Protein 3GKB (pdb70)

Nearest PDB structures (foldseek):
  3gkb-assembly1_A  TM=1.004E+00  e=5.497E-57  Streptomyces avermitilis
  2ppy-assembly1_A  TM=7.517E-01  e=9.935E-19  Geobacillus kaustophilus HTA426
  1q52-assembly1_B  TM=7.472E-01  e=8.617E-15  Mycobacterium tuberculosis H37Rv
  3t8a-assembly1_C-2  TM=7.532E-01  e=3.541E-14  Mycobacterium tuberculosis
  4qii-assembly1_B  TM=7.222E-01  e=2.487E-14  Mycobacterium tuberculosis H37Rv

Organism: Streptomyces avermitilis (strain ATCC 31267 / DSM 46492 / JCM 5070 / NBRC 14893 / NCIMB 12804 / NRRL 8165 / MA-4680) (NCBI:txid227882)

Sequence (830 aa):
AYSTLRVSSEHGVARIILDNPPVNVIGATMMRELRRTVLTTLADDSSVRRVIVFSSADPEFFLAHVDMRIGEKMDALQQELAASAPADVNVFQAVGELIRHQPQVTIVKLAGKARGGGAEFVAAADMAFAAAETAGLGQIEALMGIIPGGGGTQYLRGRVGRNRALEVVLTADLFDAETAASSYGWINRALPADELDEYVDRVARNIAALPDGVIEAAKRSLPADDLKEGLLGENDAWAATFSLPAAQQLISGGLKDGAQTPAGERDLEGLMRSVAREYSTLRVSSEHGVARIILDNPPVNVIGATMMRELRTVLTTLADDSSVRVIVFSSADPEFFLAHVDMRIGEKMDALQELAASAPADVNVFQAVGELIRHQPQVTIVKLAGKARGGGAEFVAAADMAFAAAETAGLGQIEALMGIIPGGGGTQYLRGRVGRNRALEVVLTADLFDAETAASYGWINRALPADELDEYVDRVARNIAALPDGVIEAAKRSLPADDLKEGLLGENDAWAATFSLPAAQQLISGGLKDGAQTPAGERDLEGLMRSVAREGHHHHHHNDAYSTLRVSSEHGVARIILDNPPVNVIGATMMRRELRTVLTTLADDSSVRRVIVFSSADPEFFLAHVDMRIGEKMDALQELAASAPADVNVFQAVGELIRHQPQVTIVKLAGKARGGGAEFVAAADMAFAAAETAGLGQIEALMGIIPGGGGTQYLRGRVGRNRALEVVLTADLFDAETAASSYGWINRALPADELDEYVDDRVARNIAALPDGVIEAAKRSLPADDLKEGLLGENDAWAATFSLPAAQQLISGGLKDGAQTPAGERDLEGLLMRSVARE

CATH classification: 3.90.226.10

Solvent-accessible surface area: 31412 Å² total; per-residue (Å²): 148,77,84,6,7,139,52,64,64,117,78,15,10,0,104,0,39,0,34,29,101,83,1,2,17,4,8,16,50,0,6,104,24,4,106,71,3,2,88,88,16,40,138,53,110,74,4,49,0,0,9,0,11,34,43,27,132,77,1,1,0,1,5,37,30,23,115,20,42,114,158,88,127,36,12,90,124,11,36,87,55,25,74,90,70,26,27,16,32,1,18,21,2,11,54,1,20,106,6,66,9,0,0,0,0,25,1,57,11,44,0,1,1,10,0,0,10,1,0,6,4,0,1,0,0,0,0,1,42,124,79,8,4,2,0,1,2,12,0,10,12,3,19,0,0,6,2,0,1,0,13,10,0,57,55,37,15,32,25,20,22,0,0,1,0,0,0,4,0,26,60,10,75,3,58,25,0,14,77,10,8,0,0,0,45,29,20,51,38,135,89,4,88,136,38,2,64,91,1,2,111,26,0,16,75,12,24,79,17,0,5,93,7,0,32,132,4,0,72,32,55,132,30,110,125,24,4,56,27,0,37,76,0,44,48,40,4,91,88,70,99,26,0,103,121,13,15,58,18,0,28,184,83,20,5,27,60,56,87,8,0,148,64,0,12,29,28,0,31,53,20,56,182,123,139,83,7,3,121,51,57,62,122,111,7,14,0,138,0,47,0,38,30,103,81,0,1,19,4,10,17,54,0,8,106,22,4,81,63,5,1,74,84,13,40,133,49,115,72,6,76,0,0,9,0,16,33,46,26,139,39,2,1,0,1,5,37,31,22,119,22,45,125,148,110,110,32,14,59,67,12,51,89,69,23,71,87,67,26,26,16,32,0,22,24,2,10,53,0,24,111,5,69,9,0,0,0,0,45,1,54,10,35,0,1,2,11,0,0,11,1,0,5,3,0,0,0,0,0,0,0,45,123,74,8,2,2,0,1,2,14,0,8,11,4,18,0,0,5,4,0,1,0,13,10,1,56,66,38,17,29,22,21,20,0,0,2,0,0,0,3,0,28,62,11,76,2,63,23,0,13,70,9,9,0,0,0,49,28,21,55,32,149,101,3,87,147,44,3,86,99,2,2,104,32,0,2,80,11,29,122,26,0,11,107,6,0,31,191,3,0,73,31,69,133,32,108,126,23,4,54,25,0,36,68,0,39,48,42,3,96,95,72,99,21,2,115,75,15,21,60,17,0,32,154,57,20,5,24,58,58,80,10,0,127,86,0,11,27,32,0,36,33,10,43,180,101,34,115,96,150,148,157,243,153,136,80,69,81,4,7,120,50,56,64,103,156,8,8,0,76,0,32,0,63,30,99,79,0,1,17,4,10,17,50,0,6,85,23,3,76,68,5,2,69,84,14,40,124,52,110,71,7,82,0,0,9,0,13,34,58,26,127,80,2,2,0,1,4,34,32,26,112,20,39,120,158,95,127,38,17,101,98,11,42,90,54,24,73,92,75,26,26,18,30,1,21,23,3,11,52,0,23,110,6,69,9,0,0,0,0,43,1,54,8,42,0,1,2,12,0,0,10,2,0,6,4,0,0,0,0,0,0,1,44,125,75,9,3,2,0,2,2,12,0,12,11,5,14,0,0,6,4,0,1,0,14,10,1,54,56,40,15,31,24,20,18,0,0,2,0,0,1,5,0,32,58,11,76,2,60,25,1,14,77,9,9,1,0,0,47,26,19,58,33,151,99,3,87,72,55,2,59,88,1,1,126,17,0,4,74,10,25,120,21,0,9,114,5,0,32,134,4,0,74,34,58,117,28,101,117,23,4,64,32,0,37,96,10,39,44,60,8,71,79,80,92,48,0,92,124,14,17,69,16,0,32,181,68,21,5,21,57,59,89,10,0,138,64,0,12,27,32,0,64,64,17,60,96,115

Structure (mmCIF, N/CA/C/O backbone):
data_3GKB
#
_entry.id   3GKB
#
_cell.length_a   58.461
_cell.length_b   87.502
_cell.length_c   154.447
_cell.angle_alpha   90.000
_cell.angle_beta   90.000
_cell.angle_gamma   90.000
#
_symmetry.space_group_name_H-M   'P 21 21 21'
#
loop_
_entity.id
_entity.type
_entity.pdbx_description
1 polymer 'Putative enoyl-CoA hydratase'
2 non-polymer GLYCEROL
3 water water
#
loop_
_atom_site.group_PDB
_atom_site.id
_atom_site.type_symbol
_atom_site.label_atom_id
_atom_site.label_alt_id
_atom_site.label_comp_id
_atom_site.label_asym_id
_atom_site.label_entity_id
_atom_site.label_seq_id
_atom_site.pdbx_PDB_ins_code
_atom_site.Cartn_x
_atom_site.Cartn_y
_atom_site.Cartn_z
_atom_site.occupancy
_atom_site.B_iso_or_equiv
_atom_site.auth_seq_id
_atom_site.auth_comp_id
_atom_site.auth_asym_id
_atom_site.auth_atom_id
_atom_site.pdbx_PDB_model_num
ATOM 1 N N . ALA A 1 7 ? 23.314 64.512 -11.456 1.00 32.76 5 ALA A N 1
ATOM 2 C CA . ALA A 1 7 ? 22.293 63.676 -10.770 1.00 31.25 5 ALA A CA 1
ATOM 3 C C . ALA A 1 7 ? 22.850 63.156 -9.442 1.00 30.45 5 ALA A C 1
ATOM 4 O O . ALA A 1 7 ? 24.032 62.789 -9.307 1.00 31.72 5 ALA A O 1
ATOM 6 N N . TYR A 1 8 ? 21.985 63.195 -8.443 1.00 27.66 6 TYR A N 1
ATOM 7 C CA . TYR A 1 8 ? 22.317 62.766 -7.108 1.00 26.19 6 TYR A CA 1
ATOM 8 C C . TYR A 1 8 ? 21.272 61.735 -6.761 1.00 24.75 6 TYR A C 1
ATOM 9 O O . TYR A 1 8 ? 20.164 61.738 -7.323 1.00 25.52 6 TYR A O 1
ATOM 18 N N . SER A 1 9 ? 21.610 60.818 -5.873 1.00 22.46 7 SER A N 1
ATOM 19 C CA . SER A 1 9 ? 20.661 59.798 -5.491 1.00 20.84 7 SER A CA 1
ATOM 20 C C . SER A 1 9 ? 19.735 60.178 -4.319 1.00 19.34 7 SER A C 1
ATOM 21 O O . SER A 1 9 ? 18.713 59.492 -4.084 1.00 18.97 7 SER A O 1
ATOM 24 N N . THR A 1 10 ? 20.093 61.211 -3.549 1.00 16.39 8 THR A N 1
ATOM 25 C CA . THR A 1 10 ? 19.293 61.604 -2.371 1.00 16.06 8 THR A CA 1
ATOM 26 C C . THR A 1 10 ? 18.770 63.033 -2.399 1.00 16.63 8 THR A C 1
ATOM 27 O O . THR A 1 10 ? 18.137 63.446 -1.435 1.00 15.90 8 THR A O 1
ATOM 31 N N . LEU A 1 11 ? 19.041 63.747 -3.493 1.00 17.38 9 LEU A N 1
ATOM 32 C CA . LEU A 1 11 ? 18.827 65.204 -3.636 1.00 18.04 9 LEU A CA 1
ATOM 33 C C . LEU A 1 11 ? 18.419 65.482 -5.087 1.00 18.48 9 LEU A C 1
ATOM 34 O O . LEU A 1 11 ? 18.884 64.796 -6.021 1.00 17.70 9 LEU A O 1
ATOM 39 N N . ARG A 1 12 ? 17.584 66.504 -5.281 1.00 16.26 10 ARG A N 1
ATOM 40 C CA . ARG A 1 12 ? 17.337 67.067 -6.601 1.00 17.60 10 ARG A CA 1
ATOM 41 C C . ARG A 1 12 ? 17.756 68.512 -6.529 1.00 17.15 10 ARG A C 1
ATOM 42 O O . ARG A 1 12 ? 17.323 69.215 -5.633 1.00 17.04 10 ARG A O 1
ATOM 50 N N . VAL A 1 13 ? 18.605 68.966 -7.450 1.00 16.47 11 VAL A N 1
ATOM 51 C CA . VAL A 1 13 ? 19.090 70.338 -7.420 1.00 17.83 11 VAL A CA 1
ATOM 52 C C . VAL A 1 13 ? 18.718 71.079 -8.706 1.00 18.46 11 VAL A C 1
ATOM 53 O O . VAL A 1 13 ? 18.852 70.534 -9.799 1.00 18.66 11 VAL A O 1
ATOM 57 N N . SER A 1 14 ? 18.223 72.299 -8.587 1.00 18.41 12 SER A N 1
ATOM 58 C CA . SER A 1 14 ? 17.997 73.155 -9.749 1.00 19.09 12 SER A CA 1
ATOM 59 C C . SER A 1 14 ? 18.242 74.609 -9.346 1.00 19.55 12 SER A C 1
ATOM 60 O O . SER A 1 14 ? 18.422 74.920 -8.160 1.00 16.99 12 SER A O 1
ATOM 63 N N . SER A 1 15 ? 18.225 75.503 -10.317 1.00 20.05 13 SER A N 1
ATOM 64 C CA . SER A 1 15 ? 18.292 76.913 -9.996 1.00 20.87 13 SER A CA 1
ATOM 65 C C . SER A 1 15 ? 17.671 77.790 -11.072 1.00 21.99 13 SER A C 1
ATOM 66 O O . SER A 1 15 ? 17.625 77.427 -12.252 1.00 22.08 13 SER A O 1
ATOM 69 N N . GLU A 1 16 ? 17.162 78.924 -10.622 1.00 21.36 14 GLU A N 1
ATOM 70 C CA . GLU A 1 16 ? 16.704 79.971 -11.496 1.00 21.53 14 GLU A CA 1
ATOM 71 C C . GLU A 1 16 ? 16.632 81.271 -10.729 1.00 20.72 14 GLU A C 1
ATOM 72 O O . GLU A 1 16 ? 16.500 81.254 -9.514 1.00 18.82 14 GLU A O 1
ATOM 78 N N . HIS A 1 17 ? 16.738 82.390 -11.461 1.00 19.99 15 HIS A N 1
ATOM 79 C CA . HIS A 1 17 ? 16.668 83.740 -10.894 1.00 20.11 15 HIS A CA 1
ATOM 80 C C . HIS A 1 17 ? 17.505 83.910 -9.598 1.00 18.48 15 HIS A C 1
ATOM 81 O O . HIS A 1 17 ? 17.131 84.620 -8.667 1.00 19.11 15 HIS A O 1
ATOM 88 N N . GLY A 1 18 ? 18.669 83.267 -9.592 1.00 17.12 16 GLY A N 1
ATOM 89 C CA . GLY A 1 18 ? 19.633 83.416 -8.504 1.00 16.20 16 GLY A CA 1
ATOM 90 C C . GLY A 1 18 ? 19.313 82.601 -7.262 1.00 14.84 16 GLY A C 1
ATOM 91 O O . GLY A 1 18 ? 19.997 82.759 -6.260 1.00 14.74 16 GLY A O 1
ATOM 92 N N . VAL A 1 19 ? 18.319 81.720 -7.341 1.00 13.37 17 VAL A N 1
ATOM 93 C CA . VAL A 1 19 ? 17.913 80.847 -6.225 1.00 13.26 17 VAL A CA 1
ATOM 94 C C . VAL A 1 19 ? 18.066 79.376 -6.641 1.00 13.13 17 VAL A C 1
ATOM 95 O O . VAL A 1 19 ? 17.458 78.943 -7.636 1.00 13.79 17 VAL A O 1
ATOM 99 N N . ALA A 1 20 ? 18.912 78.647 -5.912 1.00 12.40 18 ALA A N 1
ATOM 100 C CA . ALA A 1 20 ? 19.034 77.179 -6.025 1.00 13.61 18 ALA A CA 1
ATOM 101 C C . ALA A 1 20 ? 18.048 76.508 -5.089 1.00 14.62 18 ALA A C 1
ATOM 102 O O . ALA A 1 20 ? 17.888 76.939 -3.957 1.00 14.18 18 ALA A O 1
ATOM 104 N N . ARG A 1 21 ? 17.389 75.465 -5.582 1.00 15.19 19 ARG A N 1
ATOM 105 C CA . ARG A 1 21 ? 16.507 74.650 -4.764 1.00 16.94 19 ARG A CA 1
ATOM 106 C C . ARG A 1 21 ? 17.225 73.339 -4.541 1.00 16.12 19 ARG A C 1
ATOM 107 O O . ARG A 1 21 ? 17.688 72.715 -5.492 1.00 18.31 19 ARG A O 1
ATOM 115 N N . ILE A 1 22 ? 17.303 72.902 -3.295 1.00 15.10 20 ILE A N 1
ATOM 116 C CA . ILE A 1 22 ? 17.786 71.561 -2.989 1.00 14.45 20 ILE A CA 1
ATOM 117 C C . ILE A 1 22 ? 16.599 70.820 -2.358 1.00 14.76 20 ILE A C 1
ATOM 118 O O . ILE A 1 22 ? 16.103 71.202 -1.276 1.00 12.59 20 ILE A O 1
ATOM 123 N N . ILE A 1 23 ? 16.123 69.794 -3.070 1.00 13.18 21 ILE A N 1
ATOM 124 C CA . ILE A 1 23 ? 14.989 69.013 -2.606 1.00 15.30 21 ILE A CA 1
ATOM 125 C C . ILE A 1 23 ? 15.529 67.717 -2.078 1.00 14.07 21 ILE A C 1
ATOM 126 O O . ILE A 1 23 ? 16.172 66.934 -2.815 1.00 14.07 21 ILE A O 1
ATOM 131 N N . LEU A 1 24 ? 15.255 67.473 -0.804 1.00 14.05 22 LEU A N 1
ATOM 132 C CA . LEU A 1 24 ? 15.737 66.314 -0.125 1.00 14.69 22 LEU A CA 1
ATOM 133 C C . LEU A 1 24 ? 14.810 65.056 -0.425 1.00 15.48 22 LEU A C 1
ATOM 134 O O . LEU A 1 24 ? 13.603 65.101 -0.274 1.00 16.40 22 LEU A O 1
ATOM 139 N N . ASP A 1 25 ? 15.412 63.963 -0.857 1.00 15.82 23 ASP A N 1
ATOM 140 C CA . ASP A 1 25 ? 14.629 62.843 -1.398 1.00 16.59 23 ASP A CA 1
ATOM 141 C C . ASP A 1 25 ? 15.368 61.552 -1.181 1.00 16.62 23 ASP A C 1
ATOM 142 O O . ASP A 1 25 ? 16.058 61.071 -2.081 1.00 17.25 23 ASP A O 1
ATOM 147 N N . ASN A 1 26 ? 15.192 60.979 0.008 1.00 16.20 24 ASN A N 1
ATOM 148 C CA . ASN A 1 26 ? 15.836 59.748 0.374 1.00 16.21 24 ASN A CA 1
ATOM 149 C C . ASN A 1 26 ? 14.842 58.772 1.010 1.00 16.50 24 ASN A C 1
ATOM 150 O O . ASN A 1 26 ? 14.783 58.631 2.239 1.00 15.72 24 ASN A O 1
ATOM 155 N N . PRO A 1 27 ? 14.010 58.106 0.177 1.00 18.11 25 PRO A N 1
ATOM 156 C CA . PRO A 1 27 ? 12.968 57.231 0.774 1.00 17.95 25 PRO A CA 1
ATOM 157 C C . PRO A 1 27 ? 13.532 56.088 1.620 1.00 18.10 25 PRO A C 1
ATOM 158 O O . PRO A 1 27 ? 14.687 55.703 1.423 1.00 18.25 25 PRO A O 1
ATOM 162 N N . PRO A 1 28 ? 12.728 55.540 2.547 1.00 17.06 26 PRO A N 1
ATOM 163 C CA . PRO A 1 28 ? 11.315 55.874 2.740 1.00 16.88 26 PRO A CA 1
ATOM 164 C C . PRO A 1 28 ? 10.964 57.023 3.688 1.00 15.91 26 PRO A C 1
ATOM 165 O O . PRO A 1 28 ? 9.816 57.443 3.692 1.00 16.32 26 PRO A O 1
ATOM 169 N N . VAL A 1 29 ? 11.895 57.517 4.505 1.00 15.18 27 VAL A N 1
ATOM 170 C CA . VAL A 1 29 ? 11.573 58.568 5.469 1.00 14.72 27 VAL A CA 1
ATOM 171 C C . VAL A 1 29 ? 12.595 59.721 5.529 1.00 14.17 27 VAL A C 1
ATOM 172 O O . VAL A 1 29 ? 12.598 60.494 6.483 1.00 14.23 27 VAL A O 1
ATOM 176 N N . ASN A 1 30 ? 13.423 59.865 4.501 1.00 14.16 28 ASN A N 1
ATOM 177 C CA . ASN A 1 30 ? 14.409 60.952 4.456 1.00 13.90 28 ASN A CA 1
ATOM 178 C C . ASN A 1 30 ? 15.392 60.931 5.623 1.00 14.02 28 ASN A C 1
ATOM 179 O O . ASN A 1 30 ? 15.662 61.978 6.248 1.00 13.52 28 ASN A O 1
ATOM 184 N N . VAL A 1 31 ? 15.940 59.750 5.939 1.00 14.43 29 VAL A N 1
ATOM 185 C CA . VAL A 1 31 ? 17.072 59.723 6.899 1.00 14.21 29 VAL A CA 1
ATOM 186 C C . VAL A 1 31 ? 18.292 60.394 6.264 1.00 13.91 29 VAL A C 1
ATOM 187 O O . VAL A 1 31 ? 18.417 60.463 5.030 1.00 13.89 29 VAL A O 1
ATOM 191 N N . ILE A 1 32 ? 19.182 60.899 7.108 1.00 13.16 30 ILE A N 1
ATOM 192 C CA . ILE A 1 32 ? 20.466 61.422 6.640 1.00 13.36 30 ILE A CA 1
ATOM 193 C C . ILE A 1 32 ? 21.440 60.246 6.759 1.00 13.90 30 ILE A C 1
ATOM 194 O O . ILE A 1 32 ? 21.810 59.874 7.846 1.00 13.14 30 ILE A O 1
ATOM 199 N N . GLY A 1 33 ? 21.801 59.630 5.638 1.00 13.37 31 GLY A N 1
ATOM 200 C CA . GLY A 1 33 ? 22.744 58.543 5.648 1.00 13.85 31 GLY A CA 1
ATOM 201 C C . GLY A 1 33 ? 24.064 59.011 5.064 1.00 13.63 31 GLY A C 1
ATOM 202 O O . GLY A 1 33 ? 24.217 60.171 4.657 1.00 14.74 31 GLY A O 1
ATOM 203 N N . ALA A 1 34 ? 25.015 58.102 4.995 1.00 13.32 32 ALA A N 1
ATOM 204 C CA . ALA A 1 34 ? 26.343 58.435 4.462 1.00 14.22 32 ALA A CA 1
ATOM 205 C C . ALA A 1 34 ? 26.297 58.989 3.028 1.00 14.60 32 ALA A C 1
ATOM 206 O O . ALA A 1 34 ? 27.035 59.920 2.710 1.00 14.19 32 ALA A O 1
ATOM 208 N N . THR A 1 35 ? 25.433 58.427 2.173 1.00 14.65 33 THR A N 1
ATOM 209 C CA . THR A 1 35 ? 25.324 58.915 0.804 1.00 14.80 33 THR A CA 1
ATOM 210 C C . THR A 1 35 ? 24.885 60.382 0.771 1.00 14.02 33 THR A C 1
ATOM 211 O O . THR A 1 35 ? 25.506 61.199 0.092 1.00 14.26 33 THR A O 1
ATOM 215 N N . MET A 1 36 ? 23.832 60.716 1.515 1.00 14.36 34 MET A N 1
ATOM 216 C CA . MET A 1 36 ? 23.341 62.073 1.534 1.00 14.11 34 MET A CA 1
ATOM 217 C C . MET A 1 36 ? 24.424 63.019 2.077 1.00 13.32 34 MET A C 1
ATOM 218 O O . MET A 1 36 ? 24.593 64.130 1.594 1.00 14.75 34 MET A O 1
ATOM 223 N N . MET A 1 37 ? 25.156 62.583 3.095 1.00 13.34 35 MET A N 1
ATOM 224 C CA . MET A 1 37 ? 26.206 63.437 3.664 1.00 13.17 35 MET A CA 1
ATOM 225 C C . MET A 1 37 ? 27.287 63.792 2.613 1.00 13.68 35 MET A C 1
ATOM 226 O O . MET A 1 37 ? 27.767 64.944 2.526 1.00 13.26 35 MET A O 1
ATOM 231 N N . ARG A 1 38 ? 27.664 62.802 1.813 1.00 13.84 36 ARG A N 1
ATOM 232 C CA . ARG A 1 38 ? 28.635 62.955 0.751 1.00 14.32 36 ARG A CA 1
ATOM 233 C C . ARG A 1 38 ? 28.088 63.836 -0.352 1.00 14.84 36 ARG A C 1
ATOM 234 O O . ARG A 1 38 ? 28.768 64.763 -0.808 1.00 15.06 36 ARG A O 1
ATOM 242 N N . GLU A 1 39 ? 26.855 63.579 -0.774 1.00 15.37 37 GLU A N 1
ATOM 243 C CA . GLU A 1 39 ? 26.235 64.418 -1.827 1.00 15.97 37 GLU A CA 1
ATOM 244 C C . GLU A 1 39 ? 26.031 65.907 -1.453 1.00 14.88 37 GLU A C 1
ATOM 245 O O . GLU A 1 39 ? 26.248 66.785 -2.271 1.00 14.99 37 GLU A O 1
ATOM 251 N N . LEU A 1 40 ? 25.594 66.173 -0.228 1.00 15.85 38 LEU A N 1
ATOM 252 C CA . LEU A 1 40 ? 25.471 67.488 0.319 1.00 15.45 38 LEU A CA 1
ATOM 253 C C . LEU A 1 40 ? 26.814 68.207 0.302 1.00 15.11 38 LEU A C 1
ATOM 254 O O . LEU A 1 40 ? 26.857 69.361 -0.107 1.00 14.09 38 LEU A O 1
ATOM 259 N N . ARG A 1 41 ? 27.908 67.547 0.716 1.00 15.24 39 ARG A N 1
ATOM 260 C CA A ARG A 1 41 ? 29.246 68.176 0.630 0.50 15.61 39 ARG A CA 1
ATOM 261 C CA B ARG A 1 41 ? 29.240 68.183 0.637 0.50 15.31 39 ARG A CA 1
ATOM 262 C C . ARG A 1 41 ? 29.549 68.584 -0.796 1.00 14.82 39 ARG A C 1
ATOM 263 O O . ARG A 1 41 ? 29.990 69.715 -1.051 1.00 14.95 39 ARG A O 1
ATOM 278 N N . THR A 1 42 ? 29.289 67.680 -1.740 1.00 14.43 40 THR A N 1
ATOM 279 C CA . THR A 1 42 ? 29.597 67.984 -3.134 1.00 14.78 40 THR A CA 1
ATOM 280 C C . THR A 1 42 ? 28.756 69.154 -3.672 1.00 14.74 40 THR A C 1
ATOM 281 O O . THR A 1 42 ? 29.289 70.084 -4.286 1.00 13.86 40 THR A O 1
ATOM 285 N N . VAL A 1 43 ? 27.445 69.088 -3.455 1.00 14.45 41 VAL A N 1
ATOM 286 C CA . VAL A 1 43 ? 26.519 70.077 -4.024 1.00 14.83 41 VAL A CA 1
ATOM 287 C C . VAL A 1 43 ? 26.724 71.454 -3.414 1.00 13.88 41 VAL A C 1
ATOM 288 O O . VAL A 1 43 ? 26.811 72.465 -4.126 1.00 14.00 41 VAL A O 1
ATOM 292 N N . LEU A 1 44 ? 26.871 71.521 -2.099 1.00 13.42 42 LEU A N 1
ATOM 293 C CA . LEU A 1 44 ? 27.059 72.819 -1.437 1.00 13.24 42 LEU A CA 1
ATOM 294 C C . LEU A 1 44 ? 28.436 73.432 -1.733 1.00 14.03 42 LEU A C 1
ATOM 295 O O . LEU A 1 44 ? 28.574 74.643 -1.831 1.00 14.49 42 LEU A O 1
ATOM 300 N N . THR A 1 45 ? 29.464 72.589 -1.853 1.00 13.57 43 THR A N 1
ATOM 301 C CA . THR A 1 45 ? 30.792 73.080 -2.247 1.00 15.05 43 THR A CA 1
ATOM 302 C C . THR A 1 45 ? 30.769 73.624 -3.688 1.00 14.59 43 THR A C 1
ATOM 303 O O . THR A 1 45 ? 31.349 74.685 -3.969 1.00 15.99 43 THR A O 1
ATOM 307 N N . THR A 1 46 ? 30.110 72.912 -4.597 1.00 15.25 44 THR A N 1
ATOM 308 C CA . THR A 1 46 ? 29.929 73.375 -5.979 1.00 15.73 44 THR A CA 1
ATOM 309 C C . THR A 1 46 ? 29.183 74.712 -6.017 1.00 15.67 44 THR A C 1
ATOM 310 O O . THR A 1 46 ? 29.654 75.683 -6.609 1.00 15.91 44 THR A O 1
ATOM 314 N N . LEU A 1 47 ? 28.030 74.772 -5.354 1.00 15.52 45 LEU A N 1
ATOM 315 C CA . LEU A 1 47 ? 27.248 76.011 -5.310 1.00 15.27 45 LEU A CA 1
ATOM 316 C C . LEU A 1 47 ? 27.956 77.224 -4.658 1.00 14.74 45 LEU A C 1
ATOM 317 O O . LEU A 1 47 ? 27.737 78.346 -5.099 1.00 14.65 45 LEU A O 1
ATOM 322 N N . ALA A 1 48 ? 28.822 76.987 -3.677 1.00 15.42 46 ALA A N 1
ATOM 323 C CA . ALA A 1 48 ? 29.550 78.031 -2.955 1.00 16.04 46 ALA A CA 1
ATOM 324 C C . ALA A 1 48 ? 30.362 78.901 -3.898 1.00 17.88 46 ALA A C 1
ATOM 325 O O . ALA A 1 48 ? 30.543 80.065 -3.613 1.00 17.34 46 ALA A O 1
ATOM 327 N N . ASP A 1 49 ? 30.835 78.353 -5.019 1.00 19.39 47 ASP A N 1
ATOM 328 C CA . ASP A 1 49 ? 31.622 79.142 -5.979 1.00 21.46 47 ASP A CA 1
ATOM 329 C C . ASP A 1 49 ? 30.829 79.576 -7.224 1.00 21.80 47 ASP A C 1
ATOM 330 O O . ASP A 1 49 ? 31.409 80.137 -8.166 1.00 22.40 47 ASP A O 1
ATOM 335 N N . ASP A 1 50 ? 29.519 79.335 -7.227 1.00 21.76 48 ASP A N 1
ATOM 336 C CA . ASP A 1 50 ? 28.639 79.653 -8.369 1.00 23.01 48 ASP A CA 1
ATOM 337 C C . ASP A 1 50 ? 28.076 81.064 -8.216 1.00 23.37 48 ASP A C 1
ATOM 338 O O . ASP A 1 50 ? 27.175 81.309 -7.397 1.00 22.81 48 ASP A O 1
ATOM 343 N N . SER A 1 51 ? 28.620 81.987 -9.016 1.00 24.70 49 SER A N 1
ATOM 344 C CA . SER A 1 51 ? 28.221 83.387 -9.022 1.00 26.23 49 SER A CA 1
ATOM 345 C C . SER A 1 51 ? 26.760 83.616 -9.439 1.00 25.72 49 SER A C 1
ATOM 346 O O . SER A 1 51 ? 26.190 84.647 -9.120 1.00 28.32 49 SER A O 1
ATOM 349 N N . SER A 1 52 ? 26.143 82.673 -10.142 1.00 25.23 50 SER A N 1
ATOM 350 C CA . SER A 1 52 ? 24.741 82.820 -10.546 1.00 25.02 50 SER A CA 1
ATOM 351 C C . SER A 1 52 ? 23.768 82.519 -9.372 1.00 23.48 50 SER A C 1
ATOM 352 O O . SER A 1 52 ? 22.593 82.829 -9.478 1.00 25.06 50 SER A O 1
ATOM 355 N N . VAL A 1 53 ? 24.260 81.965 -8.260 1.00 20.11 51 VAL A N 1
ATOM 356 C CA . VAL A 1 53 ? 23.391 81.527 -7.151 1.00 17.79 51 VAL A CA 1
ATOM 357 C C . VAL A 1 53 ? 23.693 82.356 -5.902 1.00 16.06 51 VAL A C 1
ATOM 358 O O . VAL A 1 53 ? 24.843 82.381 -5.420 1.00 16.05 51 VAL A O 1
ATOM 362 N N . ARG A 1 54 ? 22.654 83.007 -5.381 1.00 14.49 52 ARG A N 1
ATOM 363 C CA A ARG A 1 54 ? 22.723 83.930 -4.229 0.50 14.48 52 ARG A CA 1
ATOM 364 C CA B ARG A 1 54 ? 22.816 83.857 -4.208 0.50 14.78 52 ARG A CA 1
ATOM 365 C C . ARG A 1 54 ? 22.047 83.366 -2.970 1.00 13.81 52 ARG A C 1
ATOM 366 O O . ARG A 1 54 ? 22.349 83.782 -1.867 1.00 13.30 52 ARG A O 1
ATOM 381 N N . VAL A 1 55 ? 21.077 82.469 -3.175 1.00 13.25 53 VAL A N 1
ATOM 382 C CA . VAL A 1 55 ? 20.208 81.956 -2.141 1.00 11.57 53 VAL A CA 1
ATOM 383 C C . VAL A 1 55 ? 20.000 80.461 -2.438 1.00 11.52 53 VAL A C 1
ATOM 384 O O . VAL A 1 55 ? 19.863 80.065 -3.621 1.00 10.42 53 VAL A O 1
ATOM 388 N N . ILE A 1 56 ? 20.009 79.652 -1.388 1.00 11.51 54 ILE A N 1
ATOM 389 C CA . ILE A 1 56 ? 19.756 78.217 -1.489 1.00 12.17 54 ILE A CA 1
ATOM 390 C C . ILE A 1 56 ? 18.559 77.907 -0.583 1.00 13.34 54 ILE A C 1
ATOM 391 O O . ILE A 1 56 ? 18.581 78.225 0.603 1.00 13.64 54 ILE A O 1
ATOM 396 N N . VAL A 1 57 ? 17.530 77.289 -1.153 1.00 13.12 55 VAL A N 1
ATOM 397 C CA . VAL A 1 57 ? 16.332 76.907 -0.398 1.00 12.61 55 VAL A CA 1
ATOM 398 C C . VAL A 1 57 ? 16.274 75.402 -0.336 1.00 12.63 55 VAL A C 1
ATOM 399 O O . VAL A 1 57 ? 16.282 74.719 -1.383 1.00 13.36 55 VAL A O 1
ATOM 403 N N . PHE A 1 58 ? 16.246 74.884 0.892 1.00 12.01 56 PHE A N 1
ATOM 404 C CA . PHE A 1 58 ? 16.073 73.470 1.151 1.00 12.37 56 PHE A CA 1
ATOM 405 C C . PHE A 1 58 ? 14.609 73.138 1.437 1.00 12.58 56 PHE A C 1
ATOM 406 O O . PHE A 1 58 ? 13.968 73.794 2.276 1.00 12.11 56 PHE A O 1
ATOM 414 N N . SER A 1 59 ? 14.098 72.116 0.760 1.00 12.73 57 SER A N 1
ATOM 415 C CA . SER A 1 59 ? 12.791 71.554 1.062 1.00 13.50 57 SER A CA 1
ATOM 416 C C . SER A 1 59 ? 12.838 70.055 0.873 1.00 14.05 57 SER A C 1
ATOM 417 O O . SER A 1 59 ? 13.885 69.465 0.479 1.00 13.27 57 SER A O 1
ATOM 420 N N . SER A 1 60 ? 11.734 69.409 1.219 1.00 13.82 58 SER A N 1
ATOM 421 C CA . SER A 1 60 ? 11.649 67.929 1.185 1.00 13.83 58 SER A CA 1
ATOM 422 C C . SER A 1 60 ? 10.627 67.383 0.193 1.00 14.48 58 SER A C 1
ATOM 423 O O . SER A 1 60 ? 9.494 67.896 0.103 1.00 15.70 58 SER A O 1
ATOM 426 N N . ALA A 1 61 ? 11.012 66.340 -0.544 1.00 13.67 59 ALA A N 1
ATOM 427 C CA . ALA A 1 61 ? 10.068 65.592 -1.382 1.00 14.35 59 ALA A CA 1
ATOM 428 C C . ALA A 1 61 ? 9.152 64.622 -0.619 1.00 15.39 59 ALA A C 1
ATOM 429 O O . ALA A 1 61 ? 8.213 64.079 -1.210 1.00 16.34 59 ALA A O 1
ATOM 431 N N . ASP A 1 62 ? 9.458 64.340 0.645 1.00 15.57 60 ASP A N 1
ATOM 432 C CA . ASP A 1 62 ? 8.639 63.406 1.446 1.00 15.92 60 ASP A CA 1
ATOM 433 C C . ASP A 1 62 ? 7.478 64.208 2.082 1.00 16.17 60 ASP A C 1
ATOM 434 O O . ASP A 1 62 ? 7.685 65.251 2.676 1.00 14.98 60 ASP A O 1
ATOM 439 N N . PRO A 1 63 ? 6.247 63.721 1.936 1.00 16.10 61 PRO A N 1
ATOM 440 C CA . PRO A 1 63 ? 5.118 64.495 2.420 1.00 17.54 61 PRO A CA 1
ATOM 441 C C . PRO A 1 63 ? 4.905 64.448 3.926 1.00 17.51 61 PRO A C 1
ATOM 442 O O . PRO A 1 63 ? 3.964 65.100 4.398 1.00 18.83 61 PRO A O 1
ATOM 446 N N . GLU A 1 64 ? 5.716 63.681 4.666 1.00 15.82 62 GLU A N 1
ATOM 447 C CA . GLU A 1 64 ? 5.634 63.686 6.130 1.00 16.17 62 GLU A CA 1
ATOM 448 C C . GLU A 1 64 ? 6.894 64.200 6.851 1.00 15.19 62 GLU A C 1
ATOM 449 O O . GLU A 1 64 ? 6.795 64.794 7.915 1.00 14.71 62 GLU A O 1
ATOM 455 N N . PHE A 1 65 ? 8.062 63.946 6.277 1.00 14.36 63 PHE A N 1
ATOM 456 C CA . PHE A 1 65 ? 9.341 64.136 6.954 1.00 13.93 63 PHE A CA 1
ATOM 457 C C . PHE A 1 65 ? 10.221 65.053 6.131 1.00 14.03 63 PHE A C 1
ATOM 458 O O . PHE A 1 65 ? 10.416 64.842 4.935 1.00 14.51 63 PHE A O 1
ATOM 466 N N . PHE A 1 66 ? 10.792 66.048 6.791 1.00 13.77 64 PHE A N 1
ATOM 467 C CA . PHE A 1 66 ? 11.838 66.867 6.189 1.00 12.81 64 PHE A CA 1
ATOM 468 C C . PHE A 1 66 ? 13.142 66.066 6.115 1.00 13.34 64 PHE A C 1
ATOM 469 O O . PHE A 1 66 ? 13.632 65.756 5.031 1.00 14.02 64 PHE A O 1
ATOM 477 N N . LEU A 1 67 ? 13.685 65.738 7.290 1.00 12.91 65 LEU A N 1
ATOM 478 C CA . LEU A 1 67 ? 14.805 64.812 7.483 1.00 13.17 65 LEU A CA 1
ATOM 479 C C . LEU A 1 67 ? 14.504 64.101 8.794 1.00 13.71 65 LEU A C 1
ATOM 480 O O . LEU A 1 67 ? 14.390 64.756 9.845 1.00 12.76 65 LEU A O 1
ATOM 485 N N . ALA A 1 68 ? 14.318 62.784 8.742 1.00 13.15 66 ALA A N 1
ATOM 486 C CA . ALA A 1 68 ? 13.846 62.036 9.904 1.00 14.16 66 ALA A CA 1
ATOM 487 C C . ALA A 1 68 ? 14.778 62.150 11.090 1.00 14.42 66 ALA A C 1
ATOM 488 O O . ALA A 1 68 ? 14.330 62.392 12.210 1.00 15.20 66 ALA A O 1
ATOM 490 N N . HIS A 1 69 ? 16.068 61.999 10.812 1.00 13.63 67 HIS A N 1
ATOM 491 C CA . HIS A 1 69 ? 17.165 61.875 11.768 1.00 13.72 67 HIS A CA 1
ATOM 492 C C . HIS A 1 69 ? 18.317 61.186 10.998 1.00 14.02 67 HIS A C 1
ATOM 493 O O . HIS A 1 69 ? 18.174 60.819 9.847 1.00 13.98 67 HIS A O 1
ATOM 500 N N . VAL A 1 70 ? 19.461 61.032 11.632 1.00 15.01 68 VAL A N 1
ATOM 501 C CA . VAL A 1 70 ? 20.554 60.267 11.033 1.00 14.31 68 VAL A CA 1
ATOM 502 C C . VAL A 1 70 ? 20.159 58.770 10.909 1.00 14.01 68 VAL A C 1
ATOM 503 O O . VAL A 1 70 ? 19.527 58.206 11.789 1.00 12.90 68 VAL A O 1
ATOM 507 N N . ASP A 1 71 ? 20.503 58.157 9.776 1.00 14.22 69 ASP A N 1
ATOM 508 C CA . ASP A 1 71 ? 20.287 56.713 9.555 1.00 15.22 69 ASP A CA 1
ATOM 509 C C . ASP A 1 71 ? 20.808 55.898 10.755 1.00 15.33 69 ASP A C 1
ATOM 510 O O . ASP A 1 71 ? 22.015 55.889 11.040 1.00 15.35 69 ASP A O 1
ATOM 515 N N . MET A 1 72 ? 19.916 55.165 11.397 1.00 15.78 70 MET A N 1
ATOM 516 C CA . MET A 1 72 ? 20.261 54.373 12.583 1.00 16.71 70 MET A CA 1
ATOM 517 C C . MET A 1 72 ? 21.146 53.163 12.227 1.00 17.66 70 MET A C 1
ATOM 518 O O . MET A 1 72 ? 21.722 52.537 13.119 1.00 19.26 70 MET A O 1
ATOM 523 N N . ARG A 1 73 ? 21.192 52.831 10.939 1.00 17.81 71 ARG A N 1
ATOM 524 C CA . ARG A 1 73 ? 22.070 51.769 10.400 1.00 18.49 71 ARG A CA 1
ATOM 525 C C . ARG A 1 73 ? 23.379 52.293 9.783 1.00 18.27 71 ARG A C 1
ATOM 526 O O . ARG A 1 73 ? 24.114 51.532 9.139 1.00 18.04 71 ARG A O 1
ATOM 534 N N . ILE A 1 74 ? 23.705 53.565 10.007 1.00 17.68 72 ILE A N 1
ATOM 535 C CA . ILE A 1 74 ? 24.889 54.167 9.386 1.00 17.68 72 ILE A CA 1
ATOM 536 C C . ILE A 1 74 ? 26.210 53.513 9.849 1.00 19.18 72 ILE A C 1
ATOM 537 O O . ILE A 1 74 ? 27.197 53.507 9.110 1.00 18.83 72 ILE A O 1
ATOM 542 N N . GLY A 1 75 ? 26.204 52.953 11.056 1.00 20.28 73 GLY A N 1
ATOM 543 C CA . GLY A 1 75 ? 27.365 52.241 11.606 1.00 22.54 73 GLY A CA 1
ATOM 544 C C . GLY A 1 75 ? 27.565 50.837 11.075 1.00 23.62 73 GLY A C 1
ATOM 545 O O . GLY A 1 75 ? 28.609 50.219 11.331 1.00 24.40 73 GLY A O 1
ATOM 546 N N . GLU A 1 76 ? 26.586 50.321 10.336 1.00 24.74 74 GLU A N 1
ATOM 547 C CA . GLU A 1 76 ? 26.705 49.028 9.673 1.00 26.82 74 GLU A CA 1
ATOM 548 C C . GLU A 1 76 ? 27.649 49.087 8.473 1.00 27.83 74 GLU A C 1
ATOM 549 O O . GLU A 1 76 ? 28.171 48.065 8.064 1.00 29.61 74 GLU A O 1
ATOM 555 N N . LYS A 1 77 ? 27.867 50.277 7.928 1.00 29.09 75 LYS A N 1
ATOM 556 C CA . LYS A 1 77 ? 28.788 50.486 6.805 1.00 29.43 75 LYS A CA 1
ATOM 557 C C . LYS A 1 77 ? 29.819 51.503 7.210 1.00 28.04 75 LYS A C 1
ATOM 558 O O . LYS A 1 77 ? 29.819 52.660 6.757 1.00 29.05 75 LYS A O 1
ATOM 564 N N . MET A 1 78 ? 30.702 51.079 8.094 1.00 25.98 76 MET A N 1
ATOM 565 C CA . MET A 1 78 ? 31.578 52.034 8.732 1.00 25.11 76 MET A CA 1
ATOM 566 C C . MET A 1 78 ? 32.505 52.697 7.714 1.00 23.12 76 MET A C 1
ATOM 567 O O . MET A 1 78 ? 32.929 53.818 7.940 1.00 21.66 76 MET A O 1
ATOM 572 N N . ASP A 1 79 ? 32.824 52.034 6.595 1.00 21.08 77 ASP A N 1
ATOM 573 C CA . ASP A 1 79 ? 33.857 52.585 5.706 1.00 20.04 77 ASP A CA 1
ATOM 574 C C . ASP A 1 79 ? 33.450 53.924 5.044 1.00 18.04 77 ASP A C 1
ATOM 575 O O . ASP A 1 79 ? 34.258 54.850 4.998 1.00 18.08 77 ASP A O 1
ATOM 580 N N . ALA A 1 80 ? 32.211 54.039 4.572 1.00 16.90 78 ALA A N 1
ATOM 581 C CA . ALA A 1 80 ? 31.770 55.321 3.994 1.00 16.09 78 ALA A CA 1
ATOM 582 C C . ALA A 1 80 ? 31.769 56.421 5.087 1.00 16.02 78 ALA A C 1
ATOM 583 O O . ALA A 1 80 ? 32.162 57.555 4.831 1.00 14.71 78 ALA A O 1
ATOM 585 N N . LEU A 1 81 ? 31.349 56.073 6.301 1.00 16.62 79 LEU A N 1
ATOM 586 C CA . LEU A 1 81 ? 31.270 57.089 7.377 1.00 16.67 79 LEU A CA 1
ATOM 587 C C . LEU A 1 81 ? 32.681 57.507 7.801 1.00 16.72 79 LEU A C 1
ATOM 588 O O . LEU A 1 81 ? 32.968 58.681 8.058 1.00 16.22 79 LEU A O 1
ATOM 593 N N . GLN A 1 82 ? 33.571 56.526 7.829 1.00 16.48 80 GLN A N 1
ATOM 594 C CA A GLN A 1 82 ? 34.958 56.785 8.210 0.50 16.74 80 GLN A CA 1
ATOM 595 C CA B GLN A 1 82 ? 34.965 56.759 8.197 0.50 16.59 80 GLN A CA 1
ATOM 596 C C . GLN A 1 82 ? 35.683 57.689 7.208 1.00 15.93 80 GLN A C 1
ATOM 597 O O . GLN A 1 82 ? 36.491 58.546 7.617 1.00 15.08 80 GLN A O 1
ATOM 608 N N . GLU A 1 83 ? 35.379 57.541 5.910 1.00 15.82 81 GLU A N 1
ATOM 609 C CA . GLU A 1 83 ? 35.964 58.412 4.903 1.00 15.69 81 GLU A CA 1
ATOM 610 C C . GLU A 1 83 ? 35.459 59.847 5.105 1.00 15.59 81 GLU A C 1
ATOM 611 O O . GLU A 1 83 ? 36.238 60.791 5.024 1.00 16.76 81 GLU A O 1
ATOM 617 N N . LEU A 1 84 ? 34.162 60.011 5.373 1.00 15.05 82 LEU A N 1
ATOM 618 C CA . LEU A 1 84 ? 33.610 61.340 5.674 1.00 15.25 82 LEU A CA 1
ATOM 619 C C . LEU A 1 84 ? 34.239 61.935 6.950 1.00 15.62 82 LEU A C 1
ATOM 620 O O . LEU A 1 84 ? 34.553 63.136 6.983 1.00 15.89 82 LEU A O 1
ATOM 625 N N . ALA A 1 85 ? 34.447 61.098 7.977 1.00 15.93 83 ALA A N 1
ATOM 626 C CA . ALA A 1 85 ? 35.045 61.571 9.211 1.00 16.48 83 ALA A CA 1
ATOM 627 C C . ALA A 1 85 ? 36.475 62.049 8.984 1.00 18.33 83 ALA A C 1
ATOM 628 O O . ALA A 1 85 ? 36.870 63.091 9.510 1.00 18.82 83 ALA A O 1
ATOM 630 N N . ALA A 1 86 ? 37.231 61.302 8.176 1.00 19.76 84 ALA A N 1
ATOM 631 C CA . ALA A 1 86 ? 38.641 61.639 7.866 1.00 21.54 84 ALA A CA 1
ATOM 632 C C . ALA A 1 86 ? 38.794 62.957 7.120 1.00 22.74 84 ALA A C 1
ATOM 633 O O . ALA A 1 86 ? 39.844 63.615 7.202 1.00 24.71 84 ALA A O 1
ATOM 635 N N . SER A 1 87 ? 37.750 63.369 6.407 1.00 23.10 85 SER A N 1
ATOM 636 C CA . SER A 1 87 ? 37.798 64.580 5.640 1.00 23.66 85 SER A CA 1
ATOM 637 C C . SER A 1 87 ? 37.008 65.724 6.279 1.00 23.33 85 SER A C 1
ATOM 638 O O . SER A 1 87 ? 36.908 66.793 5.683 1.00 24.25 85 SER A O 1
ATOM 641 N N . ALA A 1 88 ? 36.476 65.522 7.495 1.00 21.66 86 ALA A N 1
ATOM 642 C CA . ALA A 1 88 ? 35.763 66.594 8.221 1.00 21.41 86 ALA A CA 1
ATOM 643 C C . ALA A 1 88 ? 36.707 67.744 8.621 1.00 20.31 86 ALA A C 1
ATOM 644 O O . ALA A 1 88 ? 37.920 67.536 8.752 1.00 18.77 86 ALA A O 1
ATOM 646 N N . PRO A 1 89 ? 36.165 68.954 8.812 1.00 19.57 87 PRO A N 1
ATOM 647 C CA . PRO A 1 89 ? 37.031 70.065 9.228 1.00 20.06 87 PRO A CA 1
ATOM 648 C C . PRO A 1 89 ? 37.687 69.797 10.565 1.00 19.52 87 PRO A C 1
ATOM 649 O O . PRO A 1 89 ? 37.180 69.014 11.352 1.00 18.61 87 PRO A O 1
ATOM 653 N N . ALA A 1 90 ? 38.808 70.455 10.828 1.00 19.95 88 ALA A N 1
ATOM 654 C CA . ALA A 1 90 ? 39.443 70.382 12.152 1.00 20.38 88 ALA A CA 1
ATOM 655 C C . ALA A 1 90 ? 38.439 70.706 13.258 1.00 20.45 88 ALA A C 1
ATOM 656 O O . ALA A 1 90 ? 37.665 71.645 13.108 1.00 19.74 88 ALA A O 1
ATOM 658 N N . ASP A 1 91 ? 38.455 69.894 14.324 1.00 19.68 89 ASP A N 1
ATOM 659 C CA . ASP A 1 91 ? 37.675 70.114 15.561 1.00 20.37 89 ASP A CA 1
ATOM 660 C C . ASP A 1 91 ? 36.157 70.026 15.381 1.00 18.58 89 ASP A C 1
ATOM 661 O O . ASP A 1 91 ? 35.390 70.480 16.246 1.00 18.88 89 ASP A O 1
ATOM 666 N N . VAL A 1 92 ? 35.740 69.450 14.262 1.00 16.81 90 VAL A N 1
ATOM 667 C CA . VAL A 1 92 ? 34.342 69.205 13.947 1.00 15.90 90 VAL A CA 1
ATOM 668 C C . VAL A 1 92 ? 34.178 67.709 13.675 1.00 15.62 90 VAL A C 1
ATOM 669 O O . VAL A 1 92 ? 34.906 67.151 12.845 1.00 15.31 90 VAL A O 1
ATOM 673 N N . ASN A 1 93 ? 33.258 67.041 14.381 1.00 15.15 91 ASN A N 1
ATOM 674 C CA . ASN A 1 93 ? 33.025 65.626 14.116 1.00 14.89 91 ASN A CA 1
ATOM 675 C C . ASN A 1 93 ? 32.219 65.426 12.823 1.00 14.06 91 ASN A C 1
ATOM 676 O O . ASN A 1 93 ? 31.711 66.380 12.222 1.00 13.50 91 ASN A O 1
ATOM 681 N N . VAL A 1 94 ? 32.113 64.172 12.408 1.00 14.21 92 VAL A N 1
ATOM 682 C CA . VAL A 1 94 ? 31.517 63.875 11.097 1.00 13.88 92 VAL A CA 1
ATOM 683 C C . VAL A 1 94 ? 30.030 64.284 10.977 1.00 14.64 92 VAL A C 1
ATOM 684 O O . VAL A 1 94 ? 29.580 64.681 9.890 1.00 14.12 92 VAL A O 1
ATOM 688 N N . PHE A 1 95 ? 29.301 64.244 12.093 1.00 13.88 93 PHE A N 1
ATOM 689 C CA . PHE A 1 95 ? 27.895 64.630 12.129 1.00 14.46 93 PHE A CA 1
ATOM 690 C C . PHE A 1 95 ? 27.725 66.122 12.210 1.00 13.88 93 PHE A C 1
ATOM 691 O O . PHE A 1 95 ? 26.904 66.685 11.493 1.00 13.83 93 PHE A O 1
ATOM 699 N N . GLN A 1 96 ? 28.555 66.762 13.026 1.00 13.51 94 GLN A N 1
ATOM 700 C CA . GLN A 1 96 ? 28.575 68.221 13.126 1.00 12.30 94 GLN A CA 1
ATOM 701 C C . GLN A 1 96 ? 28.965 68.852 11.801 1.00 12.58 94 GLN A C 1
ATOM 702 O O . GLN A 1 96 ? 28.594 69.956 11.544 1.00 13.25 94 GLN A O 1
ATOM 708 N N . ALA A 1 97 ? 29.743 68.149 10.984 1.00 12.04 95 ALA A N 1
ATOM 709 C CA . ALA A 1 97 ? 30.207 68.702 9.721 1.00 12.73 95 ALA A CA 1
ATOM 710 C C . ALA A 1 97 ? 29.041 69.049 8.771 1.00 12.35 95 ALA A C 1
ATOM 711 O O . ALA A 1 97 ? 29.192 69.939 7.914 1.00 13.45 95 ALA A O 1
ATOM 713 N N . VAL A 1 98 ? 27.914 68.361 8.907 1.00 13.07 96 VAL A N 1
ATOM 714 C CA . VAL A 1 98 ? 26.719 68.698 8.091 1.00 13.29 96 VAL A CA 1
ATOM 715 C C . VAL A 1 98 ? 26.242 70.106 8.419 1.00 13.62 96 VAL A C 1
ATOM 716 O O . VAL A 1 98 ? 26.207 70.983 7.554 1.00 12.95 96 VAL A O 1
ATOM 720 N N . GLY A 1 99 ? 25.893 70.338 9.682 1.00 12.86 97 GLY A N 1
ATOM 721 C CA . GLY A 1 99 ? 25.429 71.660 10.074 1.00 12.72 97 GLY A CA 1
ATOM 722 C C . GLY A 1 99 ? 26.481 72.747 9.855 1.00 13.19 97 GLY A C 1
ATOM 723 O O . GLY A 1 99 ? 26.158 73.880 9.501 1.00 12.31 97 GLY A O 1
ATOM 724 N N . GLU A 1 100 ? 27.752 72.401 10.041 1.00 13.19 98 GLU A N 1
ATOM 725 C CA . GLU A 1 100 ? 28.810 73.376 9.970 1.00 13.53 98 GLU A CA 1
ATOM 726 C C . GLU A 1 100 ? 29.002 73.812 8.517 1.00 14.04 98 GLU A C 1
ATOM 727 O O . GLU A 1 100 ? 29.233 74.988 8.273 1.00 15.19 98 GLU A O 1
ATOM 733 N N . LEU A 1 101 ? 28.815 72.890 7.570 1.00 14.86 99 LEU A N 1
ATOM 734 C CA . LEU A 1 101 ? 28.908 73.227 6.141 1.00 15.19 99 LEU A CA 1
ATOM 735 C C . LEU A 1 101 ? 27.783 74.229 5.801 1.00 15.02 99 LEU A C 1
ATOM 736 O O . LEU A 1 101 ? 28.025 75.281 5.189 1.00 14.59 99 LEU A O 1
ATOM 741 N N . ILE A 1 102 ? 26.568 73.915 6.234 1.00 14.68 100 ILE A N 1
ATOM 742 C CA . ILE A 1 102 ? 25.421 74.815 6.052 1.00 14.98 100 ILE A CA 1
ATOM 743 C C . ILE A 1 102 ? 25.701 76.183 6.722 1.00 15.10 100 ILE A C 1
ATOM 744 O O . ILE A 1 102 ? 25.543 77.241 6.089 1.00 14.69 100 ILE A O 1
ATOM 749 N N . ARG A 1 103 ? 26.148 76.178 7.974 1.00 14.85 101 ARG A N 1
ATOM 750 C CA . ARG A 1 103 ? 26.385 77.439 8.713 1.00 15.84 101 ARG A CA 1
ATOM 751 C C . ARG A 1 103 ? 27.372 78.401 8.060 1.00 15.95 101 ARG A C 1
ATOM 752 O O . ARG A 1 103 ? 27.270 79.622 8.256 1.00 15.70 101 ARG A O 1
ATOM 760 N N . HIS A 1 104 ? 28.331 77.862 7.317 1.00 14.65 102 HIS A N 1
ATOM 761 C CA . HIS A 1 104 ? 29.383 78.675 6.701 1.00 14.83 102 HIS A CA 1
ATOM 762 C C . HIS A 1 104 ? 29.218 78.909 5.201 1.00 14.70 102 HIS A C 1
ATOM 763 O O . HIS A 1 104 ? 30.070 79.520 4.571 1.00 14.74 102 HIS A O 1
ATOM 770 N N . GLN A 1 105 ? 28.115 78.422 4.639 1.00 15.09 103 GLN A N 1
ATOM 771 C CA . GLN A 1 105 ? 27.811 78.596 3.208 1.00 15.19 103 GLN A CA 1
ATOM 772 C C . GLN A 1 105 ? 27.790 80.079 2.849 1.00 15.14 103 GLN A C 1
ATOM 773 O O . GLN A 1 105 ? 27.249 80.905 3.615 1.00 14.49 103 GLN A O 1
ATOM 779 N N . PRO A 1 106 ? 28.331 80.446 1.680 1.00 14.44 104 PRO A N 1
ATOM 780 C CA . PRO A 1 106 ? 28.305 81.883 1.371 1.00 15.16 104 PRO A CA 1
ATOM 781 C C . PRO A 1 106 ? 26.910 82.458 1.017 1.00 14.91 104 PRO A C 1
ATOM 782 O O . PRO A 1 106 ? 26.571 83.596 1.419 1.00 14.90 104 PRO A O 1
ATOM 786 N N . GLN A 1 107 ? 26.124 81.692 0.271 1.00 13.67 105 GLN A N 1
ATOM 787 C CA . GLN A 1 107 ? 24.752 82.073 -0.042 1.00 14.09 105 GLN A CA 1
ATOM 788 C C . GLN A 1 107 ? 23.920 82.147 1.210 1.00 13.13 105 GLN A C 1
ATOM 789 O O . GLN A 1 107 ? 24.203 81.475 2.203 1.00 14.02 105 GLN A O 1
ATOM 795 N N . VAL A 1 108 ? 22.859 82.935 1.157 1.00 12.55 106 VAL A N 1
ATOM 796 C CA . VAL A 1 108 ? 21.808 82.834 2.180 1.00 12.26 106 VAL A CA 1
ATOM 797 C C . VAL A 1 108 ? 21.142 81.465 2.078 1.00 12.79 106 VAL A C 1
ATOM 798 O O . VAL A 1 108 ? 20.702 81.069 1.015 1.00 12.38 106 VAL A O 1
ATOM 802 N N . THR A 1 109 ? 21.076 80.762 3.193 1.00 12.51 107 THR A N 1
ATOM 803 C CA . THR A 1 109 ? 20.492 79.428 3.235 1.00 13.10 107 THR A CA 1
ATOM 804 C C . THR A 1 109 ? 19.118 79.536 3.952 1.00 13.45 107 THR A C 1
ATOM 805 O O . THR A 1 109 ? 19.005 80.094 5.040 1.00 13.18 107 THR A O 1
ATOM 809 N N . ILE A 1 110 ? 18.098 78.988 3.315 1.00 13.03 108 ILE A N 1
ATOM 810 C CA . ILE A 1 110 ? 16.735 79.043 3.829 1.00 13.60 108 ILE A CA 1
ATOM 811 C C . ILE A 1 110 ? 16.170 77.631 3.872 1.00 13.16 108 ILE A C 1
ATOM 812 O O . ILE A 1 110 ? 16.210 76.897 2.886 1.00 12.41 108 ILE A O 1
ATOM 817 N N . VAL A 1 111 ? 15.608 77.262 5.018 1.00 12.66 109 VAL A N 1
ATOM 818 C CA . VAL A 1 111 ? 14.908 75.984 5.129 1.00 12.44 109 VAL A CA 1
ATOM 819 C C . VAL A 1 111 ? 13.409 76.252 5.085 1.00 12.80 109 VAL A C 1
ATOM 820 O O . VAL A 1 111 ? 12.902 77.078 5.832 1.00 12.45 109 VAL A O 1
ATOM 824 N N . LYS A 1 112 ? 12.721 75.523 4.216 1.00 12.23 110 LYS A N 1
ATOM 825 C CA . LYS A 1 112 ? 11.260 75.498 4.183 1.00 12.86 110 LYS A CA 1
ATOM 826 C C . LYS A 1 112 ? 10.791 74.181 4.790 1.00 13.08 110 LYS A C 1
ATOM 827 O O . LYS A 1 112 ? 10.938 73.114 4.170 1.00 13.35 110 LYS A O 1
ATOM 833 N N . LEU A 1 113 ? 10.265 74.254 6.007 1.00 13.66 111 LEU A N 1
ATOM 834 C CA . LEU A 1 113 ? 9.945 73.088 6.825 1.00 14.02 111 LEU A CA 1
ATOM 835 C C . LEU A 1 113 ? 8.430 72.858 6.832 1.00 13.96 111 LEU A C 1
ATOM 836 O O . LEU A 1 113 ? 7.681 73.599 7.480 1.00 14.38 111 LEU A O 1
ATOM 841 N N . ALA A 1 114 ? 7.987 71.843 6.109 1.00 14.93 112 ALA A N 1
ATOM 842 C CA . ALA A 1 114 ? 6.565 71.507 6.011 1.00 15.62 112 ALA A CA 1
ATOM 843 C C . ALA A 1 114 ? 6.196 70.378 6.968 1.00 16.50 112 ALA A C 1
ATOM 844 O O . ALA A 1 114 ? 5.121 70.425 7.589 1.00 18.49 112 ALA A O 1
ATOM 846 N N . GLY A 1 115 ? 7.124 69.447 7.197 1.00 16.00 113 GLY A N 1
ATOM 847 C CA . GLY A 1 115 ? 6.871 68.268 7.986 1.00 14.80 113 GLY A CA 1
ATOM 848 C C . GLY A 1 115 ? 7.758 68.155 9.210 1.00 15.00 113 GLY A C 1
ATOM 849 O O . GLY A 1 115 ? 8.141 69.140 9.803 1.00 14.40 113 GLY A O 1
ATOM 850 N N . LYS A 1 116 ? 8.040 66.924 9.596 1.00 14.77 114 LYS A N 1
ATOM 851 C CA . LYS A 1 116 ? 8.778 66.634 10.820 1.00 14.38 114 LYS A CA 1
ATOM 852 C C . LYS A 1 116 ? 10.281 66.504 10.573 1.00 14.08 114 LYS A C 1
ATOM 853 O O . LYS A 1 116 ? 10.707 65.900 9.577 1.00 14.74 114 LYS A O 1
ATOM 859 N N . ALA A 1 117 ? 11.081 67.074 11.482 1.00 13.00 115 ALA A N 1
ATOM 860 C CA . ALA A 1 117 ? 12.535 66.942 11.440 1.00 13.13 115 ALA A CA 1
ATOM 861 C C . ALA A 1 117 ? 12.977 66.619 12.855 1.00 13.01 115 ALA A C 1
ATOM 862 O O . ALA A 1 117 ? 12.646 67.363 13.766 1.00 13.90 115 ALA A O 1
ATOM 864 N N . ARG A 1 118 ? 13.682 65.509 13.035 1.00 13.00 116 ARG A N 1
ATOM 865 C CA . ARG A 1 118 ? 14.227 65.138 14.330 1.00 13.63 116 ARG A CA 1
ATOM 866 C C . ARG A 1 118 ? 15.719 64.846 14.293 1.00 13.82 116 ARG A C 1
ATOM 867 O O . ARG A 1 118 ? 16.310 64.571 13.252 1.00 14.17 116 ARG A O 1
ATOM 875 N N . GLY A 1 119 ? 16.344 64.957 15.456 1.00 14.48 117 GLY A N 1
ATOM 876 C CA . GLY A 1 119 ? 17.751 64.645 15.607 1.00 13.96 117 GLY A CA 1
ATOM 877 C C . GLY A 1 119 ? 18.609 65.486 14.700 1.00 13.57 117 GLY A C 1
ATOM 878 O O . GLY A 1 119 ? 18.517 66.723 14.678 1.00 13.52 117 GLY A O 1
ATOM 879 N N . GLY A 1 120 ? 19.447 64.804 13.927 1.00 13.90 118 GLY A N 1
ATOM 880 C CA . GLY A 1 120 ? 20.262 65.461 12.931 1.00 13.80 118 GLY A CA 1
ATOM 881 C C . GLY A 1 120 ? 19.469 66.285 11.922 1.00 13.01 118 GLY A C 1
ATOM 882 O O . GLY A 1 120 ? 19.995 67.218 11.315 1.00 13.56 118 GLY A O 1
ATOM 883 N N . GLY A 1 121 ? 18.218 65.901 11.702 1.00 12.78 119 GLY A N 1
ATOM 884 C CA . GLY A 1 121 ? 17.318 66.657 10.859 1.00 12.94 119 GLY A CA 1
ATOM 885 C C . GLY A 1 121 ? 16.976 68.009 11.456 1.00 13.16 119 GLY A C 1
ATOM 886 O O . GLY A 1 121 ? 16.949 69.031 10.747 1.00 13.25 119 GLY A O 1
ATOM 887 N N . ALA A 1 122 ? 16.717 68.025 12.763 1.00 13.52 120 ALA A N 1
ATOM 888 C CA . ALA A 1 122 ? 16.458 69.263 13.479 1.00 13.56 120 ALA A CA 1
ATOM 889 C C . ALA A 1 122 ? 17.725 70.135 13.558 1.00 13.83 120 ALA A C 1
ATOM 890 O O . ALA A 1 122 ? 17.634 71.384 13.507 1.00 13.86 120 ALA A O 1
ATOM 892 N N . GLU A 1 123 ? 18.898 69.496 13.663 1.00 14.38 121 GLU A N 1
ATOM 893 C CA . GLU A 1 123 ? 20.189 70.195 13.642 1.00 15.17 121 GLU A CA 1
ATOM 894 C C . GLU A 1 123 ? 20.377 70.936 12.311 1.00 15.00 121 GLU A C 1
ATOM 895 O O . GLU A 1 123 ? 20.769 72.116 12.274 1.00 14.79 121 GLU A O 1
ATOM 901 N N . PHE A 1 124 ? 20.078 70.245 11.216 1.00 14.20 122 PHE A N 1
ATOM 902 C CA . PHE A 1 124 ? 20.144 70.783 9.846 1.00 13.64 122 PHE A CA 1
ATOM 903 C C . PHE A 1 124 ? 19.230 72.008 9.725 1.00 13.22 122 PHE A C 1
ATOM 904 O O . PHE A 1 124 ? 19.649 73.054 9.250 1.00 12.88 122 PHE A O 1
ATOM 912 N N . VAL A 1 125 ? 17.989 71.905 10.205 1.00 12.73 123 VAL A N 1
ATOM 913 C CA . VAL A 1 125 ? 17.047 73.039 10.150 1.00 12.22 123 VAL A CA 1
ATOM 914 C C . VAL A 1 125 ? 17.604 74.277 10.897 1.00 12.78 123 VAL A C 1
ATOM 915 O O . VAL A 1 125 ? 17.544 75.414 10.407 1.00 12.93 123 VAL A O 1
ATOM 919 N N . ALA A 1 126 ? 18.131 74.051 12.094 1.00 12.55 124 ALA A N 1
ATOM 920 C CA . ALA A 1 126 ? 18.639 75.123 12.942 1.00 12.82 124 ALA A CA 1
ATOM 921 C C . ALA A 1 126 ? 19.934 75.764 12.439 1.00 13.02 124 ALA A C 1
ATOM 922 O O . ALA A 1 126 ? 20.200 76.938 12.747 1.00 13.24 124 ALA A O 1
ATOM 924 N N . ALA A 1 127 ? 20.691 75.027 11.632 1.00 12.70 125 ALA A N 1
ATOM 925 C CA . ALA A 1 127 ? 21.971 75.504 11.070 1.00 12.68 125 ALA A CA 1
ATOM 926 C C . ALA A 1 127 ? 21.826 76.512 9.916 1.00 13.27 125 ALA A C 1
ATOM 927 O O . ALA A 1 127 ? 22.745 77.331 9.658 1.00 12.96 125 ALA A O 1
ATOM 929 N N . ALA A 1 128 ? 20.693 76.482 9.213 1.00 11.92 126 ALA A N 1
ATOM 930 C CA . ALA A 1 128 ? 20.501 77.391 8.081 1.00 12.48 126 ALA A CA 1
ATOM 931 C C . ALA A 1 128 ? 20.382 78.820 8.575 1.00 12.65 126 ALA A C 1
ATOM 932 O O . ALA A 1 128 ? 20.020 79.064 9.727 1.00 11.44 126 ALA A O 1
ATOM 934 N N . ASP A 1 129 ? 20.680 79.780 7.695 1.00 12.55 127 ASP A N 1
ATOM 935 C CA . ASP A 1 129 ? 20.535 81.194 8.071 1.00 12.77 127 ASP A CA 1
ATOM 936 C C . ASP A 1 129 ? 19.112 81.503 8.558 1.00 13.01 127 ASP A C 1
ATOM 937 O O . ASP A 1 129 ? 18.933 82.226 9.541 1.00 13.83 127 ASP A O 1
ATOM 942 N N . MET A 1 130 ? 18.105 80.956 7.881 1.00 13.06 128 MET A N 1
ATOM 943 C CA . MET A 1 130 ? 16.714 81.160 8.288 1.00 13.51 128 MET A CA 1
ATOM 944 C C . MET A 1 130 ? 15.862 79.917 8.008 1.00 12.84 128 MET A C 1
ATOM 945 O O . MET A 1 130 ? 16.159 79.112 7.101 1.00 13.65 128 MET A O 1
ATOM 950 N N . ALA A 1 131 ? 14.834 79.732 8.823 1.00 12.08 129 ALA A N 1
ATOM 951 C CA . ALA A 1 131 ? 13.936 78.580 8.699 1.00 11.11 129 ALA A CA 1
ATOM 952 C C . ALA A 1 131 ? 12.518 79.094 8.899 1.00 11.21 129 ALA A C 1
ATOM 953 O O . ALA A 1 131 ? 12.228 79.823 9.866 1.00 10.13 129 ALA A O 1
ATOM 955 N N . PHE A 1 132 ? 11.660 78.743 7.939 1.00 10.94 130 PHE A N 1
ATOM 956 C CA . PHE A 1 132 ? 10.235 79.079 7.986 1.00 11.84 130 PHE A CA 1
ATOM 957 C C . PHE A 1 132 ? 9.453 77.772 7.935 1.00 12.18 130 PHE A C 1
ATOM 958 O O . PHE A 1 132 ? 9.757 76.869 7.131 1.00 13.66 130 PHE A O 1
ATOM 966 N N . ALA A 1 133 ? 8.462 77.646 8.816 1.00 11.69 131 ALA A N 1
ATOM 967 C CA . ALA A 1 133 ? 7.791 76.366 9.011 1.00 12.43 131 ALA A CA 1
ATOM 968 C C . ALA A 1 133 ? 6.286 76.499 8.897 1.00 13.33 131 ALA A C 1
ATOM 969 O O . ALA A 1 133 ? 5.726 77.526 9.293 1.00 12.63 131 ALA A O 1
ATOM 971 N N . ALA A 1 134 ? 5.654 75.415 8.430 1.00 12.93 132 ALA A N 1
ATOM 972 C CA . ALA A 1 134 ? 4.172 75.354 8.336 1.00 14.19 132 ALA A CA 1
ATOM 973 C C . ALA A 1 134 ? 3.545 75.116 9.691 1.00 13.94 132 ALA A C 1
ATOM 974 O O . ALA A 1 134 ? 3.833 74.116 10.353 1.00 13.83 132 ALA A O 1
ATOM 976 N N . ALA A 1 135 ? 2.684 76.041 10.109 1.00 15.22 133 ALA A N 1
ATOM 977 C CA . ALA A 1 135 ? 2.140 76.026 11.470 1.00 16.21 133 ALA A CA 1
ATOM 978 C C . ALA A 1 135 ? 1.363 74.736 11.780 1.00 16.69 133 ALA A C 1
ATOM 979 O O . ALA A 1 135 ? 1.505 74.160 12.867 1.00 17.26 133 ALA A O 1
ATOM 981 N N . GLU A 1 136 ? 0.575 74.252 10.817 1.00 16.38 134 GLU A N 1
ATOM 982 C CA . GLU A 1 136 ? -0.304 73.109 11.070 1.00 18.48 134 GLU A CA 1
ATOM 983 C C . GLU A 1 136 ? 0.403 71.765 11.009 1.00 18.27 134 GLU A C 1
ATOM 984 O O . GLU A 1 136 ? -0.060 70.803 11.624 1.00 20.13 134 GLU A O 1
ATOM 990 N N . THR A 1 137 ? 1.521 71.678 10.284 1.00 17.55 135 THR A N 1
ATOM 991 C CA . THR A 1 137 ? 2.101 70.393 9.896 1.00 16.91 135 THR A CA 1
ATOM 992 C C . THR A 1 137 ? 3.549 70.125 10.333 1.00 16.67 135 THR A C 1
ATOM 993 O O . THR A 1 137 ? 3.941 68.945 10.465 1.00 17.18 135 THR A O 1
ATOM 997 N N . ALA A 1 138 ? 4.338 71.178 10.533 1.00 15.18 136 ALA A N 1
ATOM 998 C CA . ALA A 1 138 ? 5.749 71.028 10.869 1.00 15.45 136 ALA A CA 1
ATOM 999 C C . ALA A 1 138 ? 5.967 70.622 12.320 1.00 15.55 136 ALA A C 1
ATOM 1000 O O . ALA A 1 138 ? 5.142 70.908 13.213 1.00 17.66 136 ALA A O 1
ATOM 1002 N N . GLY A 1 139 ? 7.071 69.927 12.549 1.00 15.43 137 GLY A N 1
ATOM 1003 C CA . GLY A 1 139 ? 7.479 69.495 13.884 1.00 15.87 137 GLY A CA 1
ATOM 1004 C C . GLY A 1 139 ? 9.002 69.443 13.977 1.00 14.87 137 GLY A C 1
ATOM 1005 O O . GLY A 1 139 ? 9.659 69.092 13.000 1.00 15.30 137 GLY A O 1
ATOM 1006 N N . LEU A 1 140 ? 9.551 69.838 15.128 1.00 14.74 138 LEU A N 1
ATOM 1007 C CA . LEU A 1 140 ? 10.993 69.806 15.391 1.00 14.64 138 LEU A CA 1
ATOM 1008 C C . LEU A 1 140 ? 11.224 69.118 16.713 1.00 14.44 138 LEU A C 1
ATOM 1009 O O . LEU A 1 140 ? 10.601 69.475 17.701 1.00 13.14 138 LEU A O 1
ATOM 1014 N N . GLY A 1 141 ? 12.083 68.109 16.736 1.00 14.37 139 GLY A N 1
ATOM 1015 C CA . GLY A 1 141 ? 12.480 67.529 18.013 1.00 15.34 139 GLY A CA 1
ATOM 1016 C C . GLY A 1 141 ? 13.889 66.966 18.035 1.00 15.42 139 GLY A C 1
ATOM 1017 O O . GLY A 1 141 ? 14.392 66.517 17.012 1.00 16.76 139 GLY A O 1
ATOM 1018 N N . GLN A 1 142 ? 14.520 66.994 19.207 1.00 14.53 140 GLN A N 1
ATOM 1019 C CA . GLN A 1 142 ? 15.786 66.290 19.428 1.00 14.34 140 GLN A CA 1
ATOM 1020 C C . GLN A 1 142 ? 15.499 64.934 20.079 1.00 15.27 140 GLN A C 1
ATOM 1021 O O . GLN A 1 142 ? 15.318 64.826 21.301 1.00 16.61 140 GLN A O 1
ATOM 1027 N N . ILE A 1 143 ? 15.450 63.902 19.255 1.00 15.11 141 ILE A N 1
ATOM 1028 C CA . ILE A 1 143 ? 15.079 62.537 19.682 1.00 15.20 141 ILE A CA 1
ATOM 1029 C C . ILE A 1 143 ? 16.241 61.818 20.395 1.00 15.08 141 ILE A C 1
ATOM 1030 O O . ILE A 1 143 ? 16.035 60.784 21.038 1.00 14.31 141 ILE A O 1
ATOM 1035 N N . GLU A 1 144 ? 17.443 62.380 20.283 1.00 14.44 142 GLU A N 1
ATOM 1036 C CA . GLU A 1 144 ? 18.689 61.722 20.734 1.00 14.62 142 GLU A CA 1
ATOM 1037 C C . GLU A 1 144 ? 18.606 61.154 22.149 1.00 14.61 142 GLU A C 1
ATOM 1038 O O . GLU A 1 144 ? 19.049 59.993 22.378 1.00 13.92 142 GLU A O 1
ATOM 1044 N N . ALA A 1 145 ? 18.055 61.929 23.088 1.00 14.05 143 ALA A N 1
ATOM 1045 C CA . ALA A 1 145 ? 17.989 61.506 24.526 1.00 14.66 143 ALA A CA 1
ATOM 1046 C C . ALA A 1 145 ? 17.270 60.174 24.658 1.00 15.18 143 ALA A C 1
ATOM 1047 O O . ALA A 1 145 ? 17.634 59.342 25.526 1.00 15.29 143 ALA A O 1
ATOM 1049 N N . LEU A 1 146 ? 16.277 59.968 23.803 1.00 14.46 144 LEU A N 1
ATOM 1050 C CA . LEU A 1 146 ? 15.492 58.697 23.818 1.00 14.08 144 LEU A CA 1
ATOM 1051 C C . LEU A 1 146 ? 16.219 57.504 23.210 1.00 15.29 144 LEU A C 1
ATOM 1052 O O . LEU A 1 146 ? 15.814 56.335 23.422 1.00 16.87 144 LEU A O 1
ATOM 1057 N N . MET A 1 147 ? 17.304 57.779 22.492 1.00 14.64 145 MET A N 1
ATOM 1058 C CA . MET A 1 147 ? 18.131 56.742 21.942 1.00 14.93 145 MET A CA 1
ATOM 1059 C C . MET A 1 147 ? 19.377 56.580 22.853 1.00 15.73 145 MET A C 1
ATOM 1060 O O . MET A 1 147 ? 20.310 55.866 22.503 1.00 17.07 145 MET A O 1
ATOM 1065 N N . GLY A 1 148 ? 19.377 57.221 24.029 1.00 15.48 146 GLY A N 1
ATOM 1066 C CA . GLY A 1 148 ? 20.448 57.079 24.998 1.00 15.36 146 GLY A CA 1
ATOM 1067 C C . GLY A 1 148 ? 21.672 57.909 24.754 1.00 15.57 146 GLY A C 1
ATOM 1068 O O . GLY A 1 148 ? 22.724 57.629 25.322 1.00 16.61 146 GLY A O 1
ATOM 1069 N N . ILE A 1 149 ? 21.551 58.946 23.928 1.00 15.59 147 ILE A N 1
ATOM 1070 C CA . ILE A 1 149 ? 22.680 59.837 23.605 1.00 16.46 147 ILE A CA 1
ATOM 1071 C C . ILE A 1 149 ? 22.191 61.297 23.763 1.00 17.15 147 ILE A C 1
ATOM 1072 O O . ILE A 1 149 ? 21.122 61.541 24.340 1.00 17.79 147 ILE A O 1
ATOM 1077 N N . ILE A 1 150 ? 23.006 62.256 23.351 1.00 17.18 148 ILE A N 1
ATOM 1078 C CA . ILE A 1 150 ? 22.584 63.643 23.230 1.00 16.27 148 ILE A CA 1
ATOM 1079 C C . ILE A 1 150 ? 22.837 64.030 21.768 1.00 17.00 148 ILE A C 1
ATOM 1080 O O . ILE A 1 150 ? 23.500 63.281 21.051 1.00 17.90 148 ILE A O 1
ATOM 1085 N N . PRO A 1 151 ? 22.340 65.195 21.334 1.00 16.01 149 PRO A N 1
ATOM 1086 C CA . PRO A 1 151 ? 22.658 65.630 19.982 1.00 16.84 149 PRO A CA 1
ATOM 1087 C C . PRO A 1 151 ? 24.173 65.755 19.784 1.00 16.38 149 PRO A C 1
ATOM 1088 O O . PRO A 1 151 ? 24.844 66.375 20.587 1.00 18.85 149 PRO A O 1
ATOM 1092 N N . GLY A 1 152 ? 24.699 65.115 18.755 1.00 16.05 150 GLY A N 1
ATOM 1093 C CA . GLY A 1 152 ? 26.109 65.137 18.495 1.00 16.57 150 GLY A CA 1
ATOM 1094 C C . GLY A 1 152 ? 26.503 65.755 17.181 1.00 15.95 150 GLY A C 1
ATOM 1095 O O . GLY A 1 152 ? 27.647 65.599 16.743 1.00 16.89 150 GLY A O 1
ATOM 1096 N N . GLY A 1 153 ? 25.561 66.456 16.551 1.00 16.12 151 GLY A N 1
ATOM 1097 C CA . GLY A 1 153 ? 25.792 67.163 15.299 1.00 16.54 151 GLY A CA 1
ATOM 1098 C C . GLY A 1 153 ? 25.632 68.667 15.391 1.00 16.27 151 GLY A C 1
ATOM 1099 O O . GLY A 1 153 ? 25.278 69.303 14.396 1.00 18.70 151 GLY A O 1
ATOM 1100 N N . GLY A 1 154 ? 25.854 69.245 16.578 1.00 16.59 152 GLY A N 1
ATOM 1101 C CA . GLY A 1 154 ? 25.834 70.713 16.756 1.00 16.09 152 GLY A CA 1
ATOM 1102 C C . GLY A 1 154 ? 24.582 71.182 17.464 1.00 15.21 152 GLY A C 1
ATOM 1103 O O . GLY A 1 154 ? 24.519 72.305 17.925 1.00 16.54 152 GLY A O 1
ATOM 1104 N N . GLY A 1 155 ? 23.581 70.314 17.550 1.00 15.45 153 GLY A N 1
ATOM 1105 C CA . GLY A 1 155 ? 22.270 70.678 18.067 1.00 15.35 153 GLY A CA 1
ATOM 1106 C C . GLY A 1 155 ? 22.270 71.317 19.429 1.00 15.86 153 GLY A C 1
ATOM 1107 O O . GLY A 1 155 ? 21.545 72.295 19.646 1.00 16.08 153 GLY A O 1
ATOM 1108 N N . THR A 1 156 ? 23.089 70.807 20.350 1.00 15.34 154 THR A N 1
ATOM 1109 C CA . THR A 1 156 ? 23.146 71.416 21.698 1.00 15.23 154 THR A CA 1
ATOM 1110 C C . THR A 1 156 ? 23.604 72.883 21.590 1.00 14.76 154 THR A C 1
ATOM 1111 O O . THR A 1 156 ? 23.078 73.760 22.287 1.00 14.62 154 THR A O 1
ATOM 1115 N N . GLN A 1 157 ? 24.556 73.154 20.700 1.00 13.97 155 GLN A N 1
ATOM 1116 C CA . GLN A 1 157 ? 25.105 74.503 20.588 1.00 13.66 155 GLN A CA 1
ATOM 1117 C C . GLN A 1 157 ? 24.256 75.411 19.707 1.00 14.15 155 GLN A C 1
ATOM 1118 O O . GLN A 1 157 ? 24.136 76.607 20.002 1.00 13.78 155 GLN A O 1
ATOM 1124 N N . TYR A 1 158 ? 23.657 74.863 18.637 1.00 14.21 156 TYR A N 1
ATOM 1125 C CA . TYR A 1 158 ? 22.668 75.630 17.860 1.00 14.45 156 TYR A CA 1
ATOM 1126 C C . TYR A 1 158 ? 21.494 76.060 18.720 1.00 13.94 156 TYR A C 1
ATOM 1127 O O . TYR A 1 158 ? 21.049 77.202 18.622 1.00 13.80 156 TYR A O 1
ATOM 1136 N N . LEU A 1 159 ? 20.988 75.146 19.555 1.00 13.91 157 LEU A N 1
ATOM 1137 C CA . LEU A 1 159 ? 19.891 75.472 20.475 1.00 13.85 157 LEU A CA 1
ATOM 1138 C C . LEU A 1 159 ? 20.381 76.478 21.526 1.00 14.28 157 LEU A C 1
ATOM 1139 O O . LEU A 1 159 ? 19.698 77.473 21.813 1.00 13.92 157 LEU A O 1
ATOM 1144 N N . ARG A 1 160 ? 21.568 76.264 22.083 1.00 14.81 158 ARG A N 1
ATOM 1145 C CA . ARG A 1 160 ? 22.025 77.195 23.102 1.00 15.53 158 ARG A CA 1
ATOM 1146 C C . ARG A 1 160 ? 22.016 78.632 22.558 1.00 15.28 158 ARG A C 1
ATOM 1147 O O . ARG A 1 160 ? 21.566 79.578 23.233 1.00 15.23 158 ARG A O 1
ATOM 1155 N N . GLY A 1 161 ? 22.537 78.786 21.356 1.00 14.70 159 GLY A N 1
ATOM 1156 C CA . GLY A 1 161 ? 22.585 80.077 20.704 1.00 15.80 159 GLY A CA 1
ATOM 1157 C C . GLY A 1 161 ? 21.232 80.674 20.358 1.00 15.38 159 GLY A C 1
ATOM 1158 O O . GLY A 1 161 ? 21.005 81.887 20.562 1.00 16.48 159 GLY A O 1
ATOM 1159 N N . ARG A 1 162 ? 20.337 79.840 19.830 1.00 15.06 160 ARG A N 1
ATOM 1160 C CA . ARG A 1 162 ? 19.031 80.293 19.342 1.00 14.57 160 ARG A CA 1
ATOM 1161 C C . ARG A 1 162 ? 17.961 80.443 20.412 1.00 13.91 160 ARG A C 1
ATOM 1162 O O . ARG A 1 162 ? 17.175 81.372 20.356 1.00 15.43 160 ARG A O 1
ATOM 1170 N N . VAL A 1 163 ? 17.942 79.548 21.384 1.00 13.43 161 VAL A N 1
ATOM 1171 C CA . VAL A 1 163 ? 16.843 79.531 22.356 1.00 12.68 161 VAL A CA 1
ATOM 1172 C C . VAL A 1 163 ? 17.295 79.786 23.781 1.00 12.78 161 VAL A C 1
ATOM 1173 O O . VAL A 1 163 ? 16.445 79.994 24.646 1.00 12.40 161 VAL A O 1
ATOM 1177 N N . GLY A 1 164 ? 18.604 79.802 24.026 1.00 12.72 162 GLY A N 1
ATOM 1178 C CA . GLY A 1 164 ? 19.155 79.907 25.384 1.00 13.19 162 GLY A CA 1
ATOM 1179 C C . GLY A 1 164 ? 19.302 78.563 26.082 1.00 13.47 162 GLY A C 1
ATOM 1180 O O . GLY A 1 164 ? 18.614 77.590 25.766 1.00 12.75 162 GLY A O 1
ATOM 1181 N N . ARG A 1 165 ? 20.211 78.497 27.051 1.00 12.77 163 ARG A N 1
ATOM 1182 C CA . ARG A 1 165 ? 20.452 77.239 27.762 1.00 12.93 163 ARG A CA 1
ATOM 1183 C C . ARG A 1 165 ? 19.219 76.602 28.428 1.00 13.22 163 ARG A C 1
ATOM 1184 O O . ARG A 1 165 ? 19.089 75.395 28.399 1.00 12.32 163 ARG A O 1
ATOM 1192 N N . ASN A 1 166 ? 18.337 77.403 29.039 1.00 12.51 164 ASN A N 1
ATOM 1193 C CA . ASN A 1 166 ? 17.180 76.853 29.741 1.00 12.75 164 ASN A CA 1
ATOM 1194 C C . ASN A 1 166 ? 16.246 76.098 28.793 1.00 12.40 164 ASN A C 1
ATOM 1195 O O . ASN A 1 166 ? 15.903 74.939 29.044 1.00 12.97 164 ASN A O 1
ATOM 1200 N N . ARG A 1 167 ? 15.878 76.746 27.697 1.00 12.13 165 ARG A N 1
ATOM 1201 C CA . ARG A 1 167 ? 15.073 76.097 26.695 1.00 12.42 165 ARG A CA 1
ATOM 1202 C C . ARG A 1 167 ? 15.839 75.001 25.959 1.00 11.97 165 ARG A C 1
ATOM 1203 O O . ARG A 1 167 ? 15.224 74.022 25.505 1.00 12.25 165 ARG A O 1
ATOM 1211 N N . ALA A 1 168 ? 17.167 75.129 25.828 1.00 12.04 166 ALA A N 1
ATOM 1212 C CA . ALA A 1 168 ? 17.959 74.108 25.148 1.00 12.51 166 ALA A CA 1
ATOM 1213 C C . ALA A 1 168 ? 17.954 72.800 25.944 1.00 12.81 166 ALA A C 1
ATOM 1214 O O . ALA A 1 168 ? 17.748 71.733 25.386 1.00 12.80 166 ALA A O 1
ATOM 1216 N N . LEU A 1 169 ? 18.092 72.904 27.270 1.00 12.51 167 LEU A N 1
ATOM 1217 C CA . LEU A 1 169 ? 18.004 71.733 28.135 1.00 12.90 167 LEU A CA 1
ATOM 1218 C C . LEU A 1 169 ? 16.610 71.077 28.076 1.00 13.20 167 LEU A C 1
ATOM 1219 O O . LEU A 1 169 ? 16.499 69.864 28.035 1.00 12.52 167 LEU A O 1
ATOM 1224 N N . GLU A 1 170 ? 15.567 71.907 28.056 1.00 13.08 168 GLU A N 1
ATOM 1225 C CA . GLU A 1 170 ? 14.205 71.453 27.897 1.00 12.98 168 GLU A CA 1
ATOM 1226 C C . GLU A 1 170 ? 14.043 70.673 26.582 1.00 12.52 168 GLU A C 1
ATOM 1227 O O . GLU A 1 170 ? 13.551 69.564 26.577 1.00 12.69 168 GLU A O 1
ATOM 1233 N N . VAL A 1 171 ? 14.488 71.244 25.488 1.00 12.25 169 VAL A N 1
ATOM 1234 C CA . VAL A 1 171 ? 14.325 70.564 24.177 1.00 11.64 169 VAL A CA 1
ATOM 1235 C C . VAL A 1 171 ? 15.077 69.250 24.171 1.00 12.57 169 VAL A C 1
ATOM 1236 O O . VAL A 1 171 ? 14.532 68.211 23.769 1.00 12.52 169 VAL A O 1
ATOM 1240 N N . VAL A 1 172 ? 16.309 69.273 24.663 1.00 11.59 170 VAL A N 1
ATOM 1241 C CA . VAL A 1 172 ? 17.173 68.078 24.626 1.00 12.44 170 VAL A CA 1
ATOM 1242 C C . VAL A 1 172 ? 16.653 66.969 25.540 1.00 12.74 170 VAL A C 1
ATOM 1243 O O . VAL A 1 172 ? 16.612 65.805 25.135 1.00 13.97 170 VAL A O 1
ATOM 1247 N N . LEU A 1 173 ? 16.230 67.320 26.763 1.00 12.39 171 LEU A N 1
ATOM 1248 C CA . LEU A 1 173 ? 15.934 66.275 27.755 1.00 12.64 171 LEU A CA 1
ATOM 1249 C C . LEU A 1 173 ? 14.471 65.827 27.712 1.00 12.87 171 LEU A C 1
ATOM 1250 O O . LEU A 1 173 ? 14.201 64.647 27.977 1.00 12.55 171 LEU A O 1
ATOM 1255 N N . THR A 1 174 ? 13.534 66.722 27.384 1.00 13.07 172 THR A N 1
ATOM 1256 C CA . THR A 1 174 ? 12.140 66.294 27.173 1.00 14.11 172 THR A CA 1
ATOM 1257 C C . THR A 1 174 ? 12.057 65.448 25.901 1.00 14.87 172 THR A C 1
ATOM 1258 O O . THR A 1 174 ? 11.216 64.580 25.807 1.00 14.46 172 THR A O 1
ATOM 1262 N N . ALA A 1 175 ? 12.926 65.722 24.921 1.00 15.02 173 ALA A N 1
ATOM 1263 C CA . ALA A 1 175 ? 12.906 65.013 23.627 1.00 16.23 173 ALA A CA 1
ATOM 1264 C C . ALA A 1 175 ? 11.550 65.037 22.932 1.00 17.46 173 ALA A C 1
ATOM 1265 O O . ALA A 1 175 ? 11.261 64.181 22.086 1.00 19.36 173 ALA A O 1
ATOM 1267 N N . ASP A 1 176 ? 10.717 66.014 23.244 1.00 17.15 174 ASP A N 1
ATOM 1268 C CA . ASP A 1 176 ? 9.395 66.034 22.644 1.00 17.90 174 ASP A CA 1
ATOM 1269 C C . ASP A 1 176 ? 9.416 66.699 21.282 1.00 17.42 174 ASP A C 1
ATOM 1270 O O . ASP A 1 176 ? 10.332 67.454 20.942 1.00 16.50 174 ASP A O 1
ATOM 1275 N N . LEU A 1 177 ? 8.414 66.375 20.476 1.00 17.42 175 LEU A N 1
ATOM 1276 C CA . LEU A 1 177 ? 8.257 67.018 19.174 1.00 16.99 175 LEU A CA 1
ATOM 1277 C C . LEU A 1 177 ? 7.603 68.376 19.360 1.00 16.70 175 LEU A C 1
ATOM 1278 O O . LEU A 1 177 ? 6.446 68.440 19.803 1.00 18.15 175 LEU A O 1
ATOM 1283 N N . PHE A 1 178 ? 8.308 69.456 19.024 1.00 15.31 176 PHE A N 1
ATOM 1284 C CA . PHE A 1 178 ? 7.793 70.828 19.184 1.00 15.78 176 PHE A CA 1
ATOM 1285 C C . PHE A 1 178 ? 7.017 71.219 17.942 1.00 15.37 176 PHE A C 1
ATOM 1286 O O . PHE A 1 178 ? 7.415 70.924 16.828 1.00 16.03 176 PHE A O 1
ATOM 1294 N N . ASP A 1 179 ? 5.871 71.848 18.129 1.00 15.81 177 ASP A N 1
ATOM 1295 C CA . ASP A 1 179 ? 5.172 72.386 16.959 1.00 15.67 177 ASP A CA 1
ATOM 1296 C C . ASP A 1 179 ? 5.818 73.660 16.460 1.00 15.65 177 ASP A C 1
ATOM 1297 O O . ASP A 1 179 ? 6.678 74.252 17.128 1.00 15.63 177 ASP A O 1
ATOM 1302 N N . ALA A 1 180 ? 5.373 74.105 15.296 1.00 15.31 178 ALA A N 1
ATOM 1303 C CA . ALA A 1 180 ? 5.984 75.251 14.639 1.00 15.40 178 ALA A CA 1
ATOM 1304 C C . ALA A 1 180 ? 5.859 76.512 15.450 1.00 15.16 178 ALA A C 1
ATOM 1305 O O . ALA A 1 180 ? 6.830 77.286 15.572 1.00 15.59 178 ALA A O 1
ATOM 1307 N N . GLU A 1 181 ? 4.666 76.725 16.000 1.00 15.74 179 GLU A N 1
ATOM 1308 C CA . GLU A 1 181 ? 4.363 77.883 16.799 1.00 15.35 179 GLU A CA 1
ATOM 1309 C C . GLU A 1 181 ? 5.294 78.023 18.028 1.00 14.80 179 GLU A C 1
ATOM 1310 O O . GLU A 1 181 ? 5.862 79.116 18.252 1.00 13.66 179 GLU A O 1
ATOM 1312 N N . THR A 1 182 ? 5.512 76.919 18.736 1.00 15.31 180 THR A N 1
ATOM 1313 C CA . THR A 1 182 ? 6.400 76.890 19.909 1.00 15.09 180 THR A CA 1
ATOM 1314 C C . THR A 1 182 ? 7.885 77.038 19.512 1.00 14.67 180 THR A C 1
ATOM 1315 O O . THR A 1 182 ? 8.641 77.811 20.157 1.00 14.20 180 THR A O 1
ATOM 1319 N N . ALA A 1 183 ? 8.289 76.348 18.444 1.00 13.29 181 ALA A N 1
ATOM 1320 C CA . ALA A 1 183 ? 9.648 76.497 17.923 1.00 13.60 181 ALA A CA 1
ATOM 1321 C C . ALA A 1 183 ? 9.962 77.961 17.564 1.00 13.40 181 ALA A C 1
ATOM 1322 O O . ALA A 1 183 ? 11.052 78.478 17.899 1.00 13.07 181 ALA A O 1
ATOM 1324 N N . ALA A 1 184 ? 9.014 78.632 16.901 1.00 12.63 182 ALA A N 1
ATOM 1325 C CA . ALA A 1 184 ? 9.203 80.033 16.511 1.00 13.78 182 ALA A CA 1
ATOM 1326 C C . ALA A 1 184 ? 9.250 80.932 17.743 1.00 14.48 182 ALA A C 1
ATOM 1327 O O . ALA A 1 184 ? 10.119 81.803 17.835 1.00 14.42 182 ALA A O 1
ATOM 1329 N N . SER A 1 185 ? 8.343 80.722 18.690 1.00 15.52 183 SER A N 1
ATOM 1330 C CA A SER A 1 185 ? 8.347 81.506 19.923 0.50 16.19 183 SER A CA 1
ATOM 1331 C CA B SER A 1 185 ? 8.356 81.546 19.902 0.50 15.82 183 SER A CA 1
ATOM 1332 C C . SER A 1 185 ? 9.680 81.396 20.654 1.00 15.66 183 SER A C 1
ATOM 1333 O O . SER A 1 185 ? 10.199 82.371 21.188 1.00 15.76 183 SER A O 1
ATOM 1338 N N . TYR A 1 186 ? 10.231 80.186 20.676 1.00 14.50 184 TYR A N 1
ATOM 1339 C CA . TYR A 1 186 ? 11.523 79.911 21.322 1.00 14.84 184 TYR A CA 1
ATOM 1340 C C . TYR A 1 186 ? 12.714 80.540 20.579 1.00 14.87 184 TYR A C 1
ATOM 1341 O O . TYR A 1 186 ? 13.765 80.807 21.181 1.00 16.91 184 TYR A O 1
ATOM 1350 N N . GLY A 1 187 ? 12.543 80.787 19.288 1.00 14.00 185 GLY A N 1
ATOM 1351 C CA . GLY A 1 187 ? 13.608 81.240 18.412 1.00 14.23 185 GLY A CA 1
ATOM 1352 C C . GLY A 1 187 ? 14.402 80.130 17.727 1.00 13.24 185 GLY A C 1
ATOM 1353 O O . GLY A 1 187 ? 15.376 80.417 17.089 1.00 13.71 185 GLY A O 1
ATOM 1354 N N . TRP A 1 188 ? 13.930 78.893 17.823 1.00 13.01 186 TRP A N 1
ATOM 1355 C CA . TRP A 1 188 ? 14.574 77.721 17.183 1.00 13.05 186 TRP A CA 1
ATOM 1356 C C . TRP A 1 188 ? 14.486 77.820 15.654 1.00 12.97 186 TRP A C 1
ATOM 1357 O O . TRP A 1 188 ? 15.396 77.404 14.943 1.00 12.02 186 TRP A O 1
ATOM 1368 N N . ILE A 1 189 ? 13.378 78.380 15.181 1.00 12.16 187 ILE A N 1
ATOM 1369 C CA . ILE A 1 189 ? 13.181 78.787 13.791 1.00 12.80 187 ILE A CA 1
ATOM 1370 C C . ILE A 1 189 ? 12.804 80.275 13.728 1.00 12.95 187 ILE A C 1
ATOM 1371 O O . ILE A 1 189 ? 12.514 80.902 14.756 1.00 13.05 187 ILE A O 1
ATOM 1376 N N . ASN A 1 190 ? 12.804 80.842 12.529 1.00 12.95 188 ASN A N 1
ATOM 1377 C CA . ASN A 1 190 ? 12.491 82.232 12.369 1.00 13.53 188 ASN A CA 1
ATOM 1378 C C . ASN A 1 190 ? 11.002 82.571 12.510 1.00 13.70 188 ASN A C 1
ATOM 1379 O O . ASN A 1 190 ? 10.668 83.535 13.182 1.00 13.03 188 ASN A O 1
ATOM 1384 N N . ARG A 1 191 ? 10.136 81.797 11.852 1.00 13.27 189 ARG A N 1
ATOM 1385 C CA . ARG A 1 191 ? 8.732 82.109 11.767 1.00 13.83 189 ARG A CA 1
ATOM 1386 C C . ARG A 1 191 ? 7.923 80.853 11.420 1.00 13.73 189 ARG A C 1
ATOM 1387 O O . ARG A 1 191 ? 8.397 79.964 10.677 1.00 14.34 189 ARG A O 1
ATOM 1395 N N . ALA A 1 192 ? 6.704 80.819 11.946 1.00 12.76 190 ALA A N 1
ATOM 1396 C CA . ALA A 1 192 ? 5.690 79.835 11.605 1.00 13.30 190 ALA A CA 1
ATOM 1397 C C . ALA A 1 192 ? 4.644 80.532 10.782 1.00 14.46 190 ALA A C 1
ATOM 1398 O O . ALA A 1 192 ? 4.208 81.632 11.146 1.00 14.48 190 ALA A O 1
ATOM 1400 N N . LEU A 1 193 ? 4.273 79.937 9.645 1.00 15.26 191 LEU A N 1
ATOM 1401 C CA . LEU A 1 193 ? 3.331 80.519 8.698 1.00 15.91 191 LEU A CA 1
ATOM 1402 C C . LEU A 1 193 ? 2.255 79.496 8.369 1.00 15.05 191 LEU A C 1
ATOM 1403 O O . LEU A 1 193 ? 2.511 78.303 8.470 1.00 13.67 191 LEU A O 1
ATOM 1408 N N . PRO A 1 194 ? 1.063 79.942 7.937 1.00 14.50 192 PRO A N 1
ATOM 1409 C CA . PRO A 1 194 ? 0.095 78.919 7.490 1.00 14.72 192 PRO A CA 1
ATOM 1410 C C . PRO A 1 194 ? 0.630 78.043 6.365 1.00 14.29 192 PRO A C 1
ATOM 1411 O O . PRO A 1 194 ? 1.284 78.525 5.463 1.00 15.10 192 PRO A O 1
ATOM 1415 N N . ALA A 1 195 ? 0.323 76.766 6.418 1.00 14.58 193 ALA A N 1
ATOM 1416 C CA . ALA A 1 195 ? 0.821 75.799 5.461 1.00 14.34 193 ALA A CA 1
ATOM 1417 C C . ALA A 1 195 ? 0.492 76.215 4.004 1.00 14.72 193 ALA A C 1
ATOM 1418 O O . ALA A 1 195 ? 1.301 76.011 3.106 1.00 14.23 193 ALA A O 1
ATOM 1420 N N . ASP A 1 196 ? -0.679 76.821 3.787 1.00 15.63 194 ASP A N 1
ATOM 1421 C CA . ASP A 1 196 ? -1.077 77.262 2.453 1.00 16.70 194 ASP A CA 1
ATOM 1422 C C . ASP A 1 196 ? -0.485 78.597 1.991 1.00 16.42 194 ASP A C 1
ATOM 1423 O O . ASP A 1 196 ? -0.783 79.060 0.887 1.00 16.39 194 ASP A O 1
ATOM 1428 N N . GLU A 1 197 ? 0.352 79.205 2.832 1.00 15.74 195 GLU A N 1
ATOM 1429 C CA . GLU A 1 197 ? 1.059 80.447 2.502 1.00 15.57 195 GLU A CA 1
ATOM 1430 C C . GLU A 1 197 ? 2.593 80.290 2.491 1.00 14.34 195 GLU A C 1
ATOM 1431 O O . GLU A 1 197 ? 3.295 81.181 2.061 1.00 14.68 195 GLU A O 1
ATOM 1437 N N . LEU A 1 198 ? 3.084 79.157 2.967 1.00 14.00 196 LEU A N 1
ATOM 1438 C CA . LEU A 1 198 ? 4.497 78.959 3.231 1.00 13.82 196 LEU A CA 1
ATOM 1439 C C . LEU A 1 198 ? 5.270 78.986 1.940 1.00 14.01 196 LEU A C 1
ATOM 1440 O O . LEU A 1 198 ? 6.323 79.609 1.864 1.00 13.78 196 LEU A O 1
ATOM 1445 N N . ASP A 1 199 ? 4.751 78.310 0.902 1.00 14.19 197 ASP A N 1
ATOM 1446 C CA . ASP A 1 199 ? 5.489 78.235 -0.350 1.00 14.71 197 ASP A CA 1
ATOM 1447 C C . ASP A 1 199 ? 5.686 79.642 -0.960 1.00 13.80 197 ASP A C 1
ATOM 1448 O O . ASP A 1 199 ? 6.802 80.008 -1.396 1.00 13.13 197 ASP A O 1
ATOM 1453 N N . GLU A 1 200 ? 4.604 80.429 -0.981 1.00 13.72 198 GLU A N 1
ATOM 1454 C CA . GLU A 1 200 ? 4.662 81.790 -1.515 1.00 14.97 198 GLU A CA 1
ATOM 1455 C C . GLU A 1 200 ? 5.550 82.703 -0.660 1.00 13.86 198 GLU A C 1
ATOM 1456 O O . GLU A 1 200 ? 6.333 83.475 -1.207 1.00 13.50 198 GLU A O 1
ATOM 1462 N N . TYR A 1 201 ? 5.457 82.546 0.651 1.00 13.59 199 TYR A N 1
ATOM 1463 C CA . TYR A 1 201 ? 6.244 83.346 1.601 1.00 13.56 199 TYR A CA 1
ATOM 1464 C C . TYR A 1 201 ? 7.734 83.131 1.363 1.00 13.12 199 TYR A C 1
ATOM 1465 O O . TYR A 1 201 ? 8.471 84.080 1.183 1.00 12.58 199 TYR A O 1
ATOM 1474 N N . VAL A 1 202 ? 8.146 81.864 1.291 1.00 13.17 200 VAL A N 1
ATOM 1475 C CA . VAL A 1 202 ? 9.549 81.510 1.076 1.00 13.51 200 VAL A CA 1
ATOM 1476 C C . VAL A 1 202 ? 10.042 81.918 -0.309 1.00 13.68 200 VAL A C 1
ATOM 1477 O O . VAL A 1 202 ? 11.136 82.469 -0.433 1.00 12.68 200 VAL A O 1
ATOM 1481 N N . ASP A 1 203 ? 9.226 81.703 -1.342 1.00 13.36 201 ASP A N 1
ATOM 1482 C CA . ASP A 1 203 ? 9.593 82.129 -2.696 1.00 15.24 201 ASP A CA 1
ATOM 1483 C C . ASP A 1 203 ? 9.798 83.645 -2.769 1.00 14.10 201 ASP A C 1
ATOM 1484 O O . ASP A 1 203 ? 10.707 84.116 -3.424 1.00 14.09 201 ASP A O 1
ATOM 1489 N N . ARG A 1 204 ? 8.922 84.410 -2.132 1.00 14.51 202 ARG A N 1
ATOM 1490 C CA . ARG A 1 204 ? 9.055 85.871 -2.147 1.00 15.22 202 ARG A CA 1
ATOM 1491 C C . ARG A 1 204 ? 10.340 86.333 -1.453 1.00 14.48 202 ARG A C 1
ATOM 1492 O O . ARG A 1 204 ? 11.070 87.147 -1.993 1.00 14.24 202 ARG A O 1
ATOM 1500 N N . VAL A 1 205 ? 10.597 85.823 -0.259 1.00 13.87 203 VAL A N 1
ATOM 1501 C CA . VAL A 1 205 ? 11.833 86.133 0.465 1.00 14.83 203 VAL A CA 1
ATOM 1502 C C . VAL A 1 205 ? 13.080 85.756 -0.374 1.00 14.10 203 VAL A C 1
ATOM 1503 O O . VAL A 1 205 ? 14.037 86.542 -0.493 1.00 13.52 203 VAL A O 1
ATOM 1507 N N . ALA A 1 206 ? 13.069 84.543 -0.911 1.00 13.75 204 ALA A N 1
ATOM 1508 C CA . ALA A 1 206 ? 14.213 84.031 -1.698 1.00 13.77 204 ALA A CA 1
ATOM 1509 C C . ALA A 1 206 ? 14.455 84.944 -2.923 1.00 13.80 204 ALA A C 1
ATOM 1510 O O . ALA A 1 206 ? 15.583 85.354 -3.176 1.00 13.68 204 ALA A O 1
ATOM 1512 N N . ARG A 1 207 ? 13.414 85.258 -3.680 1.00 13.90 205 ARG A N 1
ATOM 1513 C CA . ARG A 1 207 ? 13.550 86.157 -4.841 1.00 14.71 205 ARG A CA 1
ATOM 1514 C C . ARG A 1 207 ? 14.017 87.554 -4.443 1.00 14.42 205 ARG A C 1
ATOM 1515 O O . ARG A 1 207 ? 14.840 88.155 -5.129 1.00 13.99 205 ARG A O 1
ATOM 1523 N N . ASN A 1 208 ? 13.487 88.076 -3.346 1.00 13.77 206 ASN A N 1
ATOM 1524 C CA . ASN A 1 208 ? 13.854 89.430 -2.911 1.00 14.47 206 ASN A CA 1
ATOM 1525 C C . ASN A 1 208 ? 15.322 89.545 -2.501 1.00 13.79 206 ASN A C 1
ATOM 1526 O O . ASN A 1 208 ? 16.001 90.539 -2.796 1.00 14.67 206 ASN A O 1
ATOM 1531 N N . ILE A 1 209 ? 15.810 88.514 -1.824 1.00 13.48 207 ILE A N 1
ATOM 1532 C CA . ILE A 1 209 ? 17.225 88.473 -1.420 1.00 12.21 207 ILE A CA 1
ATOM 1533 C C . ILE A 1 209 ? 18.132 88.245 -2.632 1.00 13.28 207 ILE A C 1
ATOM 1534 O O . ILE A 1 209 ? 19.171 88.891 -2.740 1.00 14.19 207 ILE A O 1
ATOM 1539 N N . ALA A 1 210 ? 17.726 87.378 -3.564 1.00 13.71 208 ALA A N 1
ATOM 1540 C CA . ALA A 1 210 ? 18.515 87.129 -4.779 1.00 14.37 208 ALA A CA 1
ATOM 1541 C C . ALA A 1 210 ? 18.586 88.389 -5.666 1.00 15.23 208 ALA A C 1
ATOM 1542 O O . ALA A 1 210 ? 19.527 88.534 -6.453 1.00 15.56 208 ALA A O 1
ATOM 1544 N N . ALA A 1 211 ? 17.598 89.265 -5.551 1.00 15.82 209 ALA A N 1
ATOM 1545 C CA . ALA A 1 211 ? 17.535 90.474 -6.361 1.00 15.96 209 ALA A CA 1
ATOM 1546 C C . ALA A 1 211 ? 18.408 91.567 -5.814 1.00 15.75 209 ALA A C 1
ATOM 1547 O O . ALA A 1 211 ? 18.588 92.558 -6.502 1.00 16.66 209 ALA A O 1
ATOM 1549 N N . LEU A 1 212 ? 18.940 91.421 -4.601 1.00 14.77 210 LEU A N 1
ATOM 1550 C CA . LEU A 1 212 ? 19.768 92.476 -4.012 1.00 15.29 210 LEU A CA 1
ATOM 1551 C C . LEU A 1 212 ? 21.023 92.692 -4.853 1.00 16.39 210 LEU A C 1
ATOM 1552 O O . LEU A 1 212 ? 21.551 91.759 -5.433 1.00 16.71 210 LEU A O 1
ATOM 1557 N N . PRO A 1 213 ? 21.511 93.945 -4.917 1.00 17.85 211 PRO A N 1
ATOM 1558 C CA . PRO A 1 213 ? 22.689 94.194 -5.728 1.00 18.97 211 PRO A CA 1
ATOM 1559 C C . PRO A 1 213 ? 23.938 93.482 -5.226 1.00 18.98 211 PRO A C 1
ATOM 1560 O O . PRO A 1 213 ? 24.020 93.050 -4.051 1.00 17.32 211 PRO A O 1
ATOM 1564 N N . ASP A 1 214 ? 24.894 93.347 -6.140 1.00 19.58 212 ASP A N 1
ATOM 1565 C CA . ASP A 1 214 ? 26.152 92.678 -5.896 1.00 20.31 212 ASP A CA 1
ATOM 1566 C C . ASP A 1 214 ? 26.770 93.177 -4.601 1.00 19.45 212 ASP A C 1
ATOM 1567 O O . ASP A 1 214 ? 26.757 94.388 -4.334 1.00 20.44 212 ASP A O 1
ATOM 1569 N N . GLY A 1 215 ? 27.270 92.259 -3.789 1.00 17.56 213 GLY A N 1
ATOM 1570 C CA . GLY A 1 215 ? 27.987 92.634 -2.576 1.00 17.03 213 GLY A CA 1
ATOM 1571 C C . GLY A 1 215 ? 27.177 92.832 -1.302 1.00 15.70 213 GLY A C 1
ATOM 1572 O O . GLY A 1 215 ? 27.749 92.888 -0.201 1.00 15.83 213 GLY A O 1
ATOM 1573 N N . VAL A 1 216 ? 25.860 92.940 -1.419 1.00 14.63 214 VAL A N 1
ATOM 1574 C CA . VAL A 1 216 ? 25.048 93.186 -0.204 1.00 13.76 214 VAL A CA 1
ATOM 1575 C C . VAL A 1 216 ? 25.013 91.975 0.707 1.00 13.00 214 VAL A C 1
ATOM 1576 O O . VAL A 1 216 ? 25.190 92.084 1.946 1.00 12.53 214 VAL A O 1
ATOM 1580 N N . ILE A 1 217 ? 24.764 90.803 0.125 1.00 12.97 215 ILE A N 1
ATOM 1581 C CA . ILE A 1 217 ? 24.739 89.574 0.946 1.00 12.94 215 ILE A CA 1
ATOM 1582 C C . ILE A 1 217 ? 26.094 89.397 1.616 1.00 13.23 215 ILE A C 1
ATOM 1583 O O . ILE A 1 217 ? 26.163 89.173 2.829 1.00 12.86 215 ILE A O 1
ATOM 1588 N N . GLU A 1 218 ? 27.166 89.570 0.829 1.00 14.32 216 GLU A N 1
ATOM 1589 C CA . GLU A 1 218 ? 28.529 89.429 1.344 1.00 16.22 216 GLU A CA 1
ATOM 1590 C C . GLU A 1 218 ? 28.776 90.377 2.524 1.00 15.62 216 GLU A C 1
ATOM 1591 O O . GLU A 1 218 ? 29.323 89.953 3.554 1.00 15.30 216 GLU A O 1
ATOM 1597 N N . ALA A 1 219 ? 28.358 91.639 2.368 1.00 14.87 217 ALA A N 1
ATOM 1598 C CA . ALA A 1 219 ? 28.505 92.667 3.416 1.00 15.20 217 ALA A CA 1
ATOM 1599 C C . ALA A 1 219 ? 27.732 92.320 4.683 1.00 14.23 217 ALA A C 1
ATOM 1600 O O . ALA A 1 219 ? 28.277 92.414 5.784 1.00 13.41 217 ALA A O 1
ATOM 1602 N N . ALA A 1 220 ? 26.484 91.892 4.533 1.00 14.42 218 ALA A N 1
ATOM 1603 C CA . ALA A 1 220 ? 25.687 91.447 5.669 1.00 14.58 218 ALA A CA 1
ATOM 1604 C C . ALA A 1 220 ? 26.380 90.298 6.442 1.00 14.24 218 ALA A C 1
ATOM 1605 O O . ALA A 1 220 ? 26.467 90.320 7.684 1.00 14.74 218 ALA A O 1
ATOM 1607 N N . LYS A 1 221 ? 26.853 89.282 5.732 1.00 14.19 219 LYS A N 1
ATOM 1608 C CA . LYS A 1 221 ? 27.519 88.141 6.393 1.00 15.13 219 LYS A CA 1
ATOM 1609 C C . LYS A 1 221 ? 28.860 88.497 7.038 1.00 15.08 219 LYS A C 1
ATOM 1610 O O . LYS A 1 221 ? 29.257 87.898 8.062 1.00 17.82 219 LYS A O 1
ATOM 1616 N N . ARG A 1 222 ? 29.570 89.452 6.459 1.00 15.46 220 ARG A N 1
ATOM 1617 C CA . ARG A 1 222 ? 30.761 90.001 7.077 1.00 16.30 220 ARG A CA 1
ATOM 1618 C C . ARG A 1 222 ? 30.413 90.750 8.374 1.00 16.27 220 ARG A C 1
ATOM 1619 O O . ARG A 1 222 ? 31.128 90.619 9.375 1.00 16.01 220 ARG A O 1
ATOM 1627 N N . SER A 1 223 ? 29.343 91.542 8.356 1.00 15.17 221 SER A N 1
ATOM 1628 C CA . SER A 1 223 ? 28.882 92.257 9.579 1.00 15.48 221 SER A CA 1
ATOM 1629 C C . SER A 1 223 ? 28.264 91.375 10.667 1.00 15.12 221 SER A C 1
ATOM 1630 O O . SER A 1 223 ? 28.299 91.739 11.863 1.00 15.93 221 SER A O 1
ATOM 1633 N N . LEU A 1 224 ? 27.712 90.232 10.247 1.00 14.88 222 LEU A N 1
ATOM 1634 C CA . LEU A 1 224 ? 27.077 89.240 11.104 1.00 14.75 222 LEU A CA 1
ATOM 1635 C C . LEU A 1 224 ? 27.742 87.855 10.910 1.00 15.69 222 LEU A C 1
ATOM 1636 O O . LEU A 1 224 ? 27.138 86.929 10.376 1.00 15.62 222 LEU A O 1
ATOM 1641 N N . PRO A 1 225 ? 29.015 87.731 11.312 1.00 16.15 223 PRO A N 1
ATOM 1642 C CA . PRO A 1 225 ? 29.722 86.475 11.061 1.00 17.38 223 PRO A CA 1
ATOM 1643 C C . PRO A 1 225 ? 29.132 85.318 11.861 1.00 17.46 223 PRO A C 1
ATOM 1644 O O . PRO A 1 225 ? 28.528 85.509 12.935 1.00 15.95 223 PRO A O 1
ATOM 1648 N N . ALA A 1 226 ? 29.302 84.128 11.322 1.00 17.46 224 ALA A N 1
ATOM 1649 C CA . ALA A 1 226 ? 28.896 82.914 12.009 1.00 17.91 224 ALA A CA 1
ATOM 1650 C C . ALA A 1 226 ? 29.401 82.903 13.457 1.00 18.63 224 ALA A C 1
ATOM 1651 O O . ALA A 1 226 ? 30.557 83.247 13.745 1.00 19.21 224 ALA A O 1
ATOM 1653 N N . ASP A 1 227 ? 28.536 82.464 14.360 1.00 19.55 225 ASP A N 1
ATOM 1654 C CA . ASP A 1 227 ? 28.869 82.368 15.782 1.00 22.25 225 ASP A CA 1
ATOM 1655 C C . ASP A 1 227 ? 30.132 81.499 15.964 1.00 22.18 225 ASP A C 1
ATOM 1656 O O . ASP A 1 227 ? 30.367 80.537 15.240 1.00 21.07 225 ASP A O 1
ATOM 1661 N N . ASP A 1 228 ? 30.975 81.859 16.920 1.00 23.17 226 ASP A N 1
ATOM 1662 C CA . ASP A 1 228 ? 32.153 81.059 17.237 1.00 23.50 226 ASP A CA 1
ATOM 1663 C C . ASP A 1 228 ? 31.694 79.932 18.159 1.00 22.38 226 ASP A C 1
ATOM 1664 O O . ASP A 1 228 ? 31.298 80.183 19.303 1.00 22.85 226 ASP A O 1
ATOM 1669 N N . LEU A 1 229 ? 31.702 78.692 17.660 1.00 21.05 227 LEU A N 1
ATOM 1670 C CA . LEU A 1 229 ? 31.173 77.565 18.455 1.00 19.45 227 LEU A CA 1
ATOM 1671 C C . LEU A 1 229 ? 32.220 76.484 18.722 1.00 19.46 227 LEU A C 1
ATOM 1672 O O . LEU A 1 229 ? 31.873 75.353 19.053 1.00 18.41 227 LEU A O 1
ATOM 1677 N N . LYS A 1 230 ? 33.496 76.797 18.530 1.00 19.22 228 LYS A N 1
ATOM 1678 C CA . LYS A 1 230 ? 34.520 75.780 18.489 1.00 19.57 228 LYS A CA 1
ATOM 1679 C C . LYS A 1 230 ? 34.575 74.986 19.799 1.00 19.02 228 LYS A C 1
ATOM 1680 O O . LYS A 1 230 ? 34.559 73.752 19.802 1.00 18.33 228 LYS A O 1
ATOM 1686 N N . GLU A 1 231 ? 34.672 75.714 20.907 1.00 18.94 229 GLU A N 1
ATOM 1687 C CA . GLU A 1 231 ? 34.777 75.065 22.223 1.00 19.56 229 GLU A CA 1
ATOM 1688 C C . GLU A 1 231 ? 33.517 74.284 22.575 1.00 17.74 229 GLU A C 1
ATOM 1689 O O . GLU A 1 231 ? 33.607 73.167 23.088 1.00 16.12 229 GLU A O 1
ATOM 1695 N N . GLY A 1 232 ? 32.361 74.861 22.239 1.00 15.97 230 GLY A N 1
ATOM 1696 C CA . GLY A 1 232 ? 31.065 74.245 22.502 1.00 15.18 230 GLY A CA 1
ATOM 1697 C C . GLY A 1 232 ? 30.898 72.972 21.691 1.00 13.54 230 GLY A C 1
ATOM 1698 O O . GLY A 1 232 ? 30.378 71.990 22.211 1.00 13.07 230 GLY A O 1
ATOM 1699 N N . LEU A 1 233 ? 31.325 72.984 20.429 1.00 13.12 231 LEU A N 1
ATOM 1700 C CA . LEU A 1 233 ? 31.203 71.780 19.595 1.00 13.49 231 LEU A CA 1
ATOM 1701 C C . LEU A 1 233 ? 32.137 70.653 20.105 1.00 13.57 231 LEU A C 1
ATOM 1702 O O . LEU A 1 233 ? 31.777 69.485 20.135 1.00 13.32 231 LEU A O 1
ATOM 1707 N N . LEU A 1 234 ? 33.341 71.017 20.528 1.00 14.60 232 LEU A N 1
ATOM 1708 C CA . LEU A 1 234 ? 34.266 70.019 21.099 1.00 14.85 232 LEU A CA 1
ATOM 1709 C C . LEU A 1 234 ? 33.686 69.414 22.376 1.00 15.23 232 LEU A C 1
ATOM 1710 O O . LEU A 1 234 ? 33.825 68.216 22.611 1.00 15.47 232 LEU A O 1
ATOM 1715 N N . GLY A 1 235 ? 33.077 70.244 23.216 1.00 15.99 233 GLY A N 1
ATOM 1716 C CA . GLY A 1 235 ? 32.453 69.746 24.468 1.00 15.80 233 GLY A CA 1
ATOM 1717 C C . GLY A 1 235 ? 31.270 68.814 24.231 1.00 15.61 233 GLY A C 1
ATOM 1718 O O . GLY A 1 235 ? 31.122 67.775 24.896 1.00 14.64 233 GLY A O 1
ATOM 1719 N N . GLU A 1 236 ? 30.440 69.177 23.261 1.00 14.88 234 GLU A N 1
ATOM 1720 C CA . GLU A 1 236 ? 29.335 68.333 22.803 1.00 14.89 234 GLU A CA 1
ATOM 1721 C C . GLU A 1 236 ? 29.833 67.000 22.257 1.00 14.43 234 GLU A C 1
ATOM 1722 O O . GLU A 1 236 ? 29.277 65.943 22.567 1.00 14.67 234 GLU A O 1
ATOM 1728 N N . ASN A 1 237 ? 30.878 67.064 21.457 1.00 13.74 235 ASN A N 1
ATOM 1729 C CA . ASN A 1 237 ? 31.467 65.866 20.914 1.00 14.53 235 ASN A CA 1
ATOM 1730 C C . ASN A 1 237 ? 31.870 64.885 22.038 1.00 14.54 235 ASN A C 1
ATOM 1731 O O . ASN A 1 237 ? 31.562 63.685 21.953 1.00 13.17 235 ASN A O 1
ATOM 1736 N N . ASP A 1 238 ? 32.565 65.382 23.052 1.00 15.14 236 ASP A N 1
ATOM 1737 C CA . ASP A 1 238 ? 33.050 64.509 24.131 1.00 16.35 236 ASP A CA 1
ATOM 1738 C C . ASP A 1 238 ? 31.877 63.964 24.930 1.00 15.44 236 ASP A C 1
ATOM 1739 O O . ASP A 1 238 ? 31.873 62.794 25.298 1.00 15.22 236 ASP A O 1
ATOM 1744 N N . ALA A 1 239 ? 30.859 64.799 25.159 1.00 15.29 237 ALA A N 1
ATOM 1745 C CA . ALA A 1 239 ? 29.661 64.345 25.886 1.00 15.28 237 ALA A CA 1
ATOM 1746 C C . ALA A 1 239 ? 28.905 63.254 25.115 1.00 15.22 237 ALA A C 1
ATOM 1747 O O . ALA A 1 239 ? 28.455 62.249 25.693 1.00 14.98 237 ALA A O 1
ATOM 1749 N N . TRP A 1 240 ? 28.799 63.447 23.802 1.00 14.84 238 TRP A N 1
ATOM 1750 C CA . TRP A 1 240 ? 28.146 62.523 22.918 1.00 15.29 238 TRP A CA 1
ATOM 1751 C C . TRP A 1 240 ? 28.895 61.196 22.848 1.00 15.77 238 TRP A C 1
ATOM 1752 O O . TRP A 1 240 ? 28.273 60.125 22.953 1.00 15.64 238 TRP A O 1
ATOM 1763 N N . ALA A 1 241 ? 30.214 61.259 22.660 1.00 15.90 239 ALA A N 1
ATOM 1764 C CA . ALA A 1 241 ? 31.011 60.023 22.565 1.00 16.24 239 ALA A CA 1
ATOM 1765 C C . ALA A 1 241 ? 30.883 59.206 23.847 1.00 16.25 239 ALA A C 1
ATOM 1766 O O . ALA A 1 241 ? 30.796 57.973 23.800 1.00 16.12 239 ALA A O 1
ATOM 1768 N N . ALA A 1 242 ? 30.819 59.897 24.979 1.00 16.38 240 ALA A N 1
ATOM 1769 C CA . ALA A 1 242 ? 30.736 59.227 26.265 1.00 17.18 240 ALA A CA 1
ATOM 1770 C C . ALA A 1 242 ? 29.406 58.489 26.424 1.00 17.95 240 ALA A C 1
ATOM 1771 O O . ALA A 1 242 ? 29.419 57.326 26.842 1.00 19.20 240 ALA A O 1
ATOM 1773 N N . THR A 1 243 ? 28.289 59.098 26.003 1.00 16.99 241 THR A N 1
ATOM 1774 C CA . THR A 1 243 ? 27.002 58.436 26.073 1.00 17.07 241 THR A CA 1
ATOM 1775 C C . THR A 1 243 ? 26.855 57.290 25.079 1.00 16.87 241 THR A C 1
ATOM 1776 O O . THR A 1 243 ? 26.305 56.220 25.417 1.00 16.04 241 THR A O 1
ATOM 1780 N N . PHE A 1 244 ? 27.403 57.483 23.884 1.00 15.73 242 PHE A N 1
ATOM 1781 C CA . PHE A 1 244 ? 27.326 56.484 22.843 1.00 16.30 242 PHE A CA 1
ATOM 1782 C C . PHE A 1 244 ? 28.070 55.216 23.246 1.00 17.23 242 PHE A C 1
ATOM 1783 O O . PHE A 1 244 ? 27.767 54.139 22.737 1.00 17.33 242 PHE A O 1
ATOM 1791 N N . SER A 1 245 ? 29.036 55.353 24.148 1.00 17.37 243 SER A N 1
ATOM 1792 C CA . SER A 1 245 ? 29.885 54.226 24.571 1.00 17.71 243 SER A CA 1
ATOM 1793 C C . SER A 1 245 ? 29.232 53.332 25.632 1.00 18.26 243 SER A C 1
ATOM 1794 O O . SER A 1 245 ? 29.740 52.232 25.927 1.00 17.46 243 SER A O 1
ATOM 1797 N N . LEU A 1 246 ? 28.147 53.817 26.245 1.00 18.79 244 LEU A N 1
ATOM 1798 C CA . LEU A 1 246 ? 27.458 53.074 27.303 1.00 19.21 244 LEU A CA 1
ATOM 1799 C C . LEU A 1 246 ? 26.477 52.060 26.701 1.00 19.08 244 LEU A C 1
ATOM 1800 O O . LEU A 1 246 ? 26.061 52.198 25.540 1.00 20.81 244 LEU A O 1
ATOM 1805 N N . PRO A 1 247 ? 26.087 51.047 27.470 1.00 19.29 245 PRO A N 1
ATOM 1806 C CA . PRO A 1 247 ? 25.258 49.972 26.878 1.00 19.86 245 PRO A CA 1
ATOM 1807 C C . PRO A 1 247 ? 23.908 50.372 26.251 1.00 18.76 245 PRO A C 1
ATOM 1808 O O . PRO A 1 247 ? 23.502 49.782 25.242 1.00 18.31 245 PRO A O 1
ATOM 1812 N N . ALA A 1 248 ? 23.213 51.339 26.842 1.00 19.06 246 ALA A N 1
ATOM 1813 C CA . ALA A 1 248 ? 21.848 51.632 26.410 1.00 18.62 246 ALA A CA 1
ATOM 1814 C C . ALA A 1 248 ? 21.743 52.058 24.958 1.00 18.63 246 ALA A C 1
ATOM 1815 O O . ALA A 1 248 ? 20.757 51.698 24.286 1.00 18.20 246 ALA A O 1
ATOM 1817 N N . ALA A 1 249 ? 22.731 52.823 24.467 1.00 18.57 247 ALA A N 1
ATOM 1818 C CA . ALA A 1 249 ? 22.633 53.414 23.134 1.00 19.31 247 ALA A CA 1
ATOM 1819 C C . ALA A 1 249 ? 22.440 52.369 22.032 1.00 19.94 247 ALA A C 1
ATOM 1820 O O . ALA A 1 249 ? 21.464 52.431 21.285 1.00 20.25 247 ALA A O 1
ATOM 1822 N N . GLN A 1 250 ? 23.361 51.410 21.916 1.00 20.61 248 GLN A N 1
ATOM 1823 C CA . GLN A 1 250 ? 23.185 50.393 20.873 1.00 21.35 248 GLN A CA 1
ATOM 1824 C C . GLN A 1 250 ? 21.933 49.537 21.110 1.00 20.23 248 GLN A C 1
ATOM 1825 O O . GLN A 1 250 ? 21.273 49.174 20.134 1.00 20.24 248 GLN A O 1
ATOM 1831 N N . GLN A 1 251 ? 21.586 49.247 22.363 1.00 19.66 249 GLN A N 1
ATOM 1832 C CA . GLN A 1 251 ? 20.361 48.478 22.667 1.00 20.24 249 GLN A CA 1
ATOM 1833 C C . GLN A 1 251 ? 19.089 49.196 22.209 1.00 19.98 249 GLN A C 1
ATOM 1834 O O . GLN A 1 251 ? 18.157 48.581 21.653 1.00 18.03 249 GLN A O 1
ATOM 1840 N N . LEU A 1 252 ? 19.055 50.507 22.464 1.00 18.79 250 LEU A N 1
ATOM 1841 C CA . LEU A 1 252 ? 17.887 51.314 22.078 1.00 18.94 250 LEU A CA 1
ATOM 1842 C C . LEU A 1 252 ? 17.811 51.484 20.567 1.00 18.77 250 LEU A C 1
ATOM 1843 O O . LEU A 1 252 ? 16.719 51.410 19.973 1.00 18.00 250 LEU A O 1
ATOM 1848 N N . ILE A 1 253 ? 18.956 51.671 19.928 1.00 18.29 251 ILE A N 1
ATOM 1849 C CA . ILE A 1 253 ? 18.971 51.865 18.486 1.00 19.27 251 ILE A CA 1
ATOM 1850 C C . ILE A 1 253 ? 18.525 50.558 17.791 1.00 18.87 251 ILE A C 1
ATOM 1851 O O . ILE A 1 253 ? 17.653 50.578 16.923 1.00 18.94 251 ILE A O 1
ATOM 1856 N N . SER A 1 254 ? 19.085 49.421 18.209 1.00 19.12 252 SER A N 1
ATOM 1857 C CA . SER A 1 254 ? 18.673 48.116 17.687 1.00 19.86 252 SER A CA 1
ATOM 1858 C C . SER A 1 254 ? 17.223 47.777 17.949 1.00 18.43 252 SER A C 1
ATOM 1859 O O . SER A 1 254 ? 16.517 47.271 17.046 1.00 18.80 252 SER A O 1
ATOM 1862 N N . GLY A 1 255 ? 16.781 48.026 19.174 1.00 17.92 253 GLY A N 1
ATOM 1863 C CA . GLY A 1 255 ? 15.395 47.861 19.540 1.00 17.41 253 GLY A CA 1
ATOM 1864 C C . GLY A 1 255 ? 14.424 48.741 18.775 1.00 17.28 253 GLY A C 1
ATOM 1865 O O . GLY A 1 255 ? 13.360 48.265 18.356 1.00 17.86 253 GLY A O 1
ATOM 1866 N N . GLY A 1 256 ? 14.778 50.018 18.588 1.00 16.38 254 GLY A N 1
ATOM 1867 C CA . GLY A 1 256 ? 13.966 50.931 17.765 1.00 16.50 254 GLY A CA 1
ATOM 1868 C C . GLY A 1 256 ? 13.804 50.388 16.337 1.00 15.85 254 GLY A C 1
ATOM 1869 O O . GLY A 1 256 ? 12.689 50.342 15.790 1.00 15.85 254 GLY A O 1
ATOM 1870 N N . LEU A 1 257 ? 14.910 49.966 15.736 1.00 17.10 255 LEU A N 1
ATOM 1871 C CA . LEU A 1 257 ? 14.882 49.391 14.375 1.00 17.50 255 LEU A CA 1
ATOM 1872 C C . LEU A 1 257 ? 13.977 48.136 14.326 1.00 19.64 255 LEU A C 1
ATOM 1873 O O . LEU A 1 257 ? 13.168 47.976 13.409 1.00 19.46 255 LEU A O 1
ATOM 1878 N N . LYS A 1 258 ? 14.103 47.262 15.312 1.00 20.24 256 LYS A N 1
ATOM 1879 C CA . LYS A 1 258 ? 13.254 46.058 15.374 1.00 21.59 256 LYS A CA 1
ATOM 1880 C C . LYS A 1 258 ? 11.757 46.430 15.493 1.00 21.67 256 LYS A C 1
ATOM 1881 O O . LYS A 1 258 ? 10.891 45.762 14.934 1.00 22.94 256 LYS A O 1
ATOM 1887 N N . ASP A 1 259 ? 11.450 47.520 16.191 1.00 20.99 257 ASP A N 1
ATOM 1888 C CA . ASP A 1 259 ? 10.064 47.951 16.427 1.00 21.11 257 ASP A CA 1
ATOM 1889 C C . ASP A 1 259 ? 9.492 48.935 15.394 1.00 19.98 257 ASP A C 1
ATOM 1890 O O . ASP A 1 259 ? 8.404 49.455 15.571 1.00 19.42 257 ASP A O 1
ATOM 1895 N N . GLY A 1 260 ? 10.234 49.184 14.329 1.00 18.21 258 GLY A N 1
ATOM 1896 C CA . GLY A 1 260 ? 9.722 49.864 13.175 1.00 18.91 258 GLY A CA 1
ATOM 1897 C C . GLY A 1 260 ? 10.258 51.255 12.966 1.00 17.33 258 GLY A C 1
ATOM 1898 O O . GLY A 1 260 ? 9.755 51.962 12.106 1.00 19.10 258 GLY A O 1
ATOM 1899 N N . ALA A 1 261 ? 11.275 51.672 13.718 1.00 17.31 259 ALA A N 1
ATOM 1900 C CA . ALA A 1 261 ? 11.951 52.956 13.394 1.00 17.21 259 ALA A CA 1
ATOM 1901 C C . ALA A 1 261 ? 12.475 52.945 11.943 1.00 16.36 259 ALA A C 1
ATOM 1902 O O . ALA A 1 261 ? 12.754 51.887 11.354 1.00 16.31 259 ALA A O 1
ATOM 1904 N N . GLN A 1 262 ? 12.495 54.132 11.322 1.00 17.45 260 GLN A N 1
ATOM 1905 C CA . GLN A 1 262 ? 12.871 54.296 9.902 1.00 17.69 260 GLN A CA 1
ATOM 1906 C C . GLN A 1 262 ? 11.897 53.687 8.913 1.00 18.40 260 GLN A C 1
ATOM 1907 O O . GLN A 1 262 ? 12.276 53.362 7.773 1.00 19.00 260 GLN A O 1
ATOM 1913 N N . THR A 1 263 ? 10.667 53.488 9.369 1.00 18.31 261 THR A N 1
ATOM 1914 C CA . THR A 1 263 ? 9.502 53.250 8.494 1.00 18.46 261 THR A CA 1
ATOM 1915 C C . THR A 1 263 ? 8.542 54.406 8.772 1.00 17.36 261 THR A C 1
ATOM 1916 O O . THR A 1 263 ? 8.576 54.982 9.853 1.00 16.11 261 THR A O 1
ATOM 1920 N N . PRO A 1 264 ? 7.689 54.775 7.793 1.00 16.49 262 PRO A N 1
ATOM 1921 C CA . PRO A 1 264 ? 6.808 55.887 8.113 1.00 16.58 262 PRO A CA 1
ATOM 1922 C C . PRO A 1 264 ? 5.933 55.682 9.340 1.00 17.11 262 PRO A C 1
ATOM 1923 O O . PRO A 1 264 ? 5.714 56.647 10.091 1.00 17.73 262 PRO A O 1
ATOM 1927 N N . ALA A 1 265 ? 5.432 54.459 9.560 1.00 16.84 263 ALA A N 1
ATOM 1928 C CA . ALA A 1 265 ? 4.557 54.204 10.716 1.00 16.75 263 ALA A CA 1
ATOM 1929 C C . ALA A 1 265 ? 5.327 54.348 12.019 1.00 16.93 263 ALA A C 1
ATOM 1930 O O . ALA A 1 265 ? 4.798 54.888 12.975 1.00 17.61 263 ALA A O 1
ATOM 1932 N N . GLY A 1 266 ? 6.585 53.910 12.038 1.00 17.09 264 GLY A N 1
ATOM 1933 C CA . GLY A 1 266 ? 7.419 54.073 13.250 1.00 17.61 264 GLY A CA 1
ATOM 1934 C C . GLY A 1 266 ? 7.855 55.522 13.498 1.00 17.53 264 GLY A C 1
ATOM 1935 O O . GLY A 1 266 ? 7.929 55.949 14.633 1.00 17.88 264 GLY A O 1
ATOM 1936 N N . GLU A 1 267 ? 8.106 56.272 12.429 1.00 17.22 265 GLU A N 1
ATOM 1937 C CA . GLU A 1 267 ? 8.599 57.658 12.529 1.00 17.25 265 GLU A CA 1
ATOM 1938 C C . GLU A 1 267 ? 7.501 58.644 12.917 1.00 17.68 265 GLU A C 1
ATOM 1939 O O . GLU A 1 267 ? 7.799 59.663 13.512 1.00 18.32 265 GLU A O 1
ATOM 1945 N N . ARG A 1 268 ? 6.225 58.329 12.626 1.00 17.72 266 ARG A N 1
ATOM 1946 C CA . ARG A 1 268 ? 5.106 59.247 12.948 1.00 18.44 266 ARG A CA 1
ATOM 1947 C C . ARG A 1 268 ? 5.159 59.777 14.390 1.00 18.59 266 ARG A C 1
ATOM 1948 O O . ARG A 1 268 ? 5.210 61.023 14.617 1.00 18.78 266 ARG A O 1
ATOM 1956 N N . ASP A 1 269 ? 5.144 58.841 15.349 1.00 17.81 267 ASP A N 1
ATOM 1957 C CA . ASP A 1 269 ? 5.283 59.124 16.781 1.00 18.40 267 ASP A CA 1
ATOM 1958 C C . ASP A 1 269 ? 6.570 58.428 17.276 1.00 17.17 267 ASP A C 1
ATOM 1959 O O . ASP A 1 269 ? 6.552 57.503 18.096 1.00 16.96 267 ASP A O 1
ATOM 1964 N N . LEU A 1 270 ? 7.695 58.843 16.715 1.00 16.06 268 LEU A N 1
ATOM 1965 C CA . LEU A 1 270 ? 8.978 58.243 17.109 1.00 15.31 268 LEU A CA 1
ATOM 1966 C C . LEU A 1 270 ? 9.269 58.360 18.610 1.00 15.22 268 LEU A C 1
ATOM 1967 O O . LEU A 1 270 ? 9.894 57.471 19.190 1.00 14.45 268 LEU A O 1
ATOM 1972 N N . GLU A 1 271 ? 8.836 59.457 19.241 1.00 15.05 269 GLU A N 1
ATOM 1973 C CA . GLU A 1 271 ? 9.047 59.641 20.680 1.00 16.30 269 GLU A CA 1
ATOM 1974 C C . GLU A 1 271 ? 8.353 58.518 21.494 1.00 16.58 269 GLU A C 1
ATOM 1975 O O . GLU A 1 271 ? 8.978 57.877 22.358 1.00 17.25 269 GLU A O 1
ATOM 1981 N N . GLY A 1 272 ? 7.077 58.265 21.200 1.00 17.26 270 GLY A N 1
ATOM 1982 C CA . GLY A 1 272 ? 6.333 57.201 21.889 1.00 17.20 270 GLY A CA 1
ATOM 1983 C C . GLY A 1 272 ? 6.921 55.820 21.618 1.00 17.15 270 GLY A C 1
ATOM 1984 O O . GLY A 1 272 ? 7.032 54.980 22.525 1.00 18.69 270 GLY A O 1
ATOM 1985 N N . LEU A 1 273 ? 7.322 55.582 20.379 1.00 17.34 271 LEU A N 1
ATOM 1986 C CA . LEU A 1 273 ? 7.980 54.324 20.015 1.00 17.19 271 LEU A CA 1
ATOM 1987 C C . LEU A 1 273 ? 9.242 54.153 20.839 1.00 16.57 271 LEU A C 1
ATOM 1988 O O . LEU A 1 273 ? 9.444 53.094 21.427 1.00 14.97 271 LEU A O 1
ATOM 1993 N N . MET A 1 274 ? 10.102 55.183 20.903 1.00 15.09 272 MET A N 1
ATOM 1994 C CA . MET A 1 274 ? 11.398 54.992 21.614 1.00 15.50 272 MET A CA 1
ATOM 1995 C C . MET A 1 274 ? 11.211 54.864 23.130 1.00 15.80 272 MET A C 1
ATOM 1996 O O . MET A 1 274 ? 11.904 54.075 23.776 1.00 15.27 272 MET A O 1
ATOM 2001 N N . ARG A 1 275 ? 10.249 55.579 23.698 1.00 16.56 273 ARG A N 1
ATOM 2002 C CA . ARG A 1 275 ? 9.949 55.394 25.122 1.00 18.07 273 ARG A CA 1
ATOM 2003 C C . ARG A 1 275 ? 9.454 53.965 25.429 1.00 18.58 273 ARG A C 1
ATOM 2004 O O . ARG A 1 275 ? 9.774 53.417 26.494 1.00 19.71 273 ARG A O 1
ATOM 2012 N N . SER A 1 276 ? 8.696 53.386 24.508 1.00 19.01 274 SER A N 1
ATOM 2013 C CA . SER A 1 276 ? 8.187 52.035 24.665 1.00 20.83 274 SER A CA 1
ATOM 2014 C C . SER A 1 276 ? 9.323 51.011 24.539 1.00 20.98 274 SER A C 1
ATOM 2015 O O . SER A 1 276 ? 9.348 50.010 25.252 1.00 21.05 274 SER A O 1
ATOM 2018 N N . VAL A 1 277 ? 10.280 51.265 23.643 1.00 20.21 275 VAL A N 1
ATOM 2019 C CA . VAL A 1 277 ? 11.432 50.381 23.505 1.00 20.48 275 VAL A CA 1
ATOM 2020 C C . VAL A 1 277 ? 12.179 50.335 24.816 1.00 22.26 275 VAL A C 1
ATOM 2021 O O . VAL A 1 277 ? 12.550 49.268 25.265 1.00 20.89 275 VAL A O 1
ATOM 2025 N N . ALA A 1 278 ? 12.380 51.496 25.440 1.00 23.37 276 ALA A N 1
ATOM 2026 C CA . ALA A 1 278 ? 13.137 51.557 26.697 1.00 24.54 276 ALA A CA 1
ATOM 2027 C C . ALA A 1 278 ? 12.373 50.855 27.818 1.00 26.31 276 ALA A C 1
ATOM 2028 O O . ALA A 1 278 ? 12.978 50.135 28.624 1.00 26.31 276 ALA A O 1
ATOM 2030 N N . ARG A 1 279 ? 11.051 51.029 27.860 1.00 28.13 277 ARG A N 1
ATOM 2031 C CA . ARG A 1 279 ? 10.221 50.361 28.888 1.00 30.56 277 ARG A CA 1
ATOM 2032 C C . ARG A 1 279 ? 10.213 48.853 28.749 1.00 32.11 277 ARG A C 1
ATOM 2033 O O . ARG A 1 279 ? 10.227 48.144 29.753 1.00 32.57 277 ARG A O 1
ATOM 2041 N N . GLU A 1 280 ? 10.172 48.366 27.515 1.00 32.93 278 GLU A N 1
ATOM 2042 C CA . GLU A 1 280 ? 10.186 46.937 27.261 1.00 33.79 278 GLU A CA 1
ATOM 2043 C C . GLU A 1 280 ? 11.586 46.395 27.481 1.00 34.46 278 GLU A C 1
ATOM 2044 O O . GLU A 1 280 ? 11.725 45.344 28.110 1.00 35.38 278 GLU A O 1
ATOM 2046 N N . TYR B 1 8 ? 15.436 124.534 18.687 1.00 28.47 6 TYR B N 1
ATOM 2047 C CA . TYR B 1 8 ? 15.881 123.473 17.752 1.00 27.68 6 TYR B CA 1
ATOM 2048 C C . TYR B 1 8 ? 14.944 123.376 16.563 1.00 26.61 6 TYR B C 1
ATOM 2049 O O . TYR B 1 8 ? 13.735 123.513 16.702 1.00 28.15 6 TYR B O 1
ATOM 2058 N N . SER B 1 9 ? 15.501 123.108 15.390 1.00 24.98 7 SER B N 1
ATOM 2059 C CA . SER B 1 9 ? 14.730 123.147 14.163 1.00 24.08 7 SER B CA 1
ATOM 2060 C C . SER B 1 9 ? 14.115 121.807 13.809 1.00 22.48 7 SER B C 1
ATOM 2061 O O . SER B 1 9 ? 13.227 121.770 12.975 1.00 22.58 7 SER B O 1
ATOM 2064 N N . THR B 1 10 ? 14.602 120.713 14.411 1.00 21.30 8 THR B N 1
ATOM 2065 C CA . THR B 1 10 ? 14.153 119.357 14.037 1.00 19.90 8 THR B CA 1
ATOM 2066 C C . THR B 1 10 ? 13.495 118.575 15.185 1.00 20.62 8 THR B C 1
ATOM 2067 O O . THR B 1 10 ? 13.045 117.423 14.996 1.00 19.97 8 THR B O 1
ATOM 2071 N N . LEU B 1 11 ? 13.469 119.193 16.366 1.00 19.95 9 LEU B N 1
ATOM 2072 C CA . LEU B 1 11 ? 12.914 118.572 17.554 1.00 20.32 9 LEU B CA 1
ATOM 2073 C C . LEU B 1 11 ? 12.559 119.644 18.583 1.00 19.77 9 LEU B C 1
ATOM 2074 O O . LEU B 1 11 ? 12.978 120.812 18.459 1.00 19.03 9 LEU B O 1
ATOM 2079 N N . ARG B 1 12 ? 11.764 119.236 19.569 1.00 20.03 10 ARG B N 1
ATOM 2080 C CA . ARG B 1 12 ? 11.446 120.051 20.747 1.00 20.79 10 ARG B CA 1
ATOM 2081 C C . ARG B 1 12 ? 11.669 119.228 22.000 1.00 21.05 10 ARG B C 1
ATOM 2082 O O . ARG B 1 12 ? 11.430 118.021 21.999 1.00 19.54 10 ARG B O 1
ATOM 2090 N N . VAL B 1 13 ? 12.121 119.886 23.063 1.00 20.96 11 VAL B N 1
ATOM 2091 C CA . VAL B 1 13 ? 12.315 119.238 24.329 1.00 21.65 11 VAL B CA 1
ATOM 2092 C C . VAL B 1 13 ? 11.592 119.975 25.444 1.00 22.27 11 VAL B C 1
ATOM 2093 O O . VAL B 1 13 ? 11.567 121.211 25.475 1.00 22.55 11 VAL B O 1
ATOM 2097 N N . SER B 1 14 ? 10.991 119.217 26.342 1.00 22.47 12 SER B N 1
ATOM 2098 C CA . SER B 1 14 ? 10.439 119.771 27.564 1.00 24.26 12 SER B CA 1
ATOM 2099 C C . SER B 1 14 ? 10.647 118.778 28.696 1.00 24.10 12 SER B C 1
ATOM 2100 O O . SER B 1 14 ? 10.797 117.576 28.460 1.00 25.38 12 SER B O 1
ATOM 2103 N N . SER B 1 15 ? 10.708 119.269 29.922 1.00 22.84 13 SER B N 1
ATOM 2104 C CA . SER B 1 15 ? 10.931 118.386 31.017 1.00 22.49 13 SER B CA 1
ATOM 2105 C C . SER B 1 15 ? 10.206 118.880 32.250 1.00 22.56 13 SER B C 1
ATOM 2106 O O . SER B 1 15 ? 10.057 120.086 32.471 1.00 22.16 13 SER B O 1
ATOM 2109 N N . GLU B 1 16 ? 9.755 117.921 33.031 1.00 22.05 14 GLU B N 1
ATOM 2110 C CA . GLU B 1 16 ? 9.000 118.183 34.232 1.00 22.51 14 GLU B CA 1
ATOM 2111 C C . GLU B 1 16 ? 8.926 116.886 34.996 1.00 20.73 14 GLU B C 1
ATOM 2112 O O . GLU B 1 16 ? 8.855 115.819 34.387 1.00 19.04 14 GLU B O 1
ATOM 2118 N N . HIS B 1 17 ? 8.894 116.987 36.318 1.00 20.06 15 HIS B N 1
ATOM 2119 C CA . HIS B 1 17 ? 8.728 115.826 37.206 1.00 20.32 15 HIS B CA 1
ATOM 2120 C C . HIS B 1 17 ? 9.785 114.732 36.974 1.00 19.67 15 HIS B C 1
ATOM 2121 O O . HIS B 1 17 ? 9.532 113.545 37.230 1.00 20.39 15 HIS B O 1
ATOM 2128 N N . GLY B 1 18 ? 10.961 115.127 36.489 1.00 18.23 16 GLY B N 1
ATOM 2129 C CA . GLY B 1 18 ? 12.052 114.183 36.247 1.00 17.84 16 GLY B CA 1
ATOM 2130 C C . GLY B 1 18 ? 12.009 113.474 34.890 1.00 16.97 16 GLY B C 1
ATOM 2131 O O . GLY B 1 18 ? 12.863 112.635 34.603 1.00 17.65 16 GLY B O 1
ATOM 2132 N N . VAL B 1 19 ? 11.052 113.832 34.038 1.00 16.24 17 VAL B N 1
ATOM 2133 C CA . VAL B 1 19 ? 10.950 113.195 32.700 1.00 15.32 17 VAL B CA 1
ATOM 2134 C C . VAL B 1 19 ? 11.158 114.254 31.622 1.00 15.59 17 VAL B C 1
ATOM 2135 O O . VAL B 1 19 ? 10.441 115.248 31.604 1.00 15.27 17 VAL B O 1
ATOM 2139 N N . ALA B 1 20 ? 12.147 114.068 30.741 1.00 14.34 18 ALA B N 1
ATOM 2140 C CA . ALA B 1 20 ? 12.242 114.895 29.529 1.00 15.25 18 ALA B CA 1
ATOM 2141 C C . ALA B 1 20 ? 11.562 114.211 28.362 1.00 16.03 18 ALA B C 1
ATOM 2142 O O . ALA B 1 20 ? 11.697 113.016 28.193 1.00 16.86 18 ALA B O 1
ATOM 2144 N N . ARG B 1 21 ? 10.796 114.963 27.578 1.00 16.54 19 ARG B N 1
ATOM 2145 C CA . ARG B 1 21 ? 10.141 114.444 26.378 1.00 17.39 19 ARG B CA 1
ATOM 2146 C C . ARG B 1 21 ? 10.811 115.111 25.189 1.00 17.49 19 ARG B C 1
ATOM 2147 O O . ARG B 1 21 ? 10.887 116.350 25.120 1.00 18.16 19 ARG B O 1
ATOM 2155 N N . ILE B 1 22 ? 11.344 114.293 24.285 1.00 16.46 20 ILE B N 1
ATOM 2156 C CA . ILE B 1 22 ? 11.966 114.795 23.076 1.00 16.22 20 ILE B CA 1
ATOM 2157 C C . ILE B 1 22 ? 11.036 114.402 21.941 1.00 16.74 20 ILE B C 1
ATOM 2158 O O . ILE B 1 22 ? 10.805 113.227 21.709 1.00 15.66 20 ILE B O 1
ATOM 2163 N N . ILE B 1 23 ? 10.477 115.397 21.269 1.00 16.79 21 ILE B N 1
ATOM 2164 C CA . ILE B 1 23 ? 9.515 115.170 20.205 1.00 17.23 21 ILE B CA 1
ATOM 2165 C C . ILE B 1 23 ? 10.204 115.510 18.899 1.00 16.37 21 ILE B C 1
ATOM 2166 O O . ILE B 1 23 ? 10.625 116.658 18.680 1.00 17.05 21 ILE B O 1
ATOM 2171 N N . LEU B 1 24 ? 10.300 114.513 18.025 1.00 16.57 22 LEU B N 1
ATOM 2172 C CA . LEU B 1 24 ? 10.993 114.618 16.764 1.00 16.94 22 LEU B CA 1
ATOM 2173 C C . LEU B 1 24 ? 10.026 115.180 15.707 1.00 17.77 22 LEU B C 1
ATOM 2174 O O . LEU B 1 24 ? 8.915 114.677 15.558 1.00 17.26 22 LEU B O 1
ATOM 2179 N N . ASP B 1 25 ? 10.434 116.262 15.037 1.00 18.42 23 ASP B N 1
ATOM 2180 C CA . ASP B 1 25 ? 9.540 117.036 14.154 1.00 19.77 23 ASP B CA 1
ATOM 2181 C C . ASP B 1 25 ? 10.349 117.714 13.049 1.00 19.55 23 ASP B C 1
ATOM 2182 O O . ASP B 1 25 ? 10.858 118.847 13.214 1.00 19.11 23 ASP B O 1
ATOM 2187 N N . ASN B 1 26 ? 10.526 116.981 11.946 1.00 18.56 24 ASN B N 1
ATOM 2188 C CA . ASN B 1 26 ? 11.324 117.439 10.811 1.00 19.27 24 ASN B CA 1
ATOM 2189 C C . ASN B 1 26 ? 10.575 117.121 9.525 1.00 19.32 24 ASN B C 1
ATOM 2190 O O . ASN B 1 26 ? 10.881 116.144 8.842 1.00 19.61 24 ASN B O 1
ATOM 2195 N N . PRO B 1 27 ? 9.584 117.955 9.177 1.00 20.05 25 PRO B N 1
ATOM 2196 C CA . PRO B 1 27 ? 8.783 117.719 7.978 1.00 20.06 25 PRO B CA 1
ATOM 2197 C C . PRO B 1 27 ? 9.602 117.557 6.699 1.00 19.98 25 PRO B C 1
ATOM 2198 O O . PRO B 1 27 ? 10.683 118.127 6.579 1.00 20.45 25 PRO B O 1
ATOM 2202 N N . PRO B 1 28 ? 9.076 116.808 5.716 1.00 20.33 26 PRO B N 1
ATOM 2203 C CA . PRO B 1 28 ? 7.762 116.149 5.688 1.00 19.92 26 PRO B CA 1
ATOM 2204 C C . PRO B 1 28 ? 7.673 114.711 6.227 1.00 19.65 26 PRO B C 1
ATOM 2205 O O . PRO B 1 28 ? 6.567 114.217 6.418 1.00 20.02 26 PRO B O 1
ATOM 2209 N N . VAL B 1 29 ? 8.787 114.024 6.447 1.00 18.36 27 VAL B N 1
ATOM 2210 C CA . VAL B 1 29 ? 8.723 112.607 6.848 1.00 17.64 27 VAL B CA 1
ATOM 2211 C C . VAL B 1 29 ? 9.675 112.232 7.981 1.00 16.50 27 VAL B C 1
ATOM 2212 O O . VAL B 1 29 ? 9.924 111.061 8.204 1.00 15.90 27 VAL B O 1
ATOM 2216 N N . ASN B 1 30 ? 10.177 113.224 8.714 1.00 15.81 28 ASN B N 1
ATOM 2217 C CA . ASN B 1 30 ? 11.116 112.982 9.813 1.00 15.72 28 ASN B CA 1
ATOM 2218 C C . ASN B 1 30 ? 12.378 112.245 9.361 1.00 16.16 28 ASN B C 1
ATOM 2219 O O . ASN B 1 30 ? 12.851 111.298 10.016 1.00 14.46 28 ASN B O 1
ATOM 2224 N N . VAL B 1 31 ? 12.967 112.714 8.262 1.00 16.57 29 VAL B N 1
ATOM 2225 C CA . VAL B 1 31 ? 14.288 112.183 7.912 1.00 17.84 29 VAL B CA 1
ATOM 2226 C C . VAL B 1 31 ? 15.281 112.645 8.965 1.00 17.37 29 VAL B C 1
ATOM 2227 O O . VAL B 1 31 ? 15.097 113.672 9.605 1.00 18.40 29 VAL B O 1
ATOM 2231 N N . ILE B 1 32 ? 16.296 111.832 9.175 1.00 17.63 30 ILE B N 1
ATOM 2232 C CA . ILE B 1 32 ? 17.450 112.155 10.016 1.00 17.11 30 ILE B CA 1
ATOM 2233 C C . ILE B 1 32 ? 18.515 112.764 9.129 1.00 17.20 30 ILE B C 1
ATOM 2234 O O . ILE B 1 32 ? 19.238 112.054 8.393 1.00 18.08 30 ILE B O 1
ATOM 2239 N N . GLY B 1 33 ? 18.603 114.079 9.176 1.00 17.50 31 GLY B N 1
ATOM 2240 C CA . GLY B 1 33 ? 19.625 114.818 8.434 1.00 17.56 31 GLY B CA 1
ATOM 2241 C C . GLY B 1 33 ? 20.750 115.262 9.346 1.00 18.13 31 GLY B C 1
ATOM 2242 O O . GLY B 1 33 ? 20.760 114.967 10.568 1.00 18.11 31 GLY B O 1
ATOM 2243 N N . ALA B 1 34 ? 21.714 115.973 8.763 1.00 18.69 32 ALA B N 1
ATOM 2244 C CA . ALA B 1 34 ? 22.873 116.444 9.516 1.00 18.65 32 ALA B CA 1
ATOM 2245 C C . ALA B 1 34 ? 22.482 117.381 10.646 1.00 18.36 32 ALA B C 1
ATOM 2246 O O . ALA B 1 34 ? 23.074 117.313 11.736 1.00 18.18 32 ALA B O 1
ATOM 2248 N N . THR B 1 35 ? 21.480 118.228 10.399 1.00 19.19 33 THR B N 1
ATOM 2249 C CA . THR B 1 35 ? 20.993 119.135 11.416 1.00 19.40 33 THR B CA 1
ATOM 2250 C C . THR B 1 35 ? 20.392 118.375 12.594 1.00 18.85 33 THR B C 1
ATOM 2251 O O . THR B 1 35 ? 20.722 118.659 13.738 1.00 17.64 33 THR B O 1
ATOM 2255 N N . MET B 1 36 ? 19.551 117.379 12.328 1.00 18.30 34 MET B N 1
ATOM 2256 C CA . MET B 1 36 ? 18.994 116.587 13.437 1.00 18.35 34 MET B CA 1
ATOM 2257 C C . MET B 1 36 ? 20.085 115.863 14.236 1.00 17.75 34 MET B C 1
ATOM 2258 O O . MET B 1 36 ? 20.013 115.799 15.463 1.00 18.14 34 MET B O 1
ATOM 2263 N N . MET B 1 37 ? 21.059 115.303 13.540 1.00 17.22 35 MET B N 1
ATOM 2264 C CA . MET B 1 37 ? 22.161 114.589 14.181 1.00 17.37 35 MET B CA 1
ATOM 2265 C C . MET B 1 37 ? 22.895 115.517 15.167 1.00 17.83 35 MET B C 1
ATOM 2266 O O . MET B 1 37 ? 23.248 115.122 16.277 1.00 17.59 35 MET B O 1
ATOM 2271 N N . ARG B 1 38 ? 23.107 116.766 14.751 1.00 18.28 36 ARG B N 1
ATOM 2272 C CA . ARG B 1 38 ? 23.792 117.735 15.603 1.00 19.46 36 ARG B CA 1
ATOM 2273 C C . ARG B 1 38 ? 22.908 118.150 16.777 1.00 18.53 36 ARG B C 1
ATOM 2274 O O . ARG B 1 38 ? 23.392 118.253 17.913 1.00 19.32 36 ARG B O 1
ATOM 2282 N N . GLU B 1 39 ? 21.616 118.352 16.516 1.00 18.73 37 GLU B N 1
ATOM 2283 C CA . GLU B 1 39 ? 20.691 118.799 17.556 1.00 19.46 37 GLU B CA 1
ATOM 2284 C C . GLU B 1 39 ? 20.464 117.690 18.594 1.00 18.90 37 GLU B C 1
ATOM 2285 O O . GLU B 1 39 ? 20.367 117.978 19.784 1.00 17.52 37 GLU B O 1
ATOM 2291 N N . LEU B 1 40 ? 20.370 116.439 18.139 1.00 18.67 38 LEU B N 1
ATOM 2292 C CA . LEU B 1 40 ? 20.285 115.301 19.054 1.00 19.46 38 LEU B CA 1
ATOM 2293 C C . LEU B 1 40 ? 21.505 115.240 19.985 1.00 19.29 38 LEU B C 1
ATOM 2294 O O . LEU B 1 40 ? 21.375 115.020 21.203 1.00 19.86 38 LEU B O 1
ATOM 2299 N N . ARG B 1 41 ? 22.694 115.427 19.430 1.00 20.07 39 ARG B N 1
ATOM 2300 C CA . ARG B 1 41 ? 23.898 115.426 20.246 1.00 19.90 39 ARG B CA 1
ATOM 2301 C C . ARG B 1 41 ? 23.847 116.524 21.300 1.00 19.62 39 ARG B C 1
ATOM 2302 O O . ARG B 1 41 ? 24.127 116.283 22.481 1.00 18.59 39 ARG B O 1
ATOM 2310 N N . THR B 1 42 ? 23.488 117.731 20.875 1.00 19.57 40 THR B N 1
ATOM 2311 C CA . THR B 1 42 ? 23.380 118.866 21.806 1.00 20.01 40 THR B CA 1
ATOM 2312 C C . THR B 1 42 ? 22.397 118.603 22.939 1.00 19.98 40 THR B C 1
ATOM 2313 O O . THR B 1 42 ? 22.733 118.795 24.122 1.00 20.96 40 THR B O 1
ATOM 2317 N N . VAL B 1 43 ? 21.196 118.147 22.591 1.00 20.17 41 VAL B N 1
ATOM 2318 C CA . VAL B 1 43 ? 20.168 117.942 23.595 1.00 20.10 41 VAL B CA 1
ATOM 2319 C C . VAL B 1 43 ? 20.531 116.802 24.545 1.00 19.46 41 VAL B C 1
ATOM 2320 O O . VAL B 1 43 ? 20.418 116.969 25.758 1.00 19.41 41 VAL B O 1
ATOM 2324 N N . LEU B 1 44 ? 21.011 115.680 24.017 1.00 17.83 42 LEU B N 1
ATOM 2325 C CA . LEU B 1 44 ? 21.357 114.568 24.889 1.00 18.01 42 LEU B CA 1
ATOM 2326 C C . LEU B 1 44 ? 22.583 114.851 25.757 1.00 18.00 42 LEU B C 1
ATOM 2327 O O . LEU B 1 44 ? 22.627 114.458 26.911 1.00 18.45 42 LEU B O 1
ATOM 2332 N N . THR B 1 45 ? 23.565 115.543 25.206 1.00 18.59 43 THR B N 1
ATOM 2333 C CA . THR B 1 45 ? 24.760 115.895 25.976 1.00 20.09 43 THR B CA 1
ATOM 2334 C C . THR B 1 45 ? 24.375 116.836 27.127 1.00 20.15 43 THR B C 1
ATOM 2335 O O . THR B 1 45 ? 24.805 116.616 28.268 1.00 21.46 43 THR B O 1
ATOM 2339 N N . THR B 1 46 ? 23.518 117.820 26.852 1.00 20.41 44 THR B N 1
ATOM 2340 C CA . THR B 1 46 ? 23.018 118.725 27.884 1.00 21.33 44 THR B CA 1
ATOM 2341 C C . THR B 1 46 ? 22.221 117.973 28.954 1.00 21.03 44 THR B C 1
ATOM 2342 O O . THR B 1 46 ? 22.382 118.211 30.145 1.00 19.87 44 THR B O 1
ATOM 2346 N N . LEU B 1 47 ? 21.342 117.079 28.530 1.00 19.77 45 LEU B N 1
ATOM 2347 C CA . LEU B 1 47 ? 20.561 116.308 29.502 1.00 19.60 45 LEU B CA 1
ATOM 2348 C C . LEU B 1 47 ? 21.411 115.404 30.371 1.00 20.11 45 LEU B C 1
ATOM 2349 O O . LEU B 1 47 ? 21.102 115.249 31.559 1.00 19.07 45 LEU B O 1
ATOM 2354 N N . ALA B 1 48 ? 22.487 114.834 29.809 1.00 21.65 46 ALA B N 1
ATOM 2355 C CA . ALA B 1 48 ? 23.345 113.928 30.555 1.00 23.02 46 ALA B CA 1
ATOM 2356 C C . ALA B 1 48 ? 23.927 114.637 31.791 1.00 24.91 46 ALA B C 1
ATOM 2357 O O . ALA B 1 48 ? 24.250 113.983 32.768 1.00 24.57 46 ALA B O 1
ATOM 2359 N N . ASP B 1 49 ? 24.045 115.963 31.731 1.00 26.31 47 ASP B N 1
ATOM 2360 C CA . ASP B 1 49 ? 24.562 116.745 32.867 1.00 28.18 47 ASP B CA 1
ATOM 2361 C C . ASP B 1 49 ? 23.475 117.416 33.714 1.00 28.03 47 ASP B C 1
ATOM 2362 O O . ASP B 1 49 ? 23.785 118.217 34.592 1.00 28.06 47 ASP B O 1
ATOM 2367 N N . ASP B 1 50 ? 22.215 117.066 33.470 1.00 27.61 48 ASP B N 1
ATOM 2368 C CA . ASP B 1 50 ? 21.074 117.636 34.193 1.00 27.29 48 ASP B CA 1
ATOM 2369 C C . ASP B 1 50 ? 20.580 116.658 35.253 1.00 27.33 48 ASP B C 1
ATOM 2370 O O . ASP B 1 50 ? 19.869 115.688 34.956 1.00 26.85 48 ASP B O 1
ATOM 2375 N N . SER B 1 51 ? 20.923 116.934 36.508 1.00 27.09 49 SER B N 1
ATOM 2376 C CA . SER B 1 51 ? 20.556 116.044 37.594 1.00 27.63 49 SER B CA 1
ATOM 2377 C C . SER B 1 51 ? 19.044 116.064 37.880 1.00 26.73 49 SER B C 1
ATOM 2378 O O . SER B 1 51 ? 18.561 115.188 38.559 1.00 28.11 49 SER B O 1
ATOM 2381 N N . SER B 1 52 ? 18.308 117.037 37.342 1.00 25.52 50 SER B N 1
ATOM 2382 C CA . SER B 1 52 ? 16.858 117.093 37.511 1.00 24.42 50 SER B CA 1
ATOM 2383 C C . SER B 1 52 ? 16.059 116.135 36.601 1.00 22.53 50 SER B C 1
ATOM 2384 O O . SER B 1 52 ? 14.867 115.983 36.798 1.00 22.49 50 SER B O 1
ATOM 2387 N N . VAL B 1 53 ? 16.735 115.484 35.663 1.00 19.50 51 VAL B N 1
ATOM 2388 C CA . VAL B 1 53 ? 16.083 114.617 34.669 1.00 17.92 51 VAL B CA 1
ATOM 2389 C C . VAL B 1 53 ? 16.596 113.193 34.828 1.00 16.54 51 VAL B C 1
ATOM 2390 O O . VAL B 1 53 ? 17.797 112.953 34.821 1.00 16.08 51 VAL B O 1
ATOM 2394 N N . ARG B 1 54 ? 15.658 112.269 35.004 1.00 15.70 52 ARG B N 1
ATOM 2395 C CA . ARG B 1 54 ? 15.972 110.855 35.230 1.00 15.89 52 ARG B CA 1
ATOM 2396 C C . ARG B 1 54 ? 15.522 109.910 34.096 1.00 15.46 52 ARG B C 1
ATOM 2397 O O . ARG B 1 54 ? 16.025 108.784 33.985 1.00 15.78 52 ARG B O 1
ATOM 2405 N N . VAL B 1 55 ? 14.566 110.347 33.291 1.00 14.78 53 VAL B N 1
ATOM 2406 C CA . VAL B 1 55 ? 13.983 109.538 32.211 1.00 14.45 53 VAL B CA 1
ATOM 2407 C C . VAL B 1 55 ? 13.870 110.435 31.014 1.00 14.29 53 VAL B C 1
ATOM 2408 O O . VAL B 1 55 ? 13.529 111.629 31.162 1.00 13.02 53 VAL B O 1
ATOM 2412 N N . ILE B 1 56 ? 14.127 109.881 29.822 1.00 13.99 54 ILE B N 1
ATOM 2413 C CA . ILE B 1 56 ? 13.901 110.606 28.552 1.00 14.97 54 ILE B CA 1
ATOM 2414 C C . ILE B 1 56 ? 12.968 109.756 27.678 1.00 15.28 54 ILE B C 1
ATOM 2415 O O . ILE B 1 56 ? 13.192 108.548 27.521 1.00 16.14 54 ILE B O 1
ATOM 2420 N N . VAL B 1 57 ? 11.901 110.364 27.163 1.00 14.71 55 VAL B N 1
ATOM 2421 C CA . VAL B 1 57 ? 10.971 109.670 26.274 1.00 13.83 55 VAL B CA 1
ATOM 2422 C C . VAL B 1 57 ? 11.025 110.332 24.895 1.00 14.23 55 VAL B C 1
ATOM 2423 O O . VAL B 1 57 ? 10.795 111.543 24.763 1.00 14.15 55 VAL B O 1
ATOM 2427 N N . PHE B 1 58 ? 11.325 109.534 23.883 1.00 13.89 56 PHE B N 1
ATOM 2428 C CA . PHE B 1 58 ? 11.347 109.990 22.504 1.00 13.89 56 PHE B CA 1
ATOM 2429 C C . PHE B 1 58 ? 10.042 109.638 21.832 1.00 13.81 56 PHE B C 1
ATOM 2430 O O . PHE B 1 58 ? 9.592 108.489 21.904 1.00 14.84 56 PHE B O 1
ATOM 2438 N N . SER B 1 59 ? 9.457 110.620 21.157 1.00 14.31 57 SER B N 1
ATOM 2439 C CA . SER B 1 59 ? 8.242 110.398 20.388 1.00 14.98 57 SER B CA 1
ATOM 2440 C C . SER B 1 59 ? 8.305 111.222 19.106 1.00 14.64 57 SER B C 1
ATOM 2441 O O . SER B 1 59 ? 9.198 112.048 18.907 1.00 15.77 57 SER B O 1
ATOM 2444 N N . SER B 1 60 ? 7.367 110.988 18.205 1.00 15.37 58 SER B N 1
ATOM 2445 C CA . SER B 1 60 ? 7.330 111.765 16.971 1.00 15.74 58 SER B CA 1
ATOM 2446 C C . SER B 1 60 ? 6.102 112.679 16.849 1.00 16.62 58 SER B C 1
ATOM 2447 O O . SER B 1 60 ? 5.010 112.289 17.238 1.00 16.51 58 SER B O 1
ATOM 2450 N N . ALA B 1 61 ? 6.289 113.850 16.251 1.00 17.32 59 ALA B N 1
ATOM 2451 C CA . ALA B 1 61 ? 5.172 114.727 15.873 1.00 18.99 59 ALA B CA 1
ATOM 2452 C C . ALA B 1 61 ? 4.531 114.345 14.521 1.00 20.15 59 ALA B C 1
ATOM 2453 O O . ALA B 1 61 ? 3.429 114.813 14.181 1.00 20.04 59 ALA B O 1
ATOM 2455 N N . ASP B 1 62 ? 5.204 113.485 13.758 1.00 20.53 60 ASP B N 1
ATOM 2456 C CA . ASP B 1 62 ? 4.729 113.120 12.400 1.00 22.05 60 ASP B CA 1
ATOM 2457 C C . ASP B 1 62 ? 3.699 111.991 12.523 1.00 22.38 60 ASP B C 1
ATOM 2458 O O . ASP B 1 62 ? 3.968 110.981 13.172 1.00 21.90 60 ASP B O 1
ATOM 2463 N N . PRO B 1 63 ? 2.509 112.155 11.910 1.00 23.42 61 PRO B N 1
ATOM 2464 C CA . PRO B 1 63 ? 1.472 111.143 12.103 1.00 23.81 61 PRO B CA 1
ATOM 2465 C C . PRO B 1 63 ? 1.768 109.755 11.510 1.00 23.07 61 PRO B C 1
ATOM 2466 O O . PRO B 1 63 ? 1.085 108.818 11.874 1.00 24.38 61 PRO B O 1
ATOM 2470 N N . GLU B 1 64 ? 2.726 109.634 10.590 1.00 21.10 62 GLU B N 1
ATOM 2471 C CA . GLU B 1 64 ? 2.998 108.348 9.935 1.00 20.03 62 GLU B CA 1
ATOM 2472 C C . GLU B 1 64 ? 4.402 107.788 10.204 1.00 19.07 62 GLU B C 1
ATOM 2473 O O . GLU B 1 64 ? 4.596 106.547 10.205 1.00 18.46 62 GLU B O 1
ATOM 2479 N N . PHE B 1 65 ? 5.367 108.689 10.407 1.00 17.28 63 PHE B N 1
ATOM 2480 C CA . PHE B 1 65 ? 6.800 108.319 10.567 1.00 16.75 63 PHE B CA 1
ATOM 2481 C C . PHE B 1 65 ? 7.364 108.738 11.920 1.00 16.72 63 PHE B C 1
ATOM 2482 O O . PHE B 1 65 ? 7.169 109.859 12.368 1.00 16.58 63 PHE B O 1
ATOM 2490 N N . PHE B 1 66 ? 8.052 107.809 12.579 1.00 15.81 64 PHE B N 1
ATOM 2491 C CA . PHE B 1 66 ? 8.837 108.132 13.768 1.00 15.63 64 PHE B CA 1
ATOM 2492 C C . PHE B 1 66 ? 10.110 108.825 13.301 1.00 15.74 64 PHE B C 1
ATOM 2493 O O . PHE B 1 66 ? 10.320 110.017 13.583 1.00 16.35 64 PHE B O 1
ATOM 2501 N N . LEU B 1 67 ? 10.922 108.084 12.531 1.00 16.09 65 LEU B N 1
ATOM 2502 C CA . LEU B 1 67 ? 12.096 108.605 11.821 1.00 15.73 65 LEU B CA 1
ATOM 2503 C C . LEU B 1 67 ? 12.219 107.806 10.534 1.00 15.98 65 LEU B C 1
ATOM 2504 O O . LEU B 1 67 ? 12.329 106.613 10.580 1.00 15.57 65 LEU B O 1
ATOM 2509 N N . ALA B 1 68 ? 12.133 108.478 9.403 1.00 15.15 66 ALA B N 1
ATOM 2510 C CA . ALA B 1 68 ? 12.018 107.798 8.114 1.00 15.64 66 ALA B CA 1
ATOM 2511 C C . ALA B 1 68 ? 13.224 106.919 7.819 1.00 15.61 66 ALA B C 1
ATOM 2512 O O . ALA B 1 68 ? 13.071 105.769 7.438 1.00 16.26 66 ALA B O 1
ATOM 2514 N N . HIS B 1 69 ? 14.406 107.510 7.999 1.00 15.30 67 HIS B N 1
ATOM 2515 C CA . HIS B 1 69 ? 15.735 106.980 7.665 1.00 15.73 67 HIS B CA 1
ATOM 2516 C C . HIS B 1 69 ? 16.669 108.188 7.557 1.00 16.12 67 HIS B C 1
ATOM 2517 O O . HIS B 1 69 ? 16.225 109.321 7.689 1.00 15.10 67 HIS B O 1
ATOM 2524 N N . VAL B 1 70 ? 17.952 107.935 7.329 1.00 16.21 68 VAL B N 1
ATOM 2525 C CA . VAL B 1 70 ? 18.916 109.010 7.139 1.00 16.99 68 VAL B CA 1
ATOM 2526 C C . VAL B 1 70 ? 18.681 109.697 5.793 1.00 17.38 68 VAL B C 1
ATOM 2527 O O . VAL B 1 70 ? 18.363 109.058 4.799 1.00 18.16 68 VAL B O 1
ATOM 2531 N N . ASP B 1 71 ? 18.844 111.004 5.797 1.00 18.11 69 ASP B N 1
ATOM 2532 C CA . ASP B 1 71 ? 18.662 111.840 4.625 1.00 18.61 69 ASP B CA 1
ATOM 2533 C C . ASP B 1 71 ? 19.499 111.294 3.473 1.00 18.25 69 ASP B C 1
ATOM 2534 O O . ASP B 1 71 ? 20.717 111.141 3.560 1.00 18.02 69 ASP B O 1
ATOM 2539 N N . MET B 1 72 ? 18.830 110.981 2.383 1.00 18.37 70 MET B N 1
ATOM 2540 C CA . MET B 1 72 ? 19.505 110.368 1.236 1.00 19.20 70 MET B CA 1
ATOM 2541 C C . MET B 1 72 ? 20.419 111.381 0.502 1.00 19.61 70 MET B C 1
ATOM 2542 O O . MET B 1 72 ? 21.236 110.992 -0.325 1.00 19.67 70 MET B O 1
ATOM 2547 N N . ARG B 1 73 ? 20.232 112.662 0.789 1.00 19.74 71 ARG B N 1
ATOM 2548 C CA . ARG B 1 73 ? 21.087 113.725 0.262 1.00 21.04 71 ARG B CA 1
ATOM 2549 C C . ARG B 1 73 ? 22.200 114.139 1.222 1.00 21.58 71 ARG B C 1
ATOM 2550 O O . ARG B 1 73 ? 22.901 115.134 0.963 1.00 21.18 71 ARG B O 1
ATOM 2558 N N . ILE B 1 74 ? 22.390 113.392 2.311 1.00 21.67 72 ILE B N 1
ATOM 2559 C CA . ILE B 1 74 ? 23.364 113.792 3.329 1.00 23.58 72 ILE B CA 1
ATOM 2560 C C . ILE B 1 74 ? 24.815 113.840 2.791 1.00 24.75 72 ILE B C 1
ATOM 2561 O O . ILE B 1 74 ? 25.647 114.542 3.335 1.00 24.84 72 ILE B O 1
ATOM 2566 N N . GLY B 1 75 ? 25.092 113.108 1.718 1.00 25.85 73 GLY B N 1
ATOM 2567 C CA . GLY B 1 75 ? 26.431 113.052 1.152 1.00 27.77 73 GLY B CA 1
ATOM 2568 C C . GLY B 1 75 ? 26.718 114.167 0.182 1.00 28.86 73 GLY B C 1
ATOM 2569 O O . GLY B 1 75 ? 27.841 114.264 -0.319 1.00 29.42 73 GLY B O 1
ATOM 2570 N N . GLU B 1 76 ? 25.704 114.984 -0.113 1.00 30.17 74 GLU B N 1
ATOM 2571 C CA . GLU B 1 76 ? 25.846 116.118 -1.019 1.00 31.68 74 GLU B CA 1
ATOM 2572 C C . GLU B 1 76 ? 26.541 117.295 -0.325 1.00 32.42 74 GLU B C 1
ATOM 2573 O O . GLU B 1 76 ? 27.106 118.141 -0.997 1.00 34.01 74 GLU B O 1
ATOM 2579 N N . LYS B 1 77 ? 26.503 117.347 1.006 1.00 32.82 75 LYS B N 1
ATOM 2580 C CA . LYS B 1 77 ? 27.209 118.371 1.782 1.00 32.60 75 LYS B CA 1
ATOM 2581 C C . LYS B 1 77 ? 28.133 117.731 2.794 1.00 31.63 75 LYS B C 1
ATOM 2582 O O . LYS B 1 77 ? 27.809 117.662 4.010 1.00 30.10 75 LYS B O 1
ATOM 2588 N N . MET B 1 78 ? 29.303 117.285 2.311 1.00 30.50 76 MET B N 1
ATOM 2589 C CA . MET B 1 78 ? 30.219 116.527 3.157 1.00 30.44 76 MET B CA 1
ATOM 2590 C C . MET B 1 78 ? 30.793 117.372 4.308 1.00 31.14 76 MET B C 1
ATOM 2591 O O . MET B 1 78 ? 31.153 116.820 5.350 1.00 32.14 76 MET B O 1
ATOM 2596 N N . ASP B 1 79 ? 30.865 118.686 4.131 1.00 31.46 77 ASP B N 1
ATOM 2597 C CA . ASP B 1 79 ? 31.337 119.562 5.202 1.00 32.03 77 ASP B CA 1
ATOM 2598 C C . ASP B 1 79 ? 30.488 119.451 6.487 1.00 30.96 77 ASP B C 1
ATOM 2599 O O . ASP B 1 79 ? 31.039 119.406 7.579 1.00 29.76 77 ASP B O 1
ATOM 2604 N N . ALA B 1 80 ? 29.165 119.412 6.360 1.00 30.15 78 ALA B N 1
ATOM 2605 C CA . ALA B 1 80 ? 28.309 119.248 7.551 1.00 29.32 78 ALA B CA 1
ATOM 2606 C C . ALA B 1 80 ? 28.578 117.876 8.156 1.00 28.60 78 ALA B C 1
ATOM 2607 O O . ALA B 1 80 ? 28.641 117.697 9.381 1.00 28.67 78 ALA B O 1
ATOM 2609 N N . LEU B 1 81 ? 28.754 116.897 7.285 1.00 28.45 79 LEU B N 1
ATOM 2610 C CA . LEU B 1 81 ? 28.994 115.544 7.728 1.00 28.51 79 LEU B CA 1
ATOM 2611 C C . LEU B 1 81 ? 30.416 115.420 8.290 1.00 28.40 79 LEU B C 1
ATOM 2612 O O . LEU B 1 81 ? 30.619 114.778 9.311 1.00 28.39 79 LEU B O 1
ATOM 2617 N N . GLN B 1 82 ? 31.400 116.057 7.647 1.00 28.76 80 GLN B N 1
ATOM 2618 C CA . GLN B 1 82 ? 32.776 116.043 8.168 1.00 28.71 80 GLN B CA 1
ATOM 2619 C C . GLN B 1 82 ? 32.875 116.606 9.607 1.00 28.47 80 GLN B C 1
ATOM 2620 O O . GLN B 1 82 ? 33.636 116.092 10.421 1.00 28.71 80 GLN B O 1
ATOM 2622 N N . GLU B 1 83 ? 32.095 117.634 9.917 1.00 28.78 81 GLU B N 1
ATOM 2623 C CA . GLU B 1 83 ? 32.090 118.238 11.251 1.00 28.87 81 GLU B CA 1
ATOM 2624 C C . GLU B 1 83 ? 31.529 117.291 12.320 1.00 29.57 81 GLU B C 1
ATOM 2625 O O . GLU B 1 83 ? 32.075 117.204 13.427 1.00 29.85 81 GLU B O 1
ATOM 2627 N N . LEU B 1 84 ? 30.446 116.586 11.985 1.00 29.10 82 LEU B N 1
ATOM 2628 C CA . LEU B 1 84 ? 29.878 115.542 12.850 1.00 29.50 82 LEU B CA 1
ATOM 2629 C C . LEU B 1 84 ? 30.863 114.392 13.024 1.00 30.14 82 LEU B C 1
ATOM 2630 O O . LEU B 1 84 ? 31.049 113.912 14.125 1.00 30.61 82 LEU B O 1
ATOM 2635 N N . ALA B 1 85 ? 31.489 113.961 11.934 1.00 31.49 83 ALA B N 1
ATOM 2636 C CA . ALA B 1 85 ? 32.380 112.793 11.980 1.00 32.89 83 ALA B CA 1
ATOM 2637 C C . ALA B 1 85 ? 33.588 113.052 12.860 1.00 34.38 83 ALA B C 1
ATOM 2638 O O . ALA B 1 85 ? 34.162 112.107 13.400 1.00 34.81 83 ALA B O 1
ATOM 2640 N N . ALA B 1 86 ? 33.943 114.332 13.020 1.00 35.91 84 ALA B N 1
ATOM 2641 C CA . ALA B 1 86 ? 35.094 114.766 13.822 1.00 36.39 84 ALA B CA 1
ATOM 2642 C C . ALA B 1 86 ? 34.842 114.707 15.314 1.00 36.71 84 ALA B C 1
ATOM 2643 O O . ALA B 1 86 ? 35.780 114.537 16.082 1.00 37.91 84 ALA B O 1
ATOM 2645 N N . SER B 1 87 ? 33.579 114.827 15.719 1.00 36.60 85 SER B N 1
ATOM 2646 C CA . SER B 1 87 ? 33.163 114.695 17.111 1.00 36.28 85 SER B CA 1
ATOM 2647 C C . SER B 1 87 ? 32.709 113.281 17.503 1.00 34.94 85 SER B C 1
ATOM 2648 O O . SER B 1 87 ? 32.396 113.030 18.663 1.00 35.43 85 SER B O 1
ATOM 2651 N N . ALA B 1 88 ? 32.671 112.352 16.552 1.00 33.42 86 ALA B N 1
ATOM 2652 C CA . ALA B 1 88 ? 32.317 110.960 16.876 1.00 31.99 86 ALA B CA 1
ATOM 2653 C C . ALA B 1 88 ? 33.349 110.283 17.793 1.00 30.58 86 ALA B C 1
ATOM 2654 O O . ALA B 1 88 ? 34.558 110.539 17.662 1.00 30.56 86 ALA B O 1
ATOM 2656 N N . PRO B 1 89 ? 32.889 109.388 18.696 1.00 29.14 87 PRO B N 1
ATOM 2657 C CA . PRO B 1 89 ? 33.816 108.674 19.577 1.00 28.45 87 PRO B CA 1
ATOM 2658 C C . PRO B 1 89 ? 34.765 107.774 18.812 1.00 27.34 87 PRO B C 1
ATOM 2659 O O . PRO B 1 89 ? 34.535 107.457 17.637 1.00 25.90 87 PRO B O 1
ATOM 2663 N N . ALA B 1 90 ? 35.850 107.390 19.475 1.00 26.83 88 ALA B N 1
ATOM 2664 C CA . ALA B 1 90 ? 36.817 106.454 18.903 1.00 26.48 88 ALA B CA 1
ATOM 2665 C C . ALA B 1 90 ? 36.109 105.180 18.453 1.00 26.00 88 ALA B C 1
ATOM 2666 O O . ALA B 1 90 ? 35.272 104.668 19.179 1.00 25.87 88 ALA B O 1
ATOM 2668 N N . ASP B 1 91 ? 36.460 104.694 17.260 1.00 25.73 89 ASP B N 1
ATOM 2669 C CA . ASP B 1 91 ? 36.018 103.368 16.774 1.00 25.77 89 ASP B CA 1
ATOM 2670 C C . ASP B 1 91 ? 34.513 103.303 16.504 1.00 23.61 89 ASP B C 1
ATOM 2671 O O . ASP B 1 91 ? 33.927 102.214 16.465 1.00 23.89 89 ASP B O 1
ATOM 2676 N N . VAL B 1 92 ? 33.904 104.469 16.313 1.00 21.46 90 VAL B N 1
ATOM 2677 C CA . VAL B 1 92 ? 32.481 104.595 16.040 1.00 20.29 90 VAL B CA 1
ATOM 2678 C C . VAL B 1 92 ? 32.346 105.594 14.879 1.00 19.27 90 VAL B C 1
ATOM 2679 O O . VAL B 1 92 ? 32.882 106.706 14.938 1.00 19.39 90 VAL B O 1
ATOM 2683 N N . ASN B 1 93 ? 31.664 105.186 13.810 1.00 17.93 91 ASN B N 1
ATOM 2684 C CA . ASN B 1 93 ? 31.446 106.097 12.685 1.00 16.86 91 ASN B CA 1
ATOM 2685 C C . ASN B 1 93 ? 30.355 107.120 12.968 1.00 16.51 91 ASN B C 1
ATOM 2686 O O . ASN B 1 93 ? 29.642 107.028 13.992 1.00 15.53 91 ASN B O 1
ATOM 2691 N N . VAL B 1 94 ? 30.236 108.083 12.060 1.00 16.54 92 VAL B N 1
ATOM 2692 C CA . VAL B 1 94 ? 29.351 109.248 12.241 1.00 17.35 92 VAL B CA 1
ATOM 2693 C C . VAL B 1 94 ? 27.869 108.858 12.437 1.00 17.30 92 VAL B C 1
ATOM 2694 O O . VAL B 1 94 ? 27.142 109.496 13.175 1.00 15.89 92 VAL B O 1
ATOM 2698 N N . PHE B 1 95 ? 27.443 107.766 11.788 1.00 17.45 93 PHE B N 1
ATOM 2699 C CA . PHE B 1 95 ? 26.090 107.275 11.923 1.00 17.00 93 PHE B CA 1
ATOM 2700 C C . PHE B 1 95 ? 25.868 106.450 13.179 1.00 16.55 93 PHE B C 1
ATOM 2701 O O . PHE B 1 95 ? 24.840 106.604 13.869 1.00 16.48 93 PHE B O 1
ATOM 2709 N N . GLN B 1 96 ? 26.816 105.561 13.467 1.00 15.59 94 GLN B N 1
ATOM 2710 C CA . GLN B 1 96 ? 26.812 104.801 14.713 1.00 14.96 94 GLN B CA 1
ATOM 2711 C C . GLN B 1 96 ? 26.821 105.726 15.923 1.00 15.96 94 GLN B C 1
ATOM 2712 O O . GLN B 1 96 ? 26.288 105.374 16.960 1.00 15.38 94 GLN B O 1
ATOM 2718 N N . ALA B 1 97 ? 27.376 106.935 15.779 1.00 15.28 95 ALA B N 1
ATOM 2719 C CA . ALA B 1 97 ? 27.456 107.868 16.909 1.00 16.83 95 ALA B CA 1
ATOM 2720 C C . ALA B 1 97 ? 26.089 108.234 17.490 1.00 17.31 95 ALA B C 1
ATOM 2721 O O . ALA B 1 97 ? 26.008 108.467 18.696 1.00 17.77 95 ALA B O 1
ATOM 2723 N N . VAL B 1 98 ? 25.027 108.227 16.674 1.00 17.85 96 VAL B N 1
ATOM 2724 C CA . VAL B 1 98 ? 23.661 108.510 17.163 1.00 17.89 96 VAL B CA 1
ATOM 2725 C C . VAL B 1 98 ? 23.182 107.430 18.140 1.00 17.60 96 VAL B C 1
ATOM 2726 O O . VAL B 1 98 ? 22.879 107.696 19.319 1.00 15.74 96 VAL B O 1
ATOM 2730 N N . GLY B 1 99 ? 23.125 106.181 17.658 1.00 16.58 97 GLY B N 1
ATOM 2731 C CA . GLY B 1 99 ? 22.746 105.073 18.537 1.00 16.28 97 GLY B CA 1
ATOM 2732 C C . GLY B 1 99 ? 23.686 104.899 19.730 1.00 16.22 97 GLY B C 1
ATOM 2733 O O . GLY B 1 99 ? 23.252 104.615 20.845 1.00 16.63 97 GLY B O 1
ATOM 2734 N N . GLU B 1 100 ? 24.975 105.106 19.523 1.00 16.27 98 GLU B N 1
ATOM 2735 C CA . GLU B 1 100 ? 25.918 104.972 20.622 1.00 17.03 98 GLU B CA 1
ATOM 2736 C C . GLU B 1 100 ? 25.722 106.037 21.693 1.00 17.09 98 GLU B C 1
ATOM 2737 O O . GLU B 1 100 ? 25.863 105.750 22.874 1.00 17.38 98 GLU B O 1
ATOM 2743 N N . LEU B 1 101 ? 25.345 107.259 21.304 1.00 17.70 99 LEU B N 1
ATOM 2744 C CA . LEU B 1 101 ? 25.007 108.294 22.315 1.00 18.26 99 LEU B CA 1
ATOM 2745 C C . LEU B 1 101 ? 23.790 107.841 23.148 1.00 17.66 99 LEU B C 1
ATOM 2746 O O . LEU B 1 101 ? 23.810 107.857 24.374 1.00 17.35 99 LEU B O 1
ATOM 2751 N N . ILE B 1 102 ? 22.750 107.372 22.469 1.00 16.99 100 ILE B N 1
ATOM 2752 C CA . ILE B 1 102 ? 21.541 106.864 23.149 1.00 16.20 100 ILE B CA 1
ATOM 2753 C C . ILE B 1 102 ? 21.876 105.688 24.094 1.00 16.42 100 ILE B C 1
ATOM 2754 O O . ILE B 1 102 ? 21.424 105.640 25.259 1.00 16.92 100 ILE B O 1
ATOM 2759 N N . ARG B 1 103 ? 22.631 104.726 23.593 1.00 16.11 101 ARG B N 1
ATOM 2760 C CA . ARG B 1 103 ? 22.940 103.513 24.374 1.00 16.62 101 ARG B CA 1
ATOM 2761 C C . ARG B 1 103 ? 23.687 103.827 25.683 1.00 16.61 101 ARG B C 1
ATOM 2762 O O . ARG B 1 103 ? 23.556 103.094 26.644 1.00 16.92 101 ARG B O 1
ATOM 2770 N N . HIS B 1 104 ? 24.494 104.891 25.683 1.00 15.94 102 HIS B N 1
ATOM 2771 C CA . HIS B 1 104 ? 25.299 105.266 26.860 1.00 16.68 102 HIS B CA 1
ATOM 2772 C C . HIS B 1 104 ? 24.722 106.413 27.709 1.00 16.37 102 HIS B C 1
ATOM 2773 O O . HIS B 1 104 ? 25.364 106.886 28.669 1.00 15.95 102 HIS B O 1
ATOM 2780 N N . GLN B 1 105 ? 23.499 106.830 27.389 1.00 15.93 103 GLN B N 1
ATOM 2781 C CA . GLN B 1 105 ? 22.841 107.941 28.097 1.00 16.99 103 GLN B CA 1
ATOM 2782 C C . GLN B 1 105 ? 22.633 107.548 29.573 1.00 16.73 103 GLN B C 1
ATOM 2783 O O . GLN B 1 105 ? 22.276 106.387 29.878 1.00 16.24 103 GLN B O 1
ATOM 2789 N N . PRO B 1 106 ? 22.902 108.482 30.514 1.00 17.35 104 PRO B N 1
ATOM 2790 C CA . PRO B 1 106 ? 22.704 108.139 31.930 1.00 17.50 104 PRO B CA 1
ATOM 2791 C C . PRO B 1 106 ? 21.235 107.924 32.312 1.00 17.17 104 PRO B C 1
ATOM 2792 O O . PRO B 1 106 ? 20.934 107.012 33.074 1.00 17.67 104 PRO B O 1
ATOM 2796 N N . GLN B 1 107 ? 20.343 108.783 31.823 1.00 16.33 105 GLN B N 1
ATOM 2797 C CA . GLN B 1 107 ? 18.900 108.648 32.042 1.00 15.59 105 GLN B CA 1
ATOM 2798 C C . GLN B 1 107 ? 18.385 107.351 31.426 1.00 15.50 105 GLN B C 1
ATOM 2799 O O . GLN B 1 107 ? 18.940 106.853 30.462 1.00 14.94 105 GLN B O 1
ATOM 2805 N N . VAL B 1 108 ? 17.275 106.846 31.944 1.00 15.21 106 VAL B N 1
ATOM 2806 C CA . VAL B 1 108 ? 16.583 105.739 31.270 1.00 15.56 106 VAL B CA 1
ATOM 2807 C C . VAL B 1 108 ? 15.995 106.306 29.988 1.00 15.48 106 VAL B C 1
ATOM 2808 O O . VAL B 1 108 ? 15.344 107.367 30.021 1.00 16.27 106 VAL B O 1
ATOM 2812 N N . THR B 1 109 ? 16.241 105.651 28.851 1.00 15.65 107 THR B N 1
ATOM 2813 C CA . THR B 1 109 ? 15.734 106.132 27.566 1.00 15.09 107 THR B CA 1
ATOM 2814 C C . THR B 1 109 ? 14.579 105.201 27.084 1.00 15.38 107 THR B C 1
ATOM 2815 O O . THR B 1 109 ? 14.686 103.947 27.092 1.00 13.72 107 THR B O 1
ATOM 2819 N N . ILE B 1 110 ? 13.458 105.822 26.716 1.00 14.95 108 ILE B N 1
ATOM 2820 C CA . ILE B 1 110 ? 12.259 105.100 26.317 1.00 14.20 108 ILE B CA 1
ATOM 2821 C C . ILE B 1 110 ? 11.814 105.623 24.954 1.00 15.10 108 ILE B C 1
ATOM 2822 O O . ILE B 1 110 ? 11.702 106.828 24.779 1.00 15.49 108 ILE B O 1
ATOM 2827 N N . VAL B 1 111 ? 11.571 104.734 23.996 1.00 14.78 109 VAL B N 1
ATOM 2828 C CA . VAL B 1 111 ? 11.004 105.150 22.692 1.00 14.72 109 VAL B CA 1
ATOM 2829 C C . VAL B 1 111 ? 9.532 104.747 22.649 1.00 14.67 109 VAL B C 1
ATOM 2830 O O . VAL B 1 111 ? 9.176 103.612 22.986 1.00 14.48 109 VAL B O 1
ATOM 2834 N N . LYS B 1 112 ? 8.689 105.703 22.288 1.00 14.63 110 LYS B N 1
ATOM 2835 C CA . LYS B 1 112 ? 7.282 105.473 21.996 1.00 15.51 110 LYS B CA 1
ATOM 2836 C C . LYS B 1 112 ? 7.096 105.486 20.477 1.00 15.49 110 LYS B C 1
ATOM 2837 O O . LYS B 1 112 ? 7.145 106.569 19.854 1.00 15.84 110 LYS B O 1
ATOM 2843 N N . LEU B 1 113 ? 6.866 104.307 19.904 1.00 15.23 111 LEU B N 1
ATOM 2844 C CA . LEU B 1 113 ? 6.812 104.116 18.457 1.00 15.37 111 LEU B CA 1
ATOM 2845 C C . LEU B 1 113 ? 5.379 103.879 18.002 1.00 16.48 111 LEU B C 1
ATOM 2846 O O . LEU B 1 113 ? 4.818 102.801 18.209 1.00 15.18 111 LEU B O 1
ATOM 2851 N N . ALA B 1 114 ? 4.822 104.882 17.332 1.00 18.30 112 ALA B N 1
ATOM 2852 C CA . ALA B 1 114 ? 3.473 104.799 16.813 1.00 18.62 112 ALA B CA 1
ATOM 2853 C C . ALA B 1 114 ? 3.445 104.548 15.316 1.00 19.54 112 ALA B C 1
ATOM 2854 O O . ALA B 1 114 ? 2.529 103.861 14.844 1.00 22.22 112 ALA B O 1
ATOM 2856 N N . GLY B 1 115 ? 4.455 105.014 14.592 1.00 18.07 113 GLY B N 1
ATOM 2857 C CA . GLY B 1 115 ? 4.495 104.907 13.150 1.00 18.23 113 GLY B CA 1
ATOM 2858 C C . GLY B 1 115 ? 5.697 104.118 12.641 1.00 17.93 113 GLY B C 1
ATOM 2859 O O . GLY B 1 115 ? 6.187 103.188 13.312 1.00 17.96 113 GLY B O 1
ATOM 2860 N N . LYS B 1 116 ? 6.144 104.486 11.444 1.00 17.45 114 LYS B N 1
ATOM 2861 C CA . LYS B 1 116 ? 7.214 103.777 10.758 1.00 16.91 114 LYS B CA 1
ATOM 2862 C C . LYS B 1 116 ? 8.594 104.367 11.044 1.00 16.53 114 LYS B C 1
ATOM 2863 O O . LYS B 1 116 ? 8.788 105.597 11.010 1.00 15.17 114 LYS B O 1
ATOM 2869 N N . ALA B 1 117 ? 9.542 103.459 11.294 1.00 15.00 115 ALA B N 1
ATOM 2870 C CA . ALA B 1 117 ? 10.947 103.804 11.470 1.00 15.65 115 ALA B CA 1
ATOM 2871 C C . ALA B 1 117 ? 11.767 102.846 10.629 1.00 14.28 115 ALA B C 1
ATOM 2872 O O . ALA B 1 117 ? 11.632 101.639 10.760 1.00 14.92 115 ALA B O 1
ATOM 2874 N N . ARG B 1 118 ? 12.576 103.390 9.728 1.00 14.30 116 ARG B N 1
ATOM 2875 C CA . ARG B 1 118 ? 13.396 102.584 8.863 1.00 14.33 116 ARG B CA 1
ATOM 2876 C C . ARG B 1 118 ? 14.853 103.048 8.870 1.00 13.70 116 ARG B C 1
ATOM 2877 O O . ARG B 1 118 ? 15.170 104.207 9.211 1.00 14.84 116 ARG B O 1
ATOM 2885 N N . GLY B 1 119 ? 15.735 102.122 8.517 1.00 14.25 117 GLY B N 1
ATOM 2886 C CA . GLY B 1 119 ? 17.179 102.377 8.481 1.00 14.91 117 GLY B CA 1
ATOM 2887 C C . GLY B 1 119 ? 17.706 102.940 9.773 1.00 15.35 117 GLY B C 1
ATOM 2888 O O . GLY B 1 119 ? 17.489 102.375 10.852 1.00 14.72 117 GLY B O 1
ATOM 2889 N N . GLY B 1 120 ? 18.343 104.097 9.677 1.00 15.22 118 GLY B N 1
ATOM 2890 C CA . GLY B 1 120 ? 18.809 104.795 10.861 1.00 14.77 118 GLY B CA 1
ATOM 2891 C C . GLY B 1 120 ? 17.740 105.088 11.902 1.00 14.64 118 GLY B C 1
ATOM 2892 O O . GLY B 1 120 ? 18.042 105.147 13.095 1.00 15.03 118 GLY B O 1
ATOM 2893 N N . GLY B 1 121 ? 16.490 105.273 11.468 1.00 14.51 119 GLY B N 1
ATOM 2894 C CA . GLY B 1 121 ? 15.376 105.410 12.417 1.00 13.64 119 GLY B CA 1
ATOM 2895 C C . GLY B 1 121 ? 15.154 104.130 13.198 1.00 13.80 119 GLY B C 1
ATOM 2896 O O . GLY B 1 121 ? 14.844 104.161 14.404 1.00 13.55 119 GLY B O 1
ATOM 2897 N N . ALA B 1 122 ? 15.300 102.981 12.538 1.00 14.15 120 ALA B N 1
ATOM 2898 C CA . ALA B 1 122 ? 15.098 101.690 13.229 1.00 13.97 120 ALA B CA 1
ATOM 2899 C C . ALA B 1 122 ? 16.248 101.423 14.194 1.00 14.57 120 ALA B C 1
ATOM 2900 O O . ALA B 1 122 ? 16.067 100.813 15.262 1.00 14.34 120 ALA B O 1
ATOM 2902 N N . GLU B 1 123 ? 17.439 101.879 13.820 1.00 14.85 121 GLU B N 1
ATOM 2903 C CA . GLU B 1 123 ? 18.617 101.823 14.689 1.00 15.96 121 GLU B CA 1
ATOM 2904 C C . GLU B 1 123 ? 18.398 102.622 15.972 1.00 16.17 121 GLU B C 1
ATOM 2905 O O . GLU B 1 123 ? 18.735 102.148 17.057 1.00 15.51 121 GLU B O 1
ATOM 2911 N N . PHE B 1 124 ? 17.818 103.820 15.821 1.00 15.78 122 PHE B N 1
ATOM 2912 C CA . PHE B 1 124 ? 17.489 104.744 16.922 1.00 15.58 122 PHE B CA 1
ATOM 2913 C C . PHE B 1 124 ? 16.536 104.054 17.886 1.00 15.11 122 PHE B C 1
ATOM 2914 O O . PHE B 1 124 ? 16.799 103.965 19.109 1.00 14.21 122 PHE B O 1
ATOM 2922 N N . VAL B 1 125 ? 15.478 103.447 17.327 1.00 14.85 123 VAL B N 1
ATOM 2923 C CA . VAL B 1 125 ? 14.505 102.714 18.144 1.00 14.09 123 VAL B CA 1
ATOM 2924 C C . VAL B 1 125 ? 15.182 101.609 18.948 1.00 13.90 123 VAL B C 1
ATOM 2925 O O . VAL B 1 125 ? 14.912 101.481 20.153 1.00 13.87 123 VAL B O 1
ATOM 2929 N N . ALA B 1 126 ? 16.050 100.815 18.306 1.00 13.91 124 ALA B N 1
ATOM 2930 C CA . ALA B 1 126 ? 16.644 99.625 18.961 1.00 14.03 124 ALA B CA 1
ATOM 2931 C C . ALA B 1 126 ? 17.701 99.994 20.003 1.00 13.38 124 ALA B C 1
ATOM 2932 O O . ALA B 1 126 ? 17.999 99.210 20.889 1.00 13.64 124 ALA B O 1
ATOM 2934 N N . ALA B 1 127 ? 18.234 101.207 19.914 1.00 14.33 125 ALA B N 1
ATOM 2935 C CA . ALA B 1 127 ? 19.356 101.654 20.769 1.00 14.34 125 ALA B CA 1
ATOM 2936 C C . ALA B 1 127 ? 18.888 102.103 22.166 1.00 14.12 125 ALA B C 1
ATOM 2937 O O . ALA B 1 127 ? 19.657 102.061 23.135 1.00 13.75 125 ALA B O 1
ATOM 2939 N N . ALA B 1 128 ? 17.631 102.522 22.262 1.00 14.03 126 ALA B N 1
ATOM 2940 C CA . ALA B 1 128 ? 17.076 102.997 23.532 1.00 14.08 126 ALA B CA 1
ATOM 2941 C C . ALA B 1 128 ? 16.986 101.855 24.550 1.00 14.72 126 ALA B C 1
ATOM 2942 O O . ALA B 1 128 ? 16.914 100.676 24.183 1.00 14.51 126 ALA B O 1
ATOM 2944 N N . ASP B 1 129 ? 16.962 102.198 25.839 1.00 14.17 127 ASP B N 1
ATOM 2945 C CA . ASP B 1 129 ? 16.834 101.180 26.866 1.00 14.45 127 ASP B CA 1
ATOM 2946 C C . ASP B 1 129 ? 15.576 100.342 26.680 1.00 14.44 127 ASP B C 1
ATOM 2947 O O . ASP B 1 129 ? 15.583 99.114 26.876 1.00 13.35 127 ASP B O 1
ATOM 2952 N N . MET B 1 130 ? 14.477 100.999 26.304 1.00 14.42 128 MET B N 1
ATOM 2953 C CA . MET B 1 130 ? 13.229 100.265 26.067 1.00 15.53 128 MET B CA 1
ATOM 2954 C C . MET B 1 130 ? 12.405 100.950 24.983 1.00 15.74 128 MET B C 1
ATOM 2955 O O . MET B 1 130 ? 12.473 102.192 24.814 1.00 15.79 128 MET B O 1
ATOM 2960 N N . ALA B 1 131 ? 11.659 100.143 24.227 1.00 14.09 129 ALA B N 1
ATOM 2961 C CA . ALA B 1 131 ? 10.840 100.627 23.131 1.00 14.15 129 ALA B CA 1
ATOM 2962 C C . ALA B 1 131 ? 9.473 99.924 23.204 1.00 13.81 129 ALA B C 1
ATOM 2963 O O . ALA B 1 131 ? 9.395 98.685 23.310 1.00 13.87 129 ALA B O 1
ATOM 2965 N N . PHE B 1 132 ? 8.430 100.734 23.124 1.00 13.88 130 PHE B N 1
ATOM 2966 C CA . PHE B 1 132 ? 7.030 100.285 23.163 1.00 14.66 130 PHE B CA 1
ATOM 2967 C C . PHE B 1 132 ? 6.377 100.792 21.878 1.00 15.44 130 PHE B C 1
ATOM 2968 O O . PHE B 1 132 ? 6.501 101.990 21.550 1.00 14.91 130 PHE B O 1
ATOM 2976 N N . ALA B 1 133 ? 5.665 99.906 21.173 1.00 15.71 131 ALA B N 1
ATOM 2977 C CA . ALA B 1 133 ? 5.125 100.222 19.844 1.00 15.78 131 ALA B CA 1
ATOM 2978 C C . ALA B 1 133 ? 3.623 99.941 19.714 1.00 16.20 131 ALA B C 1
ATOM 2979 O O . ALA B 1 133 ? 3.093 99.015 20.329 1.00 17.53 131 ALA B O 1
ATOM 2981 N N . ALA B 1 134 ? 2.962 100.745 18.891 1.00 16.35 132 ALA B N 1
ATOM 2982 C CA . ALA B 1 134 ? 1.527 100.597 18.607 1.00 15.85 132 ALA B CA 1
ATOM 2983 C C . ALA B 1 134 ? 1.290 99.370 17.681 1.00 17.44 132 ALA B C 1
ATOM 2984 O O . ALA B 1 134 ? 1.776 99.324 16.529 1.00 16.81 132 ALA B O 1
ATOM 2986 N N . ALA B 1 135 ? 0.511 98.417 18.179 1.00 17.55 133 ALA B N 1
ATOM 2987 C CA . ALA B 1 135 ? 0.276 97.151 17.468 1.00 18.70 133 ALA B CA 1
ATOM 2988 C C . ALA B 1 135 ? -0.275 97.390 16.066 1.00 19.98 133 ALA B C 1
ATOM 2989 O O . ALA B 1 135 ? 0.163 96.755 15.097 1.00 22.00 133 ALA B O 1
ATOM 2991 N N . GLU B 1 136 ? -1.181 98.345 15.933 1.00 21.33 134 GLU B N 1
ATOM 2992 C CA . GLU B 1 136 ? -1.914 98.548 14.674 1.00 22.38 134 GLU B CA 1
ATOM 2993 C C . GLU B 1 136 ? -1.174 99.340 13.625 1.00 22.36 134 GLU B C 1
ATOM 2994 O O . GLU B 1 136 ? -1.445 99.177 12.445 1.00 23.10 134 GLU B O 1
ATOM 3000 N N . THR B 1 137 ? -0.280 100.236 14.050 1.00 21.00 135 THR B N 1
ATOM 3001 C CA . THR B 1 137 ? 0.263 101.262 13.183 1.00 20.77 135 THR B CA 1
ATOM 3002 C C . THR B 1 137 ? 1.791 101.245 13.043 1.00 20.04 135 THR B C 1
ATOM 3003 O O . THR B 1 137 ? 2.313 101.701 12.044 1.00 20.80 135 THR B O 1
ATOM 3007 N N . ALA B 1 138 ? 2.512 100.722 14.029 1.00 18.02 136 ALA B N 1
ATOM 3008 C CA . ALA B 1 138 ? 3.952 100.856 14.031 1.00 16.97 136 ALA B CA 1
ATOM 3009 C C . ALA B 1 138 ? 4.592 99.914 13.027 1.00 17.14 136 ALA B C 1
ATOM 3010 O O . ALA B 1 138 ? 4.061 98.845 12.717 1.00 17.99 136 ALA B O 1
ATOM 3012 N N . GLY B 1 139 ? 5.770 100.285 12.572 1.00 16.49 137 GLY B N 1
ATOM 3013 C CA . GLY B 1 139 ? 6.568 99.411 11.725 1.00 16.83 137 GLY B CA 1
ATOM 3014 C C . GLY B 1 139 ? 8.060 99.698 11.850 1.00 15.76 137 GLY B C 1
ATOM 3015 O O . GLY B 1 139 ? 8.461 100.829 12.055 1.00 15.92 137 GLY B O 1
ATOM 3016 N N . LEU B 1 140 ? 8.869 98.649 11.703 1.00 14.98 138 LEU B N 1
ATOM 3017 C CA . LEU B 1 140 ? 10.309 98.739 11.777 1.00 14.67 138 LEU B CA 1
ATOM 3018 C C . LEU B 1 140 ? 10.918 97.982 10.623 1.00 14.69 138 LEU B C 1
ATOM 3019 O O . LEU B 1 140 ? 10.543 96.820 10.373 1.00 13.66 138 LEU B O 1
ATOM 3024 N N . GLY B 1 141 ? 11.822 98.628 9.909 1.00 14.46 139 GLY B N 1
ATOM 3025 C CA . GLY B 1 141 ? 12.516 97.955 8.826 1.00 15.77 139 GLY B CA 1
ATOM 3026 C C . GLY B 1 141 ? 13.923 98.465 8.615 1.00 16.52 139 GLY B C 1
ATOM 3027 O O . GLY B 1 141 ? 14.205 99.661 8.804 1.00 17.53 139 GLY B O 1
ATOM 3028 N N . GLN B 1 142 ? 14.809 97.572 8.188 1.00 15.53 140 GLN B N 1
ATOM 3029 C CA . GLN B 1 142 ? 16.163 97.987 7.794 1.00 16.27 140 GLN B CA 1
ATOM 3030 C C . GLN B 1 142 ? 16.150 98.070 6.266 1.00 16.46 140 GLN B C 1
ATOM 3031 O O . GLN B 1 142 ? 16.284 97.073 5.586 1.00 18.17 140 GLN B O 1
ATOM 3037 N N . ILE B 1 143 ? 15.949 99.271 5.740 1.00 15.73 141 ILE B N 1
ATOM 3038 C CA . ILE B 1 143 ? 15.791 99.487 4.300 1.00 15.20 141 ILE B CA 1
ATOM 3039 C C . ILE B 1 143 ? 17.106 99.430 3.510 1.00 14.81 141 ILE B C 1
ATOM 3040 O O . ILE B 1 143 ? 17.091 99.384 2.269 1.00 14.57 141 ILE B O 1
ATOM 3045 N N . GLU B 1 144 ? 18.224 99.466 4.238 1.00 14.34 142 GLU B N 1
ATOM 3046 C CA . GLU B 1 144 ? 19.553 99.643 3.670 1.00 13.62 142 GLU B CA 1
ATOM 3047 C C . GLU B 1 144 ? 19.883 98.727 2.499 1.00 13.17 142 GLU B C 1
ATOM 3048 O O . GLU B 1 144 ? 20.349 99.210 1.460 1.00 13.52 142 GLU B O 1
ATOM 3054 N N . ALA B 1 145 ? 19.622 97.430 2.652 1.00 12.61 143 ALA B N 1
ATOM 3055 C CA . ALA B 1 145 ? 19.934 96.452 1.616 1.00 12.81 143 ALA B CA 1
ATOM 3056 C C . ALA B 1 145 ? 19.317 96.819 0.271 1.00 13.69 143 ALA B C 1
ATOM 3057 O O . ALA B 1 145 ? 19.916 96.570 -0.777 1.00 13.69 143 ALA B O 1
ATOM 3059 N N . LEU B 1 146 ? 18.128 97.429 0.304 1.00 14.64 144 LEU B N 1
ATOM 3060 C CA . LEU B 1 146 ? 17.437 97.862 -0.926 1.00 15.88 144 LEU B CA 1
ATOM 3061 C C . LEU B 1 146 ? 18.036 99.131 -1.575 1.00 16.01 144 LEU B C 1
ATOM 3062 O O . LEU B 1 146 ? 17.736 99.441 -2.746 1.00 17.21 144 LEU B O 1
ATOM 3067 N N . MET B 1 147 ? 18.900 99.811 -0.830 1.00 16.56 145 MET B N 1
ATOM 3068 C CA . MET B 1 147 ? 19.671 100.955 -1.325 1.00 17.20 145 MET B CA 1
ATOM 3069 C C . MET B 1 147 ? 21.097 100.532 -1.706 1.00 17.00 145 MET B C 1
ATOM 3070 O O . MET B 1 147 ? 21.939 101.360 -2.010 1.00 17.17 145 MET B O 1
ATOM 3075 N N . GLY B 1 148 ? 21.352 99.216 -1.707 1.00 16.23 146 GLY B N 1
ATOM 3076 C CA . GLY B 1 148 ? 22.629 98.654 -2.109 1.00 16.42 146 GLY B CA 1
ATOM 3077 C C . GLY B 1 148 ? 23.707 98.728 -1.059 1.00 16.03 146 GLY B C 1
ATOM 3078 O O . GLY B 1 148 ? 24.890 98.598 -1.373 1.00 17.13 146 GLY B O 1
ATOM 3079 N N . ILE B 1 149 ? 23.290 98.924 0.197 1.00 15.80 147 ILE B N 1
ATOM 3080 C CA . ILE B 1 149 ? 24.213 99.023 1.326 1.00 15.97 147 ILE B CA 1
ATOM 3081 C C . ILE B 1 149 ? 23.741 98.079 2.437 1.00 16.34 147 ILE B C 1
ATOM 3082 O O . ILE B 1 149 ? 22.938 97.160 2.181 1.00 16.72 147 ILE B O 1
ATOM 3087 N N . ILE B 1 150 ? 24.323 98.195 3.621 1.00 16.34 148 ILE B N 1
ATOM 3088 C CA . ILE B 1 150 ? 23.817 97.509 4.798 1.00 15.74 148 ILE B CA 1
ATOM 3089 C C . ILE B 1 150 ? 23.658 98.568 5.897 1.00 16.32 148 ILE B C 1
ATOM 3090 O O . ILE B 1 150 ? 24.102 99.696 5.731 1.00 16.42 148 ILE B O 1
ATOM 3095 N N . PRO B 1 151 ? 23.018 98.216 7.013 1.00 16.39 149 PRO B N 1
ATOM 3096 C CA . PRO B 1 151 ? 23.000 99.200 8.096 1.00 16.76 149 PRO B CA 1
ATOM 3097 C C . PRO B 1 151 ? 24.406 99.557 8.550 1.00 17.14 149 PRO B C 1
ATOM 3098 O O . PRO 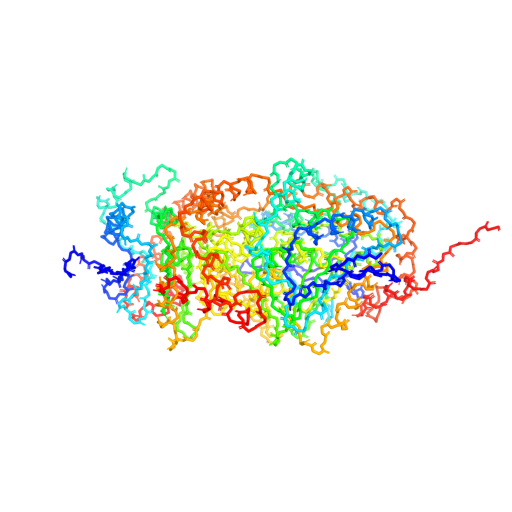B 1 151 ? 25.225 98.682 8.752 1.00 18.48 149 PRO B O 1
ATOM 3102 N N . GLY B 1 152 ? 24.697 100.848 8.625 1.00 17.18 150 GLY B N 1
ATOM 3103 C CA . GLY B 1 152 ? 25.973 101.349 9.045 1.00 17.33 150 GLY B CA 1
ATOM 3104 C C . GLY B 1 152 ? 25.923 102.215 10.283 1.00 16.94 150 GLY B C 1
ATOM 3105 O O . GLY B 1 152 ? 26.928 102.833 10.644 1.00 17.18 150 GLY B O 1
ATOM 3106 N N . GLY B 1 153 ? 24.788 102.215 10.959 1.00 16.26 151 GLY B N 1
ATOM 3107 C CA . GLY B 1 153 ? 24.591 102.978 12.161 1.00 17.23 151 GLY B CA 1
ATOM 3108 C C . GLY B 1 153 ? 24.408 102.146 13.430 1.00 17.33 151 GLY B C 1
ATOM 3109 O O . GLY B 1 153 ? 23.858 102.651 14.415 1.00 18.73 151 GLY B O 1
ATOM 3110 N N . GLY B 1 154 ? 24.870 100.888 13.409 1.00 16.65 152 GLY B N 1
ATOM 3111 C CA . GLY B 1 154 ? 24.812 100.013 14.580 1.00 15.77 152 GLY B CA 1
ATOM 3112 C C . GLY B 1 154 ? 23.759 98.916 14.456 1.00 15.52 152 GLY B C 1
ATOM 3113 O O . GLY B 1 154 ? 23.780 97.958 15.225 1.00 15.69 152 GLY B O 1
ATOM 3114 N N . GLY B 1 155 ? 22.853 99.056 13.487 1.00 14.85 153 GLY B N 1
ATOM 3115 C CA . GLY B 1 155 ? 21.687 98.183 13.346 1.00 15.63 153 GLY B CA 1
ATOM 3116 C C . GLY B 1 155 ? 21.987 96.700 13.279 1.00 15.64 153 GLY B C 1
ATOM 3117 O O . GLY B 1 155 ? 21.242 95.887 13.869 1.00 15.85 153 GLY B O 1
ATOM 3118 N N . THR B 1 156 ? 23.056 96.331 12.564 1.00 14.94 154 THR B N 1
ATOM 3119 C CA . THR B 1 156 ? 23.398 94.909 12.462 1.00 15.21 154 THR B CA 1
ATOM 3120 C C . THR B 1 156 ? 23.737 94.351 13.859 1.00 14.35 154 THR B C 1
ATOM 3121 O O . THR B 1 156 ?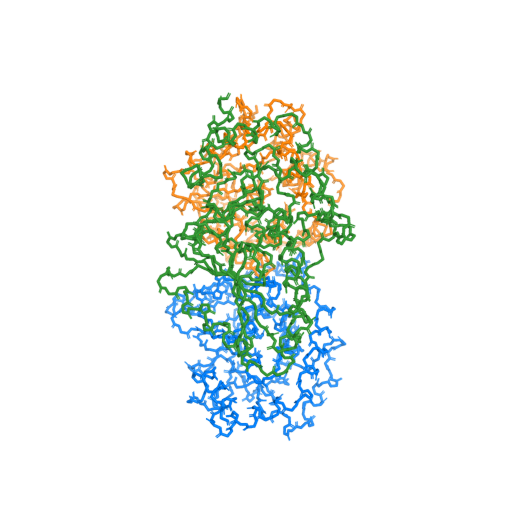 23.331 93.240 14.216 1.00 14.14 154 THR B O 1
ATOM 3125 N N . GLN B 1 157 ? 24.419 95.169 14.665 1.00 14.94 155 GLN B N 1
ATOM 3126 C CA . GLN B 1 157 ? 24.813 94.745 15.997 1.00 14.85 155 GLN B CA 1
ATOM 3127 C C . GLN B 1 157 ? 23.701 94.818 17.033 1.00 14.00 155 GLN B C 1
ATOM 3128 O O . GLN B 1 157 ? 23.604 93.928 17.909 1.00 13.46 155 GLN B O 1
ATOM 3134 N N . TYR B 1 158 ? 22.865 95.854 16.949 1.00 14.20 156 TYR B N 1
ATOM 3135 C CA . TYR B 1 158 ? 21.722 95.944 17.834 1.00 14.05 156 TYR B CA 1
ATOM 3136 C C . TYR B 1 158 ? 20.776 94.760 17.580 1.00 14.22 156 TYR B C 1
ATOM 3137 O O . TYR B 1 158 ? 20.272 94.151 18.515 1.00 15.47 156 TYR B O 1
ATOM 3146 N N . LEU B 1 159 ? 20.565 94.434 16.313 1.00 13.82 157 LEU B N 1
ATOM 3147 C CA . LEU B 1 159 ? 19.777 93.244 15.951 1.00 13.90 157 LEU B CA 1
ATOM 3148 C C . LEU B 1 159 ? 20.461 91.986 16.408 1.00 13.78 157 LEU B C 1
ATOM 3149 O O . LEU B 1 159 ? 19.815 91.127 17.015 1.00 13.94 157 LEU B O 1
ATOM 3154 N N . ARG B 1 160 ? 21.746 91.830 16.117 1.00 13.93 158 ARG B N 1
ATOM 3155 C CA . ARG B 1 160 ? 22.398 90.603 16.578 1.00 15.20 158 ARG B CA 1
ATOM 3156 C C . ARG B 1 160 ? 22.129 90.356 18.075 1.00 15.15 158 ARG B C 1
ATOM 3157 O O . ARG B 1 160 ? 21.795 89.231 18.505 1.00 15.48 158 ARG B O 1
ATOM 3165 N N . GLY B 1 161 ? 22.315 91.404 18.873 1.00 14.01 159 GLY B N 1
ATOM 3166 C CA . GLY B 1 161 ? 22.178 91.298 20.327 1.00 14.71 159 GLY B CA 1
ATOM 3167 C C . GLY B 1 161 ? 20.751 91.074 20.767 1.00 15.32 159 GLY B C 1
ATOM 3168 O O . GLY B 1 161 ? 20.515 90.249 21.649 1.00 17.51 159 GLY B O 1
ATOM 3169 N N . ARG B 1 162 ? 19.788 91.745 20.131 1.00 14.55 160 ARG B N 1
ATOM 3170 C CA . ARG B 1 162 ? 18.394 91.665 20.570 1.00 14.37 160 ARG B CA 1
ATOM 3171 C C . ARG B 1 162 ? 17.604 90.499 19.992 1.00 14.66 160 ARG B C 1
ATOM 3172 O O . ARG B 1 162 ? 16.741 89.958 20.684 1.00 15.01 160 ARG B O 1
ATOM 3180 N N . VAL B 1 163 ? 17.876 90.131 18.737 1.00 14.04 161 VAL B N 1
ATOM 3181 C CA . VAL B 1 163 ? 17.085 89.114 18.068 1.00 13.95 161 VAL B CA 1
ATOM 3182 C C . VAL B 1 163 ? 17.890 87.849 17.705 1.00 14.26 161 VAL B C 1
ATOM 3183 O O . VAL B 1 163 ? 17.294 86.854 17.343 1.00 14.85 161 VAL B O 1
ATOM 3187 N N . GLY B 1 164 ? 19.224 87.906 17.805 1.00 14.38 162 GLY B N 1
ATOM 3188 C CA . GLY B 1 164 ? 20.095 86.778 17.379 1.00 13.84 162 GLY B CA 1
ATOM 3189 C C . GLY B 1 164 ? 20.491 86.878 15.915 1.00 13.07 162 GLY B C 1
ATOM 3190 O O . GLY B 1 164 ? 19.795 87.506 15.097 1.00 12.78 162 GLY B O 1
ATOM 3191 N N . ARG B 1 165 ? 21.613 86.245 15.563 1.00 12.89 163 ARG B N 1
ATOM 3192 C CA . ARG B 1 165 ? 22.124 86.334 14.186 1.00 13.34 163 ARG B CA 1
ATOM 3193 C C . ARG B 1 165 ? 21.112 85.901 13.101 1.00 12.70 163 ARG B C 1
ATOM 3194 O O . ARG B 1 165 ? 21.031 86.555 12.051 1.00 12.19 163 ARG B O 1
ATOM 3202 N N . ASN B 1 166 ? 20.390 84.789 13.332 1.00 11.95 164 ASN B N 1
ATOM 3203 C CA . ASN B 1 166 ? 19.509 84.242 12.308 1.00 11.81 164 ASN B CA 1
ATOM 3204 C C . ASN B 1 166 ? 18.422 85.234 11.911 1.00 11.96 164 ASN B C 1
ATOM 3205 O O . ASN B 1 166 ? 18.176 85.476 10.734 1.00 13.07 164 ASN B O 1
ATOM 3210 N N . ARG B 1 167 ? 17.757 85.781 12.909 1.00 12.12 165 ARG B N 1
ATOM 3211 C CA . ARG B 1 167 ? 16.773 86.814 12.697 1.00 12.62 165 ARG B CA 1
ATOM 3212 C C . ARG B 1 167 ? 17.332 88.171 12.278 1.00 12.77 165 ARG B C 1
ATOM 3213 O O . ARG B 1 167 ? 16.664 88.888 11.556 1.00 12.29 165 ARG B O 1
ATOM 3221 N N . ALA B 1 168 ? 18.539 88.516 12.695 1.00 12.69 166 ALA B N 1
ATOM 3222 C CA . ALA B 1 168 ? 19.214 89.705 12.242 1.00 13.49 166 ALA B CA 1
ATOM 3223 C C . ALA B 1 168 ? 19.452 89.656 10.732 1.00 13.57 166 ALA B C 1
ATOM 3224 O O . ALA B 1 168 ? 19.219 90.644 10.045 1.00 12.72 166 ALA B O 1
ATOM 3226 N N . LEU B 1 169 ? 19.915 88.512 10.230 1.00 12.92 167 LEU B N 1
ATOM 3227 C CA . LEU B 1 169 ? 20.151 88.359 8.784 1.00 13.92 167 LEU B CA 1
ATOM 3228 C C . LEU B 1 169 ? 18.835 88.423 8.028 1.00 13.63 167 LEU B C 1
ATOM 3229 O O . LEU B 1 169 ? 18.743 89.016 6.958 1.00 13.61 167 LEU B O 1
ATOM 3234 N N . GLU B 1 170 ? 17.796 87.794 8.594 1.00 12.93 168 GLU B N 1
ATOM 3235 C CA . GLU B 1 170 ? 16.473 87.896 8.015 1.00 12.72 168 GLU B CA 1
ATOM 3236 C C . GLU B 1 170 ? 16.042 89.374 7.939 1.00 12.11 168 GLU B C 1
ATOM 3237 O O . GLU B 1 170 ? 15.595 89.830 6.888 1.00 12.51 168 GLU B O 1
ATOM 3243 N N . VAL B 1 171 ? 16.147 90.102 9.038 1.00 11.72 169 VAL B N 1
ATOM 3244 C CA . VAL B 1 171 ? 15.678 91.517 9.036 1.00 12.06 169 VAL B CA 1
ATOM 3245 C C . VAL B 1 171 ? 16.447 92.309 7.992 1.00 11.86 169 VAL B C 1
ATOM 3246 O O . VAL B 1 171 ? 15.858 93.037 7.197 1.00 11.93 169 VAL B O 1
ATOM 3250 N N . VAL B 1 172 ? 17.770 92.183 8.006 1.00 12.46 170 VAL B N 1
ATOM 3251 C CA . VAL B 1 172 ? 18.629 92.975 7.129 1.00 12.02 170 VAL B CA 1
ATOM 3252 C C . VAL B 1 172 ? 18.453 92.632 5.630 1.00 13.48 170 VAL B C 1
ATOM 3253 O O . VAL B 1 172 ? 18.354 93.531 4.794 1.00 13.76 170 VAL B O 1
ATOM 3257 N N . LEU B 1 173 ? 18.373 91.342 5.311 1.00 12.40 171 LEU B N 1
ATOM 3258 C CA . LEU B 1 173 ? 18.384 90.922 3.909 1.00 12.78 171 LEU B CA 1
ATOM 3259 C C . LEU B 1 173 ? 16.990 90.881 3.302 1.00 13.07 171 LEU B C 1
ATOM 3260 O O . LEU B 1 173 ? 16.837 91.195 2.135 1.00 13.93 171 LEU B O 1
ATOM 3265 N N . THR B 1 174 ? 15.950 90.546 4.071 1.00 13.40 172 THR B N 1
ATOM 3266 C CA . THR B 1 174 ? 14.584 90.631 3.520 1.00 13.76 172 THR B CA 1
ATOM 3267 C C . THR B 1 174 ? 14.193 92.099 3.370 1.00 14.37 172 THR B C 1
ATOM 3268 O O . THR B 1 174 ? 13.399 92.458 2.508 1.00 13.46 172 THR B O 1
ATOM 3272 N N . ALA B 1 175 ? 14.748 92.936 4.237 1.00 16.05 173 ALA B N 1
ATOM 3273 C CA . ALA B 1 175 ? 14.493 94.379 4.234 1.00 16.89 173 ALA B CA 1
ATOM 3274 C C . ALA B 1 175 ? 12.996 94.720 4.301 1.00 18.53 173 ALA B C 1
ATOM 3275 O O . ALA B 1 175 ? 12.590 95.780 3.873 1.00 20.77 173 ALA B O 1
ATOM 3277 N N . ASP B 1 176 ? 12.194 93.845 4.875 1.00 17.66 174 ASP B N 1
ATOM 3278 C CA . ASP B 1 176 ? 10.780 94.098 4.956 1.00 18.51 174 ASP B CA 1
ATOM 3279 C C . ASP B 1 176 ? 10.425 94.945 6.163 1.00 17.60 174 ASP B C 1
ATOM 3280 O O . ASP B 1 176 ? 11.210 95.077 7.085 1.00 15.93 174 ASP B O 1
ATOM 3285 N N . LEU B 1 177 ? 9.246 95.548 6.107 1.00 17.25 175 LEU B N 1
ATOM 3286 C CA . LEU B 1 177 ? 8.735 96.335 7.213 1.00 17.09 175 LEU B CA 1
ATOM 3287 C C . LEU B 1 177 ? 8.045 95.365 8.152 1.00 16.50 175 LEU B C 1
ATOM 3288 O O . LEU B 1 177 ? 7.039 94.714 7.766 1.00 17.69 175 LEU B O 1
ATOM 3293 N N . PHE B 1 178 ? 8.626 95.200 9.337 1.00 14.70 176 PHE B N 1
ATOM 3294 C CA . PHE B 1 178 ? 8.105 94.317 10.372 1.00 15.03 176 PHE B CA 1
ATOM 3295 C C . PHE B 1 178 ? 7.033 95.034 11.170 1.00 16.19 176 PHE B C 1
ATOM 3296 O O . PHE B 1 178 ? 7.198 96.175 11.536 1.00 16.01 176 PHE B O 1
ATOM 3304 N N . ASP B 1 179 ? 5.913 94.367 11.415 1.00 15.92 177 ASP B N 1
ATOM 3305 C CA . ASP B 1 179 ? 4.903 94.962 12.272 1.00 16.52 177 ASP B CA 1
ATOM 3306 C C . ASP B 1 179 ? 5.311 94.875 13.741 1.00 16.12 177 ASP B C 1
ATOM 3307 O O . ASP B 1 179 ? 6.268 94.196 14.106 1.00 15.80 177 ASP B O 1
ATOM 3312 N N . ALA B 1 180 ? 4.617 95.609 14.588 1.00 16.52 178 ALA B N 1
ATOM 3313 C CA . ALA B 1 180 ? 4.968 95.667 16.006 1.00 15.93 178 ALA B CA 1
ATOM 3314 C C . ALA B 1 180 ? 4.958 94.318 16.697 1.00 15.74 178 ALA B C 1
ATOM 3315 O O . ALA B 1 180 ? 5.847 94.026 17.491 1.00 15.61 178 ALA B O 1
ATOM 3317 N N . GLU B 1 181 ? 3.965 93.490 16.414 1.00 15.84 179 GLU B N 1
ATOM 3318 C CA . GLU B 1 181 ? 3.837 92.196 17.072 1.00 16.47 179 GLU B CA 1
ATOM 3319 C C . GLU B 1 181 ? 4.996 91.265 16.736 1.00 15.96 179 GLU B C 1
ATOM 3320 O O . GLU B 1 181 ? 5.478 90.550 17.606 1.00 16.51 179 GLU B O 1
ATOM 3322 N N . THR B 1 182 ? 5.421 91.269 15.480 1.00 15.45 180 THR B N 1
ATOM 3323 C CA . THR B 1 182 ? 6.585 90.493 15.057 1.00 15.29 180 THR B CA 1
ATOM 3324 C C . THR B 1 182 ? 7.875 91.045 15.655 1.00 14.58 180 THR B C 1
ATOM 3325 O O . THR B 1 182 ? 8.715 90.290 16.151 1.00 14.33 180 THR B O 1
ATOM 3329 N N . ALA B 1 183 ? 8.031 92.364 15.634 1.00 14.52 181 ALA B N 1
ATOM 3330 C CA . ALA B 1 183 ? 9.220 92.993 16.205 1.00 14.40 181 ALA B CA 1
ATOM 3331 C C . ALA B 1 183 ? 9.345 92.646 17.696 1.00 14.10 181 ALA B C 1
ATOM 3332 O O . ALA B 1 183 ? 10.428 92.320 18.177 1.00 13.27 181 ALA B O 1
ATOM 3334 N N . ALA B 1 184 ? 8.232 92.727 18.433 1.00 13.61 182 ALA B N 1
ATOM 3335 C CA . ALA B 1 184 ? 8.229 92.323 19.848 1.00 14.23 182 ALA B CA 1
ATOM 3336 C C . ALA B 1 184 ? 8.495 90.830 20.045 1.00 15.08 182 ALA B C 1
ATOM 3337 O O . ALA B 1 184 ? 9.292 90.457 20.909 1.00 15.67 182 ALA B O 1
ATOM 3339 N N . SER B 1 185 ? 7.868 89.955 19.265 1.00 15.54 183 SER B N 1
ATOM 3340 C CA . SER B 1 185 ? 8.139 88.533 19.458 1.00 16.59 183 SER B CA 1
ATOM 3341 C C . SER B 1 185 ? 9.626 88.202 19.182 1.00 16.59 183 SER B C 1
ATOM 3342 O O . SER B 1 185 ? 10.184 87.343 19.847 1.00 16.62 183 SER B O 1
ATOM 3345 N N . TYR B 1 186 ? 10.259 88.925 18.250 1.00 15.05 184 TYR B N 1
ATOM 3346 C CA . TYR B 1 186 ? 11.695 88.786 17.954 1.00 14.46 184 TYR B CA 1
ATOM 3347 C C . TYR B 1 186 ? 12.584 89.376 19.062 1.00 14.03 184 TYR B C 1
ATOM 3348 O O . TYR B 1 186 ? 13.715 88.950 19.233 1.00 13.71 184 TYR B O 1
ATOM 3357 N N . GLY B 1 187 ? 12.082 90.364 19.796 1.00 13.48 185 GLY B N 1
ATOM 3358 C CA . GLY B 1 187 ? 12.831 91.019 20.836 1.00 14.21 185 GLY B CA 1
ATOM 3359 C C . GLY B 1 187 ? 13.513 92.297 20.360 1.00 13.58 185 GLY B C 1
ATOM 3360 O O . GLY B 1 187 ? 14.311 92.869 21.102 1.00 14.36 185 GLY B O 1
ATOM 3361 N N . TRP B 1 188 ? 13.169 92.748 19.148 1.00 13.17 186 TRP B N 1
ATOM 3362 C CA . TRP B 1 188 ? 13.696 94.004 18.556 1.00 13.63 186 TRP B CA 1
ATOM 3363 C C . TRP B 1 188 ? 13.200 95.213 19.349 1.00 13.58 186 TRP B C 1
ATOM 3364 O O . TRP B 1 188 ? 13.918 96.207 19.525 1.00 14.15 186 TRP B O 1
ATOM 3375 N N . ILE B 1 189 ? 11.978 95.106 19.846 1.00 13.14 187 ILE B N 1
ATOM 3376 C CA . ILE B 1 189 ? 11.430 96.076 20.796 1.00 13.57 187 ILE B CA 1
ATOM 3377 C C . ILE B 1 189 ? 10.903 95.342 22.019 1.00 12.94 187 ILE B C 1
ATOM 3378 O O . ILE B 1 189 ? 10.784 94.107 22.022 1.00 14.70 187 ILE B O 1
ATOM 3383 N N . ASN B 1 190 ? 10.533 96.079 23.062 1.00 12.77 188 ASN B N 1
ATOM 3384 C CA . ASN B 1 190 ? 10.127 95.442 24.305 1.00 13.24 188 ASN B CA 1
ATOM 3385 C C . ASN B 1 190 ? 8.714 94.870 24.228 1.00 14.16 188 ASN B C 1
ATOM 3386 O O . ASN B 1 190 ? 8.466 93.736 24.675 1.00 14.42 188 ASN B O 1
ATOM 3391 N N . ARG B 1 191 ? 7.791 95.640 23.669 1.00 14.46 189 ARG B N 1
ATOM 3392 C CA . ARG B 1 191 ? 6.369 95.269 23.697 1.00 15.26 189 ARG B CA 1
ATOM 3393 C C . ARG B 1 191 ? 5.587 95.988 22.632 1.00 15.38 189 ARG B C 1
ATOM 3394 O O . ARG B 1 191 ? 5.892 97.125 22.334 1.00 16.20 189 ARG B O 1
ATOM 3402 N N . ALA B 1 192 ? 4.574 95.305 22.078 1.00 16.79 190 ALA B N 1
ATOM 3403 C CA . ALA B 1 192 ? 3.550 95.900 21.237 1.00 17.06 190 ALA B CA 1
ATOM 3404 C C . ALA B 1 192 ? 2.289 96.017 22.075 1.00 18.89 190 ALA B C 1
ATOM 3405 O O . ALA B 1 192 ? 1.879 95.032 22.763 1.00 18.21 190 ALA B O 1
ATOM 3407 N N . LEU B 1 193 ? 1.682 97.198 22.000 1.00 18.63 191 LEU B N 1
ATOM 3408 C CA . LEU B 1 193 ? 0.503 97.559 22.787 1.00 19.80 191 LEU B CA 1
ATOM 3409 C C . LEU B 1 193 ? -0.556 98.175 21.884 1.00 19.41 191 LEU B C 1
ATOM 3410 O O . LEU B 1 193 ? -0.234 98.714 20.847 1.00 19.11 191 LEU B O 1
ATOM 3415 N N . PRO B 1 194 ? -1.835 98.124 22.279 1.00 20.04 192 PRO B N 1
ATOM 3416 C CA . PRO B 1 194 ? -2.852 98.803 21.444 1.00 20.18 192 PRO B CA 1
ATOM 3417 C C . PRO B 1 194 ? -2.564 100.294 21.209 1.00 19.47 192 PRO B C 1
ATOM 3418 O O . PRO B 1 194 ? -2.169 100.988 22.141 1.00 19.76 192 PRO B O 1
ATOM 3422 N N . ALA B 1 195 ? -2.723 100.762 19.969 1.00 19.05 193 ALA B N 1
ATOM 3423 C CA . ALA B 1 195 ? -2.446 102.145 19.598 1.00 18.84 193 ALA B CA 1
ATOM 3424 C C . ALA B 1 195 ? -3.156 103.133 20.533 1.00 19.12 193 ALA B C 1
ATOM 3425 O O . ALA B 1 195 ? -2.584 104.128 20.945 1.00 19.30 193 ALA B O 1
ATOM 3427 N N . ASP B 1 196 ? -4.402 102.839 20.875 1.00 20.09 194 ASP B N 1
ATOM 3428 C CA . ASP B 1 196 ? -5.181 103.756 21.717 1.00 20.45 194 ASP B CA 1
ATOM 3429 C C . ASP B 1 196 ? -4.782 103.741 23.196 1.00 20.84 194 ASP B C 1
ATOM 3430 O O . ASP B 1 196 ? -5.255 104.608 23.959 1.00 19.73 194 ASP B O 1
ATOM 3435 N N . GLU B 1 197 ? -3.944 102.777 23.600 1.00 20.34 195 GLU B N 1
ATOM 3436 C CA . GLU B 1 197 ? -3.430 102.678 24.979 1.00 20.68 195 GLU B CA 1
ATOM 3437 C C . GLU B 1 197 ? -1.955 103.077 25.124 1.00 19.51 195 GLU B C 1
ATOM 3438 O O . GLU B 1 197 ? -1.457 103.237 26.233 1.00 19.23 195 GLU B O 1
ATOM 3444 N N . LEU B 1 198 ? -1.261 103.229 24.008 1.00 19.02 196 LEU B N 1
ATOM 3445 C CA . LEU B 1 198 ? 0.181 103.389 24.039 1.00 18.48 196 LEU B CA 1
ATOM 3446 C C . LEU B 1 198 ? 0.660 104.650 24.762 1.00 18.89 196 LEU B C 1
ATOM 3447 O O . LEU B 1 198 ? 1.637 104.603 25.512 1.00 18.13 196 LEU B O 1
ATOM 3452 N N . ASP B 1 199 ? -0.023 105.768 24.531 1.00 18.33 197 ASP B N 1
ATOM 3453 C CA . ASP B 1 199 ? 0.386 107.057 25.100 1.00 18.42 197 ASP B CA 1
ATOM 3454 C C . ASP B 1 199 ? 0.300 107.028 26.634 1.00 18.20 197 ASP B C 1
ATOM 3455 O O . ASP B 1 199 ? 1.242 107.454 27.332 1.00 17.55 197 ASP B O 1
ATOM 3460 N N . GLU B 1 200 ? -0.817 106.546 27.158 1.00 18.34 198 GLU B N 1
ATOM 3461 C CA . GLU B 1 200 ? -0.973 106.427 28.607 1.00 19.61 198 GLU B CA 1
ATOM 3462 C C . GLU B 1 200 ? -0.015 105.371 29.220 1.00 17.94 198 GLU B C 1
ATOM 3463 O O . GLU B 1 200 ? 0.532 105.577 30.301 1.00 17.78 198 GLU B O 1
ATOM 3469 N N . TYR B 1 201 ? 0.216 104.270 28.520 1.00 16.44 199 TYR B N 1
ATOM 3470 C CA . TYR B 1 201 ? 1.125 103.231 28.991 1.00 16.10 199 TYR B CA 1
ATOM 3471 C C . TYR B 1 201 ? 2.575 103.744 29.158 1.00 15.79 199 TYR B C 1
ATOM 3472 O O . TYR B 1 201 ? 3.207 103.548 30.205 1.00 16.64 199 TYR B O 1
ATOM 3481 N N . VAL B 1 202 ? 3.082 104.416 28.129 1.00 15.16 200 VAL B N 1
ATOM 3482 C CA . VAL B 1 202 ? 4.440 104.989 28.181 1.00 15.54 200 VAL B CA 1
ATOM 3483 C C . VAL B 1 202 ? 4.531 106.084 29.249 1.00 16.54 200 VAL B C 1
ATOM 3484 O O . VAL B 1 202 ? 5.490 106.132 30.028 1.00 16.09 200 VAL B O 1
ATOM 3488 N N . ASP B 1 203 ? 3.504 106.926 29.336 1.00 17.28 201 ASP B N 1
ATOM 3489 C CA . ASP B 1 203 ? 3.508 107.946 30.386 1.00 18.61 201 ASP B CA 1
ATOM 3490 C C . ASP B 1 203 ? 3.592 107.334 31.803 1.00 17.74 201 ASP B C 1
ATOM 3491 O O . ASP B 1 203 ? 4.365 107.804 32.653 1.00 17.46 201 ASP B O 1
ATOM 3496 N N . ARG B 1 204 ? 2.812 106.288 32.044 1.00 17.37 202 ARG B N 1
ATOM 3497 C CA . ARG B 1 204 ? 2.855 105.571 33.311 1.00 18.79 202 ARG B CA 1
ATOM 3498 C C . ARG B 1 204 ? 4.226 104.971 33.607 1.00 17.85 202 ARG B C 1
ATOM 3499 O O . ARG B 1 204 ? 4.734 105.125 34.723 1.00 17.41 202 ARG B O 1
ATOM 3507 N N . VAL B 1 205 ? 4.813 104.284 32.621 1.00 16.94 203 VAL B N 1
ATOM 3508 C CA . VAL B 1 205 ? 6.141 103.666 32.798 1.00 17.08 203 VAL B CA 1
ATOM 3509 C C . VAL B 1 205 ? 7.162 104.769 33.117 1.00 16.62 203 VAL B C 1
ATOM 3510 O O . VAL B 1 205 ? 7.928 104.649 34.060 1.00 16.76 203 VAL B O 1
ATOM 3514 N N . ALA B 1 206 ? 7.156 105.848 32.338 1.00 16.49 204 ALA B N 1
ATOM 3515 C CA . ALA B 1 206 ? 8.123 106.945 32.521 1.00 15.75 204 ALA B CA 1
ATOM 3516 C C . ALA B 1 206 ? 8.016 107.594 33.906 1.00 16.66 204 ALA B C 1
ATOM 3517 O O . ALA B 1 206 ? 9.020 107.810 34.574 1.00 15.93 204 ALA B O 1
ATOM 3519 N N . ARG B 1 207 ? 6.800 107.886 34.324 1.00 17.15 205 ARG B N 1
ATOM 3520 C CA . ARG B 1 207 ? 6.559 108.524 35.607 1.00 18.14 205 ARG B CA 1
ATOM 3521 C C . ARG B 1 207 ? 6.874 107.598 36.751 1.00 17.28 205 ARG B C 1
ATOM 3522 O O . ARG B 1 207 ? 7.465 108.038 37.721 1.00 17.55 205 ARG B O 1
ATOM 3530 N N . ASN B 1 208 ? 6.553 106.312 36.609 1.00 16.61 206 ASN B N 1
ATOM 3531 C CA . ASN B 1 208 ? 6.883 105.318 37.650 1.00 17.44 206 ASN B CA 1
ATOM 3532 C C . ASN B 1 208 ? 8.387 105.131 37.833 1.00 17.64 206 ASN B C 1
ATOM 3533 O O . ASN B 1 208 ? 8.864 105.016 38.963 1.00 17.56 206 ASN B O 1
ATOM 3538 N N . ILE B 1 209 ? 9.135 105.132 36.727 1.00 16.26 207 ILE B N 1
ATOM 3539 C CA . ILE B 1 209 ? 10.570 105.064 36.798 1.00 15.47 207 ILE B CA 1
ATOM 3540 C C . ILE B 1 209 ? 11.151 106.344 37.384 1.00 14.98 207 ILE B C 1
ATOM 3541 O O . ILE B 1 209 ? 12.056 106.280 38.225 1.00 15.27 207 ILE B O 1
ATOM 3546 N N . ALA B 1 210 ? 10.645 107.502 36.957 1.00 15.40 208 ALA B N 1
ATOM 3547 C CA . ALA B 1 210 ? 11.143 108.780 37.501 1.00 15.41 208 ALA B CA 1
ATOM 3548 C C . ALA B 1 210 ? 10.832 108.924 39.004 1.00 16.53 208 ALA B C 1
ATOM 3549 O O . ALA B 1 210 ? 11.570 109.584 39.720 1.00 17.55 208 ALA B O 1
ATOM 3551 N N . ALA B 1 211 ? 9.769 108.285 39.478 1.00 17.40 209 ALA B N 1
ATOM 3552 C CA . ALA B 1 211 ? 9.404 108.342 40.911 1.00 18.25 209 ALA B CA 1
ATOM 3553 C C . ALA B 1 211 ? 10.251 107.471 41.807 1.00 18.51 209 ALA B C 1
ATOM 3554 O O . ALA B 1 211 ? 10.156 107.601 43.005 1.00 18.61 209 ALA B O 1
ATOM 3556 N N . LEU B 1 212 ? 11.066 106.576 41.243 1.00 17.30 210 LEU B N 1
ATOM 3557 C CA . LEU B 1 212 ? 11.909 105.693 42.046 1.00 17.23 210 LEU B CA 1
ATOM 3558 C C . LEU B 1 212 ? 12.866 106.501 42.908 1.00 17.82 210 LEU B C 1
ATOM 3559 O O . LEU B 1 212 ? 13.287 107.593 42.515 1.00 18.14 210 LEU B O 1
ATOM 3564 N N . PRO B 1 213 ? 13.244 105.950 44.080 1.00 18.78 211 PRO B N 1
ATOM 3565 C CA . PRO B 1 213 ? 14.130 106.654 44.981 1.00 19.62 211 PRO B CA 1
ATOM 3566 C C . PRO B 1 213 ? 15.430 107.004 44.316 1.00 19.85 211 PRO B C 1
ATOM 3567 O O . PRO B 1 213 ? 15.873 106.278 43.432 1.00 19.59 211 PRO B O 1
ATOM 3571 N N . ASP B 1 214 ? 16.051 108.089 44.763 1.00 20.63 212 ASP B N 1
ATOM 3572 C CA . ASP B 1 214 ? 17.385 108.467 44.306 1.00 22.08 212 ASP B CA 1
ATOM 3573 C C . ASP B 1 214 ? 18.357 107.293 44.340 1.00 21.53 212 ASP B C 1
ATOM 3574 O O . ASP B 1 214 ? 18.364 106.500 45.279 1.00 22.20 212 ASP B O 1
ATOM 3579 N N . GLY B 1 215 ? 19.120 107.152 43.263 1.00 20.61 213 GLY B N 1
ATOM 3580 C CA . GLY B 1 215 ? 20.177 106.153 43.163 1.00 19.40 213 GLY B CA 1
ATOM 3581 C C . GLY B 1 215 ? 19.783 104.819 42.543 1.00 18.33 213 GLY B C 1
ATOM 3582 O O . GLY B 1 215 ? 20.660 104.051 42.167 1.00 18.37 213 GLY B O 1
ATOM 3583 N N . VAL B 1 216 ? 18.489 104.539 42.443 1.00 17.15 214 VAL B N 1
ATOM 3584 C CA . VAL B 1 216 ? 18.016 103.226 41.976 1.00 16.72 214 VAL B CA 1
ATOM 3585 C C . VAL B 1 216 ? 18.286 103.044 40.471 1.00 16.21 214 VAL B C 1
ATOM 3586 O O . VAL B 1 216 ? 18.799 102.007 40.054 1.00 15.37 214 VAL B O 1
ATOM 3590 N N . ILE B 1 217 ? 17.933 104.048 39.666 1.00 16.38 215 ILE B N 1
ATOM 3591 C CA . ILE B 1 217 ? 18.258 104.005 38.222 1.00 15.99 215 ILE B CA 1
ATOM 3592 C C . ILE B 1 217 ? 19.762 103.810 37.974 1.00 16.49 215 ILE B C 1
ATOM 3593 O O . ILE B 1 217 ? 20.163 102.963 37.186 1.00 16.11 215 ILE B O 1
ATOM 3598 N N . GLU B 1 218 ? 20.583 104.567 38.698 1.00 17.39 216 GLU B N 1
ATOM 3599 C CA . GLU B 1 218 ? 22.026 104.477 38.593 1.00 18.20 216 GLU B CA 1
ATOM 3600 C C . GLU B 1 218 ? 22.530 103.084 38.941 1.00 16.77 216 GLU B C 1
ATOM 3601 O O . GLU B 1 218 ? 23.343 102.544 38.235 1.00 17.27 216 GLU B O 1
ATOM 3607 N N . ALA B 1 219 ? 22.020 102.502 40.018 1.00 16.72 217 ALA B N 1
ATOM 3608 C CA . ALA B 1 219 ? 22.375 101.154 40.445 1.00 16.54 217 ALA B CA 1
ATOM 3609 C C . ALA B 1 219 ? 21.966 100.112 39.397 1.00 17.08 217 ALA B C 1
ATOM 3610 O O . ALA B 1 219 ? 22.744 99.228 39.058 1.00 16.70 217 ALA B O 1
ATOM 3612 N N . ALA B 1 220 ? 20.771 100.273 38.846 1.00 16.58 218 ALA B N 1
ATOM 3613 C CA . ALA B 1 220 ? 20.274 99.335 37.828 1.00 16.54 218 ALA B CA 1
ATOM 3614 C C . ALA B 1 220 ? 21.180 99.407 36.596 1.00 16.93 218 ALA B C 1
ATOM 3615 O O . ALA B 1 220 ? 21.601 98.366 36.076 1.00 17.11 218 ALA B O 1
ATOM 3617 N N . LYS B 1 221 ? 21.525 100.611 36.155 1.00 17.75 219 LYS B N 1
ATOM 3618 C CA . LYS B 1 221 ? 22.399 100.756 34.973 1.00 18.04 219 LYS B CA 1
ATOM 3619 C C . LYS B 1 221 ? 23.841 100.286 35.204 1.00 18.23 219 LYS B C 1
ATOM 3620 O O . LYS B 1 221 ? 24.503 99.816 34.285 1.00 18.98 219 LYS B O 1
ATOM 3626 N N . ARG B 1 222 ? 24.330 100.412 36.430 1.00 17.98 220 ARG B N 1
ATOM 3627 C CA . ARG B 1 222 ? 25.603 99.846 36.808 1.00 18.44 220 ARG B CA 1
ATOM 3628 C C . ARG B 1 222 ? 25.565 98.330 36.829 1.00 17.65 220 ARG B C 1
ATOM 3629 O O . ARG B 1 222 ? 26.536 97.698 36.438 1.00 17.49 220 ARG B O 1
ATOM 3637 N N . SER B 1 223 ? 24.467 97.757 37.298 1.00 17.01 221 SER B N 1
ATOM 3638 C CA . SER B 1 223 ? 24.341 96.279 37.336 1.00 16.87 221 SER B CA 1
ATOM 3639 C C . SER B 1 223 ? 24.137 95.678 35.929 1.00 16.51 221 SER B C 1
ATOM 3640 O O . SER B 1 223 ? 24.428 94.494 35.692 1.00 16.57 221 SER B O 1
ATOM 3643 N N . LEU B 1 224 ? 23.625 96.506 35.019 1.00 15.70 222 LEU B N 1
ATOM 3644 C CA . LEU B 1 224 ? 23.273 96.108 33.641 1.00 15.40 222 LEU B CA 1
ATOM 3645 C C . LEU B 1 224 ? 23.932 97.088 32.663 1.00 16.65 222 LEU B C 1
ATOM 3646 O O . LEU B 1 224 ? 23.247 97.837 31.962 1.00 14.59 222 LEU B O 1
ATOM 3651 N N . PRO B 1 225 ? 25.273 97.066 32.597 1.00 17.37 223 PRO B N 1
ATOM 3652 C CA . PRO B 1 225 ? 25.974 98.037 31.759 1.00 18.46 223 PRO B CA 1
ATOM 3653 C C . PRO B 1 225 ? 25.745 97.742 30.296 1.00 18.80 223 PRO B C 1
ATOM 3654 O O . PRO B 1 225 ? 25.462 96.584 29.926 1.00 18.38 223 PRO B O 1
ATOM 3658 N N . ALA B 1 226 ? 25.911 98.772 29.477 1.00 18.97 224 ALA B N 1
ATOM 3659 C CA . ALA B 1 226 ? 25.706 98.659 28.059 1.00 19.41 224 ALA B CA 1
ATOM 3660 C C . ALA B 1 226 ? 26.621 97.579 27.497 1.00 21.12 224 ALA B C 1
ATOM 3661 O O . ALA B 1 226 ? 27.764 97.443 27.923 1.00 20.95 224 ALA B O 1
ATOM 3663 N N . ASP B 1 227 ? 26.093 96.855 26.512 1.00 22.66 225 ASP B N 1
ATOM 3664 C CA . ASP B 1 227 ? 26.773 95.738 25.888 1.00 25.60 225 ASP B CA 1
ATOM 3665 C C . ASP B 1 227 ? 28.089 96.205 25.261 1.00 25.77 225 ASP B C 1
ATOM 3666 O O . ASP B 1 227 ? 28.224 97.336 24.799 1.00 23.23 225 ASP B O 1
ATOM 3671 N N . ASP B 1 228 ? 29.062 95.302 25.268 1.00 27.00 226 ASP B N 1
ATOM 3672 C CA . ASP B 1 228 ? 30.349 95.537 24.643 1.00 28.06 226 ASP B CA 1
ATOM 3673 C C . ASP B 1 228 ? 30.190 95.233 23.154 1.00 26.81 226 ASP B C 1
ATOM 3674 O O . ASP B 1 228 ? 30.107 94.057 22.774 1.00 28.06 226 ASP B O 1
ATOM 3679 N N . LEU B 1 229 ? 30.099 96.282 22.331 1.00 25.75 227 LEU B N 1
ATOM 3680 C CA . LEU B 1 229 ? 29.938 96.118 20.868 1.00 24.12 227 LEU B CA 1
ATOM 3681 C C . LEU B 1 229 ? 31.120 96.657 20.035 1.00 23.88 227 LEU B C 1
ATOM 3682 O O . LEU B 1 229 ? 30.999 96.844 18.814 1.00 22.33 227 LEU B O 1
ATOM 3687 N N . LYS B 1 230 ? 32.256 96.926 20.666 1.00 23.71 228 LYS B N 1
ATOM 3688 C CA . LYS B 1 230 ? 33.336 97.613 19.964 1.00 24.26 228 LYS B CA 1
ATOM 3689 C C . LYS B 1 230 ? 33.752 96.880 18.679 1.00 22.42 228 LYS B C 1
ATOM 3690 O O . LYS B 1 230 ? 33.811 97.465 17.593 1.00 20.43 228 LYS B O 1
ATOM 3696 N N . GLU B 1 231 ? 34.043 95.590 18.805 1.00 21.44 229 GLU B N 1
ATOM 3697 C CA . GLU B 1 231 ? 34.510 94.824 17.630 1.00 21.06 229 GLU B CA 1
ATOM 3698 C C . GLU B 1 231 ? 33.419 94.659 16.583 1.00 19.33 229 GLU B C 1
ATOM 3699 O O . GLU B 1 231 ? 33.686 94.744 15.375 1.00 17.73 229 GLU B O 1
ATOM 3705 N N . GLY B 1 232 ? 32.184 94.463 17.037 1.00 18.16 230 GLY B N 1
ATOM 3706 C CA . GLY B 1 232 ? 31.063 94.317 16.099 1.00 17.45 230 GLY B CA 1
ATOM 3707 C C . GLY B 1 232 ? 30.798 95.581 15.314 1.00 16.78 230 GLY B C 1
ATOM 3708 O O . GLY B 1 232 ? 30.516 95.519 14.110 1.00 15.77 230 GLY B O 1
ATOM 3709 N N . LEU B 1 233 ? 30.883 96.730 15.989 1.00 15.33 231 LEU B N 1
ATOM 3710 C CA . LEU B 1 233 ? 30.644 98.012 15.319 1.00 15.32 231 LEU B CA 1
ATOM 3711 C C . LEU B 1 233 ? 31.740 98.303 14.290 1.00 15.33 231 LEU B C 1
ATOM 3712 O O . LEU B 1 233 ? 31.470 98.762 13.196 1.00 13.85 231 LEU B O 1
ATOM 3717 N N . LEU B 1 234 ? 32.988 97.992 14.635 1.00 16.53 232 LEU B N 1
ATOM 3718 C CA . LEU B 1 234 ? 34.075 98.109 13.667 1.00 16.71 232 LEU B CA 1
ATOM 3719 C C . LEU B 1 234 ? 33.873 97.215 12.426 1.00 16.98 232 LEU B C 1
ATOM 3720 O O . LEU B 1 234 ? 34.078 97.665 11.287 1.00 16.50 232 LEU B O 1
ATOM 3725 N N . GLY B 1 235 ? 33.491 95.953 12.648 1.00 17.94 233 GLY B N 1
ATOM 3726 C CA . GLY B 1 235 ? 33.206 95.024 11.551 1.00 17.36 233 GLY B CA 1
ATOM 3727 C C . GLY B 1 235 ? 32.074 95.490 10.635 1.00 17.10 233 GLY B C 1
ATOM 3728 O O . GLY B 1 235 ? 32.166 95.374 9.396 1.00 15.73 233 GLY B O 1
ATOM 3729 N N . GLU B 1 236 ? 31.030 96.045 11.244 1.00 15.99 234 GLU B N 1
ATOM 3730 C CA . GLU B 1 236 ? 29.911 96.583 10.489 1.00 16.21 234 GLU B CA 1
ATOM 3731 C C . GLU B 1 236 ? 30.371 97.767 9.664 1.00 16.10 234 GLU B C 1
ATOM 3732 O O . GLU B 1 236 ? 30.046 97.849 8.488 1.00 15.68 234 GLU B O 1
ATOM 3738 N N . ASN B 1 237 ? 31.134 98.679 10.278 1.00 16.64 235 ASN B N 1
ATOM 3739 C CA . ASN B 1 237 ? 31.656 99.826 9.568 1.00 15.99 235 ASN B CA 1
ATOM 3740 C C . ASN B 1 237 ? 32.457 99.445 8.323 1.00 15.74 235 ASN B C 1
ATOM 3741 O O . ASN B 1 237 ? 32.295 100.070 7.251 1.00 15.01 235 ASN B O 1
ATOM 3746 N N . ASP B 1 238 ? 33.313 98.433 8.461 1.00 16.42 236 ASP B N 1
ATOM 3747 C CA . ASP B 1 238 ? 34.171 97.992 7.357 1.00 17.75 236 ASP B CA 1
ATOM 3748 C C . ASP B 1 238 ? 33.316 97.419 6.219 1.00 17.05 236 ASP B C 1
ATOM 3749 O O . ASP B 1 238 ? 33.562 97.676 5.028 1.00 17.73 236 ASP B O 1
ATOM 3754 N N . ALA B 1 239 ? 32.332 96.611 6.592 1.00 16.53 237 ALA B N 1
ATOM 3755 C CA . ALA B 1 239 ? 31.454 95.983 5.613 1.00 16.87 237 ALA B CA 1
ATOM 3756 C C . ALA B 1 239 ? 30.603 97.034 4.909 1.00 16.33 237 ALA B C 1
ATOM 3757 O O . ALA B 1 239 ? 30.440 96.986 3.693 1.00 16.79 237 ALA B O 1
ATOM 3759 N N . TRP B 1 240 ? 30.091 97.997 5.681 1.00 16.47 238 TRP B N 1
ATOM 3760 C CA . TRP B 1 240 ? 29.243 99.057 5.164 1.00 16.31 238 TRP B CA 1
ATOM 3761 C C . TRP B 1 240 ? 30.028 99.982 4.233 1.00 16.54 238 TRP B C 1
ATOM 3762 O O . TRP B 1 240 ? 29.583 100.274 3.121 1.00 16.61 238 TRP B O 1
ATOM 3773 N N . ALA B 1 241 ? 31.214 100.386 4.669 1.00 16.85 239 ALA B N 1
ATOM 3774 C CA . ALA B 1 241 ? 32.092 101.225 3.828 1.00 17.60 239 ALA B CA 1
ATOM 3775 C C . ALA B 1 241 ? 32.356 100.585 2.478 1.00 17.63 239 ALA B C 1
ATOM 3776 O O . ALA B 1 241 ? 32.320 101.268 1.462 1.00 18.57 239 ALA B O 1
ATOM 3778 N N . ALA B 1 242 ? 32.562 99.269 2.470 1.00 17.33 240 ALA B N 1
ATOM 3779 C CA . ALA B 1 242 ? 32.876 98.548 1.252 1.00 18.05 240 ALA B CA 1
ATOM 3780 C C . ALA B 1 242 ? 31.728 98.580 0.236 1.00 18.61 240 ALA B C 1
ATOM 3781 O O . ALA B 1 242 ? 31.996 98.573 -0.967 1.00 19.34 240 ALA B O 1
ATOM 3783 N N . THR B 1 243 ? 30.466 98.611 0.693 1.00 19.06 241 THR B N 1
ATOM 3784 C CA . THR B 1 243 ? 29.319 98.651 -0.220 1.00 19.49 241 THR B CA 1
ATOM 3785 C C . THR B 1 243 ? 29.262 99.952 -1.042 1.00 20.68 241 THR B C 1
ATOM 3786 O O . THR B 1 243 ? 28.726 99.951 -2.148 1.00 18.25 241 THR B O 1
ATOM 3790 N N . PHE B 1 244 ? 29.820 101.055 -0.523 1.00 22.22 242 PHE B N 1
ATOM 3791 C CA . PHE B 1 244 ? 30.002 102.293 -1.341 1.00 23.94 242 PHE B CA 1
ATOM 3792 C C . PHE B 1 244 ? 31.143 102.277 -2.356 1.00 25.17 242 PHE B C 1
ATOM 3793 O O . PHE B 1 244 ? 31.288 103.209 -3.168 1.00 25.84 242 PHE B O 1
ATOM 3801 N N . SER B 1 245 ? 31.979 101.256 -2.330 1.00 26.04 243 SER B N 1
ATOM 3802 C CA . SER B 1 245 ? 32.958 101.076 -3.398 1.00 26.87 243 SER B CA 1
ATOM 3803 C C . SER B 1 245 ? 32.353 100.389 -4.607 1.00 26.39 243 SER B C 1
ATOM 3804 O O . SER B 1 245 ? 33.091 100.048 -5.529 1.00 27.36 243 SER B O 1
ATOM 3807 N N . LEU B 1 246 ? 31.041 100.108 -4.575 1.00 24.60 244 LEU B N 1
ATOM 3808 C CA . LEU B 1 246 ? 30.332 99.527 -5.717 1.00 23.70 244 LEU B CA 1
ATOM 3809 C C . LEU B 1 246 ? 29.271 100.506 -6.237 1.00 22.55 244 LEU B C 1
ATOM 3810 O O . LEU B 1 246 ? 28.723 101.291 -5.449 1.00 22.27 244 LEU B O 1
ATOM 3815 N N . PRO B 1 247 ? 28.977 100.463 -7.556 1.00 22.12 245 PRO B N 1
ATOM 3816 C CA . PRO B 1 247 ? 28.163 101.524 -8.174 1.00 21.93 245 PRO B CA 1
ATOM 3817 C C . PRO B 1 247 ? 26.689 101.557 -7.799 1.00 20.57 245 PRO B C 1
ATOM 3818 O O . PRO B 1 247 ? 26.083 102.633 -7.870 1.00 20.81 245 PRO B O 1
ATOM 3822 N N . ALA B 1 248 ? 26.122 100.417 -7.401 1.00 19.67 246 ALA B N 1
ATOM 3823 C CA . ALA B 1 248 ? 24.690 100.307 -7.133 1.00 18.79 246 ALA B CA 1
ATOM 3824 C C . ALA B 1 248 ? 24.170 101.324 -6.129 1.00 18.77 246 ALA B C 1
ATOM 3825 O O . ALA B 1 248 ? 23.113 101.890 -6.354 1.00 19.48 246 ALA B O 1
ATOM 3827 N N . ALA B 1 249 ? 24.887 101.535 -5.025 1.00 18.20 247 ALA B N 1
ATOM 3828 C CA . ALA B 1 249 ? 24.395 102.386 -3.950 1.00 19.41 247 ALA B CA 1
ATOM 3829 C C . ALA B 1 249 ? 24.012 103.788 -4.449 1.00 19.74 247 ALA B C 1
ATOM 3830 O O . ALA B 1 249 ? 22.922 104.263 -4.148 1.00 20.75 247 ALA B O 1
ATOM 3832 N N . GLN B 1 250 ? 24.885 104.451 -5.206 1.00 20.05 248 GLN B N 1
ATOM 3833 C CA . GLN B 1 250 ? 24.555 105.793 -5.664 1.00 21.18 248 GLN B CA 1
ATOM 3834 C C . GLN B 1 250 ? 23.465 105.797 -6.763 1.00 20.84 248 GLN B C 1
ATOM 3835 O O . GLN B 1 250 ? 22.641 106.727 -6.823 1.00 21.54 248 GLN B O 1
ATOM 3841 N N . GLN B 1 251 ? 23.443 104.769 -7.603 1.00 20.73 249 GLN B N 1
ATOM 3842 C CA . GLN B 1 251 ? 22.406 104.623 -8.606 1.00 21.00 249 GLN B CA 1
ATOM 3843 C C . GLN B 1 251 ? 21.043 104.469 -7.952 1.00 21.25 249 GLN B C 1
ATOM 3844 O O . GLN B 1 251 ? 20.051 105.031 -8.423 1.00 19.92 249 GLN B O 1
ATOM 3850 N N . LEU B 1 252 ? 20.996 103.673 -6.883 1.00 21.12 250 LEU B N 1
ATOM 3851 C CA . LEU B 1 252 ? 19.720 103.389 -6.203 1.00 21.50 250 LEU B CA 1
ATOM 3852 C C . LEU B 1 252 ? 19.271 104.572 -5.345 1.00 21.05 250 LEU B C 1
ATOM 3853 O O . LEU B 1 252 ? 18.081 104.898 -5.272 1.00 21.77 250 LEU B O 1
ATOM 3858 N N . ILE B 1 253 ? 20.204 105.228 -4.672 1.00 21.97 251 ILE B N 1
ATOM 3859 C CA . ILE B 1 253 ? 19.872 106.397 -3.888 1.00 23.28 251 ILE B CA 1
ATOM 3860 C C . ILE B 1 253 ? 19.360 107.529 -4.811 1.00 23.14 251 ILE B C 1
ATOM 3861 O O . ILE B 1 253 ? 18.282 108.098 -4.557 1.00 23.21 251 ILE B O 1
ATOM 3866 N N . SER B 1 254 ? 20.057 107.809 -5.923 1.00 23.14 252 SER B N 1
ATOM 3867 C CA . SER B 1 254 ? 19.553 108.802 -6.894 1.00 23.46 252 SER B CA 1
ATOM 3868 C C . SER B 1 254 ? 18.196 108.447 -7.510 1.00 22.58 252 SER B C 1
ATOM 3869 O O . SER B 1 254 ? 17.323 109.304 -7.662 1.00 21.97 252 SER B O 1
ATOM 3872 N N . GLY B 1 255 ? 18.026 107.180 -7.864 1.00 22.44 253 GLY B N 1
ATOM 3873 C CA . GLY B 1 255 ? 16.777 106.685 -8.443 1.00 21.79 253 GLY B CA 1
ATOM 3874 C C . GLY B 1 255 ? 15.620 106.782 -7.474 1.00 21.30 253 GLY B C 1
ATOM 3875 O O . GLY B 1 255 ? 14.514 107.175 -7.853 1.00 21.12 253 GLY B O 1
ATOM 3876 N N . GLY B 1 256 ? 15.890 106.463 -6.211 1.00 20.45 254 GLY B N 1
ATOM 3877 C CA . GLY B 1 256 ? 14.900 106.568 -5.159 1.00 20.61 254 GLY B CA 1
ATOM 3878 C C . GLY B 1 256 ? 14.370 107.976 -4.997 1.00 20.62 254 GLY B C 1
ATOM 3879 O O . GLY B 1 256 ? 13.177 108.167 -4.899 1.00 21.40 254 GLY B O 1
ATOM 3880 N N . LEU B 1 257 ? 15.280 108.955 -4.938 1.00 21.48 255 LEU B N 1
ATOM 3881 C CA . LEU B 1 257 ? 14.912 110.365 -4.791 1.00 21.26 255 LEU B CA 1
ATOM 3882 C C . LEU B 1 257 ? 14.071 110.820 -5.987 1.00 22.33 255 LEU B C 1
ATOM 3883 O O . LEU B 1 257 ? 13.036 111.426 -5.791 1.00 22.48 255 LEU B O 1
ATOM 3888 N N . LYS B 1 258 ? 14.481 110.435 -7.197 1.00 22.65 256 LYS B N 1
ATOM 3889 C CA . LYS B 1 258 ? 13.756 110.765 -8.410 1.00 23.46 256 LYS B CA 1
ATOM 3890 C C . LYS B 1 258 ? 12.335 110.212 -8.401 1.00 23.37 256 LYS B C 1
ATOM 3891 O O . LYS B 1 258 ? 11.412 110.832 -8.932 1.00 23.10 256 LYS B O 1
ATOM 3897 N N . ASP B 1 259 ? 12.154 109.050 -7.779 1.00 22.87 257 ASP B N 1
ATOM 3898 C CA . ASP B 1 259 ? 10.875 108.367 -7.769 1.00 23.25 257 ASP B CA 1
ATOM 3899 C C . ASP B 1 259 ? 10.006 108.663 -6.534 1.00 22.14 257 ASP B C 1
ATOM 3900 O O . ASP B 1 259 ? 8.959 108.045 -6.360 1.00 22.32 257 ASP B O 1
ATOM 3905 N N . GLY B 1 260 ? 10.426 109.608 -5.697 1.00 21.25 258 GLY B N 1
ATOM 3906 C CA . GLY B 1 260 ? 9.596 110.056 -4.596 1.00 20.18 258 GLY B CA 1
ATOM 3907 C C . GLY B 1 260 ? 10.009 109.678 -3.191 1.00 20.22 258 GLY B C 1
ATOM 3908 O O . GLY B 1 260 ? 9.229 109.903 -2.260 1.00 19.10 258 GLY B O 1
ATOM 3909 N N . ALA B 1 261 ? 11.206 109.101 -2.997 1.00 19.64 259 ALA B N 1
ATOM 3910 C CA . ALA B 1 261 ? 11.658 108.889 -1.621 1.00 19.72 259 ALA B CA 1
ATOM 3911 C C . ALA B 1 261 ? 11.683 110.249 -0.894 1.00 19.98 259 ALA B C 1
ATOM 3912 O O . ALA B 1 261 ? 11.890 111.300 -1.507 1.00 20.79 259 ALA B O 1
ATOM 3914 N N . GLN B 1 262 ? 11.419 110.216 0.407 1.00 20.37 260 GLN B N 1
ATOM 3915 C CA . GLN B 1 262 ? 11.484 111.386 1.265 1.00 20.72 260 GLN B CA 1
ATOM 3916 C C . GLN B 1 262 ? 10.287 112.311 1.049 1.00 20.53 260 GLN B C 1
ATOM 3917 O O . GLN B 1 262 ? 10.302 113.469 1.447 1.00 20.31 260 GLN B O 1
ATOM 3923 N N . THR B 1 263 ? 9.250 111.755 0.427 1.00 20.77 261 THR B N 1
ATOM 3924 C CA . THR B 1 263 ? 7.915 112.319 0.416 1.00 20.45 261 THR B CA 1
ATOM 3925 C C . THR B 1 263 ? 7.004 111.320 1.102 1.00 20.12 261 THR B C 1
ATOM 3926 O O . THR B 1 263 ? 7.264 110.125 1.076 1.00 17.77 261 THR B O 1
ATOM 3930 N N . PRO B 1 264 ? 5.903 111.793 1.695 1.00 19.89 262 PRO B N 1
ATOM 3931 C CA . PRO B 1 264 ? 4.998 110.869 2.400 1.00 20.38 262 PRO B CA 1
ATOM 3932 C C . PRO B 1 264 ? 4.503 109.716 1.550 1.00 20.31 262 PRO B C 1
ATOM 3933 O O . PRO B 1 264 ? 4.521 108.545 1.999 1.00 21.84 262 PRO B O 1
ATOM 3937 N N . ALA B 1 265 ? 4.108 109.997 0.318 1.00 20.73 263 ALA B N 1
ATOM 3938 C CA . ALA B 1 265 ? 3.628 108.844 -0.563 1.00 21.29 263 ALA B CA 1
ATOM 3939 C C . ALA B 1 265 ? 4.733 107.824 -0.883 1.00 19.89 263 ALA B C 1
ATOM 3940 O O . ALA B 1 265 ? 4.486 106.606 -0.912 1.00 20.35 263 ALA B O 1
ATOM 3942 N N . GLY B 1 266 ? 5.938 108.327 -1.128 1.00 19.89 264 GLY B N 1
ATOM 3943 C CA . GLY B 1 266 ? 7.093 107.503 -1.451 1.00 19.97 264 GLY B CA 1
ATOM 3944 C C . GLY B 1 266 ? 7.558 106.690 -0.264 1.00 19.96 264 GLY B C 1
ATOM 3945 O O . GLY B 1 266 ? 7.938 105.526 -0.398 1.00 19.78 264 GLY B O 1
ATOM 3946 N N . GLU B 1 267 ? 7.517 107.284 0.923 1.00 20.41 265 GLU B N 1
ATOM 3947 C CA . GLU B 1 267 ? 7.956 106.568 2.126 1.00 19.92 265 GLU B CA 1
ATOM 3948 C C . GLU B 1 267 ? 6.955 105.545 2.651 1.00 19.33 265 GLU B C 1
ATOM 3949 O O . GLU B 1 267 ? 7.330 104.619 3.362 1.00 18.97 265 GLU B O 1
ATOM 3955 N N . ARG B 1 268 ? 5.680 105.679 2.311 1.00 18.89 266 ARG B N 1
ATOM 3956 C CA . ARG B 1 268 ? 4.670 104.811 2.890 1.00 19.81 266 ARG B CA 1
ATOM 3957 C C . ARG B 1 268 ? 5.002 103.319 2.632 1.00 19.35 266 ARG B C 1
ATOM 3958 O O . ARG B 1 268 ? 4.996 102.508 3.561 1.00 19.72 266 ARG 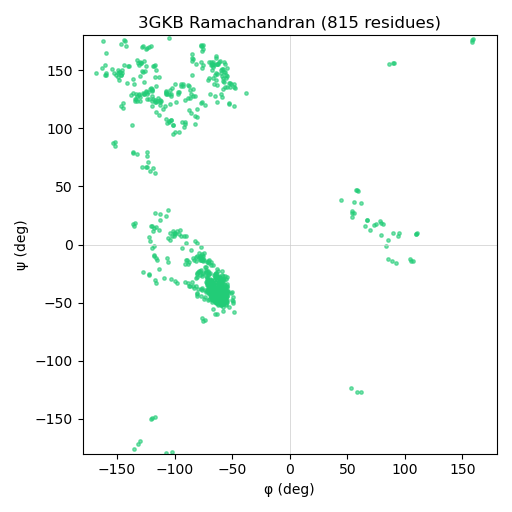B O 1
ATOM 3966 N N . ASP B 1 269 ? 5.332 103.001 1.374 1.00 19.02 267 ASP B N 1
ATOM 3967 C CA . ASP B 1 269 ? 5.817 101.679 0.991 1.00 18.53 267 ASP B CA 1
ATOM 3968 C C . ASP B 1 269 ? 7.196 101.835 0.369 1.00 17.92 267 ASP B C 1
ATOM 3969 O O . ASP B 1 269 ? 7.411 101.525 -0.809 1.00 17.14 267 ASP B O 1
ATOM 3974 N N . LEU B 1 270 ? 8.148 102.304 1.171 1.00 17.04 268 LEU B N 1
ATOM 3975 C CA . LEU B 1 270 ? 9.500 102.519 0.661 1.00 16.61 268 LEU B CA 1
ATOM 3976 C C . LEU B 1 270 ? 10.113 101.230 0.107 1.00 15.60 268 LEU B C 1
ATOM 3977 O O . LEU B 1 270 ? 10.926 101.281 -0.835 1.00 14.42 268 LEU B O 1
ATOM 3982 N N . GLU B 1 271 ? 9.756 100.077 0.689 1.00 16.28 269 GLU B N 1
ATOM 3983 C CA . GLU B 1 271 ? 10.329 98.791 0.265 1.00 15.93 269 GLU B CA 1
ATOM 3984 C C . GLU B 1 271 ? 9.932 98.546 -1.163 1.00 16.28 269 GLU B C 1
ATOM 3985 O O . GLU B 1 271 ? 10.791 98.296 -2.020 1.00 15.13 269 GLU B O 1
ATOM 3991 N N . GLY B 1 272 ? 8.635 98.675 -1.435 1.00 16.86 270 GLY B N 1
ATOM 3992 C CA . GLY B 1 272 ? 8.111 98.562 -2.808 1.00 17.63 270 GLY B CA 1
ATOM 3993 C C . GLY B 1 272 ? 8.729 99.561 -3.794 1.00 18.11 270 GLY B C 1
ATOM 3994 O O . GLY B 1 272 ? 9.109 99.207 -4.917 1.00 18.83 270 GLY B O 1
ATOM 3995 N N . LEU B 1 273 ? 8.844 100.813 -3.375 1.00 17.37 271 LEU B N 1
ATOM 3996 C CA . LEU B 1 273 ? 9.438 101.844 -4.209 1.00 16.58 271 LEU B CA 1
ATOM 3997 C C . LEU B 1 273 ? 10.873 101.494 -4.580 1.00 16.91 271 LEU B C 1
ATOM 3998 O O . LEU B 1 273 ? 11.269 101.562 -5.755 1.00 13.94 271 LEU B O 1
ATOM 4003 N N . MET B 1 274 ? 11.668 101.088 -3.582 1.00 15.86 272 MET B N 1
ATOM 4004 C CA . MET B 1 274 ? 13.071 100.771 -3.861 1.00 16.41 272 MET B CA 1
ATOM 4005 C C . MET B 1 274 ? 13.237 99.501 -4.706 1.00 15.81 272 MET B C 1
ATOM 4006 O O . MET B 1 274 ? 14.141 99.425 -5.541 1.00 15.36 272 MET B O 1
ATOM 4011 N N . ARG B 1 275 ? 12.356 98.517 -4.556 1.00 16.12 273 ARG B N 1
ATOM 4012 C CA . ARG B 1 275 ? 12.479 97.345 -5.435 1.00 18.27 273 ARG B CA 1
ATOM 4013 C C . ARG B 1 275 ? 12.154 97.672 -6.876 1.00 19.90 273 ARG B C 1
ATOM 4014 O O . ARG B 1 275 ? 12.820 97.156 -7.778 1.00 20.67 273 ARG B O 1
ATOM 4022 N N . SER B 1 276 ? 11.172 98.541 -7.092 1.00 21.62 274 SER B N 1
ATOM 4023 C CA . SER B 1 276 ? 10.857 98.955 -8.464 1.00 22.61 274 SER B CA 1
ATOM 4024 C C . SER B 1 276 ? 11.957 99.838 -9.069 1.00 22.55 274 SER B C 1
ATOM 4025 O O . SER B 1 276 ? 12.237 99.733 -10.269 1.00 23.54 274 SER B O 1
ATOM 4028 N N . VAL B 1 277 ? 12.576 100.714 -8.266 1.00 22.29 275 VAL B N 1
ATOM 4029 C CA . VAL B 1 277 ? 13.774 101.429 -8.710 1.00 21.86 275 VAL B CA 1
ATOM 4030 C C . VAL B 1 277 ? 14.869 100.444 -9.147 1.00 22.66 275 VAL B C 1
ATOM 4031 O O . VAL B 1 277 ? 15.491 100.621 -10.197 1.00 21.56 275 VAL B O 1
ATOM 4035 N N . ALA B 1 278 ? 15.123 99.419 -8.341 1.00 22.77 276 ALA B N 1
ATOM 4036 C CA . ALA B 1 278 ? 16.130 98.410 -8.686 1.00 24.06 276 ALA B CA 1
ATOM 4037 C C . ALA B 1 278 ? 15.758 97.655 -9.962 1.00 25.39 276 ALA B C 1
ATOM 4038 O O . 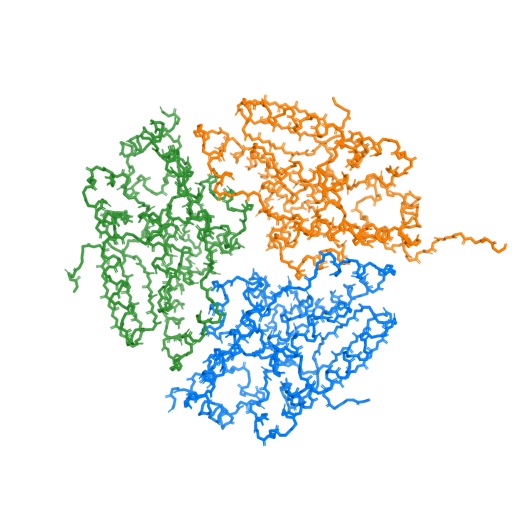ALA B 1 278 ? 16.626 9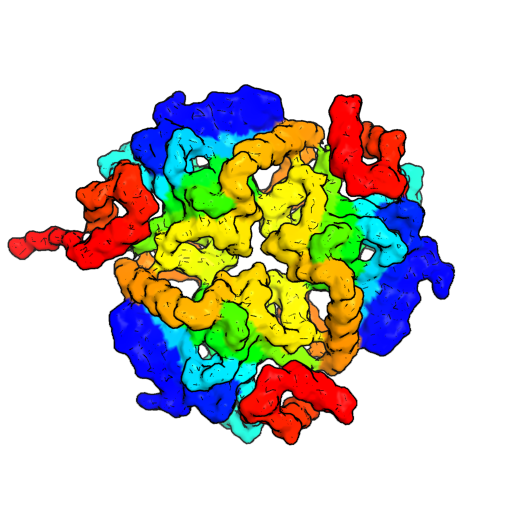7.429 -10.803 1.00 26.39 276 ALA B O 1
ATOM 4040 N N . ARG B 1 279 ? 14.492 97.256 -10.091 1.00 27.44 277 ARG B N 1
ATOM 4041 C CA . ARG B 1 279 ? 13.986 96.571 -11.293 1.00 29.39 277 ARG B CA 1
ATOM 4042 C C . ARG B 1 279 ? 14.126 97.456 -12.537 1.00 30.51 277 ARG B C 1
ATOM 4043 O O . ARG B 1 279 ? 14.454 96.970 -13.602 1.00 32.26 277 ARG B O 1
ATOM 4051 N N . GLU B 1 280 ? 13.886 98.754 -12.393 1.00 31.22 278 GLU B N 1
ATOM 4052 C CA . GLU B 1 280 ? 14.018 99.697 -13.514 1.00 32.08 278 GLU B CA 1
ATOM 4053 C C . GLU B 1 280 ? 15.483 99.832 -13.950 1.00 31.81 278 GLU B C 1
ATOM 4054 O O . GLU B 1 280 ? 15.776 99.896 -15.148 1.00 30.64 278 GLU B O 1
ATOM 4060 N N . GLY B 1 281 ? 16.388 99.863 -12.970 1.00 31.11 279 GLY B N 1
ATOM 4061 C CA . GLY B 1 281 ? 17.819 99.782 -13.211 1.00 31.05 279 GLY B CA 1
ATOM 4062 C C . GLY B 1 281 ? 18.400 100.912 -14.040 1.00 31.21 279 GLY B C 1
ATOM 4063 O O . GLY B 1 281 ? 19.316 100.681 -14.834 1.00 31.08 279 GLY B O 1
ATOM 4064 N N . HIS B 1 282 ? 17.887 102.131 -13.877 1.00 31.38 280 HIS B N 1
ATOM 4065 C CA . HIS B 1 282 ? 18.414 103.257 -14.660 1.00 31.97 280 HIS B CA 1
ATOM 4066 C C . HIS B 1 282 ? 19.859 103.510 -14.286 1.00 32.11 280 HIS B C 1
ATOM 4067 O O . HIS B 1 282 ? 20.248 103.391 -13.128 1.00 32.81 280 HIS B O 1
ATOM 4074 N N . HIS B 1 283 ? 20.663 103.843 -15.289 1.00 32.10 281 HIS B N 1
ATOM 4075 C CA . HIS B 1 283 ? 22.034 104.260 -15.077 1.00 32.69 281 HIS B CA 1
ATOM 4076 C C . HIS B 1 283 ? 22.560 104.974 -16.320 1.00 31.57 281 HIS B C 1
ATOM 4077 O O . HIS B 1 283 ? 21.860 105.070 -17.328 1.00 30.73 281 HIS B O 1
ATOM 4084 N N . HIS B 1 284 ? 23.780 105.496 -16.217 1.00 31.33 282 HIS B N 1
ATOM 4085 C CA . HIS B 1 284 ? 24.391 106.296 -17.281 1.00 30.88 282 HIS B CA 1
ATOM 4086 C C . HIS B 1 284 ? 24.919 105.442 -18.442 1.00 30.41 282 HIS B C 1
ATOM 4087 O O . HIS B 1 284 ? 25.214 104.247 -18.287 1.00 30.16 282 HIS B O 1
ATOM 4094 N N . HIS B 1 285 ? 25.035 106.085 -19.603 1.00 29.44 283 HIS B N 1
ATOM 4095 C CA . HIS B 1 285 ? 25.490 105.449 -20.828 1.00 29.27 283 HIS B CA 1
ATOM 4096 C C . HIS B 1 285 ? 26.458 106.384 -21.529 1.00 29.75 283 HIS B C 1
ATOM 4097 O O . HIS B 1 285 ? 26.034 107.336 -22.148 1.00 28.43 283 HIS B O 1
ATOM 4104 N N . HIS B 1 286 ? 27.751 106.109 -21.422 1.00 30.51 284 HIS B N 1
ATOM 4105 C CA . HIS B 1 286 ? 28.762 107.045 -21.895 1.00 31.45 284 HIS B CA 1
ATOM 4106 C C . HIS B 1 286 ? 29.484 106.595 -23.182 1.00 32.85 284 HIS B C 1
ATOM 4107 O O . HIS B 1 286 ? 30.598 107.042 -23.480 1.00 32.64 284 HIS B O 1
ATOM 4114 N N . HIS B 1 287 ? 28.830 105.742 -23.968 1.00 34.01 285 HIS B N 1
ATOM 4115 C CA . HIS B 1 287 ? 29.384 105.325 -25.258 1.00 34.96 285 HIS B CA 1
ATOM 4116 C C . HIS B 1 287 ? 29.816 106.555 -26.095 1.00 34.87 285 HIS B C 1
ATOM 4117 O O . HIS B 1 287 ? 29.066 107.533 -26.222 1.00 34.96 285 HIS B O 1
ATOM 4125 N N . ASN C 1 5 ? 8.515 63.602 57.351 1.00 28.24 3 ASN C N 1
ATOM 4126 C CA . ASN C 1 5 ? 7.572 64.718 57.022 1.00 27.73 3 ASN C CA 1
ATOM 4127 C C . ASN C 1 5 ? 7.924 65.993 57.805 1.00 27.96 3 ASN C C 1
ATOM 4128 O O . ASN C 1 5 ? 7.746 67.106 57.306 1.00 27.16 3 ASN C O 1
ATOM 4133 N N . ASP C 1 6 ? 8.413 65.832 59.031 1.00 28.13 4 ASP C N 1
ATOM 4134 C CA . ASP C 1 6 ? 8.750 66.996 59.868 1.00 28.10 4 ASP C CA 1
ATOM 4135 C C . ASP C 1 6 ? 10.259 67.238 59.980 1.00 27.51 4 ASP C C 1
ATOM 4136 O O . ASP C 1 6 ? 10.754 67.777 60.985 1.00 27.10 4 ASP C O 1
ATOM 4141 N N . ALA C 1 7 ? 10.988 66.861 58.933 1.00 26.07 5 ALA C N 1
ATOM 4142 C CA . ALA C 1 7 ? 12.440 67.060 58.903 1.00 25.58 5 ALA C CA 1
ATOM 4143 C C . ALA C 1 7 ? 12.808 68.555 58.874 1.00 24.84 5 ALA C C 1
ATOM 4144 O O . ALA C 1 7 ? 13.882 68.932 59.356 1.00 24.92 5 ALA C O 1
ATOM 4146 N N . TYR C 1 8 ? 11.951 69.383 58.273 1.00 24.31 6 TYR C N 1
ATOM 4147 C CA . TYR C 1 8 ? 12.231 70.814 58.104 1.00 23.17 6 TYR C CA 1
ATOM 4148 C C . TYR C 1 8 ? 11.092 71.739 58.495 1.00 22.46 6 TYR C C 1
ATOM 4149 O O . TYR C 1 8 ? 9.920 71.375 58.556 1.00 23.29 6 TYR C O 1
ATOM 4158 N N . SER C 1 9 ? 11.475 72.964 58.762 1.00 20.82 7 SER C N 1
ATOM 4159 C CA . SER C 1 9 ? 10.551 74.012 59.107 1.00 20.24 7 SER C CA 1
ATOM 4160 C C . SER C 1 9 ? 9.801 74.594 57.908 1.00 19.15 7 SER C C 1
ATOM 4161 O O . SER C 1 9 ? 8.626 74.948 58.018 1.00 19.49 7 SER C O 1
ATOM 4164 N N . THR C 1 10 ? 10.494 74.741 56.777 1.00 18.41 8 THR C N 1
ATOM 4165 C CA . THR C 1 10 ? 9.962 75.499 55.632 1.00 17.72 8 THR C CA 1
ATOM 4166 C C . THR C 1 10 ? 9.775 74.694 54.356 1.00 18.33 8 THR C C 1
ATOM 4167 O O . THR C 1 10 ? 9.307 75.237 53.373 1.00 18.72 8 THR C O 1
ATOM 4171 N N . LEU C 1 11 ? 10.121 73.417 54.391 1.00 18.58 9 LEU C N 1
ATOM 4172 C CA . LEU C 1 11 ? 10.134 72.568 53.194 1.00 20.10 9 LEU C CA 1
ATOM 4173 C C . LEU C 1 11 ? 9.614 71.193 53.548 1.00 19.92 9 LEU C C 1
ATOM 4174 O O . LEU C 1 11 ? 9.797 70.754 54.684 1.00 19.91 9 LEU C O 1
ATOM 4179 N N . ARG C 1 12 ? 9.053 70.489 52.563 1.00 19.88 10 ARG C N 1
ATOM 4180 C CA . ARG C 1 12 ? 8.852 69.031 52.647 1.00 20.47 10 ARG C CA 1
ATOM 4181 C C . ARG C 1 12 ? 9.512 68.397 51.427 1.00 20.21 10 ARG C C 1
ATOM 4182 O O . ARG C 1 12 ? 9.259 68.817 50.308 1.00 20.01 10 ARG C O 1
ATOM 4190 N N . VAL C 1 13 ? 10.298 67.351 51.640 1.00 20.09 11 VAL C N 1
ATOM 4191 C CA . VAL C 1 13 ? 10.977 66.680 50.538 1.00 20.60 11 VAL C CA 1
ATOM 4192 C C . VAL C 1 13 ? 10.534 65.230 50.454 1.00 21.02 11 VAL C C 1
ATOM 4193 O O . VAL C 1 13 ? 10.510 64.522 51.480 1.00 20.60 11 VAL C O 1
ATOM 4197 N N . SER C 1 14 ? 10.226 64.771 49.247 1.00 21.05 12 SER C N 1
ATOM 4198 C CA . SER C 1 14 ? 9.949 63.357 49.024 1.00 22.19 12 SER C CA 1
ATOM 4199 C C . SER C 1 14 ? 10.593 62.913 47.714 1.00 22.28 12 SER C C 1
ATOM 4200 O O . SER C 1 14 ? 10.792 63.723 46.822 1.00 20.79 12 SER C O 1
ATOM 4203 N N . SER C 1 15 ? 10.924 61.633 47.590 1.00 22.37 13 SER C N 1
ATOM 4204 C CA . SER C 1 15 ? 11.460 61.172 46.306 1.00 23.32 13 SER C CA 1
ATOM 4205 C C . SER C 1 15 ? 11.121 59.735 46.013 1.00 24.23 13 SER C C 1
ATOM 4206 O O . SER C 1 15 ? 11.058 58.882 46.911 1.00 23.57 13 SER C O 1
ATOM 4209 N N . GLU C 1 16 ? 10.887 59.477 44.743 1.00 24.53 14 GLU C N 1
ATOM 4210 C CA . GLU C 1 16 ? 10.716 58.128 44.302 1.00 25.50 14 GLU C CA 1
ATOM 4211 C C . GLU C 1 16 ? 10.895 58.100 42.800 1.00 24.32 14 GLU C C 1
ATOM 4212 O O . GLU C 1 16 ? 10.675 59.108 42.118 1.00 22.84 14 GLU C O 1
ATOM 4218 N N . HIS C 1 17 ? 11.344 56.945 42.317 1.00 23.26 15 HIS C N 1
ATOM 4219 C CA . HIS C 1 17 ? 11.459 56.682 40.880 1.00 23.36 15 HIS C CA 1
ATOM 4220 C C . HIS C 1 17 ? 12.310 57.735 40.190 1.00 21.75 15 HIS C C 1
ATOM 4221 O O . HIS C 1 17 ? 12.023 58.123 39.062 1.00 21.21 15 HIS C O 1
ATOM 4228 N N . GLY C 1 18 ? 13.345 58.201 40.877 1.00 20.00 16 GLY C N 1
ATOM 4229 C CA . GLY C 1 18 ? 14.251 59.194 40.299 1.00 20.19 16 GLY C CA 1
ATOM 4230 C C . GLY C 1 18 ? 13.865 60.665 40.368 1.00 19.01 16 GLY C C 1
ATOM 42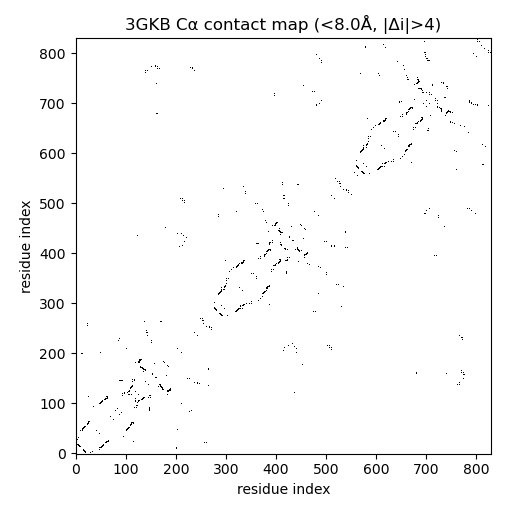31 O O . GLY C 1 18 ? 14.642 61.517 39.924 1.00 18.66 16 GLY C O 1
ATOM 4232 N N . VAL C 1 19 ? 12.696 60.983 40.933 1.00 18.27 17 VAL C N 1
ATOM 4233 C CA . VAL C 1 19 ? 12.225 62.356 41.039 1.00 17.78 17 VAL C CA 1
ATOM 4234 C C . VAL C 1 19 ? 12.074 62.771 42.485 1.00 17.53 17 VAL C C 1
ATOM 4235 O O . VAL C 1 19 ? 11.373 62.109 43.229 1.00 17.15 17 VAL C O 1
ATOM 4239 N N . ALA C 1 20 ? 12.724 63.856 42.872 1.00 16.67 18 ALA C N 1
ATOM 4240 C CA . ALA C 1 20 ? 12.527 64.457 44.190 1.00 16.84 18 ALA C CA 1
ATOM 4241 C C . ALA C 1 20 ? 11.587 65.630 44.033 1.00 17.64 18 ALA C C 1
ATOM 4242 O O . ALA C 1 20 ? 11.676 66.388 43.054 1.00 18.83 18 ALA C O 1
ATOM 4244 N N . ARG C 1 21 ? 10.664 65.760 44.979 1.00 17.60 19 ARG C N 1
ATOM 4245 C CA . ARG C 1 21 ? 9.760 66.888 45.046 1.00 17.66 19 ARG C CA 1
ATOM 4246 C C . ARG C 1 21 ? 10.059 67.674 46.305 1.00 17.11 19 ARG C C 1
ATOM 4247 O O . ARG C 1 21 ? 10.051 67.119 47.424 1.00 16.48 19 ARG C O 1
ATOM 4255 N N . ILE C 1 22 ? 10.303 68.971 46.116 1.00 15.79 20 ILE C N 1
ATOM 4256 C CA . ILE C 1 22 ? 10.542 69.895 47.207 1.00 15.88 20 ILE C CA 1
ATOM 4257 C C . ILE C 1 22 ? 9.386 70.872 47.247 1.00 15.83 20 ILE C C 1
ATOM 4258 O O . ILE C 1 22 ? 9.201 71.671 46.325 1.00 15.93 20 ILE C O 1
ATOM 4263 N N . ILE C 1 23 ? 8.580 70.768 48.304 1.00 15.44 21 ILE C N 1
ATOM 4264 C CA . ILE C 1 23 ? 7.401 71.595 48.485 1.00 16.01 21 ILE C CA 1
ATOM 4265 C C . ILE C 1 23 ? 7.789 72.716 49.434 1.00 16.01 21 ILE C C 1
ATOM 4266 O O . ILE C 1 23 ? 8.229 72.445 50.577 1.00 16.26 21 ILE C O 1
ATOM 4271 N N . LEU C 1 24 ? 7.622 73.957 48.972 1.00 14.06 22 LEU C N 1
ATOM 4272 C CA . LEU C 1 24 ? 7.991 75.147 49.751 1.00 15.62 22 LEU C CA 1
ATOM 4273 C C . LEU C 1 24 ? 6.753 75.514 50.591 1.00 15.44 22 LEU C C 1
ATOM 4274 O O . LEU C 1 24 ? 5.650 75.613 50.050 1.00 15.37 22 LEU C O 1
ATOM 4279 N N . ASP C 1 25 ? 6.927 75.642 51.909 1.00 16.38 23 ASP C N 1
ATOM 4280 C CA . ASP C 1 25 ? 5.792 75.782 52.833 1.00 17.30 23 ASP C CA 1
ATOM 4281 C C . ASP C 1 25 ? 6.224 76.553 54.106 1.00 16.50 23 ASP C C 1
ATOM 4282 O O . ASP C 1 25 ? 6.621 75.935 55.122 1.00 16.56 23 ASP C O 1
ATOM 4287 N N . ASN C 1 26 ? 6.134 77.885 54.040 1.00 17.70 24 ASN C N 1
ATOM 4288 C CA . ASN C 1 26 ? 6.502 78.779 55.130 1.00 18.00 24 ASN C CA 1
ATOM 4289 C C . ASN C 1 26 ? 5.435 79.872 55.283 1.00 18.19 24 ASN C C 1
ATOM 4290 O O . ASN C 1 26 ? 5.586 80.980 54.748 1.00 16.90 24 ASN C O 1
ATOM 4295 N N . PRO C 1 27 ? 4.306 79.528 55.917 1.00 19.22 25 PRO C N 1
ATOM 4296 C CA . PRO C 1 27 ? 3.189 80.458 56.098 1.00 19.64 25 PRO C CA 1
ATOM 4297 C C . PRO C 1 27 ? 3.627 81.733 56.807 1.00 19.69 25 PRO C C 1
ATOM 4298 O O . PRO C 1 27 ? 4.606 81.704 57.582 1.00 20.94 25 PRO C O 1
ATOM 4302 N N . PRO C 1 28 ? 2.898 82.840 56.604 1.00 20.36 26 PRO C N 1
ATOM 4303 C CA . PRO C 1 28 ? 1.664 82.927 55.855 1.00 20.21 26 PRO C CA 1
ATOM 4304 C C . PRO C 1 28 ? 1.766 83.158 54.357 1.00 20.14 26 PRO C C 1
ATOM 4305 O O . PRO C 1 28 ? 0.768 83.002 53.705 1.00 20.84 26 PRO C O 1
ATOM 4309 N N . VAL C 1 29 ? 2.928 83.564 53.834 1.00 19.42 27 VAL C N 1
ATOM 4310 C CA . VAL C 1 29 ? 3.059 83.935 52.407 1.00 17.95 27 VAL C CA 1
ATOM 4311 C C . VAL C 1 29 ? 4.308 83.372 51.717 1.00 16.51 27 VAL C C 1
ATOM 4312 O O . VAL C 1 29 ? 4.677 83.830 50.625 1.00 15.21 27 VAL C O 1
ATOM 4316 N N . ASN C 1 30 ? 4.949 82.380 52.328 1.00 15.20 28 ASN C N 1
ATOM 4317 C CA . ASN C 1 30 ? 6.152 81.780 51.763 1.00 15.57 28 ASN C CA 1
ATOM 4318 C C . ASN C 1 30 ? 7.287 82.799 51.541 1.00 16.54 28 ASN C C 1
ATOM 4319 O O . ASN C 1 30 ? 7.906 82.843 50.461 1.00 16.72 28 ASN C O 1
ATOM 4324 N N . VAL C 1 31 ? 7.562 83.629 52.553 1.00 17.40 29 VAL C N 1
ATOM 4325 C CA . VAL C 1 31 ? 8.781 84.442 52.542 1.00 18.15 29 VAL C CA 1
ATOM 4326 C C . VAL C 1 31 ? 10.024 83.523 52.580 1.00 17.64 29 VAL C C 1
ATOM 4327 O O . VAL C 1 31 ? 10.015 82.447 53.187 1.00 17.54 29 VAL C O 1
ATOM 4331 N N . ILE C 1 32 ? 11.091 83.968 51.938 1.00 16.67 30 ILE C N 1
ATOM 4332 C CA . ILE C 1 32 ? 12.386 83.304 51.998 1.00 16.98 30 ILE C CA 1
ATOM 4333 C C . ILE C 1 32 ? 13.123 83.929 53.161 1.00 17.41 30 ILE C C 1
ATOM 4334 O O . ILE C 1 32 ? 13.586 85.053 53.060 1.00 18.27 30 ILE C O 1
ATOM 4339 N N . GLY C 1 33 ? 13.193 83.217 54.272 1.00 17.40 31 GLY C N 1
ATOM 4340 C CA . GLY C 1 33 ? 13.935 83.684 55.448 1.00 17.60 31 GLY C CA 1
ATOM 4341 C C . GLY C 1 33 ? 15.248 82.910 55.584 1.00 16.63 31 GLY C C 1
ATOM 4342 O O . GLY C 1 33 ? 15.528 81.981 54.830 1.00 16.20 31 GLY C O 1
ATOM 4343 N N . ALA C 1 34 ? 16.021 83.294 56.593 1.00 17.84 32 ALA C N 1
ATOM 4344 C CA . ALA C 1 34 ? 17.266 82.654 56.924 1.00 17.27 32 ALA C CA 1
ATOM 4345 C C . ALA C 1 34 ? 17.091 81.136 57.130 1.00 16.81 32 ALA C C 1
ATOM 4346 O O . ALA C 1 34 ? 17.973 80.370 56.766 1.00 17.29 32 ALA C O 1
ATOM 4348 N N . THR C 1 35 ? 15.970 80.703 57.721 1.00 17.16 33 THR C N 1
ATOM 4349 C CA . THR C 1 35 ? 15.776 79.282 57.941 1.00 17.25 33 THR C CA 1
ATOM 4350 C C . THR C 1 35 ? 15.589 78.546 56.602 1.00 16.28 33 THR C C 1
ATOM 4351 O O . THR C 1 35 ? 16.200 77.504 56.376 1.00 16.70 33 THR C O 1
ATOM 4355 N N . MET C 1 36 ? 14.764 79.089 55.716 1.00 16.33 34 MET C N 1
ATOM 4356 C CA . MET C 1 36 ? 14.574 78.456 54.404 1.00 16.87 34 MET C CA 1
ATOM 4357 C C . MET C 1 36 ? 15.890 78.389 53.629 1.00 16.75 34 MET C C 1
ATOM 4358 O O . MET C 1 36 ? 16.168 77.391 52.967 1.00 16.66 34 MET C O 1
ATOM 4363 N N . MET C 1 37 ? 16.705 79.435 53.726 1.00 16.08 35 MET C N 1
ATOM 4364 C CA . MET C 1 37 ? 17.982 79.499 52.994 1.00 15.89 35 MET C CA 1
ATOM 4365 C C . MET C 1 37 ? 18.930 78.392 53.479 1.00 16.02 35 MET C C 1
ATOM 4366 O O . MET C 1 37 ? 19.599 77.715 52.688 1.00 15.94 35 MET C O 1
ATOM 4371 N N . ARG C 1 38 ? 18.963 78.182 54.786 1.00 16.35 36 ARG C N 1
ATOM 4372 C CA A ARG C 1 38 ? 19.785 77.142 55.394 0.50 17.15 36 ARG C CA 1
ATOM 4373 C CA B ARG C 1 38 ? 19.799 77.133 55.372 0.50 16.77 36 ARG C CA 1
ATOM 4374 C C . ARG C 1 38 ? 19.262 75.750 55.005 1.00 17.20 36 ARG C C 1
ATOM 4375 O O . ARG C 1 38 ? 20.021 74.840 54.646 1.00 16.24 36 ARG C O 1
ATOM 4390 N N . GLU C 1 39 ? 17.947 75.592 55.073 1.00 16.93 37 GLU C N 1
ATOM 4391 C CA . GLU C 1 39 ? 17.340 74.294 54.750 1.00 17.31 37 GLU C CA 1
ATOM 4392 C C . GLU C 1 39 ? 17.484 73.940 53.273 1.00 17.07 37 GLU C C 1
ATOM 4393 O O . GLU C 1 39 ? 17.779 72.796 52.921 1.00 15.22 37 GLU C O 1
ATOM 4399 N N . LEU C 1 40 ? 17.281 74.926 52.409 1.00 17.78 38 LEU C N 1
ATOM 4400 C CA . LEU C 1 40 ? 17.488 74.698 50.983 1.00 18.81 38 LEU C CA 1
ATOM 4401 C C . LEU C 1 40 ? 18.913 74.211 50.712 1.00 18.44 38 LEU C C 1
ATOM 4402 O O . LEU C 1 40 ? 19.117 73.286 49.927 1.00 18.40 38 LEU C O 1
ATOM 4407 N N . ARG C 1 41 ? 19.902 74.841 51.339 1.00 18.15 39 ARG C N 1
ATOM 4408 C CA . ARG C 1 41 ? 21.289 74.442 51.131 1.00 18.96 39 ARG C CA 1
ATOM 4409 C C . ARG C 1 41 ? 21.525 73.001 51.581 1.00 18.37 39 ARG C C 1
ATOM 4410 O O . ARG C 1 41 ? 22.120 72.208 50.847 1.00 17.38 39 ARG C O 1
ATOM 4418 N N . THR C 1 42 ? 21.017 72.645 52.758 1.00 18.23 40 THR C N 1
ATOM 4419 C CA . THR C 1 42 ? 21.107 71.264 53.256 1.00 19.16 40 THR C CA 1
ATOM 4420 C C . THR C 1 42 ? 20.477 70.260 52.312 1.00 18.31 40 THR C C 1
ATOM 4421 O O . THR C 1 42 ? 21.100 69.244 51.964 1.00 20.26 40 THR C O 1
ATOM 4425 N N . VAL C 1 43 ? 19.254 70.546 51.888 1.00 17.54 41 VAL C N 1
ATOM 4426 C CA . VAL C 1 43 ? 18.506 69.604 51.032 1.00 17.80 41 VAL C CA 1
ATOM 4427 C C . VAL C 1 43 ? 19.201 69.415 49.673 1.00 17.67 41 VAL C C 1
ATOM 4428 O O . VAL C 1 43 ? 19.442 68.279 49.231 1.00 18.87 41 VAL C O 1
ATOM 4432 N N . LEU C 1 44 ? 19.545 70.522 49.036 1.00 18.44 42 LEU C N 1
ATOM 4433 C CA . LEU C 1 44 ? 20.153 70.468 47.706 1.00 18.39 42 LEU C CA 1
ATOM 4434 C C . LEU C 1 44 ? 21.591 69.872 47.743 1.00 19.53 42 LEU C C 1
ATOM 4435 O O . LEU C 1 44 ? 21.977 69.118 46.845 1.00 19.72 42 LEU C O 1
ATOM 4440 N N . THR C 1 45 ? 22.360 70.171 48.786 1.00 20.06 43 THR C N 1
ATOM 4441 C CA . THR C 1 45 ? 23.694 69.575 48.929 1.00 21.58 43 THR C CA 1
ATOM 4442 C C . THR C 1 45 ? 23.606 68.054 49.094 1.00 20.80 43 THR C C 1
ATOM 4443 O O . THR C 1 45 ? 24.407 67.318 48.502 1.00 20.26 43 THR C O 1
ATOM 4447 N N . THR C 1 46 ? 22.609 67.588 49.850 1.00 20.48 44 THR C N 1
ATOM 4448 C CA . THR C 1 46 ? 22.403 66.177 50.088 1.00 21.24 44 THR C CA 1
ATOM 4449 C C . THR C 1 46 ? 21.991 65.464 48.814 1.00 20.80 44 THR C C 1
ATOM 4450 O O . THR C 1 46 ? 22.555 64.426 48.475 1.00 20.15 44 THR C O 1
ATOM 4454 N N . LEU C 1 47 ? 20.996 66.029 48.118 1.00 20.83 45 LEU C N 1
ATOM 4455 C CA . LEU C 1 47 ? 20.535 65.461 46.857 1.00 20.57 45 LEU C CA 1
ATOM 4456 C C . LEU C 1 47 ? 21.651 65.446 45.785 1.00 20.55 45 LEU C C 1
ATOM 4457 O O . LEU C 1 47 ? 21.733 64.521 44.998 1.00 20.21 45 LEU C O 1
ATOM 4462 N N . ALA C 1 48 ? 22.533 66.442 45.786 1.00 21.05 46 ALA C N 1
ATOM 4463 C CA . ALA C 1 48 ? 23.637 66.495 44.823 1.00 22.28 46 ALA C CA 1
ATOM 4464 C C . ALA C 1 48 ? 24.446 65.200 44.877 1.00 24.39 46 ALA C C 1
ATOM 4465 O O . ALA C 1 48 ? 24.904 64.723 43.837 1.00 24.55 46 ALA C O 1
ATOM 4467 N N . ASP C 1 49 ? 24.577 64.633 46.078 1.00 25.14 47 ASP C N 1
ATOM 4468 C CA . ASP C 1 49 ? 25.344 63.402 46.297 1.00 28.03 47 ASP C CA 1
ATOM 4469 C C . ASP C 1 49 ? 24.538 62.110 46.156 1.00 28.40 47 ASP C C 1
ATOM 4470 O O . ASP C 1 49 ? 25.092 61.028 46.362 1.00 28.96 47 ASP C O 1
ATOM 4475 N N . ASP C 1 50 ? 23.252 62.216 45.826 1.00 28.76 48 ASP C N 1
ATOM 4476 C CA . ASP C 1 50 ? 22.327 61.073 45.758 1.00 29.53 48 ASP C CA 1
ATOM 4477 C C . ASP C 1 50 ? 22.147 60.674 44.291 1.00 30.45 48 ASP C C 1
ATOM 4478 O O . ASP C 1 50 ? 21.401 61.305 43.522 1.00 28.58 48 ASP C O 1
ATOM 4483 N N . SER C 1 51 ? 22.828 59.595 43.924 1.00 32.04 49 SER C N 1
ATOM 4484 C CA . SER C 1 51 ? 22.802 59.058 42.573 1.00 32.77 49 SER C CA 1
ATOM 4485 C C . SER C 1 51 ? 21.411 58.611 42.143 1.00 31.82 49 SER C C 1
ATOM 4486 O O . SER C 1 51 ? 21.099 58.668 40.962 1.00 33.61 49 SER C O 1
ATOM 4489 N N . SER C 1 52 ? 20.581 58.196 43.097 1.00 30.63 50 SER C N 1
ATOM 4490 C CA . SER C 1 52 ? 19.243 57.697 42.792 1.00 28.77 50 SER C CA 1
ATOM 4491 C C . SER C 1 52 ? 18.247 58.803 42.405 1.00 26.24 50 SER C C 1
ATOM 4492 O O . SER C 1 52 ? 17.139 58.473 41.985 1.00 26.69 50 SER C O 1
ATOM 4495 N N . VAL C 1 53 ? 18.640 60.078 42.520 1.00 21.67 51 VAL C N 1
ATOM 4496 C CA . VAL C 1 53 ? 17.745 61.189 42.199 1.00 19.30 51 VAL C CA 1
ATOM 4497 C C . VAL C 1 53 ? 18.286 61.907 40.965 1.00 18.22 51 VAL C C 1
ATOM 4498 O O . VAL C 1 53 ? 19.437 62.333 40.954 1.00 19.26 51 VAL C O 1
ATOM 4502 N N . ARG C 1 54 ? 17.447 62.016 39.945 1.00 17.64 52 ARG C N 1
ATOM 4503 C CA A ARG C 1 54 ? 17.849 62.564 38.655 0.50 16.87 52 ARG C CA 1
ATOM 4504 C CA B ARG C 1 54 ? 17.831 62.573 38.653 0.50 17.38 52 ARG C CA 1
ATOM 4505 C C . ARG C 1 54 ? 17.150 63.894 38.307 1.00 16.19 52 ARG C C 1
ATOM 4506 O O . ARG C 1 54 ? 17.672 64.658 37.501 1.00 15.14 52 ARG C O 1
ATOM 4521 N N . VAL C 1 55 ? 15.982 64.146 38.909 1.00 14.75 53 VAL C N 1
ATOM 4522 C CA . VAL C 1 55 ? 15.164 65.325 38.663 1.00 14.65 53 VAL C CA 1
ATOM 4523 C C . VAL C 1 55 ? 14.665 65.892 40.003 1.00 14.38 53 VAL C C 1
ATOM 4524 O O . VAL C 1 55 ? 14.303 65.113 40.882 1.00 14.75 53 VAL C O 1
ATOM 4528 N N . ILE C 1 56 ? 14.695 67.223 40.149 1.00 13.84 54 ILE C N 1
ATOM 4529 C CA . ILE C 1 56 ? 14.151 67.919 41.344 1.00 13.63 54 ILE C CA 1
ATOM 4530 C C . ILE C 1 56 ? 13.033 68.868 40.881 1.00 13.73 54 ILE C C 1
ATOM 4531 O O . ILE C 1 56 ? 13.258 69.713 40.034 1.00 15.53 54 ILE C O 1
ATOM 4536 N N . VAL C 1 57 ? 11.838 68.718 41.437 1.00 13.30 55 VAL C N 1
ATOM 4537 C CA . VAL C 1 57 ? 10.700 69.583 41.099 1.00 13.10 55 VAL C CA 1
ATOM 4538 C C . VAL C 1 57 ? 10.353 70.442 42.336 1.00 13.48 55 VAL C C 1
ATOM 4539 O O . VAL C 1 57 ? 10.052 69.916 43.411 1.00 13.75 55 VAL C O 1
ATOM 4543 N N . PHE C 1 58 ? 10.432 71.745 42.171 1.00 14.45 56 PHE C N 1
ATOM 4544 C CA . PHE C 1 58 ? 10.064 72.692 43.216 1.00 14.74 56 PHE C CA 1
ATOM 4545 C C . PHE C 1 58 ? 8.639 73.185 42.992 1.00 15.25 56 PHE C C 1
ATOM 4546 O O . PHE C 1 58 ? 8.284 73.630 41.881 1.00 16.05 56 PHE C O 1
ATOM 4554 N N . SER C 1 59 ? 7.817 73.128 44.037 1.00 15.22 57 SER C N 1
ATOM 4555 C CA . SER C 1 59 ? 6.473 73.706 44.004 1.00 15.79 57 SER C CA 1
ATOM 4556 C C . SER C 1 59 ? 6.145 74.283 45.356 1.00 15.83 57 SER C C 1
ATOM 4557 O O . SER C 1 59 ? 6.941 74.141 46.306 1.00 16.26 57 SER C O 1
ATOM 4560 N N . SER C 1 60 ? 4.979 74.917 45.436 1.00 15.94 58 SER C N 1
ATOM 4561 C CA . SER C 1 60 ? 4.546 75.563 46.649 1.00 16.29 58 SER C CA 1
ATOM 4562 C C . SER C 1 60 ? 3.279 74.961 47.257 1.00 17.60 58 SER C C 1
ATOM 4563 O O . SER C 1 60 ? 2.365 74.538 46.532 1.00 17.64 58 SER C O 1
ATOM 4566 N N . ALA C 1 61 ? 3.247 74.937 48.585 1.00 17.52 59 ALA C N 1
ATOM 4567 C CA . ALA C 1 61 ? 2.071 74.507 49.361 1.00 19.31 59 ALA C CA 1
ATOM 4568 C C . ALA C 1 61 ? 1.084 75.658 49.532 1.00 20.51 59 ALA C C 1
ATOM 4569 O O . ALA C 1 61 ? -0.034 75.435 49.972 1.00 21.68 59 ALA C O 1
ATOM 4571 N N . ASP C 1 62 ? 1.509 76.877 49.204 1.00 21.55 60 ASP C N 1
ATOM 4572 C CA . ASP C 1 62 ? 0.685 78.071 49.350 1.00 23.56 60 ASP C CA 1
ATOM 4573 C C . ASP C 1 62 ? -0.093 78.333 48.061 1.00 24.85 60 ASP C C 1
ATOM 4574 O O . ASP C 1 62 ? 0.504 78.511 47.018 1.00 25.17 60 ASP C O 1
ATOM 4579 N N . PRO C 1 63 ? -1.428 78.439 48.153 1.00 26.86 61 PRO C N 1
ATOM 4580 C CA . PRO C 1 63 ? -2.220 78.591 46.940 1.00 27.69 61 PRO C CA 1
ATOM 4581 C C . PRO C 1 63 ? -2.036 79.928 46.206 1.00 27.39 61 PRO C C 1
ATOM 4582 O O . PRO C 1 63 ? -2.405 80.019 45.044 1.00 29.97 61 PRO C O 1
ATOM 4586 N N . GLU C 1 64 ? -1.486 80.952 46.855 1.00 25.73 62 GLU C N 1
ATOM 4587 C CA . GLU C 1 64 ? -1.326 82.253 46.212 1.00 24.84 62 GLU C CA 1
ATOM 4588 C C . GLU C 1 64 ? 0.135 82.606 45.883 1.00 22.04 62 GLU C C 1
ATOM 4589 O O . GLU C 1 64 ? 0.389 83.357 44.943 1.00 20.94 62 GLU C O 1
ATOM 4595 N N . PHE C 1 65 ? 1.075 82.088 46.673 1.00 19.43 63 PHE C N 1
ATOM 4596 C CA . PHE C 1 65 ? 2.469 82.531 46.606 1.00 19.16 63 PHE C CA 1
ATOM 4597 C C . PHE C 1 65 ? 3.381 81.343 46.413 1.00 18.01 63 PHE C C 1
ATOM 4598 O O . PHE C 1 65 ? 3.298 80.372 47.140 1.00 19.00 63 PHE C O 1
ATOM 4606 N N . PHE C 1 66 ? 4.255 81.431 45.429 1.00 16.81 64 PHE C N 1
ATOM 4607 C CA . PHE C 1 66 ? 5.315 80.462 45.289 1.00 16.34 64 PHE C CA 1
ATOM 4608 C C . PHE C 1 66 ? 6.388 80.773 46.359 1.00 15.90 64 PHE C C 1
ATOM 4609 O O . PHE C 1 66 ? 6.657 79.974 47.259 1.00 17.46 64 PHE C O 1
ATOM 4617 N N . LEU C 1 67 ? 7.024 81.926 46.198 1.00 16.13 65 LEU C N 1
ATOM 4618 C CA . LEU C 1 67 ? 7.936 82.490 47.182 1.00 15.96 65 LEU C CA 1
ATOM 4619 C C . LEU C 1 67 ? 7.722 84.009 47.096 1.00 15.98 65 LEU C C 1
ATOM 4620 O O . LEU C 1 67 ? 7.869 84.630 46.013 1.00 15.34 65 LEU C O 1
ATOM 4625 N N . ALA C 1 68 ? 7.345 84.612 48.218 1.00 15.65 66 ALA C N 1
ATOM 4626 C CA . ALA C 1 68 ? 6.936 86.022 48.224 1.00 16.57 66 ALA C CA 1
ATOM 4627 C C . ALA C 1 68 ? 8.067 86.947 47.838 1.00 16.44 66 ALA C C 1
ATOM 4628 O O . ALA C 1 68 ? 7.885 87.822 47.014 1.00 17.68 66 ALA C O 1
ATOM 4630 N N . HIS C 1 69 ? 9.212 86.751 48.487 1.00 15.95 67 HIS C N 1
ATOM 4631 C CA . HIS C 1 69 ? 10.404 87.592 48.409 1.00 16.31 67 HIS C CA 1
ATOM 4632 C C . HIS C 1 69 ? 11.172 87.274 49.685 1.00 16.09 67 HIS C C 1
ATOM 4633 O O . HIS C 1 69 ? 10.691 86.482 50.502 1.00 17.54 67 HIS C O 1
ATOM 4640 N N . VAL C 1 70 ? 12.372 87.823 49.821 1.00 15.86 68 VAL C N 1
ATOM 4641 C CA . VAL C 1 70 ? 13.181 87.625 51.018 1.00 16.64 68 VAL C CA 1
ATOM 4642 C C . VAL C 1 70 ? 12.544 88.368 52.208 1.00 17.47 68 VAL C C 1
ATOM 4643 O O . VAL C 1 70 ? 11.956 89.451 52.041 1.00 18.06 68 VAL C O 1
ATOM 4647 N N . ASP C 1 71 ? 12.646 87.743 53.365 1.00 17.45 69 ASP C N 1
ATOM 4648 C CA . ASP C 1 71 ? 12.123 88.276 54.641 1.00 17.88 69 ASP C CA 1
ATOM 4649 C C . ASP C 1 71 ? 12.655 89.670 54.863 1.00 17.60 69 ASP C C 1
ATOM 4650 O O . ASP C 1 71 ? 13.862 89.890 54.930 1.00 17.04 69 ASP C O 1
ATOM 4655 N N . MET C 1 72 ? 11.744 90.624 54.980 1.00 18.13 70 MET C N 1
ATOM 4656 C CA . MET C 1 72 ? 12.133 92.025 55.137 1.00 18.58 70 MET C CA 1
ATOM 4657 C C . MET C 1 72 ? 12.739 92.264 56.531 1.00 20.15 70 MET C C 1
ATOM 4658 O O . MET C 1 72 ? 13.394 93.284 56.740 1.00 20.52 70 MET C O 1
ATOM 4663 N N . ARG C 1 73 ? 12.544 91.329 57.458 1.00 20.49 71 ARG C N 1
ATOM 4664 C CA . A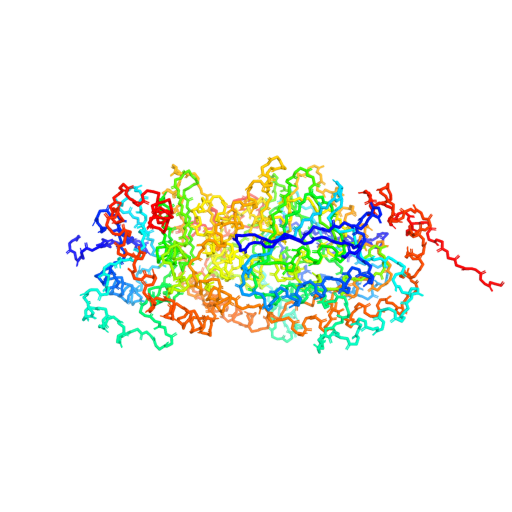RG C 1 73 ? 13.212 91.386 58.769 1.00 22.06 71 ARG C CA 1
ATOM 4665 C C . ARG C 1 73 ? 14.517 90.579 58.864 1.00 22.52 71 ARG C C 1
ATOM 4666 O O . ARG C 1 73 ? 15.026 90.360 59.952 1.00 23.24 71 ARG C O 1
ATOM 4674 N N . ILE C 1 74 ? 15.075 90.126 57.750 1.00 23.09 72 ILE C N 1
ATOM 4675 C CA . ILE C 1 74 ? 16.204 89.184 57.820 1.00 23.76 72 ILE C CA 1
ATOM 4676 C C . ILE C 1 74 ? 17.456 89.815 58.483 1.00 23.98 72 ILE C C 1
ATOM 4677 O O . ILE C 1 74 ? 18.238 89.128 59.133 1.00 23.98 72 ILE C O 1
ATOM 4682 N N . GLY C 1 75 ? 17.602 91.129 58.371 1.00 25.11 73 GLY C N 1
ATOM 4683 C CA . GLY C 1 75 ? 18.710 91.857 59.007 1.00 26.43 73 GLY C CA 1
ATOM 4684 C C . GLY C 1 75 ? 18.617 92.050 60.513 1.00 27.40 73 GLY C C 1
ATOM 4685 O O . GLY C 1 75 ? 19.606 92.413 61.156 1.00 27.26 73 GLY C O 1
ATOM 4686 N N . GLU C 1 76 ? 17.442 91.799 61.079 1.00 28.18 74 GLU C N 1
ATOM 4687 C CA . GLU C 1 76 ? 17.224 91.922 62.538 1.00 28.88 74 GLU C CA 1
ATOM 4688 C C . GLU C 1 76 ? 17.896 90.786 63.344 1.00 29.46 74 GLU C C 1
ATOM 4689 O O . GLU C 1 76 ? 18.086 90.907 64.559 1.00 29.20 74 GLU C O 1
ATOM 4695 N N . LYS C 1 77 ? 18.225 89.668 62.686 1.00 29.77 75 LYS C N 1
ATOM 4696 C CA . LYS C 1 77 ? 18.947 88.593 63.358 1.00 30.25 75 LYS C CA 1
ATOM 4697 C C . LYS C 1 77 ? 20.233 88.291 62.595 1.00 31.36 75 LYS C C 1
ATOM 4698 O O . LYS C 1 77 ? 20.333 87.290 61.866 1.00 30.32 75 LYS C O 1
ATOM 4704 N N . MET C 1 78 ? 21.212 89.185 62.769 1.00 32.31 76 MET C N 1
ATOM 4705 C CA . MET C 1 78 ? 22.439 89.145 61.966 1.00 33.64 76 MET C CA 1
ATOM 4706 C C . MET C 1 78 ? 23.258 87.873 62.130 1.00 34.57 76 MET C C 1
ATOM 4707 O O . MET C 1 78 ? 23.948 87.472 61.204 1.00 35.02 76 MET C O 1
ATOM 4712 N N . ASP C 1 79 ? 23.175 87.230 63.285 1.00 36.04 77 ASP C N 1
ATOM 4713 C CA . ASP C 1 79 ? 23.938 86.003 63.525 1.00 36.74 77 ASP C CA 1
ATOM 4714 C C . ASP C 1 79 ? 23.576 84.835 62.598 1.00 36.28 77 ASP C C 1
ATOM 4715 O O . ASP C 1 79 ? 24.471 84.203 62.014 1.00 36.29 77 ASP C O 1
ATOM 4720 N N . ALA C 1 80 ? 22.280 84.564 62.457 1.00 35.30 78 ALA C N 1
ATOM 4721 C CA . ALA C 1 80 ? 21.795 83.590 61.471 1.00 35.02 78 ALA C CA 1
ATOM 4722 C C . ALA C 1 80 ? 22.264 83.960 60.047 1.00 34.35 78 ALA C C 1
ATOM 4723 O O . ALA C 1 80 ? 22.787 83.117 59.309 1.00 34.21 78 ALA C O 1
ATOM 4725 N N . LEU C 1 81 ? 22.131 85.236 59.684 1.00 34.04 79 LEU C N 1
ATOM 4726 C CA . LEU C 1 81 ? 22.535 85.687 58.343 1.00 33.11 79 LEU C CA 1
ATOM 4727 C C . LEU C 1 81 ? 24.058 85.615 58.192 1.00 33.37 79 LEU C C 1
ATOM 4728 O O . LEU C 1 81 ? 24.569 85.270 57.131 1.00 31.99 79 LEU C O 1
ATOM 4733 N N . GLN C 1 82 ? 24.776 85.935 59.272 1.00 33.88 80 GLN C N 1
ATOM 4734 C CA . GLN C 1 82 ? 26.242 85.847 59.294 1.00 34.96 80 GLN C CA 1
ATOM 4735 C C . GLN C 1 82 ? 26.764 84.457 58.983 1.00 33.69 80 GLN C C 1
ATOM 4736 O O . GLN C 1 82 ? 27.689 84.327 58.201 1.00 33.24 80 GLN C O 1
ATOM 4742 N N . GLU C 1 83 ? 26.168 83.430 59.589 1.00 32.97 81 GLU C N 1
ATOM 4743 C CA . GLU C 1 83 ? 26.571 82.051 59.332 1.00 33.44 81 GLU C CA 1
ATOM 4744 C C . GLU C 1 83 ? 26.362 81.660 57.872 1.00 32.35 81 GLU C C 1
ATOM 4745 O O . GLU C 1 83 ? 27.234 81.026 57.268 1.00 32.78 81 GLU C O 1
ATOM 4751 N N . LEU C 1 84 ? 25.219 82.038 57.303 1.00 30.65 82 LEU C N 1
ATOM 4752 C CA . LEU C 1 84 ? 24.997 81.797 55.880 1.00 30.40 82 LEU C CA 1
ATOM 4753 C C . LEU C 1 84 ? 26.010 82.543 55.036 1.00 30.23 82 LEU C C 1
ATOM 4754 O O . LEU C 1 84 ? 26.492 82.011 54.046 1.00 30.06 82 LEU C O 1
ATOM 4759 N N . ALA C 1 85 ? 26.311 83.784 55.411 1.00 30.80 83 ALA C N 1
ATOM 4760 C CA . ALA C 1 85 ? 27.214 84.621 54.604 1.00 32.00 83 ALA C CA 1
ATOM 4761 C C . ALA C 1 85 ? 28.604 84.007 54.650 1.00 33.36 83 ALA C C 1
ATOM 4762 O O . ALA C 1 85 ? 29.235 83.788 53.612 1.00 33.96 83 ALA C O 1
ATOM 4764 N N . ALA C 1 86 ? 29.037 83.671 55.865 1.00 34.98 84 ALA C N 1
ATOM 4765 C CA . ALA C 1 86 ? 30.383 83.177 56.128 1.00 36.06 84 ALA C CA 1
ATOM 4766 C C . ALA C 1 86 ? 30.716 81.973 55.270 1.00 36.35 84 ALA C C 1
ATOM 4767 O O . ALA C 1 86 ? 31.878 81.758 54.940 1.00 37.95 84 ALA C O 1
ATOM 4769 N N . SER C 1 87 ? 29.692 81.220 54.886 1.00 35.95 85 SER C N 1
ATOM 4770 C CA . SER C 1 87 ? 29.839 79.977 54.154 1.00 35.17 85 SER C CA 1
ATOM 4771 C C . SER C 1 87 ? 29.280 80.001 52.698 1.00 33.91 85 SER C C 1
ATOM 4772 O O . SER C 1 87 ? 29.147 78.962 52.057 1.00 33.78 85 SER C O 1
ATOM 4775 N N . ALA C 1 88 ? 28.964 81.188 52.179 1.00 32.11 86 ALA C N 1
ATOM 4776 C CA . ALA C 1 88 ? 28.644 81.362 50.753 1.00 30.40 86 ALA C CA 1
ATOM 4777 C C . ALA C 1 88 ? 29.881 81.136 49.898 1.00 29.37 86 ALA C C 1
ATOM 4778 O O . ALA C 1 88 ? 31.000 81.337 50.368 1.00 28.40 86 ALA C O 1
ATOM 4780 N N . PRO C 1 89 ? 29.692 80.746 48.631 1.00 28.24 87 PRO C N 1
ATOM 4781 C CA . PRO C 1 89 ? 30.824 80.627 47.725 1.00 27.92 87 PRO C CA 1
ATOM 4782 C C . PRO C 1 89 ? 31.587 81.944 47.566 1.00 27.67 87 PRO C C 1
ATOM 4783 O O . PRO C 1 89 ? 30.999 83.018 47.672 1.00 27.51 87 PRO C O 1
ATOM 4787 N N . ALA C 1 90 ? 32.883 81.863 47.297 1.00 27.19 88 ALA C N 1
ATOM 4788 C CA . ALA C 1 90 ? 33.646 83.045 46.931 1.00 26.58 88 ALA C CA 1
ATOM 4789 C C . ALA C 1 90 ? 32.970 83.809 45.774 1.00 26.01 88 ALA C C 1
ATOM 4790 O O . ALA C 1 90 ? 32.456 83.202 44.829 1.00 25.29 88 ALA C O 1
ATOM 4792 N N . ASP C 1 91 ? 32.977 85.141 45.874 1.00 24.90 89 ASP C N 1
ATOM 4793 C CA . ASP C 1 91 ? 32.457 86.037 44.820 1.00 25.22 89 ASP C CA 1
ATOM 4794 C C . ASP C 1 91 ? 30.934 85.984 44.669 1.00 23.70 89 ASP C C 1
ATOM 4795 O O . ASP C 1 91 ? 30.398 86.472 43.655 1.00 22.81 89 ASP C O 1
ATOM 4800 N N . VAL C 1 92 ? 30.268 85.368 45.646 1.00 21.21 90 VAL C N 1
ATOM 4801 C CA . VAL C 1 92 ? 28.820 85.211 45.661 1.00 21.14 90 VAL C CA 1
ATOM 4802 C C . VAL C 1 92 ? 28.275 85.676 47.019 1.00 19.99 90 VAL C C 1
ATOM 4803 O O . VAL C 1 92 ? 28.725 85.209 48.077 1.00 21.38 90 VAL C O 1
ATOM 4807 N N . ASN C 1 93 ? 27.356 86.636 47.007 1.00 18.32 91 ASN C N 1
ATOM 4808 C CA . ASN C 1 93 ? 26.787 87.108 48.271 1.00 17.73 91 ASN C CA 1
ATOM 4809 C C . ASN C 1 93 ? 25.764 86.124 48.810 1.00 17.02 91 ASN C C 1
ATOM 4810 O O . ASN C 1 93 ? 25.386 85.151 48.137 1.00 16.35 91 ASN C O 1
ATOM 4815 N N . VAL C 1 94 ? 25.323 86.354 50.040 1.00 17.18 92 VAL C N 1
ATOM 4816 C CA . VAL C 1 94 ? 24.492 85.380 50.726 1.00 17.52 92 VAL C CA 1
ATOM 4817 C C . VAL C 1 94 ? 23.135 85.123 50.017 1.00 17.17 92 VAL C C 1
ATOM 4818 O O . VAL C 1 94 ? 22.595 84.004 50.069 1.00 16.68 92 VAL C O 1
ATOM 4822 N N . PHE C 1 95 ? 22.606 86.148 49.344 1.00 16.20 93 PHE C N 1
ATOM 4823 C CA . PHE C 1 95 ? 21.331 86.054 48.645 1.00 16.21 93 PHE C CA 1
ATOM 4824 C C . PHE C 1 95 ? 21.517 85.366 47.291 1.00 16.34 93 PHE C C 1
ATOM 4825 O O . PHE C 1 95 ? 20.782 84.429 46.937 1.00 16.98 93 PHE C O 1
ATOM 4833 N N . GLN C 1 96 ? 22.591 85.747 46.608 1.00 15.28 94 GLN C N 1
ATOM 4834 C CA . GLN C 1 96 ? 23.003 85.088 45.357 1.00 14.56 94 GLN C CA 1
ATOM 4835 C C . GLN C 1 96 ? 23.316 83.618 45.519 1.00 15.75 94 GLN C C 1
ATOM 4836 O O . GLN C 1 96 ? 23.137 82.841 44.584 1.00 14.57 94 GLN C O 1
ATOM 4842 N N . ALA C 1 97 ? 23.761 83.230 46.713 1.00 15.18 95 ALA C N 1
ATOM 4843 C CA . ALA C 1 97 ? 24.104 81.853 46.990 1.00 16.78 95 ALA C CA 1
ATOM 4844 C C . ALA C 1 97 ? 22.934 80.869 46.766 1.00 17.24 95 ALA C C 1
ATOM 4845 O O . ALA C 1 97 ? 23.172 79.706 46.453 1.00 17.23 95 ALA C O 1
ATOM 4847 N N . VAL C 1 98 ? 21.707 81.337 46.950 1.00 17.61 96 VAL C N 1
ATOM 4848 C CA . VAL C 1 98 ? 20.510 80.503 46.734 1.00 18.82 96 VAL C CA 1
ATOM 4849 C C . VAL C 1 98 ? 20.355 80.143 45.235 1.00 18.39 96 VAL C C 1
ATOM 4850 O O . VAL C 1 98 ? 20.320 78.967 44.862 1.00 18.46 96 VAL C O 1
ATOM 4854 N N . GLY C 1 99 ? 20.313 81.167 44.391 1.00 18.10 97 GLY C N 1
ATOM 4855 C CA . GLY C 1 99 ? 20.207 80.968 42.951 1.00 17.67 97 GLY C CA 1
ATOM 4856 C C . GLY C 1 99 ? 21.388 80.200 42.400 1.00 17.33 97 GLY C C 1
ATOM 4857 O O . GLY C 1 99 ? 21.238 79.315 41.557 1.00 17.17 97 GLY C O 1
ATOM 4858 N N . GLU C 1 100 ? 22.583 80.534 42.876 1.00 17.38 98 GLU C N 1
ATOM 4859 C CA . GLU C 1 100 ? 23.775 79.871 42.393 1.00 17.96 98 GLU C CA 1
ATOM 4860 C C . GLU C 1 100 ? 23.818 78.389 42.759 1.00 17.71 98 GLU C C 1
ATOM 4861 O O . GLU C 1 100 ? 24.280 77.584 41.959 1.00 18.57 98 GLU C O 1
ATOM 4867 N N . LEU C 1 101 ? 23.328 78.009 43.944 1.00 17.18 99 LEU C N 1
ATOM 4868 C CA . LEU C 1 101 ? 23.244 76.591 44.281 1.00 17.09 99 LEU C CA 1
ATOM 4869 C C . LEU C 1 101 ? 22.334 75.891 43.274 1.00 15.97 99 LEU C C 1
ATOM 4870 O O . LEU C 1 101 ? 22.702 74.865 42.710 1.00 15.30 99 LEU C O 1
ATOM 4875 N N . ILE C 1 102 ? 21.176 76.487 42.999 1.00 14.88 100 ILE C N 1
ATOM 4876 C CA . ILE C 1 102 ? 20.216 75.886 42.078 1.00 14.97 100 ILE C CA 1
ATOM 4877 C C . ILE C 1 102 ? 20.841 75.779 40.667 1.00 15.14 100 ILE C C 1
ATOM 4878 O O . ILE C 1 102 ? 20.751 74.738 40.006 1.00 14.87 100 ILE C O 1
ATOM 4883 N N . ARG C 1 103 ? 21.508 76.844 40.221 1.00 15.10 101 ARG C N 1
ATOM 4884 C CA . ARG C 1 103 ? 22.130 76.866 38.902 1.00 15.48 101 ARG C CA 1
ATOM 4885 C C . ARG C 1 103 ? 23.176 75.773 38.656 1.00 15.56 101 ARG C C 1
ATOM 4886 O O . ARG C 1 103 ? 23.357 75.362 37.514 1.00 15.18 101 ARG C O 1
ATOM 4894 N N . HIS C 1 104 ? 23.873 75.336 39.704 1.00 15.24 102 HIS C N 1
ATOM 4895 C CA . HIS C 1 104 ? 24.947 74.350 39.571 1.00 16.68 102 HIS C CA 1
ATOM 4896 C C . HIS C 1 104 ? 24.564 72.943 40.034 1.00 16.84 102 HIS C C 1
ATOM 4897 O O . HIS C 1 104 ? 25.396 72.035 40.079 1.00 16.87 102 HIS C O 1
ATOM 4904 N N . GLN C 1 105 ? 23.282 72.745 40.295 1.00 16.39 103 GLN C N 1
ATOM 4905 C CA . GLN C 1 105 ? 22.803 71.452 40.810 1.00 15.82 103 GLN C CA 1
ATOM 4906 C C . GLN C 1 105 ? 22.996 70.402 39.731 1.00 16.11 103 GLN C C 1
ATOM 4907 O O . GLN C 1 105 ? 22.754 70.674 38.563 1.00 16.95 103 GLN C O 1
ATOM 4913 N N . PRO C 1 106 ? 23.363 69.177 40.116 1.00 16.10 104 PRO C N 1
ATOM 4914 C CA . PRO C 1 106 ? 23.593 68.156 39.072 1.00 16.73 104 PRO C CA 1
ATOM 4915 C C . PRO C 1 106 ? 22.301 67.599 38.475 1.00 17.21 104 PRO C C 1
ATOM 4916 O O . PRO C 1 106 ? 22.229 67.355 37.248 1.00 17.55 104 PRO C O 1
ATOM 4920 N N . GLN C 1 107 ? 21.280 67.435 39.319 1.00 16.58 105 GLN C N 1
ATOM 4921 C CA . GLN C 1 107 ? 19.968 67.031 38.841 1.00 16.32 105 GLN C CA 1
ATOM 4922 C C . GLN C 1 107 ? 19.364 68.118 37.959 1.00 15.62 105 GLN C C 1
ATOM 4923 O O . GLN C 1 107 ? 19.688 69.296 38.086 1.00 15.00 105 GLN C O 1
ATOM 4929 N N . VAL C 1 108 ? 18.478 67.698 37.064 1.00 13.74 106 VAL C N 1
ATOM 4930 C CA . VAL C 1 108 ? 17.592 68.590 36.356 1.00 14.96 106 VAL C CA 1
ATOM 4931 C C . VAL C 1 108 ? 16.665 69.269 37.350 1.00 14.33 106 VAL C C 1
ATOM 4932 O O . VAL C 1 108 ? 15.980 68.610 38.122 1.00 15.46 106 VAL C O 1
ATOM 4936 N N . THR C 1 109 ? 16.676 70.589 37.364 1.00 14.31 107 THR C N 1
ATOM 4937 C CA . THR C 1 109 ? 15.810 71.325 38.281 1.00 14.39 107 THR C CA 1
ATOM 4938 C C . THR C 1 109 ? 14.660 71.976 37.511 1.00 14.73 107 THR C C 1
ATOM 4939 O O . THR C 1 109 ? 14.860 72.632 36.457 1.00 14.54 107 THR C O 1
ATOM 4943 N N . ILE C 1 110 ? 13.463 71.783 38.044 1.00 14.12 108 ILE C N 1
ATOM 4944 C CA . ILE C 1 110 ? 12.238 72.253 37.428 1.00 14.46 108 ILE C CA 1
ATOM 4945 C C . ILE C 1 110 ? 11.384 72.997 38.447 1.00 14.67 108 ILE C C 1
ATOM 4946 O O . ILE C 1 110 ? 11.146 72.500 39.563 1.00 16.64 108 ILE C O 1
ATOM 4951 N N . VAL C 1 111 ? 10.956 74.202 38.085 1.00 13.93 109 VAL C N 1
ATOM 4952 C CA . VAL C 1 111 ? 10.048 75.004 38.894 1.00 14.04 109 VAL C CA 1
ATOM 4953 C C . VAL C 1 111 ? 8.638 74.938 38.290 1.00 14.52 109 VAL C C 1
ATOM 4954 O O . VAL C 1 111 ? 8.435 75.173 37.096 1.00 13.04 109 VAL C O 1
ATOM 4958 N N . LYS C 1 112 ? 7.671 74.586 39.134 1.00 14.26 110 LYS C N 1
ATOM 4959 C CA . LYS C 1 112 ? 6.261 74.664 38.805 1.00 14.58 110 LYS C CA 1
ATOM 4960 C C . LYS C 1 112 ? 5.674 75.877 39.497 1.00 15.17 110 LYS C C 1
ATOM 4961 O O . LYS C 1 112 ? 5.520 75.881 40.725 1.00 14.59 110 LYS C O 1
ATOM 4967 N N . LEU C 1 113 ? 5.373 76.911 38.712 1.00 15.87 111 LEU C N 1
ATOM 4968 C CA . LEU C 1 113 ? 4.932 78.202 39.217 1.00 16.13 111 LEU C CA 1
ATOM 4969 C C . LEU C 1 113 ? 3.435 78.404 38.962 1.00 17.16 111 LEU C C 1
ATOM 4970 O O . LEU C 1 113 ? 3.010 78.646 37.824 1.00 16.52 111 LEU C O 1
ATOM 4975 N N . ALA C 1 114 ? 2.631 78.278 40.018 1.00 17.42 112 ALA C N 1
ATOM 4976 C CA . ALA C 1 114 ? 1.168 78.458 39.902 1.00 19.13 112 ALA C CA 1
ATOM 4977 C C . ALA C 1 114 ? 0.765 79.850 40.371 1.00 19.94 112 ALA C C 1
ATOM 4978 O O . ALA C 1 114 ? -0.159 80.448 39.816 1.00 22.90 112 ALA C O 1
ATOM 4980 N N . GLY C 1 115 ? 1.495 80.395 41.332 1.00 19.02 113 GLY C N 1
ATOM 4981 C CA . GLY C 1 115 ? 1.127 81.658 41.965 1.00 18.87 113 GLY C CA 1
ATOM 4982 C C . GLY C 1 115 ? 2.153 82.752 41.747 1.00 18.02 113 GLY C C 1
ATOM 4983 O O . GLY C 1 115 ? 2.852 82.786 40.706 1.00 17.66 113 GLY C O 1
ATOM 4984 N N . LYS C 1 116 ? 2.263 83.636 42.737 1.00 16.98 114 LYS C N 1
ATOM 4985 C CA . LYS C 1 116 ? 3.106 84.815 42.628 1.00 17.39 114 LYS C CA 1
ATOM 4986 C C . LYS C 1 116 ? 4.516 84.569 43.220 1.00 16.40 114 LYS C C 1
ATOM 4987 O O . 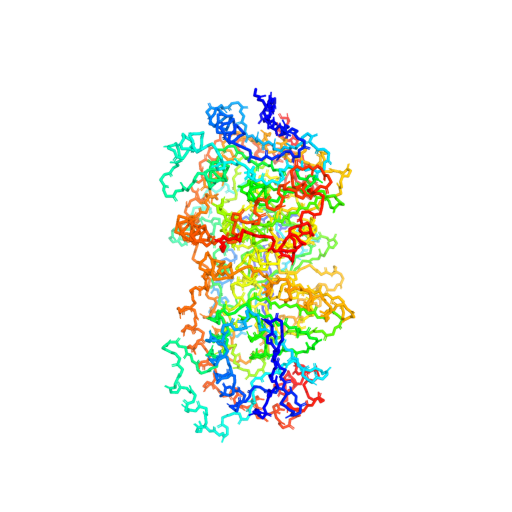LYS C 1 116 ? 4.681 83.902 44.254 1.00 15.83 114 LYS C O 1
ATOM 4993 N N . ALA C 1 117 ? 5.533 85.058 42.511 1.00 14.84 115 ALA C N 1
ATOM 4994 C CA . ALA C 1 117 ? 6.890 85.063 43.016 1.00 14.38 115 ALA C CA 1
ATOM 4995 C C . ALA C 1 117 ? 7.504 86.442 42.765 1.00 14.39 115 ALA C C 1
ATOM 4996 O O . ALA C 1 117 ? 7.513 86.929 41.634 1.00 13.81 115 ALA C O 1
ATOM 4998 N N . ARG C 1 118 ? 8.010 87.085 43.818 1.00 14.23 116 ARG C N 1
ATOM 4999 C CA . ARG C 1 118 ? 8.656 88.379 43.654 1.00 14.65 116 ARG C CA 1
ATOM 5000 C C . ARG C 1 118 ? 10.046 88.428 44.308 1.00 14.40 116 ARG C C 1
ATOM 5001 O O . ARG C 1 118 ? 10.373 87.650 45.204 1.00 14.72 116 ARG C O 1
ATOM 5009 N N . GLY C 1 119 ? 10.870 89.327 43.812 1.00 14.34 117 GLY C N 1
ATOM 5010 C CA . GLY C 1 119 ? 12.183 89.585 44.412 1.00 14.50 117 GLY C CA 1
ATOM 5011 C C . GLY C 1 119 ? 13.011 88.339 44.341 1.00 14.46 117 GLY C C 1
ATOM 5012 O O . GLY C 1 119 ? 13.157 87.738 43.248 1.00 14.88 117 GLY C O 1
ATOM 5013 N N . GLY C 1 120 ? 13.552 87.918 45.489 1.00 14.23 118 GLY C N 1
ATOM 5014 C CA . GLY C 1 120 ? 14.333 86.659 45.563 1.00 14.47 118 GLY C CA 1
ATOM 5015 C C . GLY C 1 120 ? 13.536 85.429 45.130 1.00 14.94 118 GLY C C 1
ATOM 5016 O O . GLY C 1 120 ? 14.105 84.395 44.751 1.00 15.24 118 GLY C O 1
ATOM 5017 N N . GLY C 1 121 ? 12.214 85.531 45.202 1.00 14.43 119 GLY C N 1
ATOM 5018 C CA . GLY C 1 121 ? 11.336 84.478 44.714 1.00 14.38 119 GLY C CA 1
ATOM 5019 C C . GLY C 1 121 ? 11.401 84.354 43.208 1.00 14.38 119 GLY C C 1
ATOM 5020 O O . GLY C 1 121 ? 11.392 83.238 42.675 1.00 13.70 119 GLY C O 1
ATOM 5021 N N . ALA C 1 122 ? 11.399 85.490 42.515 1.00 14.48 120 ALA C N 1
ATOM 5022 C CA . ALA C 1 122 ? 11.541 85.478 41.054 1.00 15.11 120 ALA C CA 1
ATOM 5023 C C . ALA C 1 122 ? 12.945 85.056 40.655 1.00 15.52 120 ALA C C 1
ATOM 5024 O O . ALA C 1 122 ? 13.133 84.436 39.626 1.00 16.45 120 ALA C O 1
ATOM 5026 N N . GLU C 1 123 ? 13.931 85.397 41.463 1.00 16.15 121 GLU C N 1
ATOM 5027 C CA . GLU C 1 123 ? 15.307 85.010 41.178 1.00 16.82 121 GLU C CA 1
ATOM 5028 C C . GLU C 1 123 ? 15.449 83.472 41.233 1.00 16.01 121 GLU C C 1
ATOM 5029 O O . GLU C 1 123 ? 16.086 82.854 40.394 1.00 15.89 121 GLU C O 1
ATOM 5035 N N . PHE C 1 124 ? 14.817 82.878 42.230 1.00 14.93 122 PHE C N 1
ATOM 5036 C CA . PHE C 1 124 ? 14.724 81.422 42.387 1.00 15.12 122 PHE C CA 1
ATOM 5037 C C . PHE C 1 124 ? 14.124 80.786 41.132 1.00 14.30 122 PHE C C 1
ATOM 5038 O O . PHE C 1 124 ? 14.691 79.838 40.559 1.00 15.27 122 PHE C O 1
ATOM 5046 N N . VAL C 1 125 ? 12.977 81.310 40.681 1.00 14.35 123 VAL C N 1
ATOM 5047 C CA . VAL C 1 125 ? 12.293 80.741 39.543 1.00 13.97 123 VAL C CA 1
ATOM 5048 C C . VAL C 1 125 ? 13.218 80.731 38.295 1.00 14.08 123 VAL C C 1
ATOM 5049 O O . VAL C 1 125 ? 13.299 79.727 37.566 1.00 14.19 123 VAL C O 1
ATOM 5053 N N . ALA C 1 126 ? 13.902 81.855 38.065 1.00 14.21 124 ALA C N 1
ATOM 5054 C CA . ALA C 1 126 ? 14.737 82.047 36.886 1.00 14.07 124 ALA C CA 1
ATOM 5055 C C . ALA C 1 126 ? 16.022 81.199 36.928 1.00 14.72 124 ALA C C 1
ATOM 5056 O O . ALA C 1 126 ? 16.589 80.876 35.881 1.00 15.21 124 ALA C O 1
ATOM 5058 N N . ALA C 1 127 ? 16.452 80.797 38.132 1.00 13.55 125 ALA C N 1
ATOM 5059 C CA . ALA C 1 127 ? 17.703 80.061 38.320 1.00 14.18 125 ALA C CA 1
ATOM 5060 C C . ALA C 1 127 ? 17.620 78.548 37.961 1.00 13.53 125 ALA C C 1
ATOM 5061 O O . ALA C 1 127 ? 18.635 77.911 37.679 1.00 14.77 125 ALA C O 1
ATOM 5063 N N . ALA C 1 128 ? 16.419 77.973 38.050 1.00 13.48 126 ALA C N 1
ATOM 5064 C CA . ALA C 1 128 ? 16.191 76.598 37.729 1.00 13.51 126 ALA C CA 1
ATOM 5065 C C . ALA C 1 128 ? 16.481 76.320 36.235 1.00 13.11 126 ALA C C 1
ATOM 5066 O O . ALA C 1 128 ? 16.378 77.209 35.367 1.00 14.93 126 ALA C O 1
ATOM 5068 N N . ASP C 1 129 ? 16.803 75.079 35.928 1.00 13.91 127 ASP C N 1
ATOM 5069 C CA . ASP C 1 129 ? 16.979 74.687 34.516 1.00 14.00 127 ASP C CA 1
ATOM 5070 C C . ASP C 1 129 ? 15.739 75.032 33.669 1.00 14.05 127 ASP C C 1
ATOM 5071 O O . ASP C 1 129 ? 15.855 75.547 32.539 1.00 13.81 127 ASP C O 1
ATOM 5076 N N . MET C 1 130 ? 14.554 74.743 34.197 1.00 13.69 128 MET C N 1
ATOM 5077 C CA . MET C 1 130 ? 13.322 75.045 33.481 1.00 14.02 128 MET C CA 1
ATOM 5078 C C . MET C 1 130 ? 12.202 75.429 34.455 1.00 13.16 128 MET C C 1
ATOM 5079 O O . MET C 1 130 ? 12.175 74.974 35.598 1.00 14.28 128 MET C O 1
ATOM 5084 N N . ALA C 1 131 ? 11.354 76.347 34.011 1.00 12.26 129 ALA C N 1
ATOM 5085 C CA . ALA C 1 131 ? 10.242 76.868 34.784 1.00 12.25 129 ALA C CA 1
ATOM 5086 C C . ALA C 1 131 ? 9.002 76.868 33.922 1.00 12.82 129 ALA C C 1
ATOM 5087 O O . ALA C 1 131 ? 9.029 77.363 32.800 1.00 11.94 129 ALA C O 1
ATOM 5089 N N . PHE C 1 132 ? 7.935 76.263 34.444 1.00 13.11 130 PHE C N 1
ATOM 5090 C CA . PHE C 1 132 ? 6.648 76.199 33.749 1.00 13.27 130 PHE C CA 1
ATOM 5091 C C . PHE C 1 132 ? 5.649 76.900 34.666 1.00 13.44 130 PHE C C 1
ATOM 5092 O O . PHE C 1 132 ? 5.641 76.625 35.868 1.00 13.48 130 PHE C O 1
ATOM 5100 N N . ALA C 1 133 ? 4.822 77.797 34.104 1.00 13.25 131 ALA C N 1
ATOM 5101 C CA . ALA C 1 133 ? 3.904 78.640 34.887 1.00 13.07 131 ALA C CA 1
ATOM 5102 C C . ALA C 1 133 ? 2.442 78.536 34.415 1.00 14.82 131 ALA C C 1
ATOM 5103 O O . ALA C 1 133 ? 2.168 78.330 33.237 1.00 15.54 131 ALA C O 1
ATOM 5105 N N . ALA C 1 134 ? 1.513 78.710 35.349 1.00 14.74 132 ALA C N 1
ATOM 5106 C CA . ALA C 1 134 ? 0.084 78.718 35.038 1.00 15.44 132 ALA C CA 1
ATOM 5107 C C . ALA C 1 134 ? -0.301 80.047 34.391 1.00 15.86 132 ALA C C 1
ATOM 5108 O O . ALA C 1 134 ? -0.120 81.116 34.992 1.00 15.13 132 ALA C O 1
ATOM 5110 N N . ALA C 1 135 ? -0.867 79.982 33.192 1.00 16.62 133 ALA C N 1
ATOM 5111 C CA . ALA C 1 135 ? -1.206 81.200 32.425 1.00 17.10 133 ALA C CA 1
ATOM 5112 C C . ALA C 1 135 ? -2.139 82.132 33.183 1.00 18.86 133 ALA C C 1
ATOM 5113 O O . ALA C 1 135 ? -1.907 83.365 33.230 1.00 20.43 133 ALA C O 1
ATOM 5115 N N . GLU C 1 136 ? -3.153 81.561 33.832 1.00 19.51 134 GLU C N 1
ATOM 5116 C CA . GLU C 1 136 ? -4.197 82.358 34.498 1.00 21.27 134 GLU C CA 1
ATOM 5117 C C . GLU C 1 136 ? -3.815 82.942 35.856 1.00 21.59 134 GLU C C 1
ATOM 5118 O O . GLU C 1 136 ? -4.412 83.933 36.280 1.00 23.83 134 GLU C O 1
ATOM 5124 N N . THR C 1 137 ? -2.840 82.363 36.540 1.00 20.43 135 THR C N 1
ATOM 5125 C CA . THR C 1 137 ? -2.665 82.627 37.950 1.00 19.85 135 THR C CA 1
ATOM 5126 C C . THR C 1 137 ? -1.248 83.069 38.355 1.00 19.71 135 THR C C 1
ATOM 5127 O O . THR C 1 137 ? -1.071 83.694 39.407 1.00 20.26 135 THR C O 1
ATOM 5131 N N . ALA C 1 138 ? -0.235 82.724 37.564 1.00 17.91 136 ALA C N 1
ATOM 5132 C CA . ALA C 1 138 ? 1.135 82.951 38.004 1.00 17.18 136 ALA C CA 1
ATOM 5133 C C . ALA C 1 138 ? 1.535 84.397 37.756 1.00 16.62 136 ALA C C 1
ATOM 5134 O O . ALA C 1 138 ? 0.996 85.080 36.873 1.00 16.15 136 ALA C O 1
ATOM 5136 N N . GLY C 1 139 ? 2.500 84.872 38.528 1.00 15.99 137 GLY C N 1
ATOM 5137 C CA . GLY C 1 139 ? 3.029 86.232 38.317 1.00 16.49 137 GLY C CA 1
ATOM 5138 C C . GLY C 1 139 ? 4.487 86.278 38.762 1.00 16.01 137 GLY C C 1
ATOM 5139 O O . GLY C 1 139 ? 4.845 85.618 39.738 1.00 15.81 137 GLY C O 1
ATOM 5140 N N . LEU C 1 140 ? 5.298 87.072 38.068 1.00 15.70 138 LEU C N 1
ATOM 5141 C CA . LEU C 1 140 ? 6.716 87.232 38.381 1.00 16.10 138 LEU C CA 1
ATOM 5142 C C . LEU C 1 140 ? 7.026 88.715 38.430 1.00 16.40 138 LEU C C 1
ATOM 5143 O O . LEU C 1 140 ? 6.709 89.440 37.495 1.00 16.54 138 LEU C O 1
ATOM 5148 N N . GLY C 1 141 ? 7.665 89.176 39.494 1.00 17.25 139 GLY C N 1
ATOM 5149 C CA . GLY C 1 141 ? 8.040 90.600 39.554 1.00 17.92 139 GLY C CA 1
ATOM 5150 C C . GLY C 1 141 ? 9.337 90.782 40.329 1.00 18.30 139 GLY C C 1
ATOM 5151 O O . GLY C 1 141 ? 9.631 90.013 41.222 1.00 19.95 139 GLY C O 1
ATOM 5152 N N . GLN C 1 142 ? 10.115 91.779 39.961 1.00 17.54 140 GLN C N 1
ATOM 5153 C CA . GLN C 1 142 ? 11.232 92.227 40.776 1.00 18.03 140 GLN C CA 1
ATOM 5154 C C . GLN C 1 142 ? 10.777 93.489 41.517 1.00 17.76 140 GLN C C 1
ATOM 5155 O O . GLN C 1 142 ? 10.826 94.613 40.974 1.00 19.68 140 GLN C O 1
ATOM 5161 N N . ILE C 1 143 ? 10.312 93.287 42.745 1.00 16.84 141 ILE C N 1
ATOM 5162 C CA . ILE C 1 143 ? 9.813 94.358 43.601 1.00 17.40 141 ILE C CA 1
ATOM 5163 C C . ILE C 1 143 ? 10.890 95.317 44.136 1.00 17.01 141 ILE C C 1
ATOM 5164 O O . ILE C 1 143 ? 10.558 96.394 44.667 1.00 16.94 141 ILE C O 1
ATOM 5169 N N . GLU C 1 144 ? 12.152 94.912 44.023 1.00 17.33 142 GLU C N 1
ATOM 5170 C CA . GLU C 1 144 ? 13.247 95.572 44.731 1.00 17.18 142 GLU C CA 1
ATOM 5171 C C . GLU C 1 144 ? 13.316 97.080 44.485 1.00 16.84 142 GLU C C 1
ATOM 5172 O O . GLU C 1 144 ? 13.582 97.865 45.415 1.00 17.43 142 GLU C O 1
ATOM 5178 N N . ALA C 1 145 ? 13.084 97.527 43.256 1.00 16.53 143 ALA C N 1
ATOM 5179 C CA . ALA C 1 145 ? 13.200 98.960 42.987 1.00 16.91 143 ALA C CA 1
ATOM 5180 C C . ALA C 1 145 ? 12.247 99.793 43.836 1.00 17.23 143 ALA C C 1
ATOM 5181 O O . ALA C 1 145 ? 12.578 100.930 44.211 1.00 16.86 143 ALA C O 1
ATOM 5183 N N . LEU C 1 146 ? 11.083 99.233 44.133 1.00 16.64 144 LEU C N 1
ATOM 5184 C CA . LEU C 1 146 ? 10.085 99.933 44.948 1.00 18.10 144 LEU C CA 1
ATOM 5185 C C . LEU C 1 146 ? 10.429 99.938 46.435 1.00 18.41 144 LEU C C 1
ATOM 5186 O O . LEU C 1 146 ? 9.769 100.627 47.233 1.00 19.32 144 LEU C O 1
ATOM 5191 N N . MET C 1 147 ? 11.435 99.160 46.815 1.00 18.33 145 MET C N 1
ATOM 5192 C CA . MET C 1 147 ? 11.952 99.189 48.164 1.00 18.94 145 MET C CA 1
ATOM 5193 C C . MET C 1 147 ? 13.260 100.020 48.206 1.00 18.53 145 MET C C 1
ATOM 5194 O O . MET C 1 147 ? 13.954 100.012 49.222 1.00 20.23 145 MET C O 1
ATOM 5199 N N . GLY C 1 148 ? 13.578 100.752 47.131 1.00 17.17 146 GLY C N 1
ATOM 5200 C CA . GLY C 1 148 ? 14.780 101.601 47.060 1.00 17.60 146 GLY C CA 1
ATOM 5201 C C . GLY C 1 148 ? 16.081 100.848 46.788 1.00 16.60 146 GLY C C 1
ATOM 5202 O O . GLY C 1 148 ? 17.160 101.376 47.032 1.00 17.08 146 GLY C O 1
ATOM 5203 N N . ILE C 1 149 ? 15.971 99.633 46.235 1.00 16.91 147 ILE C N 1
ATOM 5204 C CA . ILE C 1 149 ? 17.158 98.809 45.975 1.00 17.52 147 ILE C CA 1
ATOM 5205 C C . ILE C 1 149 ? 17.076 98.179 44.580 1.00 17.89 147 ILE C C 1
ATOM 5206 O O . ILE C 1 149 ? 16.189 98.513 43.809 1.00 18.92 147 ILE C O 1
ATOM 5211 N N . ILE C 1 150 ? 18.039 97.342 44.237 1.00 17.14 148 ILE C N 1
ATOM 5212 C CA . ILE C 1 150 ? 17.907 96.506 43.043 1.00 17.76 148 ILE C CA 1
ATOM 5213 C C . ILE C 1 150 ? 17.978 95.031 43.447 1.00 17.85 148 ILE C C 1
ATOM 5214 O O . ILE C 1 150 ? 18.301 94.724 44.592 1.00 19.24 148 ILE C O 1
ATOM 5219 N N . PRO C 1 151 ? 17.681 94.108 42.512 1.00 18.02 149 PRO C N 1
ATOM 5220 C CA . PRO C 1 151 ? 17.864 92.708 42.857 1.00 18.61 149 PRO C CA 1
ATOM 5221 C C . PRO C 1 151 ? 19.301 92.440 43.264 1.00 18.91 149 PRO C C 1
ATOM 5222 O O . PRO C 1 151 ? 20.233 92.898 42.592 1.00 19.79 149 PRO C O 1
ATOM 5226 N N . GLY C 1 152 ? 19.451 91.724 44.366 1.00 18.76 150 GLY C N 1
ATOM 5227 C CA . GLY C 1 152 ? 20.750 91.425 44.934 1.00 18.24 150 GLY C CA 1
ATOM 5228 C C . GLY C 1 152 ? 21.027 89.943 45.083 1.00 17.94 150 GLY C C 1
ATOM 5229 O O . GLY C 1 152 ? 22.052 89.551 45.684 1.00 18.18 150 GLY C O 1
ATOM 5230 N N . GLY C 1 153 ? 20.129 89.122 44.559 1.00 16.23 151 GLY C N 1
ATOM 5231 C CA . GLY C 1 153 ? 20.274 87.654 44.578 1.00 16.47 151 GLY C CA 1
ATOM 5232 C C . GLY C 1 153 ? 20.471 87.019 43.217 1.00 16.08 151 GLY C C 1
ATOM 5233 O O . GLY C 1 153 ? 20.098 85.844 43.016 1.00 16.29 151 GLY C O 1
ATOM 5234 N N . GLY C 1 154 ? 21.014 87.787 42.266 1.00 15.95 152 GLY C N 1
ATOM 5235 C CA . GLY C 1 154 ? 21.330 87.274 40.936 1.00 16.07 152 GLY C CA 1
ATOM 5236 C C . GLY C 1 154 ? 20.344 87.709 39.852 1.00 16.14 152 GLY C C 1
ATOM 5237 O O . GLY C 1 154 ? 20.627 87.558 38.657 1.00 16.55 152 GLY C O 1
ATOM 5238 N N . GLY C 1 155 ? 19.204 88.268 40.256 1.00 16.10 153 GLY C N 1
ATOM 5239 C CA . GLY C 1 155 ? 18.115 88.533 39.315 1.00 16.60 153 GLY C CA 1
ATOM 5240 C C . GLY C 1 155 ? 18.439 89.445 38.148 1.00 16.13 153 GLY C C 1
ATOM 5241 O O . GLY C 1 155 ? 17.898 89.275 37.044 1.00 18.15 153 GLY C O 1
ATOM 5242 N N . THR C 1 156 ? 19.280 90.443 38.364 1.00 16.38 154 THR C N 1
ATOM 5243 C CA . THR C 1 156 ? 19.679 91.302 37.247 1.00 16.30 154 THR C CA 1
ATOM 5244 C C . THR C 1 156 ? 20.402 90.469 36.180 1.00 15.74 154 THR C C 1
ATOM 5245 O O . THR C 1 156 ? 20.202 90.679 34.977 1.00 15.51 154 THR C O 1
ATOM 5249 N N . GLN C 1 157 ? 21.236 89.527 36.623 1.00 15.07 155 GLN C N 1
ATOM 5250 C CA . GLN C 1 157 ? 22.049 88.737 35.694 1.00 15.01 155 GLN C CA 1
ATOM 5251 C C . GLN C 1 157 ? 21.267 87.582 35.070 1.00 14.84 155 GLN C C 1
ATOM 5252 O O . GLN C 1 157 ? 21.494 87.210 33.893 1.00 15.26 155 GLN C O 1
ATOM 5258 N N . TYR C 1 158 ? 20.372 86.988 35.853 1.00 14.84 156 TYR C N 1
ATOM 5259 C CA . TYR C 1 158 ? 19.506 85.951 35.309 1.00 15.08 156 TYR C CA 1
ATOM 5260 C C . TYR C 1 158 ? 18.571 86.562 34.274 1.00 15.18 156 TYR C C 1
ATOM 5261 O O . TYR C 1 158 ? 18.373 85.985 33.214 1.00 15.48 156 TYR C O 1
ATOM 5270 N N . LEU C 1 159 ? 18.030 87.748 34.558 1.00 14.89 157 LEU C N 1
ATOM 5271 C CA . LEU C 1 159 ? 17.198 88.469 33.568 1.00 15.55 157 LEU C CA 1
ATOM 5272 C C . LEU C 1 159 ? 18.033 88.834 32.349 1.00 14.71 157 LEU C C 1
ATOM 5273 O O . LEU C 1 159 ? 17.611 88.657 31.188 1.00 15.55 157 LEU C O 1
ATOM 5278 N N . ARG C 1 160 ? 19.233 89.350 32.576 1.00 14.76 158 ARG C N 1
ATOM 5279 C CA . ARG C 1 160 ? 20.040 89.754 31.430 1.00 15.53 158 ARG C CA 1
ATOM 5280 C C . ARG C 1 160 ? 20.259 88.573 30.483 1.00 16.00 158 ARG C C 1
ATOM 5281 O O . ARG C 1 160 ? 20.131 88.718 29.262 1.00 16.73 158 ARG C O 1
ATOM 5289 N N . GLY C 1 161 ? 20.593 87.411 31.046 1.00 15.65 159 GLY C N 1
ATOM 5290 C CA . GLY C 1 161 ? 20.838 86.194 30.252 1.00 15.92 159 GLY C CA 1
ATOM 5291 C C . GLY C 1 161 ? 19.600 85.647 29.555 1.00 15.61 159 GLY C C 1
ATOM 5292 O O . GLY C 1 161 ? 19.671 85.252 28.382 1.00 16.64 159 GLY C O 1
ATOM 5293 N N . ARG C 1 162 ? 18.455 85.667 30.240 1.00 13.68 160 ARG C N 1
ATOM 5294 C CA . ARG C 1 162 ? 17.238 85.058 29.715 1.00 13.99 160 ARG C CA 1
ATOM 5295 C C . ARG C 1 162 ? 16.379 85.960 28.836 1.00 13.92 160 ARG C C 1
ATOM 5296 O O . ARG C 1 162 ? 15.745 85.465 27.855 1.00 15.00 160 ARG C O 1
ATOM 5304 N N . VAL C 1 163 ? 16.331 87.242 29.185 1.00 13.05 161 VAL C N 1
ATOM 5305 C CA . VAL C 1 163 ? 15.460 88.224 28.469 1.00 13.36 161 VAL C CA 1
ATOM 5306 C C . VAL C 1 163 ? 16.185 89.327 27.716 1.00 13.12 161 VAL C C 1
ATOM 5307 O O . VAL C 1 163 ? 15.577 90.015 26.887 1.00 13.66 161 VAL C O 1
ATOM 5311 N N . GLY C 1 164 ? 17.487 89.491 27.967 1.00 13.52 162 GLY C N 1
ATOM 5312 C CA . GLY C 1 164 ? 18.300 90.547 27.362 1.00 13.67 162 GLY C CA 1
ATOM 5313 C C . GLY C 1 164 ? 18.289 91.783 28.233 1.00 13.54 162 GLY C C 1
ATOM 5314 O O . GLY C 1 164 ? 17.353 91.983 29.030 1.00 14.07 162 GLY C O 1
ATOM 5315 N N . ARG C 1 165 ? 19.316 92.606 28.096 1.00 13.13 163 ARG C N 1
ATOM 5316 C CA . ARG C 1 165 ? 19.433 93.828 28.889 1.00 13.76 163 ARG C CA 1
ATOM 5317 C C . ARG C 1 165 ? 18.247 94.772 28.802 1.00 13.11 163 ARG C C 1
ATOM 5318 O O . ARG C 1 165 ? 17.821 95.333 29.833 1.00 12.93 163 ARG C O 1
ATOM 5326 N N . ASN C 1 166 ? 17.712 94.955 27.597 1.00 12.98 164 ASN C N 1
ATOM 5327 C CA . ASN C 1 166 ? 16.622 95.912 27.389 1.00 13.34 164 ASN C CA 1
ATOM 5328 C C . ASN C 1 166 ? 15.387 95.537 28.238 1.00 13.06 164 ASN C C 1
ATOM 5329 O O . ASN C 1 166 ? 14.814 96.373 28.963 1.00 12.87 164 ASN C O 1
ATOM 5334 N N . ARG C 1 167 ? 14.959 94.286 28.127 1.00 12.76 165 ARG C N 1
ATOM 5335 C CA . ARG C 1 167 ? 13.839 93.805 28.913 1.00 12.91 165 ARG C CA 1
ATOM 5336 C C . ARG C 1 167 ? 14.201 93.641 30.382 1.00 13.43 165 ARG C C 1
ATOM 5337 O O . ARG C 1 167 ? 13.331 93.781 31.260 1.00 13.15 165 ARG C O 1
ATOM 5345 N N . ALA C 1 168 ? 15.473 93.379 30.681 1.00 13.92 166 ALA C N 1
ATOM 5346 C CA . ALA C 1 168 ? 15.902 93.265 32.100 1.00 14.18 166 ALA C CA 1
ATOM 5347 C C . ALA C 1 168 ? 15.728 94.601 32.808 1.00 14.44 166 ALA C C 1
ATOM 5348 O O . ALA C 1 168 ? 15.223 94.673 33.945 1.00 13.99 166 ALA C O 1
ATOM 5350 N N . LEU C 1 169 ? 16.109 95.669 32.119 1.00 14.87 167 LEU C N 1
ATOM 5351 C CA . LEU C 1 169 ? 15.952 97.028 32.673 1.00 15.20 167 LEU C CA 1
ATOM 5352 C C . LEU C 1 169 ? 14.479 97.374 32.865 1.00 15.07 167 LEU C C 1
ATOM 5353 O O . LEU C 1 169 ? 14.083 97.932 33.896 1.00 14.15 167 LEU C O 1
ATOM 5358 N N . GLU C 1 170 ? 13.656 97.008 31.885 1.00 14.66 168 GLU C N 1
ATOM 5359 C CA . GLU C 1 170 ? 12.206 97.196 31.974 1.00 15.08 168 GLU C CA 1
ATOM 5360 C C . GLU C 1 170 ? 11.634 96.474 33.201 1.00 14.76 168 GLU C C 1
ATOM 5361 O O . GLU C 1 170 ? 10.885 97.075 33.976 1.00 15.38 168 GLU C O 1
ATOM 5367 N N . VAL C 1 171 ? 11.922 95.176 33.327 1.00 14.27 169 VAL C N 1
ATOM 5368 C CA . VAL C 1 171 ? 11.457 94.386 34.490 1.00 13.44 169 VAL C CA 1
ATOM 5369 C C . VAL C 1 171 ? 11.903 95.019 35.811 1.00 13.71 169 VAL C C 1
ATOM 5370 O O . VAL C 1 171 ? 11.089 95.206 36.721 1.00 14.85 169 VAL C O 1
ATOM 5374 N N . VAL C 1 172 ? 13.193 95.356 35.924 1.00 13.13 170 VAL C N 1
ATOM 5375 C CA . VAL C 1 172 ? 13.747 95.839 37.187 1.00 14.55 170 VAL C CA 1
ATOM 5376 C C . VAL C 1 172 ? 13.188 97.221 37.554 1.00 14.85 170 VAL C C 1
ATOM 5377 O O . VAL C 1 172 ? 12.798 97.451 38.704 1.00 15.63 170 VAL C O 1
ATOM 5381 N N . LEU C 1 173 ? 13.142 98.122 36.579 1.00 15.45 171 LEU C N 1
ATOM 5382 C CA . LEU C 1 173 ? 12.766 99.518 36.887 1.00 15.03 171 LEU C CA 1
ATOM 5383 C C . LEU C 1 173 ? 11.255 99.774 36.910 1.00 16.43 171 LEU C C 1
ATOM 5384 O O . LEU C 1 173 ? 10.798 100.619 37.712 1.00 15.69 171 LEU C O 1
ATOM 5389 N N . THR C 1 174 ? 10.469 99.066 36.092 1.00 16.16 172 THR C N 1
ATOM 5390 C CA . THR C 1 174 ? 9.005 99.183 36.225 1.00 16.72 172 THR C CA 1
ATOM 5391 C C . THR C 1 174 ? 8.507 98.496 37.492 1.00 16.86 172 THR C C 1
ATOM 5392 O O . THR C 1 174 ? 7.480 98.897 38.049 1.00 17.93 172 THR C O 1
ATOM 5396 N N . ALA C 1 175 ? 9.200 97.426 37.890 1.00 17.77 173 ALA C N 1
ATOM 5397 C CA . ALA C 1 175 ? 8.879 96.649 39.052 1.00 18.52 173 ALA C CA 1
ATOM 5398 C C . ALA C 1 175 ? 7.440 96.155 39.059 1.00 19.34 173 ALA C C 1
ATOM 5399 O O . ALA C 1 175 ? 6.844 95.962 40.115 1.00 21.90 173 ALA C O 1
ATOM 5401 N N . ASP C 1 176 ? 6.864 95.946 37.883 1.00 19.70 174 ASP C N 1
ATOM 5402 C CA . ASP C 1 176 ? 5.495 95.465 37.806 1.00 19.94 174 ASP C CA 1
ATOM 5403 C C . ASP C 1 176 ? 5.468 93.953 37.904 1.00 18.77 174 ASP C C 1
ATOM 5404 O O . ASP C 1 176 ? 6.497 93.256 37.742 1.00 18.03 174 ASP C O 1
ATOM 5409 N N . LEU C 1 177 ? 4.277 93.433 38.186 1.00 17.99 175 LEU C N 1
ATOM 5410 C CA . LEU C 1 177 ? 4.071 91.989 38.230 1.00 16.45 175 LEU C CA 1
ATOM 5411 C C . LEU C 1 177 ? 3.739 91.537 36.815 1.00 16.85 175 LEU C C 1
ATOM 5412 O O . LEU C 1 177 ? 2.729 91.979 36.236 1.00 18.41 175 LEU C O 1
ATOM 5417 N N . PHE C 1 178 ? 4.617 90.723 36.246 1.00 16.54 176 PHE C N 1
ATOM 5418 C CA . PHE C 1 178 ? 4.494 90.203 34.881 1.00 17.04 176 PHE C CA 1
ATOM 5419 C C . PHE C 1 178 ? 3.656 88.963 34.913 1.00 16.73 176 PHE C C 1
ATOM 5420 O O . PHE C 1 178 ? 3.852 88.099 35.782 1.00 16.36 176 PHE C O 1
ATOM 5428 N N . ASP C 1 179 ? 2.681 88.877 34.000 1.00 16.36 177 ASP C N 1
ATOM 5429 C CA . ASP C 1 179 ? 1.900 87.669 33.907 1.00 16.88 177 ASP C CA 1
ATOM 5430 C C . ASP C 1 179 ? 2.718 86.573 33.226 1.00 15.77 177 ASP C C 1
ATOM 5431 O O . ASP C 1 179 ? 3.790 86.834 32.705 1.00 15.31 177 ASP C O 1
ATOM 5436 N N . ALA C 1 180 ? 2.221 85.340 33.277 1.00 15.85 178 ALA C N 1
ATOM 5437 C CA . ALA C 1 180 ? 2.927 84.184 32.720 1.00 15.89 178 ALA C CA 1
ATOM 5438 C C . ALA C 1 180 ? 3.158 84.231 31.222 1.00 15.80 178 ALA C C 1
ATOM 5439 O O . ALA C 1 180 ? 4.267 83.911 30.742 1.00 16.21 178 ALA C O 1
ATOM 5441 N N . GLU C 1 181 ? 2.143 84.668 30.460 1.00 16.22 179 GLU C N 1
ATOM 5442 C CA . GLU C 1 181 ? 2.289 84.768 29.025 1.00 16.60 179 GLU C CA 1
ATOM 5443 C C . GLU C 1 181 ? 3.406 85.741 28.641 1.00 16.38 179 GLU C C 1
ATOM 5444 O O . GLU C 1 181 ? 4.202 85.451 27.731 1.00 15.39 179 GLU C O 1
ATOM 5446 N N . THR C 1 182 ? 3.461 86.883 29.319 1.00 15.37 180 THR C N 1
ATOM 5447 C CA . THR C 1 182 ? 4.502 87.891 29.047 1.00 15.99 180 THR C CA 1
ATOM 5448 C C . THR C 1 182 ? 5.871 87.424 29.469 1.00 15.67 180 THR C C 1
ATOM 5449 O O . THR C 1 182 ? 6.846 87.607 28.736 1.00 15.33 180 THR C O 1
ATOM 5453 N N . ALA C 1 183 ? 5.940 86.784 30.640 1.00 15.32 181 ALA C N 1
ATOM 5454 C CA . ALA C 1 183 ? 7.212 86.240 31.119 1.00 15.10 181 ALA C CA 1
ATOM 5455 C C . ALA C 1 183 ? 7.749 85.200 30.131 1.00 14.85 181 ALA C C 1
ATOM 5456 O O . ALA C 1 183 ? 8.949 85.197 29.811 1.00 14.66 181 ALA C O 1
ATOM 5458 N N . ALA C 1 184 ? 6.872 84.304 29.659 1.00 15.00 182 ALA C N 1
ATOM 5459 C CA . ALA C 1 184 ? 7.293 83.299 28.678 1.00 14.94 182 ALA C CA 1
ATOM 5460 C C . ALA C 1 184 ? 7.720 83.946 27.357 1.00 15.98 182 ALA C C 1
ATOM 5461 O O . ALA C 1 184 ? 8.709 83.535 26.769 1.00 16.07 182 ALA C O 1
ATOM 5463 N N . SER C 1 185 ? 6.979 84.932 26.863 1.00 15.76 183 SER C N 1
ATOM 5464 C CA A SER C 1 185 ? 7.351 85.600 25.608 0.50 16.27 183 SER C CA 1
ATOM 5465 C CA B SER C 1 185 ? 7.353 85.580 25.599 0.50 16.10 183 SER C CA 1
ATOM 5466 C C . SER C 1 185 ? 8.725 86.237 25.731 1.00 16.09 183 SER C C 1
ATOM 5467 O O . SER C 1 185 ? 9.511 86.218 24.790 1.00 16.55 183 SER C O 1
ATOM 5472 N N . TYR C 1 186 ? 9.018 86.774 26.917 1.00 15.80 184 TYR C N 1
ATOM 5473 C CA . TYR C 1 186 ? 10.307 87.409 27.178 1.00 14.93 184 TYR C CA 1
ATOM 5474 C C . TYR C 1 186 ? 11.437 86.383 27.309 1.00 15.48 184 TYR C C 1
ATOM 5475 O O . TYR C 1 186 ? 12.586 86.722 27.083 1.00 14.75 184 TYR C O 1
ATOM 5484 N N . GLY C 1 187 ? 11.104 85.140 27.662 1.00 14.52 185 GLY C N 1
ATOM 5485 C CA . GLY C 1 187 ? 12.110 84.108 27.950 1.00 15.30 185 GLY C CA 1
ATOM 5486 C C . GLY C 1 187 ? 12.477 83.965 29.416 1.00 15.13 185 GLY C C 1
ATOM 5487 O O . GLY C 1 187 ? 13.436 83.254 29.747 1.00 15.08 185 GLY C O 1
ATOM 5488 N N . TRP C 1 188 ? 11.756 84.661 30.290 1.00 14.85 186 TRP C N 1
ATOM 5489 C CA . TRP C 1 188 ? 12.079 84.681 31.743 1.00 14.67 186 TRP C CA 1
ATOM 5490 C C . TRP C 1 188 ? 11.755 83.293 32.348 1.00 14.39 186 TRP C C 1
ATOM 5491 O O . TRP C 1 188 ? 12.419 82.855 33.284 1.00 14.66 186 TRP C O 1
ATOM 5502 N N . ILE C 1 189 ? 10.730 82.627 31.796 1.00 13.55 187 ILE C N 1
ATOM 5503 C CA . ILE C 1 189 ? 10.375 81.210 32.081 1.00 12.99 187 ILE C CA 1
ATOM 5504 C C . ILE C 1 189 ? 10.329 80.472 30.744 1.00 13.64 187 ILE C C 1
ATOM 5505 O O . ILE C 1 189 ? 10.354 81.108 29.655 1.00 12.24 187 ILE C O 1
ATOM 5510 N N . ASN C 1 190 ? 10.262 79.146 30.809 1.00 12.78 188 ASN C N 1
ATOM 5511 C CA . ASN C 1 190 ? 10.258 78.330 29.602 1.00 13.53 188 ASN C CA 1
ATOM 5512 C C . ASN C 1 190 ? 8.910 78.411 28.871 1.00 14.16 188 ASN C C 1
ATOM 5513 O O . ASN C 1 190 ? 8.883 78.583 27.675 1.00 15.26 188 ASN C O 1
ATOM 5518 N N . ARG C 1 191 ? 7.799 78.304 29.597 1.00 14.45 189 ARG C N 1
ATOM 5519 C CA . ARG C 1 191 ? 6.487 78.165 28.994 1.00 15.03 189 ARG C CA 1
ATOM 5520 C C . ARG C 1 191 ? 5.388 78.542 29.976 1.00 15.31 189 ARG C C 1
ATOM 5521 O O . ARG C 1 191 ? 5.516 78.276 31.173 1.00 14.96 189 ARG C O 1
ATOM 5529 N N . ALA C 1 192 ? 4.314 79.135 29.453 1.00 15.90 190 ALA C N 1
ATOM 5530 C CA . ALA C 1 192 ? 3.075 79.306 30.188 1.00 17.11 190 ALA C CA 1
ATOM 5531 C C . ALA C 1 192 ? 2.069 78.245 29.721 1.00 18.27 190 ALA C C 1
ATOM 5532 O O . ALA C 1 192 ? 1.924 77.988 28.516 1.00 18.19 190 ALA C O 1
ATOM 5534 N N . LEU C 1 193 ? 1.390 77.617 30.676 1.00 18.95 191 LEU C N 1
ATOM 5535 C CA . LEU C 1 193 ? 0.447 76.532 30.383 1.00 18.91 191 LEU C CA 1
ATOM 5536 C C . LEU C 1 193 ? -0.873 76.783 31.100 1.00 18.29 191 LEU C C 1
ATOM 5537 O O . LEU C 1 193 ? -0.906 77.428 32.157 1.00 16.80 191 LEU C O 1
ATOM 5542 N N . PRO C 1 194 ? -1.974 76.235 30.568 1.00 19.12 192 PRO C N 1
ATOM 5543 C CA . PRO C 1 194 ? -3.217 76.362 31.355 1.00 19.68 192 PRO C CA 1
ATOM 5544 C C . PRO C 1 194 ? -3.091 75.871 32.790 1.00 19.07 192 PRO C C 1
ATOM 5545 O O . PRO C 1 194 ? -2.503 74.807 33.048 1.00 18.35 192 PRO C O 1
ATOM 5549 N N . ALA C 1 195 ? -3.686 76.622 33.712 1.00 18.74 193 ALA C N 1
ATOM 5550 C CA . ALA C 1 195 ? -3.560 76.339 35.133 1.00 18.76 193 ALA C CA 1
ATOM 5551 C C . ALA C 1 195 ? -4.014 74.914 35.483 1.00 19.68 193 ALA C C 1
ATOM 5552 O O . ALA C 1 195 ? -3.416 74.252 36.325 1.00 18.93 193 ALA C O 1
ATOM 5554 N N . ASP C 1 196 ? -5.053 74.442 34.795 1.00 20.68 194 ASP C N 1
ATOM 5555 C CA . ASP C 1 196 ? -5.630 73.131 35.073 1.00 22.14 194 ASP C CA 1
ATOM 5556 C C . ASP C 1 196 ? -4.838 71.984 34.425 1.00 21.80 194 ASP C C 1
ATOM 5557 O O . ASP C 1 196 ? -5.075 70.827 34.748 1.00 22.12 194 ASP C O 1
ATOM 5562 N N . GLU C 1 197 ? -3.883 72.304 33.558 1.00 20.60 195 GLU C N 1
ATOM 5563 C CA . GLU C 1 197 ? -2.996 71.312 32.948 1.00 20.28 195 GLU C CA 1
ATOM 5564 C C . GLU C 1 197 ? -1.564 71.297 33.497 1.00 19.40 195 GLU C C 1
ATOM 5565 O O . GLU C 1 197 ? -0.844 70.332 33.256 1.00 19.10 195 GLU C O 1
ATOM 5571 N N . LEU C 1 198 ? -1.169 72.345 34.223 1.00 18.35 196 LEU C N 1
ATOM 5572 C CA . LEU C 1 198 ? 0.220 72.540 34.640 1.00 18.02 196 LEU C CA 1
ATOM 5573 C C . LEU C 1 198 ? 0.737 71.390 35.476 1.00 17.69 196 LEU C C 1
ATOM 5574 O O . LEU C 1 198 ? 1.871 70.938 35.277 1.00 17.25 196 LEU C O 1
ATOM 5579 N N . ASP C 1 199 ? -0.059 70.896 36.424 1.00 18.06 197 ASP C N 1
ATOM 5580 C CA . ASP C 1 199 ? 0.431 69.830 37.319 1.00 19.69 197 ASP C CA 1
ATOM 5581 C C . ASP C 1 199 ? 0.760 68.542 36.543 1.00 19.60 197 ASP C C 1
ATOM 5582 O O . ASP C 1 199 ? 1.825 67.947 36.730 1.00 18.66 197 ASP C O 1
ATOM 5587 N N . GLU C 1 200 ? -0.153 68.097 35.681 1.00 20.00 198 GLU C N 1
ATOM 5588 C CA . GLU C 1 200 ? 0.096 66.901 34.865 1.00 19.07 198 GLU C CA 1
ATOM 5589 C C . GLU C 1 200 ? 1.229 67.115 33.857 1.00 18.92 198 GLU C C 1
ATOM 5590 O O . GLU C 1 200 ? 1.997 66.166 33.551 1.00 18.61 198 GLU C O 1
ATOM 5592 N N . TYR C 1 201 ? 1.343 68.341 33.338 1.00 18.01 199 TYR C N 1
ATOM 5593 C CA . TYR C 1 201 ? 2.396 68.667 32.386 1.00 17.56 199 TYR C CA 1
ATOM 5594 C C . TYR C 1 201 ? 3.776 68.493 33.024 1.00 16.87 199 TYR C C 1
ATOM 5595 O O . TYR C 1 201 ? 4.646 67.810 32.481 1.00 16.30 199 TYR C O 1
ATOM 5604 N N . VAL C 1 202 ? 3.962 69.121 34.186 1.00 15.55 200 VAL C N 1
ATOM 5605 C CA . VAL C 1 202 ? 5.220 69.033 34.902 1.00 15.78 200 VAL C CA 1
ATOM 5606 C C . VAL C 1 202 ? 5.554 67.613 35.379 1.00 15.99 200 VAL C C 1
ATOM 5607 O O . VAL C 1 202 ? 6.705 67.181 35.284 1.00 15.27 200 VAL C O 1
ATOM 5611 N N . ASP C 1 203 ? 4.545 66.867 35.859 1.00 16.16 201 ASP C N 1
ATOM 5612 C CA A ASP C 1 203 ? 4.745 65.483 36.285 0.50 17.40 201 ASP C CA 1
ATOM 5613 C CA B ASP C 1 203 ? 4.776 65.492 36.290 0.50 16.96 201 ASP C CA 1
ATOM 5614 C C . ASP C 1 203 ? 5.230 64.637 35.110 1.00 16.73 201 ASP C C 1
ATOM 5615 O O . ASP C 1 203 ? 6.068 63.774 35.280 1.00 17.20 201 ASP C O 1
ATOM 5624 N N . ARG C 1 204 ? 4.658 64.880 33.937 1.00 16.42 202 ARG C N 1
ATOM 5625 C CA . ARG C 1 204 ? 5.041 64.141 32.724 1.00 16.51 202 ARG C CA 1
ATOM 5626 C C . ARG C 1 204 ? 6.494 64.435 32.328 1.00 15.63 202 ARG C C 1
ATOM 5627 O O . ARG C 1 204 ? 7.261 63.520 32.003 1.00 15.25 202 ARG C O 1
ATOM 5635 N N . VAL C 1 205 ? 6.861 65.714 32.297 1.00 15.36 203 VAL C N 1
ATOM 5636 C CA . VAL C 1 205 ? 8.242 66.120 31.986 1.00 15.42 203 VAL C CA 1
ATOM 5637 C C . VAL C 1 205 ? 9.242 65.492 32.991 1.00 14.68 203 VAL C C 1
ATOM 5638 O O . VAL C 1 205 ? 10.268 64.933 32.603 1.00 14.08 203 VAL C O 1
ATOM 5642 N N . ALA C 1 206 ? 8.925 65.560 34.288 1.00 14.51 204 ALA C N 1
ATOM 5643 C CA . ALA C 1 206 ? 9.805 65.052 35.327 1.00 14.69 204 ALA C CA 1
ATOM 5644 C C . ALA C 1 206 ? 9.980 63.538 35.155 1.00 14.99 204 ALA C C 1
ATOM 5645 O O . ALA C 1 206 ? 11.092 63.003 35.280 1.00 14.71 204 ALA C O 1
ATOM 5647 N N . ARG C 1 207 ? 8.870 62.841 34.924 1.00 16.61 205 ARG C N 1
ATOM 5648 C CA . ARG C 1 207 ? 8.892 61.383 34.781 1.00 17.24 205 ARG C CA 1
ATOM 5649 C C . ARG C 1 207 ? 9.686 60.990 33.535 1.00 15.88 205 ARG C C 1
ATOM 5650 O O . ARG C 1 207 ? 10.507 60.055 33.571 1.00 16.31 205 ARG C O 1
ATOM 5658 N N . ASN C 1 208 ? 9.441 61.711 32.454 1.00 15.51 206 ASN C N 1
ATOM 5659 C CA . ASN C 1 208 ? 10.109 61.434 31.187 1.00 15.14 206 ASN C CA 1
ATOM 5660 C C . ASN C 1 208 ? 11.623 61.637 31.259 1.00 14.22 206 ASN C C 1
ATOM 5661 O O . ASN C 1 208 ? 12.380 60.834 30.717 1.00 14.06 206 ASN C O 1
ATOM 5666 N N . ILE C 1 209 ? 12.047 62.704 31.931 1.00 14.46 207 ILE C N 1
ATOM 5667 C CA . ILE C 1 209 ? 13.455 62.994 32.107 1.00 14.49 207 ILE C CA 1
ATOM 5668 C C . ILE C 1 209 ? 14.102 61.983 33.055 1.00 15.13 207 ILE C C 1
ATOM 5669 O O . ILE C 1 209 ? 15.196 61.489 32.759 1.00 14.73 207 ILE C O 1
ATOM 5674 N N . ALA C 1 210 ? 13.396 61.626 34.146 1.00 14.46 208 ALA C N 1
ATOM 5675 C CA . ALA C 1 210 ? 13.903 60.622 35.075 1.00 15.48 208 ALA C CA 1
ATOM 5676 C C . ALA C 1 210 ? 14.051 59.237 34.415 1.00 16.01 208 ALA C C 1
ATOM 5677 O O . ALA C 1 210 ? 14.926 58.478 34.819 1.00 18.08 208 ALA C O 1
ATOM 5679 N N . ALA C 1 211 ? 13.245 58.932 33.392 1.00 16.32 209 ALA C N 1
ATOM 5680 C CA . ALA C 1 211 ? 13.307 57.626 32.683 1.00 16.96 209 ALA C CA 1
ATOM 5681 C C . ALA C 1 211 ? 14.454 57.538 31.669 1.00 17.68 209 ALA C C 1
ATOM 5682 O O . ALA C 1 211 ? 14.776 56.441 31.194 1.00 17.30 209 ALA C O 1
ATOM 5684 N N . LEU C 1 212 ? 15.096 58.662 31.355 1.00 15.84 210 LEU C N 1
ATOM 5685 C CA . LEU C 1 212 ? 16.197 58.652 30.404 1.00 15.93 210 LEU C CA 1
ATOM 5686 C C . LEU C 1 212 ? 17.315 57.721 30.868 1.00 17.04 210 LEU C C 1
ATOM 5687 O O . LEU C 1 212 ? 17.607 57.645 32.073 1.00 17.30 210 LEU C O 1
ATOM 5692 N N . PRO C 1 213 ? 17.997 57.049 29.917 1.00 18.26 211 PRO C N 1
ATOM 5693 C CA . PRO C 1 213 ? 19.092 56.148 30.266 1.00 19.29 211 PRO C CA 1
ATOM 5694 C C . PRO C 1 213 ? 20.229 56.821 31.066 1.00 19.53 211 PRO C C 1
ATOM 5695 O O . PRO C 1 213 ? 20.431 58.046 31.030 1.00 17.24 211 PRO C O 1
ATOM 5699 N N . ASP C 1 214 ? 20.954 55.987 31.791 1.00 20.14 212 ASP C N 1
ATOM 5700 C CA . ASP C 1 214 ? 22.193 56.362 32.468 1.00 21.12 212 ASP C CA 1
ATOM 5701 C C . ASP C 1 214 ? 23.062 57.322 31.677 1.00 19.21 212 ASP C C 1
ATOM 5702 O O . ASP C 1 214 ? 23.336 57.099 30.480 1.00 19.33 212 ASP C O 1
ATOM 5707 N N . GLY C 1 215 ? 23.492 58.398 32.322 1.00 18.07 213 GLY C N 1
ATOM 5708 C CA . GLY C 1 215 ? 24.483 59.301 31.735 1.00 16.35 213 GLY C CA 1
ATOM 5709 C C . GLY C 1 215 ? 23.971 60.393 30.805 1.00 15.55 213 GLY C C 1
ATOM 5710 O O . GLY C 1 215 ? 24.726 61.300 30.438 1.00 15.31 213 GLY C O 1
ATOM 5711 N N . VAL C 1 216 ? 22.716 60.310 30.374 1.00 14.74 214 VAL C N 1
ATOM 5712 C CA . VAL C 1 216 ? 22.204 61.307 29.424 1.00 14.32 214 VAL C CA 1
ATOM 5713 C C . VAL C 1 216 ? 22.079 62.702 30.034 1.00 13.72 214 VAL C C 1
ATOM 5714 O O . VAL C 1 216 ? 22.513 63.682 29.423 1.00 13.18 214 VAL C O 1
ATOM 5718 N N . ILE C 1 217 ? 21.480 62.794 31.221 1.00 13.76 215 ILE C N 1
ATOM 5719 C CA . ILE C 1 217 ? 21.363 64.074 31.909 1.00 14.28 215 ILE C CA 1
ATOM 5720 C C . ILE C 1 217 ? 22.734 64.685 32.107 1.00 14.81 215 ILE C C 1
ATOM 5721 O O . ILE C 1 217 ? 22.957 65.885 31.814 1.00 14.36 215 ILE C O 1
ATOM 5726 N N . GLU C 1 218 ? 23.648 63.862 32.600 1.00 14.53 216 GLU C N 1
ATOM 5727 C CA . GLU C 1 218 ? 24.995 64.322 32.870 1.00 16.12 216 GLU C CA 1
ATOM 5728 C C . GLU C 1 218 ? 25.676 64.846 31.601 1.00 14.59 216 GLU C C 1
ATOM 5729 O O . GLU C 1 218 ? 26.336 65.876 31.623 1.00 14.32 216 GLU C O 1
ATOM 5735 N N . ALA C 1 219 ? 25.511 64.124 30.504 1.00 14.47 217 ALA C N 1
ATOM 5736 C CA . ALA C 1 219 ? 26.051 64.547 29.208 1.00 14.19 217 ALA C CA 1
ATOM 5737 C C . ALA C 1 219 ? 25.439 65.874 28.705 1.00 14.15 217 ALA C C 1
ATOM 5738 O O . ALA C 1 219 ? 26.167 66.759 28.193 1.00 14.46 217 ALA C O 1
ATOM 5740 N N . ALA C 1 220 ? 24.118 66.012 28.871 1.00 14.37 218 ALA C N 1
ATOM 5741 C CA . ALA C 1 220 ? 23.414 67.230 28.462 1.00 15.00 218 ALA C CA 1
ATOM 5742 C C . ALA C 1 220 ? 23.948 68.422 29.235 1.00 14.63 218 ALA C C 1
ATOM 5743 O O . ALA C 1 220 ? 24.194 69.456 28.648 1.00 14.75 218 ALA C O 1
ATOM 5745 N N . LYS C 1 221 ? 24.096 68.290 30.557 1.00 15.71 219 LYS C N 1
ATOM 5746 C CA . LYS C 1 221 ? 24.622 69.383 31.376 1.00 15.92 219 LYS C CA 1
ATOM 5747 C C . LYS C 1 221 ? 26.091 69.713 31.093 1.00 15.73 219 LYS C C 1
ATOM 5748 O O . LYS C 1 221 ? 26.505 70.861 31.208 1.00 17.22 219 LYS C O 1
ATOM 5754 N N . ARG C 1 222 ? 26.876 68.691 30.750 1.00 16.13 220 ARG C N 1
ATOM 5755 C CA . ARG C 1 222 ? 28.273 68.839 30.364 1.00 17.38 220 ARG C CA 1
ATOM 5756 C C . ARG C 1 222 ? 28.339 69.611 29.049 1.00 16.89 220 ARG C C 1
ATOM 5757 O O . ARG C 1 222 ? 29.208 70.463 28.893 1.00 16.26 220 ARG C O 1
ATOM 5765 N N . SER C 1 223 ? 27.391 69.372 28.138 1.00 16.81 221 SER C N 1
ATOM 5766 C CA . SER C 1 223 ? 27.404 70.034 26.836 1.00 16.46 221 SER C CA 1
ATOM 5767 C C . SER C 1 223 ? 26.854 71.454 26.891 1.00 16.21 221 SER C C 1
ATOM 5768 O O . SER C 1 223 ? 27.150 72.261 25.994 1.00 15.64 221 SER C O 1
ATOM 5771 N N . LEU C 1 224 ? 26.026 71.706 27.912 1.00 15.14 222 LEU C N 1
ATOM 5772 C CA . LEU C 1 224 ? 25.364 72.985 28.146 1.00 15.17 222 LEU C CA 1
ATOM 5773 C C . LEU C 1 224 ? 25.680 73.479 29.559 1.00 15.20 222 LEU C C 1
ATOM 5774 O O . LEU C 1 224 ? 24.781 73.573 30.431 1.00 15.14 222 LEU C O 1
ATOM 5779 N N . PRO C 1 225 ? 26.948 73.815 29.788 1.00 15.86 223 PRO C N 1
ATOM 5780 C CA . PRO C 1 225 ? 27.329 74.194 31.130 1.00 16.64 223 PRO C CA 1
ATOM 5781 C C . PRO C 1 225 ? 26.694 75.518 31.542 1.00 16.38 223 PRO C C 1
ATOM 5782 O O . PRO C 1 225 ? 26.356 76.370 30.676 1.00 15.48 223 PRO C O 1
ATOM 5786 N N . ALA C 1 226 ? 26.533 75.679 32.853 1.00 17.34 224 ALA C N 1
ATOM 5787 C CA . ALA C 1 226 ? 26.037 76.918 33.424 1.00 18.48 224 ALA C CA 1
ATOM 5788 C C . ALA C 1 226 ? 26.807 78.137 32.911 1.00 19.79 224 ALA C C 1
ATOM 5789 O O . ALA C 1 226 ? 28.040 78.094 32.818 1.00 19.84 224 ALA C O 1
ATOM 5791 N N . ASP C 1 227 ? 26.073 79.204 32.603 1.00 21.77 225 ASP C N 1
ATOM 5792 C CA . ASP C 1 227 ? 26.652 80.477 32.162 1.00 24.61 225 ASP C CA 1
ATOM 5793 C C . ASP C 1 227 ? 27.693 80.975 33.183 1.00 25.06 225 ASP C C 1
ATOM 5794 O O . ASP C 1 227 ? 27.551 80.792 34.398 1.00 23.09 225 ASP C O 1
ATOM 5799 N N . ASP C 1 228 ? 28.743 81.613 32.669 1.00 26.13 226 ASP C N 1
ATOM 5800 C CA . ASP C 1 228 ? 29.699 82.304 33.496 1.00 27.14 226 ASP C CA 1
ATOM 5801 C C . ASP C 1 228 ? 29.108 83.678 33.854 1.00 25.78 226 ASP C C 1
ATOM 5802 O O . ASP C 1 228 ? 28.990 84.554 32.990 1.00 26.58 226 ASP C O 1
ATOM 5807 N N . LEU C 1 229 ? 28.736 83.865 35.117 1.00 24.16 227 LEU C N 1
ATOM 5808 C CA . LEU C 1 229 ? 28.141 85.141 35.558 1.00 22.31 227 LEU C CA 1
ATOM 5809 C C . LEU C 1 229 ? 28.972 85.842 36.650 1.00 22.37 227 LEU C C 1
ATOM 5810 O O . LEU C 1 229 ? 28.475 86.749 37.328 1.00 20.24 227 LEU C O 1
ATOM 5815 N N . LYS C 1 230 ? 30.219 85.419 36.825 1.00 22.41 228 LYS C N 1
ATOM 5816 C CA . LYS C 1 230 ? 31.049 85.878 37.925 1.00 22.65 228 LYS C CA 1
ATOM 5817 C C . LYS C 1 230 ? 31.136 87.413 38.025 1.00 20.76 228 LYS C C 1
ATOM 5818 O O . LYS C 1 230 ? 30.854 87.979 39.071 1.00 18.77 228 LYS C O 1
ATOM 5824 N N . GLU C 1 231 ? 31.515 88.073 36.943 1.00 21.25 229 GLU C N 1
ATOM 5825 C CA . GLU C 1 231 ? 31.690 89.535 36.965 1.00 21.11 229 GLU C CA 1
ATOM 5826 C C . GLU C 1 231 ? 30.375 90.273 37.097 1.00 19.81 229 GLU C C 1
ATOM 5827 O O . GLU C 1 231 ? 30.287 91.291 37.798 1.00 19.31 229 GLU C O 1
ATOM 5833 N N . GLY C 1 232 ? 29.338 89.754 36.443 1.00 18.53 230 GLY C N 1
ATOM 5834 C CA . GLY C 1 232 ? 28.009 90.343 36.571 1.00 17.52 230 GLY C CA 1
ATOM 5835 C C . GLY C 1 232 ? 27.477 90.303 37.999 1.00 17.03 230 GLY C C 1
ATOM 5836 O O . GLY C 1 232 ? 26.846 91.256 38.473 1.00 15.96 230 GLY C O 1
ATOM 5837 N N . LEU C 1 233 ? 27.678 89.173 38.667 1.00 15.56 231 LEU C N 1
ATOM 5838 C CA . LEU C 1 233 ? 27.177 88.998 40.040 1.00 16.25 231 LEU C CA 1
ATOM 5839 C C . LEU C 1 233 ? 27.920 89.925 41.014 1.00 15.84 231 LEU C C 1
ATOM 5840 O O . LEU C 1 233 ? 27.351 90.498 41.947 1.00 14.64 231 LEU C O 1
ATOM 5845 N N . LEU C 1 234 ? 29.211 90.099 40.774 1.00 15.80 232 LEU C N 1
ATOM 5846 C CA . LEU C 1 234 ? 30.025 90.985 41.630 1.00 15.89 232 LEU C CA 1
ATOM 5847 C C . LEU C 1 234 ? 29.567 92.429 41.492 1.00 16.09 232 LEU C C 1
ATOM 5848 O O . LEU C 1 234 ? 29.467 93.177 42.487 1.00 15.97 232 LEU C O 1
ATOM 5853 N N . GLY C 1 235 ? 29.300 92.834 40.253 1.00 16.00 233 GLY C N 1
ATOM 5854 C CA . GLY C 1 235 ? 28.771 94.153 39.968 1.00 16.31 233 GLY C CA 1
ATOM 5855 C C . GLY C 1 235 ? 27.405 94.405 40.583 1.00 16.44 233 GLY C C 1
ATOM 5856 O O . GLY C 1 235 ? 27.118 95.489 41.103 1.00 15.93 233 GLY C O 1
ATOM 5857 N N . GLU C 1 236 ? 26.548 93.390 40.496 1.00 15.91 234 GLU C N 1
ATOM 5858 C CA . GLU C 1 236 ? 25.206 93.453 41.078 1.00 15.85 234 GLU C CA 1
ATOM 5859 C C . GLU C 1 236 ? 25.307 93.586 42.605 1.00 15.91 234 GLU C C 1
ATOM 5860 O O . GLU C 1 236 ? 24.631 94.404 43.197 1.00 16.00 234 GLU C O 1
ATOM 5866 N N . ASN C 1 237 ? 26.182 92.814 43.228 1.00 16.06 235 ASN C N 1
ATOM 5867 C CA . ASN C 1 237 ? 26.351 92.946 44.662 1.00 16.65 235 ASN C CA 1
ATOM 5868 C C . ASN C 1 237 ? 26.684 94.389 45.115 1.00 16.37 235 ASN C C 1
ATOM 5869 O O . ASN C 1 237 ? 26.099 94.917 46.056 1.00 15.58 235 ASN C O 1
ATOM 5874 N N . ASP C 1 238 ? 27.632 95.011 44.449 1.00 17.28 236 ASP C N 1
ATOM 5875 C CA . ASP C 1 238 ? 28.075 96.347 44.855 1.00 18.50 236 ASP C CA 1
ATOM 5876 C C . ASP C 1 238 ? 26.973 97.388 44.635 1.00 18.83 236 ASP C C 1
ATOM 5877 O O . ASP C 1 238 ? 26.787 98.274 45.474 1.00 18.40 236 ASP C O 1
ATOM 5882 N N . ALA C 1 239 ? 26.229 97.270 43.522 1.00 17.89 237 ALA C N 1
ATOM 5883 C CA . ALA C 1 239 ? 25.098 98.144 43.260 1.00 18.06 237 ALA C CA 1
ATOM 5884 C C . ALA C 1 239 ? 23.968 97.982 44.289 1.00 17.88 237 ALA C C 1
ATOM 5885 O O . ALA C 1 239 ? 23.387 98.988 44.771 1.00 18.18 237 ALA C O 1
ATOM 5887 N N . TRP C 1 240 ? 23.651 96.731 44.616 1.00 17.10 238 TRP C N 1
ATOM 5888 C CA . TRP C 1 240 ? 22.661 96.408 45.637 1.00 17.21 238 TRP C CA 1
ATOM 5889 C C . TRP C 1 240 ? 23.102 96.886 47.040 1.00 17.54 238 TRP C C 1
ATOM 5890 O O . TRP C 1 240 ? 22.325 97.553 47.776 1.00 17.81 238 TRP C O 1
ATOM 5901 N N . ALA C 1 241 ? 24.328 96.540 47.412 1.00 17.16 239 ALA C N 1
ATOM 5902 C CA . ALA C 1 241 ? 24.822 96.856 48.762 1.00 17.62 239 ALA C CA 1
ATOM 5903 C C . ALA C 1 241 ? 24.776 98.361 49.002 1.00 18.89 239 ALA C C 1
ATOM 5904 O O . ALA C 1 241 ? 24.335 98.818 50.079 1.00 19.13 239 ALA C O 1
ATOM 5906 N N . ALA C 1 242 ? 25.179 99.137 47.997 1.00 19.75 240 ALA C N 1
ATOM 5907 C CA . ALA C 1 242 ? 25.205 100.609 48.127 1.00 19.88 240 ALA C CA 1
ATOM 5908 C C . ALA C 1 242 ? 23.813 101.228 48.283 1.00 20.58 240 ALA C C 1
ATOM 5909 O O . ALA C 1 242 ? 23.659 102.172 49.039 1.00 21.00 240 ALA C O 1
ATOM 5911 N N . THR C 1 243 ? 22.813 100.721 47.545 1.00 19.55 241 THR C N 1
ATOM 5912 C CA . THR C 1 243 ? 21.456 101.255 47.626 1.00 19.91 241 THR C CA 1
ATOM 5913 C C . THR C 1 243 ? 20.786 100.839 48.946 1.00 19.36 241 THR C C 1
ATOM 5914 O O . THR C 1 243 ? 20.071 101.647 49.563 1.00 18.69 241 THR C O 1
ATOM 5918 N N . PHE C 1 244 ? 21.033 99.598 49.365 1.00 19.41 242 PHE C N 1
ATOM 5919 C CA . PHE C 1 244 ? 20.410 99.027 50.564 1.00 21.24 242 PHE C CA 1
ATOM 5920 C C . PHE C 1 244 ? 20.892 99.768 51.822 1.00 21.89 242 PHE C C 1
ATOM 5921 O O . PHE C 1 244 ? 20.145 99.921 52.776 1.00 21.23 242 PHE C O 1
ATOM 5929 N N . SER C 1 245 ? 22.128 100.266 51.773 1.00 23.25 243 SER C N 1
ATOM 5930 C CA . SER C 1 245 ? 22.752 100.979 52.904 1.00 24.50 243 SER C CA 1
ATOM 5931 C C . SER C 1 245 ? 22.121 102.346 53.222 1.00 25.79 243 SER C C 1
ATOM 5932 O O . SER C 1 245 ? 22.371 102.911 54.289 1.00 26.06 243 SER C O 1
ATOM 5935 N N . LEU C 1 246 ? 21.320 102.883 52.312 1.00 26.80 244 LEU C N 1
ATOM 5936 C CA . LEU C 1 246 ? 20.790 104.233 52.473 1.00 28.16 244 LEU C CA 1
ATOM 5937 C C . LEU C 1 246 ? 19.527 104.236 53.333 1.00 28.39 244 LEU C C 1
ATOM 5938 O O . LEU C 1 246 ? 18.732 103.299 53.276 1.00 27.17 244 LEU C O 1
ATOM 5943 N N . PRO C 1 247 ? 19.334 105.310 54.130 1.00 29.19 245 PRO C N 1
ATOM 5944 C CA . PRO C 1 247 ? 18.108 105.506 54.912 1.00 28.92 245 PRO C CA 1
ATOM 5945 C C . PRO C 1 247 ? 16.802 105.357 54.147 1.00 28.54 245 PRO C C 1
ATOM 5946 O O . PRO C 1 247 ? 15.853 104.785 54.678 1.00 27.20 245 PRO C O 1
ATOM 5950 N N . ALA C 1 248 ? 16.757 105.872 52.919 1.00 27.92 246 ALA C N 1
ATOM 5951 C CA . ALA C 1 248 ? 15.568 105.788 52.093 1.00 27.26 246 ALA C CA 1
ATOM 5952 C C . ALA C 1 248 ? 15.081 104.358 51.909 1.00 26.38 246 ALA C C 1
ATOM 5953 O O . ALA C 1 248 ? 13.881 104.103 51.997 1.00 25.41 246 ALA C O 1
ATOM 5955 N N . ALA C 1 249 ? 16.014 103.430 51.664 1.00 25.19 247 ALA C N 1
ATOM 5956 C CA . ALA C 1 249 ? 15.694 101.992 51.551 1.00 24.77 247 ALA C CA 1
ATOM 5957 C C . ALA C 1 249 ? 15.163 101.430 52.877 1.00 24.30 247 ALA C C 1
ATOM 5958 O O . ALA C 1 249 ? 14.160 100.738 52.926 1.00 22.83 247 ALA C O 1
ATOM 5960 N N . GLN C 1 250 ? 15.847 101.754 53.960 1.00 24.81 248 GLN C N 1
ATOM 5961 C CA . GLN C 1 250 ? 15.427 101.302 55.269 1.00 25.85 248 GLN C CA 1
ATOM 5962 C C . GLN C 1 250 ? 14.032 101.815 55.686 1.00 24.89 248 GLN C C 1
ATOM 5963 O O . GLN C 1 250 ? 13.239 101.077 56.261 1.00 24.54 248 GLN C O 1
ATOM 5969 N N . GLN C 1 251 ? 13.702 103.047 55.345 1.00 24.30 249 GLN C N 1
ATOM 5970 C CA . GLN C 1 251 ? 12.363 103.583 55.639 1.00 24.37 249 GLN C CA 1
ATOM 5971 C C . GLN C 1 251 ? 11.240 102.953 54.798 1.00 23.46 249 GLN C C 1
ATOM 5972 O O . GLN C 1 251 ? 10.140 102.678 55.294 1.00 22.02 249 GLN C O 1
ATOM 5978 N N . LEU C 1 252 ? 11.517 102.706 53.520 1.00 22.54 250 LEU C N 1
ATOM 5979 C CA . LEU C 1 252 ? 10.563 102.035 52.651 1.00 22.50 250 LEU C CA 1
ATOM 5980 C C . LEU C 1 252 ? 10.262 100.648 53.151 1.00 21.92 250 LEU C C 1
ATOM 5981 O O . LEU C 1 252 ? 9.116 100.259 53.157 1.00 22.74 250 LEU C O 1
ATOM 5986 N N . ILE C 1 253 ? 11.290 99.902 53.547 1.00 22.01 251 ILE C N 1
ATOM 5987 C CA . ILE C 1 253 ? 11.104 98.528 54.016 1.00 22.47 251 ILE C CA 1
ATOM 5988 C C . ILE C 1 253 ? 10.315 98.553 55.357 1.00 22.09 251 ILE C C 1
ATOM 5989 O O . ILE C 1 253 ? 9.335 97.840 55.534 1.00 22.22 251 ILE C O 1
ATOM 5994 N N . SER C 1 254 ? 10.733 99.415 56.272 1.00 22.19 252 SER C N 1
ATOM 5995 C CA . SER C 1 254 ? 9.979 99.625 57.520 1.00 22.84 252 SER C CA 1
ATOM 5996 C C . SER C 1 254 ? 8.525 99.999 57.303 1.00 21.97 252 SER C C 1
ATOM 5997 O O . SER C 1 254 ? 7.649 99.417 57.903 1.00 22.23 252 SER C O 1
ATOM 6000 N N . GLY C 1 255 ? 8.260 100.964 56.431 1.00 20.84 253 GLY C N 1
ATOM 6001 C CA . GLY C 1 255 ? 6.905 101.316 56.079 1.00 20.78 253 GLY C CA 1
ATOM 6002 C C . GLY C 1 255 ? 6.084 100.212 55.434 1.00 20.34 253 GLY C C 1
ATOM 6003 O O . GLY C 1 255 ? 4.894 100.106 55.659 1.00 19.54 253 GLY C O 1
ATOM 6004 N N . GLY C 1 256 ? 6.727 99.396 54.614 1.00 20.92 254 GLY C N 1
ATOM 6005 C CA . GLY C 1 256 ? 6.046 98.283 53.978 1.00 20.63 254 GLY C CA 1
ATOM 6006 C C . GLY C 1 256 ? 5.543 97.307 55.012 1.00 20.26 254 GLY C C 1
ATOM 6007 O O . GLY C 1 256 ? 4.398 96.862 54.934 1.00 20.63 254 GLY C O 1
ATOM 6008 N N . LEU C 1 257 ? 6.388 96.987 55.989 1.00 21.13 255 LEU C N 1
ATOM 6009 C CA . LEU C 1 257 ? 5.999 96.060 57.075 1.00 21.50 255 LEU C CA 1
ATOM 6010 C C . LEU C 1 257 ? 4.862 96.674 57.896 1.00 22.81 255 LEU C C 1
ATOM 6011 O O . LEU C 1 257 ? 3.916 95.987 58.228 1.00 22.03 255 LEU C O 1
ATOM 6016 N N . LYS C 1 258 ? 4.945 97.988 58.144 1.00 23.54 256 LYS C N 1
ATOM 6017 C CA . LYS C 1 258 ? 3.912 98.722 58.898 1.00 25.02 256 LYS C CA 1
ATOM 6018 C C . LYS C 1 258 ? 2.552 98.653 58.199 1.00 24.15 256 LYS C C 1
ATOM 6019 O O . LYS C 1 258 ? 1.535 98.480 58.845 1.00 24.26 256 LYS C O 1
ATOM 6025 N N . ASP C 1 259 ? 2.565 98.724 56.869 1.00 23.50 257 ASP C N 1
ATOM 6026 C CA . ASP C 1 259 ? 1.380 98.724 56.056 1.00 23.59 257 ASP C CA 1
ATOM 6027 C C . ASP C 1 259 ? 0.893 97.337 55.606 1.00 22.55 257 ASP C C 1
ATOM 6028 O O . ASP C 1 259 ? -0.043 97.251 54.824 1.00 22.57 257 ASP C O 1
ATOM 6033 N N . GLY C 1 260 ? 1.505 96.270 56.114 1.00 22.32 258 GLY C N 1
ATOM 6034 C CA . GLY C 1 260 ? 0.958 94.933 55.924 1.00 22.38 258 GLY C CA 1
ATOM 6035 C C . GLY C 1 260 ? 1.747 94.024 55.003 1.00 22.18 258 GLY C C 1
ATOM 6036 O O . GLY C 1 260 ? 1.255 92.949 54.660 1.00 21.67 258 GLY C O 1
ATOM 6037 N N . ALA C 1 261 ? 2.959 94.425 54.599 1.00 22.28 259 ALA C N 1
ATOM 6038 C CA . ALA C 1 261 ? 3.825 93.500 53.861 1.00 21.83 259 ALA C CA 1
ATOM 6039 C C . ALA C 1 261 ? 4.036 92.214 54.659 1.00 21.98 259 ALA C C 1
ATOM 6040 O O . ALA C 1 261 ? 4.064 92.199 55.901 1.00 22.22 259 ALA C O 1
ATOM 6042 N N . GLN C 1 262 ? 4.149 91.108 53.935 1.00 21.80 260 GLN C N 1
ATOM 6043 C CA . GLN C 1 262 ? 4.323 89.778 54.544 1.00 22.29 260 GLN C CA 1
ATOM 6044 C C . GLN C 1 262 ? 3.065 89.227 55.204 1.00 22.27 260 GLN C C 1
ATOM 6045 O O . GLN C 1 262 ? 3.110 88.257 55.974 1.00 23.14 260 GLN C O 1
ATOM 6051 N N . THR C 1 263 ? 1.933 89.823 54.852 1.00 21.73 261 THR C N 1
ATOM 6052 C CA . THR C 1 263 ? 0.640 89.246 55.121 1.00 22.41 261 THR C CA 1
ATOM 6053 C C . THR C 1 263 ? -0.018 88.970 53.804 1.00 21.95 261 THR C C 1
ATOM 6054 O O . THR C 1 263 ? 0.301 89.634 52.808 1.00 22.47 261 THR C O 1
ATOM 6058 N N . PRO C 1 264 ? -0.945 87.995 53.761 1.00 22.60 262 PRO C N 1
ATOM 6059 C CA . PRO C 1 264 ? -1.574 87.697 52.469 1.00 23.10 262 PRO C CA 1
ATOM 6060 C C . PRO C 1 264 ? -2.239 88.914 51.826 1.00 23.45 262 PRO C C 1
ATOM 6061 O O . PRO C 1 264 ? -2.132 89.084 50.617 1.00 23.47 262 PRO C O 1
ATOM 6065 N N . ALA C 1 265 ? -2.888 89.767 52.623 1.00 23.57 263 ALA C N 1
ATOM 6066 C CA . ALA C 1 265 ? -3.620 90.893 52.059 1.00 23.86 263 ALA C CA 1
ATOM 6067 C C . ALA C 1 265 ? -2.653 91.927 51.490 1.00 23.65 263 ALA C C 1
ATOM 6068 O O . ALA C 1 265 ? -2.924 92.499 50.433 1.00 24.87 263 ALA C O 1
ATOM 6070 N N . GLY C 1 266 ? -1.542 92.164 52.185 1.00 22.76 264 GLY C N 1
ATOM 6071 C CA . GLY C 1 266 ? -0.538 93.134 51.743 1.00 22.58 264 GLY C CA 1
ATOM 6072 C C . GLY C 1 266 ? 0.251 92.628 50.541 1.00 22.59 264 GLY C C 1
ATOM 6073 O O . GLY C 1 266 ? 0.640 93.409 49.673 1.00 22.35 264 GLY C O 1
ATOM 6074 N N . GLU C 1 267 ? 0.451 91.312 50.470 1.00 22.07 265 GLU C N 1
ATOM 6075 C CA . GLU C 1 267 ? 1.283 90.736 49.427 1.00 22.53 265 GLU C CA 1
ATOM 6076 C C . GLU C 1 267 ? 0.548 90.578 48.099 1.00 22.66 265 GLU C C 1
ATOM 6077 O O . GLU C 1 267 ? 1.179 90.625 47.057 1.00 21.84 265 GLU C O 1
ATOM 6083 N N . ARG C 1 268 ? -0.771 90.414 48.119 1.00 23.33 266 ARG C N 1
ATOM 6084 C CA . ARG C 1 268 ? -1.518 90.223 46.852 1.00 24.34 266 ARG C CA 1
ATOM 6085 C C . ARG C 1 268 ? -1.150 91.295 45.800 1.00 23.73 266 ARG C C 1
ATOM 6086 O O . ARG C 1 268 ? -0.826 90.971 44.629 1.00 23.60 266 ARG C O 1
ATOM 6094 N N . ASP C 1 269 ? -1.201 92.558 46.219 1.00 22.97 267 ASP C N 1
ATOM 6095 C CA . ASP C 1 269 ? -0.764 93.692 45.386 1.00 23.03 267 ASP C CA 1
ATOM 6096 C C . ASP C 1 269 ? 0.394 94.433 46.063 1.00 21.92 267 ASP C C 1
ATOM 6097 O O . ASP C 1 269 ? 0.283 95.617 46.473 1.00 21.11 267 ASP C O 1
ATOM 6102 N N . LEU C 1 270 ? 1.527 93.737 46.171 1.00 20.41 268 LEU C N 1
ATOM 6103 C CA . LEU C 1 270 ? 2.699 94.336 46.821 1.00 19.65 268 LEU C CA 1
ATOM 6104 C C . LEU C 1 270 ? 3.186 95.589 46.102 1.00 19.00 268 LEU C C 1
ATOM 6105 O O . LEU C 1 270 ? 3.666 96.523 46.736 1.00 18.60 268 LEU C O 1
ATOM 6110 N N . GLU C 1 271 ? 3.046 95.624 44.782 1.00 19.13 269 GLU C N 1
ATOM 6111 C CA . GLU C 1 271 ? 3.512 96.756 44.029 1.00 19.76 269 GLU C CA 1
ATOM 6112 C C . GLU C 1 271 ? 2.745 98.013 44.472 1.00 19.99 269 GLU C C 1
ATOM 6113 O O . GLU C 1 271 ? 3.350 99.047 44.739 1.00 19.17 269 GLU C O 1
ATOM 6119 N N . GLY C 1 272 ? 1.422 97.901 44.555 1.00 19.95 270 GLY C N 1
ATOM 6120 C CA . GLY C 1 272 ? 0.580 99.025 44.970 1.00 20.09 270 GLY C CA 1
ATOM 6121 C C . GLY C 1 272 ? 0.857 99.441 46.398 1.00 19.57 270 GLY C C 1
ATOM 6122 O O . GLY C 1 272 ? 0.903 100.629 46.704 1.00 20.16 270 GLY C O 1
ATOM 6123 N N . LEU C 1 273 ? 1.014 98.441 47.271 1.00 19.80 271 LEU C N 1
ATOM 6124 C CA A LEU C 1 273 ? 1.356 98.662 48.670 0.50 19.58 271 LEU C CA 1
ATOM 6125 C CA B LEU C 1 273 ? 1.352 98.675 48.667 0.50 19.45 271 LEU C CA 1
ATOM 6126 C C . LEU C 1 273 ? 2.645 99.477 48.770 1.00 19.51 271 LEU C C 1
ATOM 6127 O O . LEU C 1 273 ? 2.689 100.490 49.463 1.00 18.66 271 LEU C O 1
ATOM 6136 N N . MET C 1 274 ? 3.702 99.040 48.069 1.00 18.48 272 MET C N 1
ATOM 6137 C CA . MET C 1 274 ? 4.993 99.734 48.178 1.00 17.67 272 MET C CA 1
ATOM 6138 C C . MET C 1 274 ? 4.960 101.156 47.553 1.00 18.22 272 MET C C 1
ATOM 6139 O O . MET C 1 274 ? 5.634 102.065 48.057 1.00 18.22 272 MET C O 1
ATOM 6144 N N . ARG C 1 275 ? 4.182 101.339 46.489 1.00 18.03 273 ARG C N 1
ATOM 6145 C CA . ARG C 1 275 ? 4.037 102.674 45.880 1.00 19.58 273 ARG C CA 1
ATOM 6146 C C . ARG C 1 275 ? 3.301 103.631 46.840 1.00 20.27 273 ARG C C 1
ATOM 6147 O O . ARG C 1 275 ? 3.656 104.818 46.937 1.00 21.84 273 ARG C O 1
ATOM 6155 N N . SER C 1 276 ? 2.374 103.088 47.615 1.00 20.93 274 SER C N 1
ATOM 6156 C CA . SER C 1 276 ? 1.657 103.865 48.635 1.00 22.52 274 SER C CA 1
ATOM 6157 C C . SER C 1 276 ? 2.561 104.281 49.798 1.00 22.54 274 SER C C 1
ATOM 6158 O O . SER C 1 276 ? 2.414 105.378 50.338 1.00 22.96 274 SER C O 1
ATOM 6161 N N . VAL C 1 277 ? 3.472 103.398 50.212 1.00 22.90 275 VAL C N 1
ATOM 6162 C CA . VAL C 1 277 ? 4.435 103.712 51.270 1.00 23.85 275 VAL C CA 1
ATOM 6163 C C . VAL C 1 277 ? 5.292 104.904 50.843 1.00 25.03 275 VAL C C 1
ATOM 6164 O O . VAL C 1 277 ? 5.464 105.837 51.590 1.00 25.40 275 VAL C O 1
ATOM 6168 N N . ALA C 1 278 ? 5.808 104.857 49.616 1.00 26.47 276 ALA C N 1
ATOM 6169 C CA . ALA C 1 278 ? 6.665 105.918 49.109 1.00 28.01 276 ALA C CA 1
ATOM 6170 C C . ALA C 1 278 ? 5.878 107.244 49.039 1.00 28.85 276 ALA C C 1
ATOM 6171 O O . ALA C 1 278 ? 6.367 108.272 49.528 1.00 29.50 276 ALA C O 1
ATOM 6173 N N . ARG C 1 279 ? 4.673 107.210 48.476 1.00 29.87 277 ARG C N 1
ATOM 6174 C CA . ARG C 1 279 ? 3.817 108.419 48.416 1.00 31.13 277 ARG C CA 1
ATOM 6175 C C . ARG C 1 279 ? 3.584 108.981 49.823 1.00 32.20 277 ARG C C 1
ATOM 6176 O O . ARG C 1 279 ? 3.722 110.179 50.047 1.00 32.72 277 ARG C O 1
ATOM 6178 N N . GLU C 1 280 ? 3.225 108.115 50.765 1.00 32.81 278 GLU C N 1
ATOM 6179 C CA . GLU C 1 280 ? 3.246 108.469 52.189 1.00 33.91 278 GLU C CA 1
ATOM 6180 C C . GLU C 1 280 ? 4.709 108.537 52.595 1.00 34.35 278 GLU C C 1
ATOM 6181 O O . GLU C 1 280 ? 5.084 109.343 53.428 1.00 37.16 278 GLU C O 1
#

Secondary structure (DSSP, 8-state):
--SSEEEEEETTEEEEEE--TTTT-B-HHHHHHHHHHHHHHHT-TT--EEEEEESSSSEEE--B-TTGGGSHHHHHHHHHTSPTT--TTHHHHHHHHH-SSEEEEEE-SEEETHHHHHHHHSSEEEEETTT-EEE-GGGGGTS---SSHHHHHHHHH-HHHHHHHHHH-PPEEHHHHHHHTSSSEEE-HHHHHHHHHHHHHHHHTSPTTHHHHHHHHSPPP--HHHHHHHHHHHHHHHTSHHHHHHHHHHHHTTTTSHHHHHTHHHHHHHHHH-/--SEEEEEETTEEEEEE--TTTT-B-HHHHHHHHHHHHHHHT-TT--EEEEEESSSSEEE--B-TTGGG-HHHHHHHHHHSPTT--TTHHHHHHHHT-SSEEEEEE-SEEETHHHHHHHHSSEEEEETTT-EEE--GGGGTS---SSHHHHHHHHH-HHHHHHHHHH---EEHHHHHHHTSSSEEE-HHHHHHHHHHHHHHHHTSPTTHHHHHHHHSPPP--HHHHHHHHHHHHHHTTSTHHHHHHHHHHHTTTTSHHHHHTHHHHHHHHHHH-------/--S-SSEEEEEETTEEEEEE--TTTT-B-HHHHHHHHHHHHHHHT-TT--EEEEEESSSSEEE--B-TTGGGSHHHHHHHHHTSPTT--TTHHHHHHHHT-SSEEEEEE-SEEETHHHHHHHHSSEEEEETTT-EEE-GGGGGTS---SSHHHHHHHHH-HHHHHHHHHH---EEHHHHHHHTSSSEEE-TTTHHHHHHHHHHHHHTS-TTHHHHHHHHSPPP--HHHHHHHHHHHHHHHTSHHHHHHHHHHHHTTTTSHHHHHTHHHHHHHHHH-

B-factor: mean 20.45, std 7.01, range [8.53, 51.27]

Radius of gyration: 27.53 Å; Cα contacts (8 Å, |Δi|>4): 1765; chains: 3; bounding box: 45×77×89 Å

InterPro domains:
  IPR001753 Enoyl-CoA hydratase/isomerase-like domain [PF00378] (14-224)
  IPR029045 ClpP/crotonase-like domain superfamily [SSF52096] (5-252)

Foldseek 3Di:
DADQWDWDDDLQEIEIEGHDPDAAACALRNLVVLVVVLVVVLPDPSHAEYEYAYPHQAHGYLAHDLCNVVCVPSQVVQQVPADPLAGSLLSLLVSQLQRLHQYEYEFEHEAEQSRLSNQLSGNAYEYAQPHYWYAHQQVLLQFWRQRCQLVSLCVQQNNVVSCVRGNVRDIDGQVRCCVSRSGPYYDHSVCRVVVVVVVSSVSSPDDPPPSVVVCVVVPRDDCSVVSNVSNVRRVVRCPDDRNNQLSVLLVVQPPSHVVCSVPVNVSSVVSVVD/DAQWDWDDDLQEIEIEGHDPDAQEAALVNLVVLCVVLVVVLPPPSHAEYEYAYPHQAHSYLEHDLCRVVCCVSVVVQQVPADPLAGSQLSLLVSQLQRLHQYEYEFEHEAEQSRLSNQLSGNAYEYAQPHGWYAHQQVLLQFWRLRCQLVSLCVQQNNVVSCVRTNVRDIDGQVRCCVSRSGPYHDHSVCRVVVVVVVRSVSSPDDPPPSVVVCVVVPRDDCSVVSNVRNVRRVVSVVDDRNVQLSVLLVVQDPSHPVCSNPVNVSSVVSVVVPDDDDDD/DPPADFWDWDDDLQEIEIEGHHPDAQACALRNLVVLCVVLVVVLPPPSHAEYEYAYPHQAHGYLAHDLCRVVCVVSLVVQQVPADPLAGSLLSLLVSQLQRLHQYEYEFEHEAEQSRLSNQLSGPAYEYAQPHYWYAHQQVLLQFFRQRCQLVSLCVQQNNVVSCVRGNVRDIHGQVRCCVSRSGVYYDHSVCRVVVVVVVSNVSSPDDPPPSVVVCVVVPRDDCSVVSSVRNVRRVVRCPDPSSVQLSVQLVVQPPSHPVCSSCVNVSSVVSVVD